Protein AF-A0A7Y5E797-F1 (afdb_monomer)

Foldseek 3Di:
DAAEAEEEEADPDPVLVVVLVVLQVVVRHDYDYDYDHDLVRLLVVVVVDDHQAYEYEQDDPHAGLLNSLVSCVVVVDQHAYEYEYADDDPVVLVVVVVSPHQYYYYSVPSNCVNVSSVVRSVVSVVVVVVVVVVVVVVVVVVVVVLVVLLVVLVVLLVCLLVVDPDPLSSVASNQVSCCVSVVFFKKWKKPDLALPDQWIFTQDMDGDPVQDDPPDHGDTHGRDNLNSVVSVVQVVDLWKDKAAPPDPRHDDPCCCPVRQFGMKTWHWQAQVDDHIMIIIGTHRPDTDDDDPSNRVSVSVSSPVSSPSCNVSVVCVVCCVVCCVVCVVVLVQQWKKFKAWLQQQTQDIDHNPPDFDQDDPVARHRDHCPVGPPPQVNVVVNVQSNCQLVPQDKDKDKDWGCGVNRIWIKMKIWGDPDNTMIMIIMDTPCVVVCVVVVVVVVVVVVLVCQQPDCWWKFWAFLVQQTQDTHVNCCQFQHPPVVVSHRPHLVRRDDFPCSVVVRVQQNVCSVVQDKDWDWGWGATHVRHTFIWIKIKGFDADPVRHGGTIMIITDGCRVVVVVVVVVLLVVLLVVLLVQLLVLLVPDLDLLVSQQSNQASCCVSNVFQKKWKWWQDPDPQRWTGTRYMDHQCVCLVVPLRAHLDPDDNNLAQFNCCQVVVDKRWFLALVPDPSNVVSSVVCVVSLFGIKMWHFQDDPNHGGIIMITTHSDRRPCDPVNRVSVNVSSPSSSVSSVVSVVVVVVVVVVVVVVVVVVVVLVCLQPDLDWDFDADLVRQTPFIHQNCCVVVVDGRVRRNPDDVPVVDDPVVVVVVVVVSVVQVVCVVVVNHDPPDD

Structure (mmCIF, N/CA/C/O backbone):
data_AF-A0A7Y5E797-F1
#
_entry.id   AF-A0A7Y5E797-F1
#
loop_
_atom_site.group_PDB
_atom_site.id
_atom_site.type_symbol
_atom_site.label_atom_id
_atom_site.label_alt_id
_atom_site.label_comp_id
_atom_site.label_asym_id
_atom_site.label_entity_id
_atom_site.label_seq_id
_atom_site.pdbx_PDB_ins_code
_atom_site.Cartn_x
_atom_site.Cartn_y
_atom_site.Cartn_z
_atom_site.occupancy
_atom_site.B_iso_or_equiv
_atom_site.auth_seq_id
_atom_site.auth_comp_id
_atom_site.auth_asym_id
_atom_site.auth_atom_id
_atom_site.pdbx_PDB_model_num
ATOM 1 N N . MET A 1 1 ? -8.271 8.818 -69.988 1.00 46.59 1 MET A N 1
ATOM 2 C CA . MET A 1 1 ? -8.352 10.265 -69.694 1.00 46.59 1 MET A CA 1
ATOM 3 C C . MET A 1 1 ? -6.922 10.756 -69.570 1.00 46.59 1 MET A C 1
ATOM 5 O O . MET A 1 1 ? -6.180 10.120 -68.831 1.00 46.59 1 MET A O 1
ATOM 9 N N . SER A 1 2 ? -6.507 11.766 -70.338 1.00 55.06 2 SER A N 1
ATOM 10 C CA . SER A 1 2 ? -5.173 12.365 -70.183 1.00 55.06 2 SER A CA 1
ATOM 11 C C . SER A 1 2 ? -5.066 12.980 -68.787 1.00 55.06 2 SER A C 1
ATOM 13 O O . SER A 1 2 ? -6.014 13.595 -68.298 1.00 55.06 2 SER A O 1
ATOM 15 N N . LYS A 1 3 ? -3.947 12.745 -68.101 1.00 75.38 3 LYS A N 1
ATOM 16 C CA . LYS A 1 3 ? -3.719 13.269 -66.752 1.00 75.38 3 LYS A CA 1
ATOM 17 C C . LYS A 1 3 ? -3.222 14.709 -66.891 1.00 75.38 3 LYS A C 1
ATOM 19 O O . LYS A 1 3 ? -2.207 14.920 -67.547 1.00 75.38 3 LYS A O 1
ATOM 24 N N . LEU A 1 4 ? -3.952 15.673 -66.328 1.00 86.50 4 LEU A N 1
ATOM 25 C CA . LEU A 1 4 ? -3.534 17.078 -66.310 1.00 86.50 4 LEU A CA 1
ATOM 26 C C . LEU A 1 4 ? -2.313 17.234 -65.391 1.00 86.50 4 LEU A C 1
ATOM 28 O O . LEU A 1 4 ? -2.355 16.758 -64.257 1.00 86.50 4 LEU A O 1
ATOM 32 N N . LEU A 1 5 ? -1.258 17.882 -65.880 1.00 90.06 5 LEU A N 1
ATOM 33 C CA . LEU A 1 5 ? -0.023 18.174 -65.161 1.00 90.06 5 LEU A CA 1
ATOM 34 C C . LEU A 1 5 ? 0.249 19.678 -65.191 1.00 90.06 5 LEU A C 1
ATOM 36 O O . LEU A 1 5 ? 0.372 20.268 -66.266 1.00 90.06 5 LEU A O 1
ATOM 40 N N . ARG A 1 6 ? 0.355 20.289 -64.011 1.00 92.94 6 ARG A N 1
ATOM 41 C CA . ARG A 1 6 ? 0.645 21.714 -63.849 1.00 92.94 6 ARG A CA 1
ATOM 42 C C . ARG A 1 6 ? 2.136 21.941 -63.661 1.00 92.94 6 ARG A C 1
ATOM 44 O O . ARG A 1 6 ? 2.687 21.557 -62.632 1.00 92.94 6 ARG A O 1
ATOM 51 N N . LEU A 1 7 ? 2.775 22.580 -64.630 1.00 93.25 7 LEU A N 1
ATOM 52 C CA . LEU A 1 7 ? 4.231 22.675 -64.721 1.00 93.25 7 LEU A CA 1
ATOM 53 C C . LEU A 1 7 ? 4.697 24.131 -64.641 1.00 93.25 7 LEU A C 1
ATOM 55 O O . LEU A 1 7 ? 4.333 24.934 -65.495 1.00 93.25 7 LEU A O 1
ATOM 59 N N . LEU A 1 8 ? 5.531 24.464 -63.659 1.00 93.12 8 LEU A N 1
ATOM 60 C CA . LEU A 1 8 ? 6.241 25.743 -63.660 1.00 93.12 8 LEU A CA 1
ATOM 61 C C . LEU A 1 8 ? 7.624 25.523 -64.275 1.00 93.12 8 LEU A C 1
ATOM 63 O O . LEU A 1 8 ? 8.401 24.720 -63.761 1.00 93.12 8 LEU A O 1
ATOM 67 N N . ILE A 1 9 ? 7.914 26.190 -65.389 1.00 92.94 9 ILE A N 1
ATOM 68 C CA . ILE A 1 9 ? 9.195 26.062 -66.090 1.00 92.94 9 ILE A CA 1
ATOM 69 C C . ILE A 1 9 ? 9.999 27.340 -65.872 1.00 92.94 9 ILE A C 1
ATOM 71 O O . ILE A 1 9 ? 9.542 28.423 -66.225 1.00 92.94 9 ILE A O 1
ATOM 75 N N . ILE A 1 10 ? 11.200 27.210 -65.326 1.00 92.50 10 ILE A N 1
ATOM 76 C CA . ILE A 1 10 ? 12.145 28.306 -65.129 1.00 92.50 10 ILE A CA 1
ATOM 77 C C . ILE A 1 10 ? 13.238 28.144 -66.180 1.00 92.50 10 ILE A C 1
ATOM 79 O O . ILE A 1 10 ? 14.090 27.269 -66.057 1.00 92.50 10 ILE A O 1
ATOM 83 N N . GLU A 1 11 ? 13.142 28.899 -67.268 1.00 89.81 11 GLU A N 1
ATOM 84 C CA . GLU A 1 11 ? 13.959 28.677 -68.466 1.00 89.81 11 GLU A CA 1
ATOM 85 C C . GLU A 1 11 ? 13.973 29.941 -69.331 1.00 89.81 11 GLU A C 1
ATOM 87 O O . GLU A 1 11 ? 12.909 30.491 -69.628 1.00 89.81 11 GLU A O 1
ATOM 92 N N . ASP A 1 12 ? 15.141 30.384 -69.802 1.00 87.62 12 ASP A N 1
ATOM 93 C CA . ASP A 1 12 ? 15.327 31.568 -70.656 1.00 87.62 12 ASP A CA 1
ATOM 94 C C . ASP A 1 12 ? 15.288 31.250 -72.165 1.00 87.62 12 ASP A C 1
ATOM 96 O O . ASP A 1 12 ? 15.010 32.148 -72.970 1.00 87.62 12 ASP A O 1
ATOM 100 N N . SER A 1 13 ? 15.352 29.968 -72.539 1.00 87.38 13 SER A N 1
ATOM 101 C CA . SER A 1 13 ? 15.115 29.475 -73.901 1.00 87.38 13 SER A CA 1
ATOM 102 C C . SER A 1 13 ? 13.679 28.966 -74.140 1.00 87.38 13 SER A C 1
ATOM 104 O O . SER A 1 13 ? 13.206 27.987 -73.551 1.00 87.38 13 SER A O 1
ATOM 106 N N . GLU A 1 14 ? 12.952 29.606 -75.063 1.00 85.88 14 GLU A N 1
ATOM 107 C CA . GLU A 1 14 ? 11.613 29.144 -75.472 1.00 85.88 14 GLU A CA 1
ATOM 108 C C . GLU A 1 14 ? 11.670 27.776 -76.174 1.00 85.88 14 GLU A C 1
ATOM 110 O O . GLU A 1 14 ? 10.827 26.914 -75.917 1.00 85.88 14 GLU A O 1
ATOM 115 N N . ASP A 1 15 ? 12.699 27.540 -76.989 1.00 84.06 15 ASP A N 1
ATOM 116 C CA . ASP A 1 15 ? 12.880 26.283 -77.719 1.00 84.06 15 ASP A CA 1
ATOM 117 C C . ASP A 1 15 ? 13.120 25.097 -76.770 1.00 84.06 15 ASP A C 1
ATOM 119 O O . ASP A 1 15 ? 12.527 24.028 -76.949 1.00 84.06 15 ASP A O 1
ATOM 123 N N . ASP A 1 16 ? 13.917 25.289 -75.712 1.00 83.31 16 ASP A N 1
ATOM 124 C CA . ASP A 1 16 ? 14.172 24.244 -74.711 1.00 83.31 16 ASP A CA 1
ATOM 125 C C . ASP A 1 16 ? 12.913 23.941 -73.886 1.00 83.31 16 ASP A C 1
ATOM 127 O O . ASP A 1 16 ? 12.594 22.774 -73.625 1.00 83.31 16 ASP A O 1
ATOM 131 N N . SER A 1 17 ? 12.132 24.976 -73.558 1.00 87.19 17 SER A N 1
ATOM 132 C CA . SER A 1 17 ? 10.821 24.823 -72.916 1.00 87.19 17 SER A CA 1
ATOM 133 C C . SER A 1 17 ? 9.865 23.998 -73.784 1.00 87.19 17 SER A C 1
ATOM 135 O O . SER A 1 17 ? 9.238 23.049 -73.302 1.00 87.19 17 SER A O 1
ATOM 137 N N . LEU A 1 18 ? 9.780 24.304 -75.084 1.00 86.69 18 LEU A N 1
ATOM 138 C CA . LEU A 1 18 ? 8.946 23.566 -76.036 1.00 86.69 18 LEU A CA 1
ATOM 139 C C . LEU A 1 18 ? 9.397 22.109 -76.194 1.00 86.69 18 LEU A 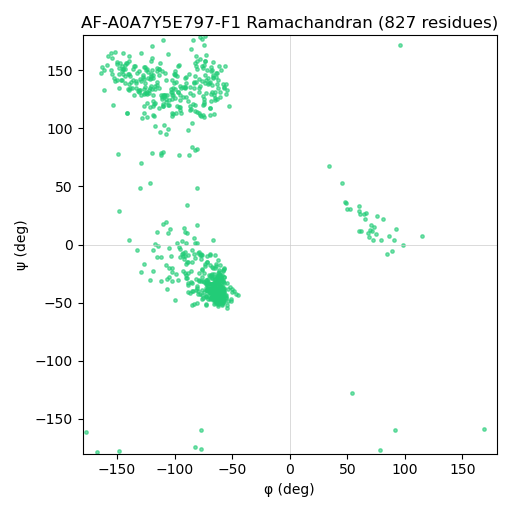C 1
ATOM 141 O O . LEU A 1 18 ? 8.550 21.215 -76.302 1.00 86.69 18 LEU A O 1
ATOM 145 N N . LEU A 1 19 ? 10.705 21.846 -76.160 1.00 84.94 19 LEU A N 1
ATOM 146 C CA . LEU A 1 19 ? 11.264 20.499 -76.244 1.00 84.94 19 LEU A CA 1
ATOM 147 C C . LEU A 1 19 ? 10.895 19.648 -75.017 1.00 84.94 19 LEU A C 1
ATOM 149 O O . LEU A 1 19 ? 10.468 18.497 -75.171 1.00 84.94 19 LEU A O 1
ATOM 153 N N . MET A 1 20 ? 10.989 20.218 -73.810 1.00 87.62 20 MET A N 1
ATOM 154 C CA . MET A 1 20 ? 10.548 19.565 -72.571 1.00 87.62 20 MET A CA 1
ATOM 155 C C . MET A 1 20 ? 9.040 19.275 -72.598 1.00 87.62 20 MET A C 1
ATOM 157 O O . MET A 1 20 ? 8.617 18.141 -72.354 1.00 87.62 20 MET A O 1
ATOM 161 N N . LEU A 1 21 ? 8.225 20.263 -72.985 1.00 89.25 21 LEU A N 1
ATOM 162 C CA . LEU A 1 21 ? 6.771 20.112 -73.110 1.00 89.25 21 LEU A CA 1
ATOM 163 C C . LEU A 1 21 ? 6.383 19.044 -74.140 1.00 89.25 21 LEU A C 1
ATOM 165 O O . LEU A 1 21 ? 5.455 18.267 -73.903 1.00 89.25 21 LEU A O 1
ATOM 169 N N . HIS A 1 22 ? 7.091 18.967 -75.270 1.00 86.38 22 HIS A N 1
ATOM 170 C CA . HIS A 1 22 ? 6.844 17.957 -76.297 1.00 86.38 22 HIS A CA 1
ATOM 171 C C . HIS A 1 22 ? 7.061 16.534 -75.765 1.00 86.38 22 HIS A C 1
ATOM 173 O O . HIS A 1 22 ? 6.216 15.664 -75.987 1.00 86.38 22 HIS A O 1
ATOM 179 N N . GLN A 1 23 ? 8.153 16.295 -75.030 1.00 85.50 23 GLN A N 1
ATOM 180 C CA . GLN A 1 23 ? 8.437 14.976 -74.452 1.00 85.50 23 GLN A CA 1
ATOM 181 C C . GLN A 1 23 ? 7.377 14.556 -73.427 1.00 85.50 23 GLN A C 1
ATOM 183 O O . GLN A 1 23 ? 6.928 13.410 -73.441 1.00 85.50 23 GLN A O 1
ATOM 188 N N . ILE A 1 24 ? 6.916 15.488 -72.591 1.00 88.19 24 ILE A N 1
ATOM 189 C CA . ILE A 1 24 ? 5.884 15.215 -71.582 1.00 88.19 24 ILE A CA 1
ATOM 190 C C . ILE A 1 24 ? 4.518 14.954 -72.247 1.00 88.19 24 ILE A C 1
ATOM 192 O O . ILE A 1 24 ? 3.826 14.001 -71.882 1.00 88.19 24 ILE A O 1
ATOM 196 N N . ARG A 1 25 ? 4.146 15.715 -73.290 1.00 88.38 25 ARG A N 1
ATOM 197 C CA . ARG A 1 25 ? 2.908 15.473 -74.064 1.00 88.38 25 ARG A CA 1
ATOM 198 C C . ARG A 1 25 ? 2.931 14.127 -74.780 1.00 88.38 25 ARG A C 1
ATOM 200 O O . ARG A 1 25 ? 1.913 13.440 -74.824 1.00 88.38 25 ARG A O 1
ATOM 207 N N . LYS A 1 26 ? 4.088 13.719 -75.311 1.00 85.44 26 LYS A N 1
ATOM 208 C CA . LYS A 1 26 ? 4.270 12.413 -75.965 1.00 85.44 26 LYS A CA 1
ATOM 209 C C . LYS A 1 26 ? 3.998 11.239 -75.016 1.00 85.44 26 LYS A C 1
ATOM 211 O O . LYS A 1 26 ? 3.555 10.189 -75.473 1.00 85.44 26 LYS A O 1
ATOM 216 N N . ALA A 1 27 ? 4.202 11.428 -73.713 1.00 82.94 27 ALA A N 1
ATOM 217 C CA . ALA A 1 27 ? 3.854 10.452 -72.682 1.00 82.94 27 ALA A CA 1
ATOM 218 C C . ALA A 1 27 ? 2.362 10.451 -72.280 1.00 82.94 27 ALA A C 1
ATOM 220 O O . ALA A 1 27 ? 1.960 9.661 -71.431 1.00 82.94 27 ALA A O 1
ATOM 221 N N . GLY A 1 28 ? 1.521 11.287 -72.901 1.00 83.69 28 GLY A N 1
ATOM 222 C CA . GLY A 1 28 ? 0.064 11.274 -72.712 1.00 83.69 28 GLY A CA 1
ATOM 223 C C . GLY A 1 28 ? -0.471 12.208 -71.619 1.00 83.69 28 GLY A C 1
ATOM 224 O O . GLY A 1 28 ? -1.642 12.089 -71.241 1.00 83.69 28 GLY A O 1
ATOM 225 N N . TYR A 1 29 ? 0.349 13.137 -71.121 1.00 86.38 29 TYR A N 1
ATOM 226 C CA . TYR A 1 29 ? -0.080 14.188 -70.195 1.00 86.38 29 TYR A CA 1
ATOM 227 C C . TYR A 1 29 ? -0.741 15.356 -70.931 1.00 86.38 29 TYR A C 1
ATOM 229 O O . TYR A 1 29 ? -0.267 15.797 -71.980 1.00 86.38 29 TYR A O 1
ATOM 237 N N . ASP A 1 30 ? -1.808 15.886 -70.339 1.00 88.94 30 ASP A N 1
ATOM 238 C CA . ASP A 1 30 ? -2.312 17.215 -70.682 1.00 88.94 30 ASP A CA 1
ATOM 239 C C . ASP A 1 30 ? -1.553 18.231 -69.822 1.00 88.94 30 ASP A C 1
ATOM 241 O O . ASP A 1 30 ? -1.409 18.002 -68.624 1.00 88.94 30 ASP A O 1
ATOM 245 N N . ILE A 1 31 ? -0.997 19.296 -70.399 1.00 90.69 31 ILE A N 1
ATOM 246 C CA . ILE A 1 31 ? -0.046 20.162 -69.680 1.00 90.69 31 ILE A CA 1
ATOM 247 C C . ILE A 1 31 ? -0.578 21.581 -69.585 1.00 90.69 31 ILE A C 1
ATOM 249 O O . ILE A 1 31 ? -0.790 22.248 -70.598 1.00 90.69 31 ILE A O 1
ATOM 253 N N . ASP A 1 32 ? -0.677 22.055 -68.352 1.00 91.62 32 ASP A N 1
ATOM 254 C CA . ASP A 1 32 ? -0.993 23.425 -67.986 1.00 91.62 32 ASP A CA 1
ATOM 255 C C . ASP A 1 32 ? 0.280 24.062 -67.413 1.00 91.62 32 ASP A C 1
ATOM 257 O O . ASP A 1 32 ? 0.688 23.739 -66.301 1.00 91.62 32 ASP A O 1
ATOM 261 N N . HIS A 1 33 ? 0.974 24.890 -68.194 1.00 93.19 33 HIS A N 1
ATOM 262 C CA . HIS A 1 33 ? 2.306 25.377 -67.835 1.00 93.19 33 HIS A CA 1
ATOM 263 C C . HIS A 1 33 ? 2.398 26.894 -67.868 1.00 93.19 33 HIS A C 1
ATOM 265 O O . HIS A 1 33 ? 1.697 27.540 -68.640 1.00 93.19 33 HIS A O 1
ATOM 271 N N . GLU A 1 34 ? 3.308 27.430 -67.063 1.00 94.56 34 GLU A N 1
ATOM 272 C CA . GLU A 1 34 ? 3.780 28.807 -67.175 1.00 94.56 34 GLU A CA 1
ATOM 273 C C . GLU A 1 34 ? 5.303 28.793 -67.197 1.00 94.56 34 GLU A C 1
ATOM 275 O O . GLU A 1 34 ? 5.944 28.004 -66.495 1.00 94.56 34 GLU A O 1
ATOM 280 N N . ARG A 1 35 ? 5.870 29.653 -68.038 1.00 93.12 35 ARG A N 1
ATOM 281 C CA . ARG A 1 35 ? 7.311 29.814 -68.186 1.00 93.12 35 ARG A CA 1
ATOM 282 C C . ARG A 1 35 ? 7.721 31.143 -67.567 1.00 93.12 35 ARG A C 1
ATOM 284 O O . ARG A 1 35 ? 7.146 32.171 -67.911 1.00 93.12 35 ARG A O 1
ATOM 291 N N . VAL A 1 36 ? 8.712 31.109 -66.687 1.00 92.38 36 VAL A N 1
ATOM 292 C CA . VAL A 1 36 ? 9.234 32.276 -65.968 1.00 92.38 36 VAL A CA 1
ATOM 293 C C . VAL A 1 36 ? 10.735 32.404 -66.189 1.00 92.38 36 VAL A C 1
ATOM 295 O O . VAL A 1 36 ? 11.423 31.404 -66.402 1.00 92.38 36 VAL A O 1
ATOM 298 N N . GLN A 1 37 ? 11.237 33.636 -66.155 1.00 90.06 37 GLN A N 1
ATOM 299 C CA . GLN A 1 37 ? 12.656 33.932 -66.385 1.00 90.06 37 GLN A CA 1
ATOM 300 C C . GLN A 1 37 ? 13.285 34.752 -65.256 1.00 90.06 37 GLN A C 1
ATOM 302 O O . GLN A 1 37 ? 14.511 34.802 -65.160 1.00 90.06 37 GLN A O 1
ATOM 307 N N . THR A 1 38 ? 12.478 35.385 -64.397 1.00 89.00 38 THR A N 1
ATOM 308 C CA . THR A 1 38 ? 12.975 36.215 -63.289 1.00 89.00 38 THR A CA 1
ATOM 309 C C . THR A 1 38 ? 12.498 35.717 -61.917 1.00 89.00 38 THR A C 1
ATOM 311 O O . THR A 1 38 ? 11.473 35.025 -61.830 1.00 89.00 38 THR A O 1
ATOM 314 N N . PRO A 1 39 ? 13.203 36.074 -60.823 1.00 88.12 39 PRO A N 1
ATOM 315 C CA . PRO A 1 39 ? 12.784 35.737 -59.462 1.00 88.12 39 PRO A CA 1
ATOM 316 C C . PRO A 1 39 ? 11.379 36.252 -59.117 1.00 88.12 39 PRO A C 1
ATOM 318 O O . PRO A 1 39 ? 10.593 35.537 -58.497 1.00 88.12 39 PRO A O 1
ATOM 321 N N . GLU A 1 40 ? 11.035 37.470 -59.547 1.00 90.25 40 GLU A N 1
ATOM 322 C CA . GLU A 1 40 ? 9.747 38.108 -59.249 1.00 90.25 40 GLU A CA 1
ATOM 323 C C . GLU A 1 40 ? 8.585 37.387 -59.943 1.00 90.25 40 GLU A C 1
ATOM 325 O O . GLU A 1 40 ? 7.513 37.209 -59.360 1.00 90.25 40 GLU A O 1
ATOM 330 N N . GLU A 1 41 ? 8.796 36.937 -61.185 1.00 90.19 41 GLU A N 1
ATOM 331 C CA . GLU A 1 41 ? 7.821 36.135 -61.925 1.00 90.19 41 GLU A CA 1
ATOM 332 C C . GLU A 1 41 ? 7.603 34.773 -61.263 1.00 90.19 41 GLU A C 1
ATOM 334 O O . GLU A 1 41 ? 6.459 34.329 -61.126 1.00 90.19 41 GLU A O 1
ATOM 339 N N . MET A 1 42 ? 8.687 34.124 -60.823 1.00 90.50 42 MET A N 1
ATOM 340 C CA . MET A 1 42 ? 8.616 32.856 -60.101 1.00 90.50 42 MET A CA 1
ATOM 341 C C . MET A 1 42 ? 7.833 33.012 -58.795 1.00 90.50 42 MET A C 1
ATOM 343 O O . MET A 1 42 ? 6.892 32.254 -58.563 1.00 90.50 42 MET A O 1
ATOM 347 N N . GLU A 1 43 ? 8.164 34.002 -57.966 1.00 89.50 43 GLU A N 1
ATOM 348 C CA . GLU A 1 43 ? 7.475 34.251 -56.695 1.00 89.50 43 GLU A CA 1
ATOM 349 C C . GLU A 1 43 ? 5.980 34.545 -56.908 1.00 89.50 43 GLU A C 1
ATOM 351 O O . GLU A 1 43 ? 5.117 33.965 -56.239 1.00 89.50 43 GLU A O 1
ATOM 356 N N . TYR A 1 44 ? 5.650 35.369 -57.909 1.00 90.50 44 TYR A N 1
ATOM 357 C CA . TYR A 1 44 ? 4.266 35.659 -58.279 1.00 90.50 44 TYR A CA 1
ATOM 358 C C . TYR A 1 44 ? 3.490 34.392 -58.670 1.00 90.50 44 TYR A C 1
ATOM 360 O O . TYR A 1 44 ? 2.388 34.146 -58.163 1.00 90.50 44 TYR A O 1
ATOM 368 N N . TRP A 1 45 ? 4.045 33.568 -59.563 1.00 91.88 45 TRP A N 1
ATOM 369 C CA . TRP A 1 45 ? 3.355 32.379 -60.059 1.00 91.88 45 TRP A CA 1
ATOM 370 C C . TRP A 1 45 ? 3.300 31.239 -59.044 1.00 91.88 45 TRP A C 1
ATOM 372 O O . TRP A 1 45 ? 2.288 30.532 -59.017 1.00 91.88 45 TRP A O 1
ATOM 382 N N . LEU A 1 46 ? 4.305 31.094 -58.176 1.00 88.81 46 LEU A N 1
ATOM 383 C CA . LEU A 1 46 ? 4.292 30.139 -57.062 1.00 88.81 46 LEU A CA 1
ATOM 384 C C . LEU A 1 46 ? 3.115 30.379 -56.104 1.00 88.81 46 LEU A C 1
ATOM 386 O O . LEU A 1 46 ? 2.523 29.419 -55.612 1.00 88.81 46 LEU A O 1
ATOM 390 N N . HIS A 1 47 ? 2.728 31.639 -55.873 1.00 86.62 47 HIS A N 1
ATOM 391 C CA . HIS A 1 47 ? 1.594 31.981 -55.005 1.00 86.62 47 HIS A CA 1
ATOM 392 C C . HIS A 1 47 ? 0.247 32.068 -55.732 1.00 86.62 47 HIS A C 1
ATOM 394 O O . HIS A 1 47 ? -0.799 31.808 -55.131 1.00 86.62 47 HIS A O 1
ATOM 400 N N . LYS A 1 48 ? 0.238 32.410 -57.025 1.00 88.69 48 LYS A N 1
ATOM 401 C CA . LYS A 1 48 ? -0.999 32.576 -57.806 1.00 88.69 48 LYS A CA 1
ATOM 402 C C . LYS A 1 48 ? -1.706 31.260 -58.119 1.00 88.69 48 LYS A C 1
ATOM 404 O O . LYS A 1 48 ? -2.931 31.242 -58.267 1.00 88.69 48 LYS A O 1
ATOM 409 N N . LYS A 1 49 ? -0.961 30.163 -58.263 1.00 85.94 49 LYS A N 1
ATOM 410 C CA . LYS A 1 49 ? -1.499 28.872 -58.706 1.00 85.94 49 LYS A CA 1
ATOM 411 C C . LYS A 1 49 ? -0.781 27.711 -58.029 1.00 85.94 49 LYS A C 1
ATOM 413 O O . LYS A 1 49 ? 0.371 27.818 -57.638 1.00 85.94 49 LYS A O 1
ATOM 418 N N . LYS A 1 50 ? -1.474 26.576 -57.909 1.00 87.56 50 LYS A N 1
ATOM 419 C CA . LYS A 1 50 ? -0.868 25.320 -57.453 1.00 87.56 50 LYS A CA 1
ATOM 420 C C . LYS A 1 50 ? -0.211 24.595 -58.621 1.00 87.56 50 LYS A C 1
ATOM 422 O O . LYS A 1 50 ? -0.916 24.234 -59.567 1.00 87.56 50 LYS A O 1
ATOM 427 N N . TRP A 1 51 ? 1.087 24.362 -58.498 1.00 92.31 51 TRP A N 1
ATOM 428 C CA . TRP A 1 51 ? 1.919 23.616 -59.439 1.00 92.31 51 TRP A CA 1
ATOM 429 C C . TRP A 1 51 ? 2.144 22.193 -58.937 1.00 92.31 51 TRP A C 1
ATOM 431 O O . TRP A 1 51 ? 2.206 21.972 -57.730 1.00 92.31 51 TRP A O 1
ATOM 441 N N . ASP A 1 52 ? 2.252 21.240 -59.857 1.00 89.69 52 ASP A N 1
ATOM 442 C CA . ASP A 1 52 ? 2.542 19.844 -59.524 1.00 89.69 52 ASP A CA 1
ATOM 443 C C . ASP A 1 52 ? 4.052 19.585 -59.498 1.00 89.69 52 ASP A C 1
ATOM 445 O O . ASP A 1 52 ? 4.508 18.711 -58.767 1.00 89.69 52 ASP A O 1
ATOM 449 N N . ILE A 1 53 ? 4.826 20.334 -60.288 1.00 91.50 53 ILE A N 1
ATOM 450 C CA . ILE A 1 53 ? 6.280 20.194 -60.400 1.00 91.50 53 ILE A CA 1
ATOM 451 C C . ILE A 1 53 ? 6.919 21.455 -61.004 1.00 91.50 53 ILE A C 1
ATOM 453 O O . ILE A 1 53 ? 6.300 22.153 -61.814 1.00 91.50 53 ILE A O 1
ATOM 457 N N . VAL A 1 54 ? 8.167 21.724 -60.617 1.00 93.06 54 VAL A N 1
ATOM 458 C CA . VAL A 1 54 ? 9.024 22.773 -61.174 1.00 93.06 54 VAL A CA 1
ATOM 459 C C . VAL A 1 54 ? 10.154 22.138 -61.980 1.00 93.06 54 VAL A C 1
ATOM 461 O O . VAL A 1 54 ? 10.854 21.257 -61.478 1.00 93.06 54 VAL A O 1
ATOM 464 N N . LEU A 1 55 ? 10.341 22.595 -63.217 1.00 92.25 55 LEU A N 1
ATOM 465 C CA . LEU A 1 55 ? 11.529 22.299 -64.017 1.00 92.25 55 LEU A CA 1
ATOM 466 C C . LEU A 1 55 ? 12.350 23.572 -64.132 1.00 92.25 55 LEU A C 1
ATOM 468 O O . LEU A 1 55 ? 11.813 24.594 -64.547 1.00 92.25 55 LEU A O 1
ATOM 472 N N . SER A 1 56 ? 13.627 23.514 -63.783 1.00 91.56 56 SER A N 1
ATOM 473 C CA . SER A 1 56 ? 14.505 24.681 -63.835 1.00 91.56 56 SER A CA 1
ATOM 474 C C . SER A 1 56 ? 15.720 24.396 -64.690 1.00 91.56 56 SER A C 1
ATOM 476 O O . SER A 1 56 ? 16.415 23.408 -64.442 1.00 91.56 56 SER A O 1
ATOM 478 N N . ASP A 1 57 ? 16.040 25.290 -65.622 1.00 88.06 57 ASP A N 1
ATOM 479 C CA . ASP A 1 57 ? 17.412 25.369 -66.103 1.00 88.06 57 ASP A CA 1
ATOM 480 C C . ASP A 1 57 ? 18.315 25.875 -64.982 1.00 88.06 57 ASP A C 1
ATOM 482 O O . ASP A 1 57 ? 17.908 26.593 -64.063 1.00 88.06 57 ASP A O 1
ATOM 486 N N . TYR A 1 58 ? 19.557 25.426 -65.032 1.00 81.31 58 TYR A N 1
ATOM 487 C CA . TYR A 1 58 ? 20.585 25.792 -64.087 1.00 81.31 58 TYR A CA 1
ATOM 488 C C . TYR A 1 58 ? 21.275 27.107 -64.461 1.00 81.31 58 TYR A C 1
ATOM 490 O O . TYR A 1 58 ? 21.531 27.912 -63.568 1.00 81.31 58 TYR A O 1
ATOM 498 N N . MET A 1 59 ? 21.555 27.344 -65.749 1.00 76.56 59 MET A N 1
ATOM 499 C CA . MET A 1 59 ? 22.286 28.530 -66.214 1.00 76.56 59 MET A CA 1
ATOM 500 C C . MET A 1 59 ? 21.379 29.445 -67.032 1.00 76.56 59 MET A C 1
ATOM 502 O O . MET A 1 59 ? 21.277 29.255 -68.237 1.00 76.56 59 MET A O 1
ATOM 506 N N . MET A 1 60 ? 20.812 30.481 -66.408 1.00 80.88 60 MET A N 1
ATOM 507 C CA . MET A 1 60 ? 20.177 31.581 -67.144 1.00 80.88 60 MET A CA 1
ATOM 508 C C . MET A 1 60 ? 20.886 32.912 -66.821 1.00 80.88 60 MET A C 1
ATOM 510 O O . MET A 1 60 ? 21.431 33.064 -65.722 1.00 80.88 60 MET A O 1
ATOM 514 N N . PRO A 1 61 ? 20.915 33.894 -67.744 1.00 71.81 61 PRO A N 1
ATOM 515 C CA . PRO A 1 61 ? 21.760 35.092 -67.647 1.00 71.81 61 PRO A CA 1
ATOM 516 C C . PRO A 1 61 ? 21.578 35.947 -66.384 1.00 71.81 61 PRO A C 1
ATOM 518 O O . PRO A 1 61 ? 22.508 36.647 -65.979 1.00 71.81 61 PRO A O 1
ATOM 521 N N . HIS A 1 62 ? 20.387 35.923 -65.778 1.00 72.19 62 HIS A N 1
ATOM 522 C CA . HIS A 1 62 ? 20.005 36.816 -64.675 1.00 72.19 62 HIS A CA 1
ATOM 523 C C . HIS A 1 62 ? 19.353 36.103 -63.481 1.00 72.19 62 HIS A C 1
ATOM 525 O O . HIS A 1 62 ? 19.085 36.743 -62.469 1.00 72.19 62 HIS A O 1
ATOM 531 N N . PHE A 1 63 ? 19.114 34.795 -63.582 1.00 83.31 63 PHE A N 1
ATOM 532 C CA . PHE A 1 63 ? 18.487 33.977 -62.548 1.00 83.31 63 PHE A CA 1
ATOM 533 C C . PHE A 1 63 ? 18.981 32.544 -62.728 1.00 83.31 63 PHE A C 1
ATOM 535 O O . PHE A 1 63 ? 18.831 31.990 -63.804 1.00 83.31 63 PHE A O 1
ATOM 542 N N . ASN A 1 64 ? 19.639 31.944 -61.744 1.00 82.94 64 ASN A N 1
ATOM 543 C CA . ASN A 1 64 ? 20.180 30.591 -61.905 1.00 82.94 64 ASN A CA 1
ATOM 544 C C . ASN A 1 64 ? 19.332 29.566 -61.134 1.00 82.94 64 ASN A C 1
ATOM 546 O O . ASN A 1 64 ? 18.539 29.911 -60.256 1.00 82.94 64 ASN A O 1
ATOM 550 N N . GLY A 1 65 ? 19.509 28.283 -61.453 1.00 82.56 65 GLY A N 1
ATOM 551 C CA . GLY A 1 65 ? 18.732 27.211 -60.827 1.00 82.56 65 GLY A CA 1
ATOM 552 C C . GLY A 1 65 ? 18.946 27.097 -59.312 1.00 82.56 65 GLY A C 1
ATOM 553 O O . GLY A 1 65 ? 18.033 26.669 -58.607 1.00 82.56 65 GLY A O 1
ATOM 554 N N . THR A 1 66 ? 20.120 27.489 -58.796 1.00 85.94 66 THR A N 1
ATOM 555 C CA . THR A 1 66 ? 20.392 27.562 -57.346 1.00 85.94 66 THR A CA 1
ATOM 556 C C . THR A 1 66 ? 19.492 28.590 -56.662 1.00 85.94 66 THR A C 1
ATOM 558 O O . THR A 1 66 ? 18.841 28.261 -55.671 1.00 85.94 66 THR A O 1
ATOM 561 N N . ASP A 1 67 ? 19.403 29.799 -57.218 1.00 87.81 67 ASP A N 1
ATOM 562 C CA . ASP A 1 67 ? 18.589 30.892 -56.682 1.00 87.81 67 ASP A CA 1
ATOM 563 C C . ASP A 1 67 ? 17.096 30.538 -56.755 1.00 87.81 67 ASP A C 1
ATOM 565 O O . ASP A 1 67 ? 16.337 30.805 -55.823 1.00 87.81 67 ASP A O 1
ATOM 569 N N . ALA A 1 68 ? 16.678 29.863 -57.830 1.00 88.44 68 ALA A N 1
ATOM 570 C CA . ALA A 1 68 ? 15.321 29.351 -57.987 1.00 88.44 68 ALA A CA 1
ATOM 571 C C . ALA A 1 68 ? 14.953 28.302 -56.925 1.00 88.44 68 ALA A C 1
ATOM 573 O O . ALA A 1 68 ? 13.874 28.363 -56.330 1.00 88.44 68 ALA A O 1
ATOM 574 N N . LEU A 1 69 ? 15.852 27.357 -56.644 1.00 89.12 69 LEU A N 1
ATOM 575 C CA . LEU A 1 69 ? 15.643 26.357 -55.599 1.00 89.12 69 LEU A CA 1
ATOM 576 C C . LEU A 1 69 ? 15.594 26.997 -54.204 1.00 89.12 69 LEU A C 1
ATOM 578 O O . LEU A 1 69 ? 14.763 26.616 -53.374 1.00 89.12 69 LEU A O 1
ATOM 582 N N . GLU A 1 70 ? 16.446 27.989 -53.943 1.00 88.38 70 GLU A N 1
ATOM 583 C CA . GLU A 1 70 ? 16.429 28.730 -52.682 1.00 88.38 70 GLU A CA 1
ATOM 584 C C . GLU A 1 70 ? 15.118 29.513 -52.516 1.00 88.38 70 GLU A C 1
ATOM 586 O O . GLU A 1 70 ? 14.527 29.498 -51.434 1.00 88.38 70 GLU A O 1
ATOM 591 N N . LEU A 1 71 ? 14.614 30.137 -53.585 1.00 88.75 71 LEU A N 1
ATOM 592 C CA . LEU A 1 71 ? 13.331 30.843 -53.590 1.00 88.75 71 LEU A CA 1
ATOM 593 C C . LEU A 1 71 ? 12.167 29.881 -53.323 1.00 88.75 71 LEU A C 1
ATOM 595 O O . LEU A 1 71 ? 11.322 30.156 -52.466 1.00 88.75 71 LEU A O 1
ATOM 599 N N . LEU A 1 72 ? 12.160 28.709 -53.966 1.00 88.69 72 LEU A N 1
ATOM 600 C CA . LEU A 1 72 ? 11.164 27.676 -53.688 1.00 88.69 72 LEU A CA 1
ATOM 601 C C . LEU A 1 72 ? 11.229 27.209 -52.226 1.00 88.69 72 LEU A C 1
ATOM 603 O O 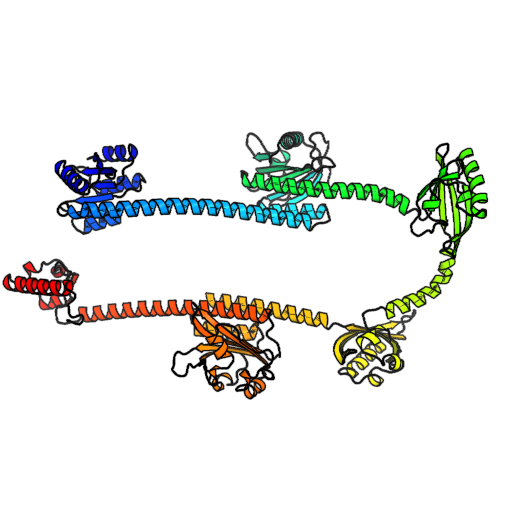. LEU A 1 72 ? 10.199 27.120 -51.557 1.00 88.69 72 LEU A O 1
ATOM 607 N N . THR A 1 73 ? 12.433 26.983 -51.701 1.00 85.88 73 THR A N 1
ATOM 608 C CA . THR A 1 73 ? 12.643 26.570 -50.306 1.00 85.88 73 THR A CA 1
ATOM 609 C C . THR A 1 73 ? 12.141 27.636 -49.328 1.00 85.88 73 THR A C 1
ATOM 611 O O . THR A 1 73 ? 11.438 27.311 -48.369 1.00 85.88 73 THR A O 1
ATOM 614 N N . LYS A 1 74 ? 12.422 28.920 -49.597 1.00 86.56 74 LYS A N 1
ATOM 615 C CA . LYS A 1 74 ? 11.928 30.061 -48.805 1.00 86.56 74 LYS A CA 1
ATOM 616 C C . LYS A 1 74 ? 10.408 30.207 -48.860 1.00 86.56 74 LYS A C 1
ATOM 618 O O . LYS A 1 74 ? 9.813 30.595 -47.858 1.00 86.56 74 LYS A O 1
ATOM 623 N N . SER A 1 75 ? 9.774 29.854 -49.980 1.00 84.50 75 SER A N 1
ATOM 624 C CA . SER A 1 75 ? 8.310 29.895 -50.117 1.00 84.50 75 SER A CA 1
ATOM 625 C C . SER A 1 75 ? 7.582 28.862 -49.238 1.00 84.50 75 SER A C 1
ATOM 627 O O . SER A 1 75 ? 6.386 29.000 -48.977 1.00 84.50 75 SER A O 1
ATOM 629 N N . GLY A 1 76 ? 8.287 27.819 -48.774 1.00 80.25 76 GLY A N 1
ATOM 630 C CA . GLY A 1 76 ? 7.728 26.743 -47.950 1.00 80.25 76 GLY A CA 1
ATOM 631 C C . GLY A 1 76 ? 6.794 25.781 -48.700 1.00 80.25 76 GLY A C 1
ATOM 632 O O . GLY A 1 76 ? 6.100 24.984 -48.063 1.00 80.25 76 GLY A O 1
ATOM 633 N N . ILE A 1 77 ? 6.754 25.850 -50.035 1.00 83.94 77 ILE A N 1
ATOM 634 C CA . ILE A 1 77 ? 5.916 25.006 -50.894 1.00 83.94 77 ILE A CA 1
ATOM 635 C C . ILE A 1 77 ? 6.660 23.698 -51.214 1.00 83.94 77 ILE A C 1
ATOM 637 O O . ILE A 1 77 ? 7.719 23.706 -51.830 1.00 83.94 77 ILE A O 1
ATOM 641 N N . ASP A 1 78 ? 6.084 22.561 -50.815 1.00 82.75 78 ASP A N 1
ATOM 642 C CA . ASP A 1 78 ? 6.650 21.219 -51.036 1.00 82.75 78 ASP A CA 1
ATOM 643 C C . ASP A 1 78 ? 6.218 20.662 -52.403 1.00 82.75 78 ASP A C 1
ATOM 645 O O . ASP A 1 78 ? 5.289 19.857 -52.500 1.00 82.75 78 ASP A O 1
ATOM 649 N N . ILE A 1 79 ? 6.859 21.148 -53.468 1.00 88.50 79 ILE A N 1
ATOM 650 C CA . ILE A 1 79 ? 6.688 20.663 -54.846 1.00 88.50 79 ILE A CA 1
ATOM 651 C C . ILE A 1 79 ? 8.021 20.133 -55.382 1.00 88.50 79 ILE A C 1
ATOM 653 O O . ILE A 1 79 ? 9.064 20.710 -55.073 1.00 88.50 79 ILE A O 1
ATOM 657 N N . PRO A 1 80 ? 8.019 19.053 -56.184 1.00 90.44 80 PRO A N 1
ATOM 658 C CA . PRO A 1 80 ? 9.235 18.554 -56.799 1.00 90.44 80 PRO A CA 1
ATOM 659 C C . PRO A 1 80 ? 9.941 19.611 -57.643 1.00 90.44 80 PRO A C 1
ATOM 661 O O . PRO A 1 80 ? 9.303 20.274 -58.461 1.00 90.44 80 PRO A O 1
ATOM 664 N N . PHE A 1 81 ? 11.255 19.711 -57.479 1.00 92.00 81 PHE A N 1
ATOM 665 C CA . PHE A 1 81 ? 12.118 20.592 -58.255 1.00 92.00 81 PHE A CA 1
ATOM 666 C C . PHE A 1 81 ? 13.150 19.759 -59.012 1.00 92.00 81 PHE A C 1
ATOM 668 O O . PHE A 1 81 ? 14.028 19.145 -58.400 1.00 92.00 81 PHE A O 1
ATOM 675 N N . ILE A 1 82 ? 13.035 19.710 -60.339 1.00 91.62 82 ILE A N 1
ATOM 676 C CA . ILE A 1 82 ? 13.969 18.986 -61.204 1.00 91.62 82 ILE A CA 1
ATOM 677 C C . ILE A 1 82 ? 14.799 19.989 -61.991 1.00 91.62 82 ILE A C 1
ATOM 679 O O . ILE A 1 82 ? 14.272 20.877 -62.661 1.00 91.62 82 ILE A O 1
ATOM 683 N N . VAL A 1 83 ? 16.111 19.810 -61.938 1.00 89.25 83 VAL A N 1
ATOM 684 C CA . VAL A 1 83 ? 17.062 20.663 -62.646 1.00 89.25 83 VAL A CA 1
ATOM 685 C C . VAL A 1 83 ? 17.368 20.037 -64.001 1.00 89.25 83 VAL A C 1
ATOM 687 O O . VAL A 1 83 ? 17.755 18.871 -64.063 1.00 89.25 83 VAL A O 1
ATOM 690 N N . VAL A 1 84 ? 17.218 20.794 -65.085 1.00 87.94 84 VAL A N 1
ATOM 691 C CA . VAL A 1 84 ? 17.446 20.327 -66.457 1.00 87.94 84 VAL A CA 1
ATOM 692 C C . VAL A 1 84 ? 18.468 21.229 -67.130 1.00 87.94 84 VAL A C 1
ATOM 694 O O . VAL A 1 84 ? 18.151 22.363 -67.449 1.00 87.94 84 VAL A O 1
ATOM 697 N N . SER A 1 85 ? 19.689 20.754 -67.384 1.00 82.62 85 SER A N 1
ATOM 698 C CA . SER A 1 85 ? 20.737 21.639 -67.920 1.00 82.62 85 SER A CA 1
ATOM 699 C C . SER A 1 85 ? 21.677 20.989 -68.929 1.00 82.62 85 SER A C 1
ATOM 701 O O . SER A 1 85 ? 21.847 19.773 -68.949 1.00 82.62 85 SER A O 1
ATOM 703 N N . GLY A 1 86 ? 22.269 21.801 -69.810 1.00 73.88 86 GLY A N 1
ATOM 704 C CA . GLY A 1 86 ? 23.116 21.348 -70.920 1.00 73.88 86 GLY A CA 1
ATOM 705 C C . GLY A 1 86 ? 24.608 21.234 -70.603 1.00 73.88 86 GLY A C 1
ATOM 706 O O . GLY A 1 86 ? 25.298 20.436 -71.233 1.00 73.88 86 GLY A O 1
ATOM 707 N N . THR A 1 87 ? 25.110 22.002 -69.633 1.00 65.50 87 THR A N 1
ATOM 708 C CA . THR A 1 87 ? 26.546 22.094 -69.317 1.00 65.50 87 THR A CA 1
ATOM 709 C C . THR A 1 87 ? 26.753 22.364 -67.833 1.00 65.50 87 THR A C 1
ATOM 711 O O . THR A 1 87 ? 27.035 23.493 -67.432 1.00 65.50 87 THR A O 1
ATOM 714 N N . ILE A 1 88 ? 26.624 21.326 -67.008 1.00 63.66 88 ILE A N 1
ATOM 715 C CA . ILE A 1 88 ? 26.999 21.407 -65.596 1.00 63.66 88 ILE A CA 1
ATOM 716 C C . ILE A 1 88 ? 27.981 20.289 -65.245 1.00 63.66 88 ILE A C 1
ATOM 718 O O . ILE A 1 88 ? 27.820 19.156 -65.694 1.00 63.66 88 ILE A O 1
ATOM 722 N N . GLY A 1 89 ? 29.003 20.605 -64.447 1.00 65.19 89 GLY A N 1
ATOM 723 C CA . GLY A 1 89 ? 29.895 19.608 -63.851 1.00 65.19 89 GLY A CA 1
ATOM 724 C C . GLY A 1 89 ? 29.229 18.856 -62.692 1.00 65.19 89 GLY A C 1
ATOM 725 O O . GLY A 1 89 ? 28.334 19.387 -62.033 1.00 65.19 89 GLY A O 1
ATOM 726 N N . GLU A 1 90 ? 29.686 17.632 -62.418 1.00 68.62 90 GLU A N 1
ATOM 727 C CA . GLU A 1 90 ? 29.140 16.765 -61.357 1.00 68.62 90 GLU A CA 1
ATOM 728 C C . GLU A 1 90 ? 29.107 17.445 -59.981 1.00 68.62 90 GLU A C 1
ATOM 730 O O . GLU A 1 90 ? 28.116 17.319 -59.266 1.00 68.62 90 GLU A O 1
ATOM 735 N N . ASP A 1 91 ? 30.129 18.236 -59.640 1.00 73.62 91 ASP A N 1
ATOM 736 C CA . ASP A 1 91 ? 30.222 18.938 -58.351 1.00 73.62 91 ASP A CA 1
ATOM 737 C C . ASP A 1 91 ? 29.045 19.887 -58.106 1.00 73.62 91 ASP A C 1
ATOM 739 O O . ASP A 1 91 ? 28.536 20.018 -56.990 1.00 73.62 91 ASP A O 1
ATOM 743 N N . VAL A 1 92 ? 28.573 20.527 -59.171 1.00 73.31 92 VAL A N 1
ATOM 744 C CA . VAL A 1 92 ? 27.477 21.487 -59.113 1.00 73.31 92 VAL A CA 1
ATOM 745 C C . VAL A 1 92 ? 26.125 20.768 -59.074 1.00 73.31 92 VAL A C 1
ATOM 747 O O . VAL A 1 92 ? 25.244 21.173 -58.316 1.00 73.31 92 VAL A O 1
ATOM 750 N N . ALA A 1 93 ? 25.971 19.655 -59.798 1.00 72.62 93 ALA A N 1
ATOM 751 C CA . ALA A 1 93 ? 24.790 18.799 -59.679 1.00 72.62 93 ALA A CA 1
ATOM 752 C C . ALA A 1 93 ? 24.658 18.219 -58.256 1.00 72.62 93 ALA A C 1
ATOM 754 O O . ALA A 1 93 ? 23.579 18.254 -57.667 1.00 72.62 93 ALA A O 1
ATOM 755 N N . VAL A 1 94 ? 25.765 17.771 -57.650 1.00 77.62 94 VAL A N 1
ATOM 756 C CA . VAL A 1 94 ? 25.803 17.316 -56.248 1.00 77.62 94 VAL A CA 1
ATOM 757 C C . VAL A 1 94 ? 25.467 18.456 -55.284 1.00 77.62 94 VAL A C 1
ATOM 759 O O . VAL A 1 94 ? 24.731 18.240 -54.319 1.00 77.62 94 VAL A O 1
ATOM 762 N N . GLY A 1 95 ? 25.964 19.670 -55.543 1.00 81.38 95 GLY A N 1
ATOM 763 C CA . GLY A 1 95 ? 25.607 20.870 -54.784 1.00 81.38 95 GLY A CA 1
ATOM 764 C C . GLY A 1 95 ? 24.102 21.151 -54.801 1.00 81.38 95 GLY A C 1
ATOM 765 O O . GLY A 1 95 ? 23.511 21.373 -53.747 1.00 81.38 95 GLY A O 1
ATOM 766 N N . MET A 1 96 ? 23.466 21.039 -55.969 1.00 80.94 96 MET A N 1
ATOM 767 C CA . MET A 1 96 ? 22.021 21.236 -56.138 1.00 80.94 96 MET A CA 1
ATOM 768 C C . MET A 1 96 ? 21.184 20.172 -55.423 1.00 80.94 96 MET A C 1
ATOM 770 O O . MET A 1 96 ? 20.204 20.502 -54.755 1.00 80.94 96 MET A O 1
ATOM 774 N N . MET A 1 97 ? 21.595 18.903 -55.484 1.00 85.69 97 MET A N 1
ATOM 775 C CA . MET A 1 97 ? 20.927 17.831 -54.736 1.00 85.69 97 MET A CA 1
ATOM 776 C C . MET A 1 97 ? 21.057 18.035 -53.219 1.00 85.69 97 MET A C 1
ATOM 778 O O . MET A 1 97 ? 20.089 17.849 -52.485 1.00 85.69 97 MET A O 1
ATOM 782 N N . LYS A 1 98 ? 22.228 18.481 -52.734 1.00 81.81 98 LYS A N 1
ATOM 783 C CA . LYS A 1 98 ? 22.430 18.844 -51.317 1.00 81.81 98 LYS A CA 1
ATOM 784 C C . LYS A 1 98 ? 21.604 20.060 -50.896 1.00 81.81 98 LYS A C 1
ATOM 786 O O . LYS A 1 98 ? 21.188 20.125 -49.743 1.00 81.81 98 LYS A O 1
ATOM 791 N N . ALA A 1 99 ? 21.369 20.998 -51.811 1.00 81.00 99 ALA A N 1
ATOM 792 C CA . ALA A 1 99 ? 20.549 22.184 -51.582 1.00 81.00 99 ALA A CA 1
ATOM 793 C C . ALA A 1 99 ? 19.034 21.898 -51.608 1.00 81.00 99 ALA A C 1
ATOM 795 O O . ALA A 1 99 ? 18.256 22.768 -51.230 1.00 81.00 99 ALA A O 1
ATOM 796 N N . GLY A 1 100 ? 18.611 20.691 -52.010 1.00 82.81 100 GLY A N 1
ATOM 797 C CA . GLY A 1 100 ? 17.214 20.252 -51.942 1.00 82.81 100 GLY A CA 1
ATOM 798 C C . GLY A 1 100 ? 16.529 19.986 -53.284 1.00 82.81 100 GLY A C 1
ATOM 799 O O . GLY A 1 100 ? 15.328 19.723 -53.282 1.00 82.81 100 GLY A O 1
ATOM 800 N N . ALA A 1 101 ? 17.246 20.019 -54.416 1.00 86.56 101 ALA A N 1
ATOM 801 C CA . ALA A 1 101 ? 16.689 19.577 -55.694 1.00 86.56 101 ALA A CA 1
ATOM 802 C C . ALA A 1 101 ? 16.322 18.085 -55.627 1.00 86.56 101 ALA A C 1
ATOM 804 O O . ALA A 1 101 ? 17.030 17.279 -55.020 1.00 86.56 101 ALA A O 1
ATOM 805 N N . ASN A 1 102 ? 15.204 17.715 -56.250 1.00 90.12 102 ASN A N 1
ATOM 806 C CA . ASN A 1 102 ? 14.671 16.357 -56.192 1.00 90.12 102 ASN A CA 1
ATOM 807 C C . ASN A 1 102 ? 15.277 15.430 -57.244 1.00 90.12 102 ASN A C 1
ATOM 809 O O . ASN A 1 102 ? 15.432 14.239 -56.989 1.00 90.12 102 ASN A O 1
ATOM 813 N N . ASP A 1 103 ? 15.629 15.965 -58.411 1.00 88.31 103 ASP A N 1
ATOM 814 C CA . ASP A 1 103 ? 16.365 15.223 -59.430 1.00 88.31 103 ASP A CA 1
ATOM 815 C C . ASP A 1 103 ? 17.143 16.173 -60.348 1.00 88.31 103 ASP A C 1
ATOM 817 O O . ASP A 1 103 ? 16.887 17.382 -60.400 1.00 88.31 103 ASP A O 1
ATOM 821 N N . TYR A 1 104 ? 18.076 15.605 -61.102 1.00 87.50 104 TYR A N 1
ATOM 822 C CA . TYR A 1 104 ? 18.901 16.313 -62.066 1.00 87.50 104 TYR A CA 1
ATOM 823 C C . TYR A 1 104 ? 18.960 15.568 -63.404 1.00 87.50 104 TYR A C 1
ATOM 825 O O . TYR A 1 104 ? 19.186 14.357 -63.464 1.00 87.50 104 TYR A O 1
ATOM 833 N N . LEU A 1 105 ? 18.794 16.311 -64.498 1.00 86.94 105 LEU A N 1
ATOM 834 C CA . LEU A 1 105 ? 18.778 15.792 -65.858 1.00 86.94 105 LEU A CA 1
ATOM 835 C C . LEU A 1 105 ? 19.646 16.635 -66.793 1.00 86.94 105 LEU A C 1
ATOM 837 O O . LEU A 1 105 ? 19.640 17.864 -66.769 1.00 86.94 105 LEU A O 1
ATOM 841 N N . MET A 1 106 ? 20.347 15.949 -67.692 1.00 83.38 106 MET A N 1
ATOM 842 C CA . MET A 1 106 ? 21.079 16.591 -68.780 1.00 83.38 106 MET A CA 1
ATOM 843 C C . MET A 1 106 ? 20.131 16.884 -69.956 1.00 83.38 106 MET A C 1
ATOM 845 O O . MET A 1 106 ? 19.384 15.992 -70.372 1.00 83.38 106 MET A O 1
ATOM 849 N N . LYS A 1 107 ? 20.193 18.088 -70.549 1.00 80.56 107 LYS A N 1
ATOM 850 C CA . LYS A 1 107 ? 19.362 18.499 -71.712 1.00 80.56 107 LYS A CA 1
ATOM 851 C C . LYS A 1 107 ? 19.531 17.572 -72.933 1.00 80.56 107 LYS A C 1
ATOM 853 O O . LYS A 1 107 ? 18.625 17.452 -73.750 1.00 80.56 107 LYS A O 1
ATOM 858 N N . ASN A 1 108 ? 20.644 16.840 -73.040 1.00 78.44 108 ASN A N 1
ATOM 859 C CA . ASN A 1 108 ? 20.870 15.839 -74.094 1.00 78.44 108 ASN A CA 1
ATOM 860 C C . ASN A 1 108 ? 20.180 14.476 -73.842 1.00 78.44 108 ASN A C 1
ATOM 862 O O . ASN A 1 108 ? 20.180 13.624 -74.729 1.00 78.44 108 ASN A O 1
ATOM 866 N N . ASN A 1 109 ? 19.574 14.265 -72.666 1.00 80.44 109 ASN A N 1
ATOM 867 C CA . ASN A 1 109 ? 18.925 13.012 -72.269 1.00 80.44 109 ASN A CA 1
ATOM 868 C C . ASN A 1 109 ? 17.503 13.229 -71.717 1.00 80.44 109 ASN A C 1
ATOM 870 O O . ASN A 1 109 ? 17.105 12.681 -70.686 1.00 80.44 109 ASN A O 1
ATOM 874 N N . LEU A 1 110 ? 16.696 14.004 -72.446 1.00 80.69 110 LEU A N 1
ATOM 875 C CA . LEU A 1 110 ? 15.298 14.282 -72.089 1.00 80.69 110 LEU A CA 1
ATOM 876 C C . LEU A 1 110 ? 14.382 13.047 -72.113 1.00 80.69 110 LEU A C 1
ATOM 878 O O . LEU A 1 110 ? 13.258 13.113 -71.627 1.00 80.69 110 LEU A O 1
ATOM 882 N N . GLN A 1 111 ? 14.843 11.895 -72.614 1.00 79.12 111 GLN A N 1
ATOM 883 C CA . GLN A 1 111 ? 14.091 10.636 -72.523 1.00 79.12 111 GLN A CA 1
ATOM 884 C C . GLN A 1 111 ? 13.864 10.201 -71.067 1.00 79.12 111 GLN A C 1
ATOM 886 O O . GLN A 1 111 ? 12.874 9.535 -70.769 1.00 79.12 111 GLN A O 1
ATOM 891 N N . ARG A 1 112 ? 14.751 10.607 -70.148 1.00 84.50 112 ARG A N 1
ATOM 892 C CA . ARG A 1 112 ? 14.623 10.341 -68.709 1.00 84.50 112 ARG A CA 1
ATOM 893 C C . ARG A 1 112 ? 13.714 11.326 -67.973 1.00 84.50 112 ARG A C 1
ATOM 895 O O . ARG A 1 112 ? 13.395 11.072 -66.815 1.00 84.50 112 ARG A O 1
ATOM 902 N N . LEU A 1 113 ? 13.269 12.398 -68.634 1.00 86.31 113 LEU A N 1
ATOM 903 C CA . LEU A 1 113 ? 12.444 13.438 -68.020 1.00 86.31 113 LEU A CA 1
ATOM 904 C C . LEU A 1 113 ? 11.118 12.879 -67.507 1.00 86.31 113 LEU A C 1
ATOM 906 O O . LEU A 1 113 ? 10.785 13.077 -66.348 1.00 86.31 113 LEU A O 1
ATOM 910 N N . VAL A 1 114 ? 10.391 12.120 -68.326 1.00 87.56 114 VAL A N 1
ATOM 911 C CA . VAL A 1 114 ? 9.085 11.573 -67.924 1.00 87.56 114 VAL A CA 1
ATOM 912 C C . VAL A 1 114 ? 9.204 10.582 -66.754 1.00 87.56 114 VAL A C 1
ATOM 914 O O . VAL A 1 114 ? 8.497 10.780 -65.768 1.00 87.56 114 VAL A O 1
ATOM 917 N N . PRO A 1 115 ? 10.115 9.583 -66.771 1.00 85.56 115 PRO A N 1
ATOM 918 C CA . PRO A 1 115 ? 10.334 8.720 -65.608 1.00 85.56 115 PRO A CA 1
ATOM 919 C C . PRO A 1 115 ? 10.726 9.474 -64.329 1.00 85.56 115 PRO A C 1
ATOM 921 O O . PRO A 1 115 ? 10.283 9.096 -63.246 1.00 85.56 115 PRO A O 1
ATOM 924 N N . ALA A 1 116 ? 11.534 10.535 -64.442 1.00 85.94 116 ALA A N 1
ATOM 925 C CA . ALA A 1 116 ? 11.912 11.369 -63.301 1.00 85.94 116 ALA A CA 1
ATOM 926 C C . ALA A 1 116 ? 10.699 12.130 -62.740 1.00 85.94 116 ALA A C 1
ATOM 928 O O . ALA A 1 116 ? 10.437 12.069 -61.543 1.00 85.94 116 ALA A O 1
ATOM 929 N N . ILE A 1 117 ? 9.892 12.752 -63.607 1.00 88.06 117 ILE A N 1
ATOM 930 C CA . ILE A 1 117 ? 8.636 13.413 -63.222 1.00 88.06 117 ILE A CA 1
ATOM 931 C C . ILE A 1 117 ? 7.695 12.416 -62.529 1.00 88.06 117 ILE A C 1
ATOM 933 O O . ILE A 1 117 ? 7.161 12.707 -61.463 1.00 88.06 117 ILE A O 1
ATOM 937 N N . GLU A 1 118 ? 7.491 11.225 -63.094 1.00 86.81 118 GLU A N 1
ATOM 938 C CA . GLU A 1 118 ? 6.602 10.212 -62.511 1.00 86.81 118 GLU A CA 1
ATOM 939 C C . GLU A 1 118 ? 7.068 9.729 -61.136 1.00 86.81 118 GLU A C 1
ATOM 941 O O . GLU A 1 118 ? 6.234 9.569 -60.236 1.00 86.81 118 GLU A O 1
ATOM 946 N N . ARG A 1 119 ? 8.379 9.509 -60.968 1.00 85.94 119 ARG A N 1
ATOM 947 C CA . ARG A 1 119 ? 8.971 9.132 -59.680 1.00 85.94 119 ARG A CA 1
ATOM 948 C C . ARG A 1 119 ? 8.750 10.234 -58.653 1.00 85.94 119 ARG A C 1
ATOM 950 O O . ARG A 1 119 ? 8.169 9.971 -57.604 1.00 85.94 119 ARG A O 1
ATOM 957 N N . GLU A 1 120 ? 9.124 11.465 -58.983 1.00 86.88 120 GLU A N 1
ATOM 958 C CA . GLU A 1 120 ? 9.073 12.566 -58.024 1.00 86.88 120 GLU A CA 1
ATOM 959 C C . GLU A 1 120 ? 7.644 12.999 -57.682 1.00 86.88 120 GLU A C 1
ATOM 961 O O . GLU A 1 120 ? 7.361 13.340 -56.534 1.00 86.88 120 GLU A O 1
ATOM 966 N N . LEU A 1 121 ? 6.698 12.915 -58.623 1.00 85.12 121 LEU A N 1
ATOM 967 C CA . LEU A 1 121 ? 5.281 13.125 -58.320 1.00 85.12 121 LEU A CA 1
ATOM 968 C C . LEU A 1 121 ? 4.740 12.037 -57.386 1.00 85.12 121 LEU A C 1
ATOM 970 O O . LEU A 1 121 ? 3.998 12.346 -56.453 1.00 85.12 121 LEU A O 1
ATOM 974 N N . ARG A 1 122 ? 5.100 10.765 -57.610 1.00 82.88 122 ARG A N 1
ATOM 975 C CA . ARG A 1 122 ? 4.686 9.658 -56.733 1.00 82.88 122 ARG A CA 1
ATOM 976 C C . ARG A 1 122 ? 5.273 9.824 -55.333 1.00 82.88 122 ARG A C 1
ATOM 978 O O . ARG A 1 122 ? 4.551 9.668 -54.349 1.00 82.88 122 ARG A O 1
ATOM 985 N N . ASP A 1 123 ? 6.544 10.192 -55.243 1.00 81.62 123 ASP A N 1
ATOM 986 C CA . ASP A 1 123 ? 7.221 10.410 -53.970 1.00 81.62 123 ASP A CA 1
ATOM 987 C C . ASP A 1 123 ? 6.687 11.652 -53.248 1.00 81.62 123 ASP A C 1
ATOM 989 O O . ASP A 1 123 ? 6.472 11.600 -52.038 1.00 81.62 123 ASP A O 1
ATOM 993 N N . SER A 1 124 ? 6.358 12.731 -53.963 1.00 79.44 124 SER A N 1
ATOM 994 C CA . SER A 1 124 ? 5.709 1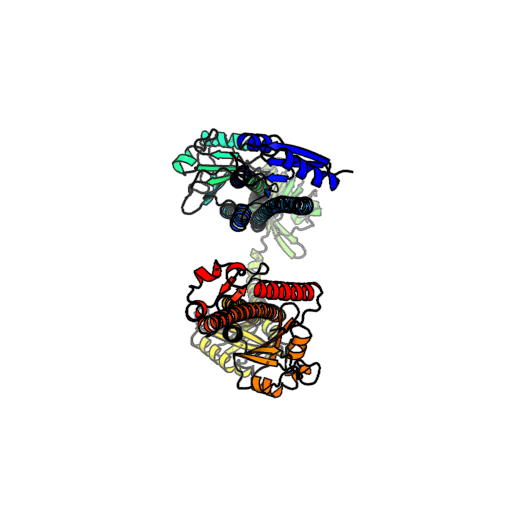3.919 -53.392 1.00 79.44 124 SER A CA 1
ATOM 995 C C . SER A 1 124 ? 4.310 13.627 -52.835 1.00 79.44 124 SER A C 1
ATOM 997 O O . SER A 1 124 ? 3.993 14.037 -51.712 1.00 79.44 124 SER A O 1
ATOM 999 N N . VAL A 1 125 ? 3.495 12.843 -53.552 1.00 77.50 125 VAL A N 1
ATOM 1000 C CA . VAL A 1 125 ? 2.180 12.390 -53.061 1.00 77.50 125 VAL A CA 1
ATOM 1001 C C . VAL A 1 125 ? 2.347 11.527 -51.810 1.00 77.50 125 VAL A C 1
ATOM 1003 O O . VAL A 1 125 ? 1.722 11.810 -50.789 1.00 77.50 125 VAL A O 1
ATOM 1006 N N . ASN A 1 126 ? 3.262 10.554 -51.834 1.00 78.88 126 ASN A N 1
ATOM 1007 C CA . ASN A 1 126 ? 3.554 9.704 -50.679 1.00 78.88 126 ASN A CA 1
ATOM 1008 C C . ASN A 1 126 ? 4.058 10.517 -49.470 1.00 78.88 126 ASN A C 1
ATOM 1010 O O . ASN A 1 126 ? 3.650 10.262 -48.334 1.00 78.88 126 ASN A O 1
ATOM 1014 N N . ARG A 1 127 ? 4.931 11.515 -49.684 1.00 76.88 127 ARG A N 1
ATOM 1015 C CA . ARG A 1 127 ? 5.411 12.429 -48.631 1.00 76.88 127 ARG A CA 1
ATOM 1016 C C . ARG A 1 127 ? 4.266 13.266 -48.056 1.00 76.88 127 ARG A C 1
ATOM 1018 O O . ARG A 1 127 ? 4.162 13.388 -46.835 1.00 76.88 127 ARG A O 1
ATOM 1025 N N . SER A 1 128 ? 3.387 13.792 -48.906 1.00 72.12 128 SER A N 1
ATOM 1026 C CA . SER A 1 128 ? 2.218 14.581 -48.500 1.00 72.12 128 SER A CA 1
ATOM 1027 C C . SER A 1 128 ? 1.208 13.754 -47.703 1.00 72.12 128 SER A C 1
ATOM 1029 O O . SER A 1 128 ? 0.770 14.178 -46.632 1.00 72.12 128 SER A O 1
ATOM 1031 N N . GLU A 1 129 ? 0.888 12.543 -48.163 1.00 76.94 129 GLU A N 1
ATOM 1032 C CA . GLU A 1 129 ? -0.009 11.617 -47.463 1.00 76.94 129 GLU A CA 1
ATOM 1033 C C . GLU A 1 129 ? 0.556 11.202 -46.103 1.00 76.94 129 GLU A C 1
ATOM 1035 O O . GLU A 1 129 ? -0.161 11.254 -45.101 1.00 76.94 129 GLU A O 1
ATOM 1040 N N . ARG A 1 130 ? 1.858 10.887 -46.026 1.00 76.94 130 ARG A N 1
ATOM 1041 C CA . ARG A 1 130 ? 2.537 10.591 -44.754 1.00 76.94 130 ARG A CA 1
ATOM 1042 C C . ARG A 1 130 ? 2.500 11.779 -43.793 1.00 76.94 130 ARG A C 1
ATOM 1044 O O . ARG A 1 130 ? 2.209 11.579 -42.618 1.00 76.94 130 ARG A O 1
ATOM 1051 N N . LYS A 1 131 ? 2.731 13.012 -44.264 1.00 74.00 131 LYS A N 1
ATOM 1052 C CA . LYS A 1 131 ? 2.647 14.230 -43.431 1.00 74.00 131 LYS A CA 1
ATOM 1053 C C . LYS A 1 131 ? 1.226 14.472 -42.909 1.00 74.00 131 LYS A C 1
ATOM 1055 O O . LYS A 1 131 ? 1.056 14.800 -41.735 1.00 74.00 131 LYS A O 1
ATOM 1060 N N . VAL A 1 132 ? 0.199 14.283 -43.743 1.00 76.25 132 VAL A N 1
ATOM 1061 C CA . VAL A 1 132 ? -1.210 14.432 -43.333 1.00 76.25 132 VAL A CA 1
ATOM 1062 C C . VAL A 1 132 ? -1.615 13.344 -42.341 1.00 76.25 132 VAL A C 1
ATOM 1064 O O . VAL A 1 132 ? -2.249 13.654 -41.330 1.00 76.25 132 VAL A O 1
ATOM 1067 N N . LEU A 1 133 ? -1.227 12.090 -42.591 1.00 76.50 133 LEU A N 1
ATOM 1068 C CA . LEU A 1 133 ? -1.513 10.970 -41.699 1.00 76.50 133 LEU A CA 1
ATOM 1069 C C . LEU A 1 133 ? -0.801 11.136 -40.353 1.00 76.50 133 LEU A C 1
ATOM 1071 O O . LEU A 1 133 ? -1.451 11.005 -39.322 1.00 76.50 133 LEU A O 1
ATOM 1075 N N . ALA A 1 134 ? 0.476 11.526 -40.351 1.00 73.94 134 ALA A N 1
ATOM 1076 C CA . ALA A 1 134 ? 1.231 11.817 -39.135 1.00 73.94 134 ALA A CA 1
ATOM 1077 C C . ALA A 1 134 ? 0.625 12.992 -38.350 1.00 73.94 134 ALA A C 1
ATOM 1079 O O . ALA A 1 134 ? 0.511 12.920 -37.130 1.00 73.94 134 ALA A O 1
ATOM 1080 N N . LYS A 1 135 ? 0.159 14.054 -39.026 1.00 74.44 135 LYS A N 1
ATOM 1081 C CA . LYS A 1 135 ? -0.520 15.185 -38.367 1.00 74.44 135 LYS A CA 1
ATOM 1082 C C . LYS A 1 135 ? -1.881 14.784 -37.785 1.00 74.44 135 LYS A C 1
ATOM 1084 O O . LYS A 1 135 ? -2.219 15.228 -36.690 1.00 74.44 135 LYS A O 1
ATOM 1089 N N . LYS A 1 136 ? -2.648 13.929 -38.476 1.00 73.88 136 LYS A N 1
ATOM 1090 C CA . LYS A 1 136 ? -3.902 13.354 -37.953 1.00 73.88 136 LYS A CA 1
ATOM 1091 C C . LYS A 1 136 ? -3.655 12.416 -36.773 1.00 73.88 136 LYS A C 1
ATOM 1093 O O . LYS A 1 136 ? -4.373 12.522 -35.788 1.00 73.88 136 LYS A O 1
ATOM 1098 N N . GLN A 1 137 ? -2.658 11.536 -36.858 1.00 74.75 137 GLN A N 1
ATOM 1099 C CA . GLN A 1 137 ? -2.287 10.626 -35.773 1.00 74.75 137 GLN A CA 1
ATOM 1100 C C . GLN A 1 137 ? -1.800 11.397 -34.553 1.00 74.75 137 GLN A C 1
ATOM 1102 O O . GLN A 1 137 ? -2.300 11.152 -33.464 1.00 74.75 137 GLN A O 1
ATOM 1107 N N . LYS A 1 138 ? -0.921 12.386 -34.738 1.00 72.81 138 LYS A N 1
ATOM 1108 C CA . LYS A 1 138 ? -0.442 13.239 -33.649 1.00 72.81 138 LYS A CA 1
ATOM 1109 C C . LYS A 1 138 ? -1.593 13.977 -32.962 1.00 72.81 138 LYS A C 1
ATOM 1111 O O . LYS A 1 138 ? -1.696 13.917 -31.745 1.00 72.81 138 LYS A O 1
ATOM 1116 N N . LYS A 1 139 ? -2.511 14.574 -33.733 1.00 71.50 139 LYS A N 1
ATOM 1117 C CA . LYS A 1 139 ? -3.699 15.238 -33.176 1.00 71.50 139 LYS A CA 1
ATOM 1118 C C . LYS A 1 139 ? -4.626 14.261 -32.436 1.00 71.50 139 LYS A C 1
ATOM 1120 O O . LYS A 1 139 ? -5.068 14.562 -31.336 1.00 71.50 139 LYS A O 1
ATOM 1125 N N . ALA A 1 140 ? -4.893 13.085 -33.006 1.00 73.94 140 ALA A N 1
ATOM 1126 C CA . ALA A 1 140 ? -5.728 12.067 -32.365 1.00 73.94 140 ALA A CA 1
ATOM 1127 C C . ALA A 1 140 ? -5.072 11.481 -31.102 1.00 73.94 140 ALA A C 1
ATOM 1129 O O . ALA A 1 140 ? -5.759 11.149 -30.141 1.00 73.94 140 ALA A O 1
ATOM 1130 N N . GLU A 1 141 ? -3.746 11.353 -31.083 1.00 74.44 141 GLU A N 1
ATOM 1131 C CA . GLU A 1 141 ? -3.000 10.888 -29.919 1.00 74.44 141 GLU A CA 1
ATOM 1132 C C . GLU A 1 141 ? -2.956 11.945 -28.811 1.00 74.44 141 GLU A C 1
ATOM 1134 O O . GLU A 1 141 ? -3.118 11.593 -27.645 1.00 74.44 141 GLU A O 1
ATOM 1139 N N . GLU A 1 142 ? -2.807 13.225 -29.159 1.00 73.38 142 GLU A N 1
ATOM 1140 C CA . GLU A 1 142 ? -2.920 14.354 -28.228 1.00 73.38 142 GLU A CA 1
ATOM 1141 C C . GLU A 1 142 ? -4.332 14.433 -27.620 1.00 73.38 142 GLU A C 1
ATOM 1143 O O . GLU A 1 142 ? -4.462 14.490 -26.398 1.00 73.38 142 GLU A O 1
ATOM 1148 N N . GLU A 1 143 ? -5.391 14.318 -28.432 1.00 74.19 143 GLU A N 1
ATOM 1149 C CA . GLU A 1 143 ? -6.785 14.268 -27.957 1.00 74.19 143 GLU A CA 1
ATOM 1150 C C . GLU A 1 143 ? -7.047 13.038 -27.069 1.00 74.19 143 GLU A C 1
ATOM 1152 O O . GLU A 1 143 ? -7.670 13.146 -26.011 1.00 74.19 143 GLU A O 1
ATOM 1157 N N . ARG A 1 144 ? -6.524 11.862 -27.444 1.00 77.44 144 ARG A N 1
ATOM 1158 C CA . ARG A 1 144 ? -6.656 10.636 -26.642 1.00 77.44 144 ARG A CA 1
ATOM 1159 C C . ARG A 1 144 ? -5.917 10.745 -25.311 1.00 77.44 144 ARG A C 1
ATOM 1161 O O . ARG A 1 144 ? -6.460 10.313 -24.299 1.00 77.44 144 ARG A O 1
ATOM 1168 N N . LYS A 1 145 ? -4.706 11.312 -25.296 1.00 75.00 145 LYS A N 1
ATOM 1169 C CA . LYS A 1 145 ? -3.938 11.553 -24.064 1.00 75.00 145 LYS A CA 1
ATOM 1170 C C . LYS A 1 145 ? -4.661 12.547 -23.158 1.00 75.00 145 LYS A C 1
ATOM 1172 O O . LYS A 1 145 ? -4.807 12.262 -21.976 1.00 75.00 145 LYS A O 1
ATOM 1177 N N . ALA A 1 146 ? -5.191 13.644 -23.702 1.00 73.12 146 ALA A N 1
ATOM 1178 C CA . ALA A 1 146 ? -5.972 14.613 -22.934 1.00 73.12 146 ALA A CA 1
ATOM 1179 C C . ALA A 1 146 ? -7.241 13.988 -22.323 1.00 73.12 146 ALA A C 1
ATOM 1181 O O . ALA A 1 146 ? -7.527 14.195 -21.145 1.00 73.12 146 ALA A O 1
ATOM 1182 N N . HIS A 1 147 ? -7.970 13.161 -23.085 1.00 79.19 147 HIS A N 1
ATOM 1183 C CA . HIS A 1 147 ? -9.119 12.418 -22.560 1.00 79.19 147 HIS A CA 1
ATOM 1184 C C . HIS A 1 147 ? -8.727 11.411 -21.475 1.00 79.19 147 HIS A C 1
ATOM 1186 O O . HIS A 1 147 ? -9.418 11.315 -20.465 1.00 79.19 147 HIS A O 1
ATOM 1192 N N . LEU A 1 148 ? -7.631 10.673 -21.660 1.00 79.81 148 LEU A N 1
ATOM 1193 C CA . LEU A 1 148 ? -7.165 9.689 -20.684 1.00 79.81 148 LEU A CA 1
ATOM 1194 C C . LEU A 1 148 ? -6.783 10.365 -19.360 1.00 79.81 148 LEU A C 1
ATOM 1196 O O . LEU A 1 148 ? -7.274 9.956 -18.315 1.00 79.81 148 LEU A O 1
ATOM 1200 N N . VAL A 1 149 ? -6.032 11.469 -19.418 1.00 81.88 149 VAL A N 1
ATOM 1201 C CA . VAL A 1 149 ? -5.678 12.277 -18.239 1.00 81.88 149 VAL A CA 1
ATOM 1202 C C . VAL A 1 149 ? -6.928 12.841 -17.551 1.00 81.88 149 VAL A C 1
ATOM 1204 O O . VAL A 1 149 ? -7.021 12.814 -16.326 1.00 81.88 149 VAL A O 1
ATOM 1207 N N . PHE A 1 150 ? -7.928 13.303 -18.313 1.00 84.31 150 PHE A N 1
ATOM 1208 C CA . PHE A 1 150 ? -9.210 13.740 -17.750 1.00 84.31 150 PHE A CA 1
ATOM 1209 C C . PHE A 1 150 ? -9.912 12.612 -16.978 1.00 84.31 150 PHE A C 1
ATOM 1211 O O . PHE A 1 150 ? -10.353 12.827 -15.849 1.00 84.31 150 PHE A O 1
ATOM 1218 N N . PHE A 1 151 ? -9.999 11.407 -17.555 1.00 83.38 151 PHE A N 1
ATOM 1219 C CA . PHE A 1 151 ? -10.630 10.259 -16.898 1.00 83.38 151 PHE A CA 1
ATOM 1220 C C . PHE A 1 151 ? -9.851 9.782 -15.674 1.00 83.38 151 PHE A C 1
ATOM 1222 O O . PHE A 1 151 ? -10.472 9.511 -14.652 1.00 83.38 151 PHE A O 1
ATOM 1229 N N . GLU A 1 152 ? -8.522 9.732 -15.736 1.00 86.62 152 GLU A N 1
ATOM 1230 C CA . GLU A 1 152 ? -7.677 9.375 -14.590 1.00 86.62 152 GLU A CA 1
ATOM 1231 C C . GLU A 1 152 ? -7.842 10.368 -13.436 1.00 86.62 152 GLU A C 1
ATOM 1233 O O . GLU A 1 152 ? -7.979 9.970 -12.280 1.00 86.62 152 GLU A O 1
ATOM 1238 N N . ASN A 1 153 ? -7.881 11.667 -13.738 1.00 89.12 153 ASN A N 1
ATOM 1239 C CA . ASN A 1 153 ? -8.100 12.706 -12.735 1.00 89.12 153 ASN A CA 1
ATOM 1240 C C . ASN A 1 153 ? -9.509 12.624 -12.130 1.00 89.12 153 ASN A C 1
ATOM 1242 O O . ASN A 1 153 ? -9.663 12.742 -10.914 1.00 89.12 153 ASN A O 1
ATOM 1246 N N . MET A 1 154 ? -10.531 12.360 -12.949 1.00 89.94 154 MET A N 1
ATOM 1247 C CA . MET A 1 154 ? -11.895 12.140 -12.462 1.00 89.94 154 MET A CA 1
ATOM 1248 C C . MET A 1 154 ? -12.027 10.867 -11.625 1.00 89.94 154 MET A C 1
ATOM 1250 O O . MET A 1 154 ? -12.741 10.877 -10.623 1.00 89.94 154 MET A O 1
ATOM 1254 N N . ASP A 1 155 ? -11.352 9.782 -12.004 1.00 86.62 155 ASP A N 1
ATOM 1255 C CA . ASP A 1 155 ? -11.370 8.532 -11.247 1.00 86.62 155 ASP A CA 1
ATOM 1256 C C . ASP A 1 155 ? -10.712 8.711 -9.877 1.00 86.62 155 ASP A C 1
ATOM 1258 O O . ASP A 1 155 ? -11.306 8.342 -8.867 1.00 86.62 155 ASP A O 1
ATOM 1262 N N . LYS A 1 156 ? -9.566 9.403 -9.813 1.00 87.00 156 LYS A N 1
ATOM 1263 C CA . LYS A 1 156 ? -8.928 9.783 -8.541 1.00 87.00 156 LYS A CA 1
ATOM 1264 C C . LYS A 1 156 ? -9.896 10.540 -7.630 1.00 87.00 156 LYS A C 1
ATOM 1266 O O . LYS A 1 156 ? -10.055 10.165 -6.474 1.00 87.00 156 LYS A O 1
ATOM 1271 N N . ILE A 1 157 ? -10.597 11.549 -8.152 1.00 90.44 157 ILE A N 1
ATOM 1272 C CA . ILE A 1 157 ? -11.587 12.315 -7.377 1.00 90.44 157 ILE A CA 1
ATOM 1273 C C . ILE A 1 157 ? -12.749 11.429 -6.913 1.00 90.44 157 ILE A C 1
ATOM 1275 O O . ILE A 1 157 ? -13.150 11.501 -5.753 1.00 90.44 157 ILE A O 1
ATOM 1279 N N . ASN A 1 158 ? -13.282 10.571 -7.785 1.00 86.88 158 ASN A N 1
ATOM 1280 C CA . ASN A 1 158 ? -14.384 9.676 -7.430 1.00 86.88 158 ASN A CA 1
ATOM 1281 C C . ASN A 1 158 ? -13.977 8.675 -6.345 1.00 86.88 158 ASN A C 1
ATOM 1283 O O . ASN A 1 158 ? -14.727 8.478 -5.390 1.00 86.88 158 ASN A O 1
ATOM 1287 N N . GLN A 1 159 ? -12.794 8.067 -6.461 1.00 83.81 159 GLN A N 1
ATOM 1288 C CA . GLN A 1 159 ? -12.272 7.159 -5.441 1.00 83.81 159 GLN A CA 1
ATOM 1289 C C . GLN A 1 159 ? -12.124 7.874 -4.098 1.00 83.81 159 GLN A C 1
ATOM 1291 O O . GLN A 1 159 ? -12.505 7.319 -3.069 1.00 83.81 159 GLN A O 1
ATOM 1296 N N . THR A 1 160 ? -11.641 9.116 -4.109 1.00 86.06 160 THR A N 1
ATOM 1297 C CA . THR A 1 160 ? -11.533 9.941 -2.906 1.00 86.06 160 THR A CA 1
ATOM 1298 C C . THR A 1 160 ? -12.896 10.231 -2.271 1.00 86.06 160 THR A C 1
ATOM 1300 O O . THR A 1 160 ? -13.044 10.117 -1.057 1.00 86.06 160 THR A O 1
ATOM 1303 N N . ILE A 1 161 ? -13.917 10.544 -3.075 1.00 85.25 161 ILE A N 1
ATOM 1304 C CA . ILE A 1 161 ? -15.275 10.812 -2.579 1.00 85.25 161 ILE A CA 1
ATOM 1305 C C . ILE A 1 161 ? -15.908 9.555 -1.969 1.00 85.25 161 ILE A C 1
ATOM 1307 O O . ILE A 1 161 ? -16.490 9.618 -0.891 1.00 85.25 161 ILE A O 1
ATOM 1311 N N . VAL A 1 162 ? -15.800 8.410 -2.649 1.00 79.94 162 VAL A N 1
ATOM 1312 C CA . VAL A 1 162 ? -16.470 7.163 -2.236 1.00 79.94 162 VAL A CA 1
ATOM 1313 C C . VAL A 1 162 ? -15.820 6.533 -1.004 1.00 79.94 162 VAL A C 1
ATOM 1315 O O . VAL A 1 162 ? -16.502 5.878 -0.220 1.00 79.94 162 VAL A O 1
ATOM 1318 N N . ARG A 1 163 ? -14.508 6.707 -0.817 1.00 75.56 163 ARG A N 1
ATOM 1319 C CA . ARG A 1 163 ? -13.782 6.107 0.314 1.00 75.56 163 ARG A CA 1
ATOM 1320 C C . ARG A 1 163 ? -14.063 6.786 1.654 1.00 75.56 163 ARG A C 1
ATOM 1322 O O . ARG A 1 163 ? -13.792 6.182 2.690 1.00 75.56 163 ARG A O 1
ATOM 1329 N N . SER A 1 164 ? -14.609 7.997 1.645 1.00 74.00 164 SER A N 1
ATOM 1330 C CA . SER A 1 164 ? -14.791 8.796 2.853 1.00 74.00 164 SER A CA 1
ATOM 1331 C C . SER A 1 164 ? -16.252 8.809 3.293 1.00 74.00 164 SER A C 1
ATOM 1333 O O . SER A 1 164 ? -17.130 9.283 2.583 1.00 74.00 164 SER A O 1
ATOM 1335 N N . ASN A 1 165 ? -16.508 8.318 4.507 1.00 70.75 165 ASN A N 1
ATOM 1336 C CA . ASN A 1 165 ? -17.834 8.351 5.147 1.00 70.75 165 ASN A CA 1
ATOM 1337 C C . ASN A 1 165 ? -18.034 9.578 6.050 1.00 70.75 165 ASN A C 1
ATOM 1339 O O . ASN A 1 165 ? -19.065 9.703 6.712 1.00 70.75 165 ASN A O 1
ATOM 1343 N N . ASP A 1 166 ? -17.039 10.459 6.093 1.00 81.94 166 ASP A N 1
ATOM 1344 C CA . ASP A 1 166 ? -17.047 11.692 6.860 1.00 81.94 166 ASP A CA 1
ATOM 1345 C C . ASP A 1 166 ? -16.879 12.889 5.922 1.00 81.94 166 ASP A C 1
ATOM 1347 O O . ASP A 1 166 ? -16.031 12.888 5.027 1.00 81.94 166 ASP A O 1
ATOM 1351 N N . LEU A 1 167 ? -17.710 13.908 6.136 1.00 83.94 167 LEU A N 1
ATOM 1352 C CA . LEU A 1 167 ? -17.783 15.091 5.286 1.00 83.94 167 LEU A CA 1
ATOM 1353 C C . LEU A 1 167 ? -16.473 15.890 5.298 1.00 83.94 167 LEU A C 1
ATOM 1355 O O . LEU A 1 167 ? -16.045 16.404 4.262 1.00 83.94 167 LEU A O 1
ATOM 1359 N N . GLU A 1 168 ? -15.841 16.013 6.463 1.00 84.88 168 GLU A N 1
ATOM 1360 C CA . GLU A 1 168 ? -14.620 16.792 6.626 1.00 84.88 168 GLU A CA 1
ATOM 1361 C C . GLU A 1 168 ? -13.437 16.070 5.978 1.00 84.88 168 GLU A C 1
ATOM 1363 O O . GLU A 1 168 ? -12.683 16.674 5.215 1.00 84.88 168 GLU A O 1
ATOM 1368 N N . GLN A 1 169 ? -13.323 14.760 6.194 1.00 85.94 169 GLN A N 1
ATOM 1369 C CA . GLN A 1 169 ? -12.278 13.958 5.563 1.00 85.94 169 GLN A CA 1
ATOM 1370 C C . GLN A 1 169 ? -12.443 13.905 4.038 1.00 85.94 169 GLN A C 1
ATOM 1372 O O . GLN A 1 169 ? -11.487 14.143 3.302 1.00 85.94 169 GLN A O 1
ATOM 1377 N N . MET A 1 170 ? -13.668 13.672 3.551 1.00 90.25 170 MET A N 1
ATOM 1378 C CA . MET A 1 170 ? -13.960 13.653 2.116 1.00 90.25 170 MET A CA 1
ATOM 1379 C C . MET A 1 170 ? -13.563 14.976 1.459 1.00 90.25 170 MET A C 1
ATOM 1381 O O . MET A 1 170 ? -12.873 14.983 0.441 1.00 90.25 170 MET A O 1
ATOM 1385 N N . THR A 1 171 ? -13.986 16.105 2.035 1.00 89.81 171 THR A N 1
ATOM 1386 C CA . THR A 1 171 ? -13.643 17.419 1.482 1.00 89.81 171 THR A CA 1
ATOM 1387 C C . THR A 1 171 ? -12.132 17.643 1.514 1.00 89.81 171 THR A C 1
ATOM 1389 O O . THR A 1 171 ? -11.558 17.951 0.472 1.00 89.81 171 THR A O 1
ATOM 1392 N N . ARG A 1 172 ? -11.455 17.392 2.642 1.00 91.00 172 ARG A N 1
ATOM 1393 C CA . ARG A 1 172 ? -9.990 17.500 2.766 1.00 91.00 172 ARG A CA 1
ATOM 1394 C C . ARG A 1 172 ? -9.245 16.742 1.670 1.00 91.00 172 ARG A C 1
ATOM 1396 O O . ARG A 1 172 ? -8.355 17.308 1.031 1.00 91.00 172 ARG A O 1
ATOM 1403 N N . ASP A 1 173 ? -9.613 15.491 1.430 1.00 90.94 173 ASP A N 1
ATOM 1404 C CA . ASP A 1 173 ? -8.917 14.654 0.460 1.00 90.94 173 ASP A CA 1
ATOM 1405 C C . ASP A 1 173 ? -9.198 15.100 -0.977 1.00 90.94 173 ASP A C 1
ATOM 1407 O O . ASP A 1 173 ? -8.283 15.131 -1.802 1.00 90.94 173 ASP A O 1
ATOM 1411 N N . VAL A 1 174 ? -10.436 15.507 -1.287 1.00 92.19 174 VAL A N 1
ATOM 1412 C CA . VAL A 1 174 ? -10.783 16.060 -2.608 1.00 92.19 174 VAL A CA 1
ATOM 1413 C C . VAL A 1 174 ? -9.976 17.329 -2.883 1.00 92.19 174 VAL A C 1
ATOM 1415 O O . VAL A 1 174 ? -9.348 17.440 -3.936 1.00 92.19 174 VAL A O 1
ATOM 1418 N N . LEU A 1 175 ? -9.934 18.259 -1.926 1.00 93.38 175 LEU A N 1
ATOM 1419 C CA . LEU A 1 175 ? -9.171 19.505 -2.028 1.00 93.38 175 LEU A CA 1
ATOM 1420 C C . LEU A 1 175 ? -7.658 19.238 -2.172 1.00 93.38 175 LEU A C 1
ATOM 1422 O O . LEU A 1 175 ? -6.995 19.821 -3.031 1.00 93.38 175 LEU A O 1
ATOM 1426 N N . THR A 1 176 ? -7.117 18.278 -1.418 1.00 93.12 176 THR A N 1
ATOM 1427 C CA . THR A 1 176 ? -5.708 17.856 -1.530 1.00 93.12 176 THR A CA 1
ATOM 1428 C C . THR A 1 176 ? -5.408 17.249 -2.900 1.00 93.12 176 THR A C 1
ATOM 1430 O O . THR A 1 176 ? -4.419 17.601 -3.545 1.00 93.12 176 THR A O 1
ATOM 1433 N N . THR A 1 177 ? -6.296 16.385 -3.391 1.00 93.06 177 THR A N 1
ATOM 1434 C CA . THR A 1 177 ? -6.181 15.779 -4.724 1.00 93.06 177 THR A CA 1
ATOM 1435 C C . THR A 1 177 ? -6.198 16.859 -5.807 1.00 93.06 177 THR A C 1
ATOM 1437 O O . THR A 1 177 ? -5.456 16.776 -6.784 1.00 93.06 177 THR A O 1
ATOM 1440 N N . MET A 1 178 ? -6.982 17.922 -5.622 1.00 93.50 178 MET A N 1
ATOM 1441 C CA . MET A 1 178 ? -7.049 19.026 -6.575 1.00 93.50 178 MET A CA 1
ATOM 1442 C C . MET A 1 178 ? -5.783 19.866 -6.661 1.00 93.50 178 MET A C 1
ATOM 1444 O O . MET A 1 178 ? -5.444 20.282 -7.767 1.00 93.50 178 MET A O 1
ATOM 1448 N N . ILE A 1 179 ? -5.051 20.062 -5.559 1.00 91.88 179 ILE A N 1
ATOM 1449 C CA . ILE A 1 179 ? -3.718 20.681 -5.628 1.00 91.88 179 ILE A CA 1
ATOM 1450 C C . ILE A 1 179 ? -2.824 19.883 -6.572 1.00 91.88 179 ILE A C 1
ATOM 1452 O O . ILE A 1 179 ? -2.154 20.470 -7.414 1.00 91.88 179 ILE A O 1
ATOM 1456 N N . SER A 1 180 ? -2.855 18.551 -6.487 1.00 90.62 180 SER A N 1
ATOM 1457 C CA . SER A 1 180 ? -2.056 17.702 -7.372 1.00 90.62 180 SER A CA 1
ATOM 1458 C C . SER A 1 180 ? -2.559 17.691 -8.818 1.00 90.62 180 SER A C 1
ATOM 1460 O O . SER A 1 180 ? -1.738 17.614 -9.725 1.00 90.62 180 SER A O 1
ATOM 1462 N N . ILE A 1 181 ? -3.876 17.723 -9.051 1.00 91.88 181 ILE A N 1
ATOM 1463 C CA . ILE A 1 181 ? -4.458 17.651 -10.404 1.00 91.88 181 ILE A CA 1
ATOM 1464 C C . ILE A 1 181 ? -4.247 18.955 -11.173 1.00 91.88 181 ILE A C 1
ATOM 1466 O O . ILE A 1 181 ? -3.893 18.925 -12.349 1.00 91.88 181 ILE A O 1
ATOM 1470 N N . PHE A 1 182 ? -4.498 20.094 -10.526 1.00 91.38 182 PHE A N 1
ATOM 1471 C CA . PHE A 1 182 ? -4.441 21.402 -11.175 1.00 91.38 182 PHE A CA 1
ATOM 1472 C C . PHE A 1 182 ? -3.095 22.100 -10.983 1.00 91.38 182 PHE A C 1
ATOM 1474 O O . PHE A 1 182 ? -2.874 23.126 -11.618 1.00 91.38 182 PHE A O 1
ATOM 1481 N N . ASP A 1 183 ? -2.212 21.603 -10.117 1.00 90.88 183 ASP A N 1
ATOM 1482 C CA . ASP A 1 183 ? -0.972 22.281 -9.705 1.00 90.88 183 ASP A CA 1
ATOM 1483 C C . ASP A 1 183 ? -1.204 23.724 -9.204 1.00 90.88 183 ASP A C 1
ATOM 1485 O O . ASP A 1 183 ? -0.382 24.627 -9.360 1.00 90.88 183 ASP A O 1
ATOM 1489 N N . CYS A 1 184 ? -2.373 23.969 -8.612 1.00 92.38 184 CYS A N 1
ATOM 1490 C CA . CYS A 1 184 ? -2.724 25.259 -8.027 1.00 92.38 184 CYS A CA 1
ATOM 1491 C C . CYS A 1 184 ? -2.123 25.419 -6.623 1.00 92.38 184 CYS A C 1
ATOM 1493 O O . CYS A 1 184 ? -1.753 24.444 -5.968 1.00 92.38 184 CYS A O 1
ATOM 1495 N N . ASP A 1 185 ? -2.060 26.655 -6.133 1.00 93.88 185 ASP A N 1
ATOM 1496 C CA . ASP A 1 185 ? -1.386 26.957 -4.866 1.00 93.88 185 ASP A CA 1
ATOM 1497 C C . ASP A 1 185 ? -2.297 26.740 -3.655 1.00 93.88 185 ASP A C 1
ATOM 1499 O O . ASP A 1 185 ? -1.828 26.333 -2.589 1.00 93.88 185 ASP A O 1
ATOM 1503 N N . ARG A 1 186 ? -3.604 26.986 -3.817 1.00 93.69 186 ARG A N 1
ATOM 1504 C CA . ARG A 1 186 ? -4.608 26.766 -2.771 1.00 93.69 186 ARG A CA 1
ATOM 1505 C C . ARG A 1 186 ? -5.907 26.246 -3.348 1.00 93.69 186 ARG A C 1
ATOM 1507 O O . ARG A 1 186 ? -6.332 26.675 -4.419 1.00 93.69 186 ARG A O 1
ATOM 1514 N N . THR A 1 187 ? -6.570 25.389 -2.592 1.00 94.62 187 THR A N 1
ATOM 1515 C CA . THR A 1 187 ? -7.944 24.962 -2.844 1.00 94.62 187 THR A CA 1
ATOM 1516 C C . THR A 1 187 ? -8.748 25.187 -1.576 1.00 94.62 187 THR A C 1
ATOM 1518 O O . THR A 1 187 ? -8.245 25.013 -0.464 1.00 94.62 187 THR A O 1
ATOM 1521 N N . TRP A 1 188 ? -9.994 25.610 -1.725 1.00 92.94 188 TRP A N 1
ATOM 1522 C CA . TRP A 1 188 ? -10.830 25.951 -0.584 1.00 92.94 188 TRP A CA 1
ATOM 1523 C C . TRP A 1 188 ? -12.299 25.698 -0.880 1.00 92.94 188 TRP A C 1
ATOM 1525 O O . TRP A 1 188 ? -12.760 25.662 -2.025 1.00 92.94 188 TRP A O 1
ATOM 1535 N N . LEU A 1 189 ? -13.037 25.522 0.203 1.00 92.75 189 LEU A N 1
ATOM 1536 C CA . LEU A 1 189 ? -14.476 25.385 0.209 1.00 92.75 189 LEU A CA 1
ATOM 1537 C C . LEU A 1 189 ? -15.013 26.338 1.272 1.00 92.75 189 LEU A C 1
ATOM 1539 O O . LEU A 1 189 ? -14.508 26.342 2.395 1.00 92.75 189 LEU A O 1
ATOM 1543 N N . PHE A 1 190 ? -16.025 27.137 0.937 1.00 91.06 190 PHE A N 1
ATOM 1544 C CA . PHE A 1 190 ? -16.655 28.031 1.905 1.00 91.06 190 PHE A CA 1
ATOM 1545 C C . PHE A 1 190 ? -18.180 27.996 1.850 1.00 91.06 190 PHE A C 1
ATOM 1547 O O . PHE A 1 190 ? -18.792 27.677 0.826 1.00 91.06 190 PHE A O 1
ATOM 1554 N N . TYR A 1 191 ? -18.785 28.324 2.990 1.00 90.44 191 TYR A N 1
ATOM 1555 C CA . TYR A 1 191 ? -20.222 28.263 3.218 1.00 90.44 191 TYR A CA 1
ATOM 1556 C C . TYR A 1 191 ? -20.699 29.397 4.147 1.00 90.44 191 TYR A C 1
ATOM 1558 O O . TYR A 1 191 ? -20.028 29.675 5.143 1.00 90.44 191 TYR A O 1
ATOM 1566 N N . PRO A 1 192 ? -21.879 29.999 3.904 1.00 91.38 192 PRO A N 1
ATOM 1567 C CA . PRO A 1 192 ? -22.725 29.827 2.720 1.00 91.38 192 PRO A CA 1
ATOM 1568 C C . PRO A 1 192 ? -22.235 30.663 1.527 1.00 91.38 192 PRO A C 1
ATOM 1570 O O . PRO A 1 192 ? -21.665 31.738 1.695 1.00 91.38 192 PRO A O 1
ATOM 1573 N N . CYS A 1 193 ? -22.499 30.193 0.308 1.00 91.94 193 CYS A N 1
ATOM 1574 C CA . CYS A 1 193 ? -22.451 31.015 -0.901 1.00 91.94 193 CYS A CA 1
ATOM 1575 C C . CYS A 1 193 ? -23.762 31.806 -0.998 1.00 91.94 193 CYS A C 1
ATOM 1577 O O . CYS A 1 193 ? -24.721 31.396 -1.648 1.00 91.94 193 CYS A O 1
ATOM 1579 N N . ASP A 1 194 ? -23.810 32.919 -0.272 1.00 92.06 194 ASP A N 1
ATOM 1580 C CA . ASP A 1 194 ? -24.953 33.824 -0.231 1.00 92.06 194 ASP A CA 1
ATOM 1581 C C . ASP A 1 194 ? -24.445 35.275 -0.177 1.00 92.06 194 ASP A C 1
ATOM 1583 O O . ASP A 1 194 ? -23.816 35.647 0.817 1.00 92.06 194 ASP A O 1
ATOM 1587 N N . PRO A 1 195 ? -24.671 36.089 -1.224 1.00 90.06 195 PRO A N 1
ATOM 1588 C CA . PRO A 1 195 ? -24.188 37.467 -1.276 1.00 90.06 195 PRO A CA 1
ATOM 1589 C C . PRO A 1 195 ? -24.816 38.381 -0.217 1.00 90.06 195 PRO A C 1
ATOM 1591 O O . PRO A 1 195 ? -24.236 39.420 0.084 1.00 90.06 195 PRO A O 1
ATOM 1594 N N . ASP A 1 196 ? -25.969 38.012 0.348 1.00 91.31 196 ASP A N 1
ATOM 1595 C CA . ASP A 1 196 ? -26.684 38.826 1.333 1.00 91.31 196 ASP A CA 1
ATOM 1596 C C . ASP A 1 196 ? -26.400 38.373 2.784 1.00 91.31 196 ASP A C 1
ATOM 1598 O O . ASP A 1 196 ? -26.931 38.943 3.742 1.00 91.31 196 ASP A O 1
ATOM 1602 N N . ALA A 1 197 ? -25.551 37.355 2.981 1.00 90.50 197 ALA A N 1
ATOM 1603 C CA . ALA A 1 197 ? -25.143 36.901 4.307 1.00 90.50 197 ALA A CA 1
ATOM 1604 C C . ALA A 1 197 ? -24.179 37.891 4.983 1.00 90.50 197 ALA A C 1
ATOM 1606 O O . ALA A 1 197 ? -23.276 38.436 4.356 1.00 90.50 197 ALA A O 1
ATOM 1607 N N . THR A 1 198 ? -24.322 38.080 6.300 1.00 89.62 198 THR A N 1
ATOM 1608 C CA . THR A 1 198 ? -23.438 38.965 7.084 1.00 89.62 198 THR A CA 1
ATOM 1609 C C . THR A 1 198 ? -22.029 38.399 7.249 1.00 89.62 198 THR A C 1
ATOM 1611 O O . THR A 1 198 ? -21.060 39.155 7.327 1.00 89.62 198 THR A O 1
ATOM 1614 N N . THR A 1 199 ? -21.914 37.073 7.323 1.00 91.12 199 THR A N 1
ATOM 1615 C CA . THR A 1 199 ? -20.651 36.348 7.466 1.00 91.12 199 THR A CA 1
ATOM 1616 C C . THR A 1 199 ? -20.662 35.070 6.630 1.00 91.12 199 THR A C 1
ATOM 1618 O O . THR A 1 199 ? -21.720 34.508 6.338 1.00 91.12 199 THR A O 1
ATOM 1621 N N . PHE A 1 200 ? -19.474 34.592 6.274 1.00 89.94 200 PHE A N 1
ATOM 1622 C CA . PHE A 1 200 ? -19.237 33.264 5.716 1.00 89.94 200 PHE A CA 1
ATOM 1623 C C . PHE A 1 200 ? -18.118 32.567 6.492 1.00 89.94 200 PHE A C 1
ATOM 1625 O O . PHE A 1 200 ? -17.384 33.194 7.252 1.00 89.94 200 PHE A O 1
ATOM 1632 N N . ARG A 1 201 ? -17.989 31.254 6.314 1.00 90.62 201 ARG A N 1
ATOM 1633 C CA . ARG A 1 201 ? -16.948 30.430 6.936 1.00 90.62 201 ARG A CA 1
ATOM 1634 C C . ARG A 1 201 ? -16.217 29.650 5.869 1.00 90.62 201 ARG A C 1
ATOM 1636 O O . ARG A 1 201 ? -16.829 29.296 4.866 1.00 90.62 201 ARG A O 1
ATOM 1643 N N . VAL A 1 202 ? -14.959 29.307 6.124 1.00 89.69 202 VAL A N 1
ATOM 1644 C CA . VAL A 1 202 ? -14.160 28.406 5.282 1.00 89.69 202 VAL A CA 1
ATOM 1645 C C . VAL A 1 202 ? -14.007 27.073 6.016 1.00 89.69 202 VAL A C 1
ATOM 1647 O O . VAL A 1 202 ? -13.145 26.968 6.893 1.00 89.69 202 VAL A O 1
ATOM 1650 N N . PRO A 1 203 ? -14.858 26.061 5.744 1.00 87.62 203 PRO A N 1
ATOM 1651 C CA . PRO A 1 203 ? -14.754 24.785 6.438 1.00 87.62 203 PRO A CA 1
ATOM 1652 C C . PRO A 1 203 ? -13.494 24.002 6.111 1.00 87.62 203 PRO A C 1
ATOM 1654 O O . PRO A 1 203 ? -13.025 23.239 6.950 1.00 87.62 203 PRO A O 1
ATOM 1657 N N . MET A 1 204 ? -12.947 24.190 4.910 1.00 91.44 204 MET A N 1
ATOM 1658 C CA . MET A 1 204 ? -11.744 23.495 4.483 1.00 91.44 204 MET A CA 1
ATOM 1659 C C . MET A 1 204 ? -10.920 24.364 3.542 1.00 91.44 204 MET A C 1
ATOM 1661 O O . MET A 1 204 ? -11.443 24.943 2.589 1.00 91.44 204 MET A O 1
ATOM 1665 N N . GLU A 1 205 ? -9.619 24.396 3.793 1.00 92.06 205 GLU A N 1
ATOM 1666 C CA . GLU A 1 205 ? -8.617 25.006 2.932 1.00 92.06 205 GLU A CA 1
ATOM 1667 C C . GLU A 1 205 ? -7.381 24.107 2.939 1.00 92.06 205 GLU A C 1
ATOM 1669 O O . GLU A 1 205 ? -6.940 23.660 4.000 1.00 92.06 205 GLU A O 1
ATOM 1674 N N . ILE A 1 206 ? -6.834 23.841 1.755 1.00 93.69 206 ILE A N 1
ATOM 1675 C CA . ILE A 1 206 ? -5.560 23.147 1.580 1.00 93.69 206 ILE A CA 1
ATOM 1676 C C . ILE A 1 206 ? -4.645 24.070 0.782 1.00 93.69 206 ILE A C 1
ATOM 1678 O O . ILE A 1 206 ? -5.034 24.596 -0.263 1.00 93.69 206 ILE A O 1
ATOM 1682 N N . THR A 1 207 ? -3.424 24.269 1.274 1.00 91.75 207 THR A N 1
ATOM 1683 C CA . THR A 1 207 ? -2.458 25.210 0.700 1.00 91.75 207 THR A CA 1
ATOM 1684 C C . THR A 1 207 ? -1.085 24.580 0.548 1.00 91.75 207 THR A C 1
ATOM 1686 O O . THR A 1 207 ? -0.668 23.793 1.400 1.00 91.75 207 THR A O 1
ATOM 1689 N N . LYS A 1 208 ? -0.340 24.986 -0.482 1.00 89.19 208 LYS A N 1
ATOM 1690 C CA . LYS A 1 208 ? 1.102 24.726 -0.545 1.00 89.19 208 LYS A CA 1
ATOM 1691 C C . LYS A 1 208 ? 1.833 25.520 0.557 1.00 89.19 208 LYS A C 1
ATOM 1693 O O . LYS A 1 208 ? 1.428 26.653 0.835 1.00 89.19 208 LYS A O 1
ATOM 1698 N N . PRO A 1 209 ? 2.886 24.972 1.191 1.00 83.38 209 PRO A N 1
ATOM 1699 C CA . PRO A 1 209 ? 3.603 25.638 2.285 1.00 83.38 209 PRO A CA 1
ATOM 1700 C C . PRO A 1 209 ? 4.125 27.041 1.944 1.00 83.38 209 PRO A C 1
ATOM 1702 O O . PRO A 1 209 ? 4.156 27.918 2.803 1.00 83.38 209 PRO A O 1
ATOM 1705 N N . GLU A 1 210 ? 4.510 27.264 0.687 1.00 84.56 210 GLU A N 1
ATOM 1706 C CA . GLU A 1 210 ? 5.060 28.524 0.178 1.00 84.56 210 GLU A CA 1
ATOM 1707 C C . GLU A 1 210 ? 3.993 29.621 0.027 1.00 84.56 210 GLU A C 1
ATOM 1709 O O . GLU A 1 210 ? 4.321 30.806 -0.036 1.00 84.56 210 GLU A O 1
ATOM 1714 N N . TYR A 1 211 ? 2.715 29.233 -0.008 1.00 85.62 211 TYR A N 1
ATOM 1715 C CA . TYR A 1 211 ? 1.568 30.118 -0.187 1.00 85.62 211 TYR A CA 1
ATOM 1716 C C . TYR A 1 211 ? 0.531 29.853 0.912 1.00 85.62 211 TYR A C 1
ATOM 1718 O O . TYR A 1 211 ? -0.548 29.329 0.627 1.00 85.62 211 TYR A O 1
ATOM 1726 N N . PRO A 1 212 ? 0.811 30.223 2.174 1.00 79.56 212 PRO A N 1
ATOM 1727 C CA . PRO A 1 212 ? -0.091 29.955 3.291 1.00 79.56 212 PRO A CA 1
ATOM 1728 C C . PRO A 1 212 ? -1.419 30.690 3.113 1.00 79.56 212 PRO A C 1
ATOM 1730 O O . PRO A 1 212 ? -1.443 31.836 2.661 1.00 79.56 212 PRO A O 1
ATOM 1733 N N . GLY A 1 213 ? -2.517 30.009 3.424 1.00 78.94 213 GLY A N 1
ATOM 1734 C CA . GLY A 1 213 ? -3.874 30.549 3.353 1.00 78.94 213 GLY A CA 1
ATOM 1735 C C . GLY A 1 213 ? -4.219 31.466 4.521 1.00 78.94 213 GLY A C 1
ATOM 1736 O O . GLY A 1 213 ? -3.343 31.962 5.230 1.00 78.94 213 GLY A O 1
ATOM 1737 N N . ALA A 1 214 ? -5.515 31.662 4.758 1.00 72.00 214 ALA A N 1
ATOM 1738 C CA . ALA A 1 214 ? -5.971 32.451 5.900 1.00 72.00 214 ALA A CA 1
ATOM 1739 C C . ALA A 1 214 ? -5.699 31.745 7.237 1.00 72.00 214 ALA A C 1
ATOM 1741 O O . ALA A 1 214 ? -5.534 32.414 8.253 1.00 72.00 214 ALA A O 1
ATOM 1742 N N . GLY A 1 215 ? -5.641 30.406 7.248 1.00 66.19 215 GLY A N 1
ATOM 1743 C CA . GLY A 1 215 ? -5.298 29.612 8.437 1.00 66.19 215 GLY A CA 1
ATOM 1744 C C . GLY A 1 215 ? -6.353 29.639 9.551 1.00 66.19 215 GLY A C 1
ATOM 1745 O O . GLY A 1 215 ? -6.128 29.091 10.628 1.00 66.19 215 GLY A O 1
ATOM 1746 N N . ILE A 1 216 ? -7.510 30.256 9.300 1.00 71.88 216 ILE A N 1
ATOM 1747 C CA . ILE A 1 216 ? -8.625 30.376 10.240 1.00 71.88 216 ILE A CA 1
ATOM 1748 C C . ILE A 1 216 ? -9.791 29.529 9.714 1.00 71.88 216 ILE A C 1
ATOM 1750 O O . ILE A 1 216 ? -10.736 30.034 9.105 1.00 71.88 216 ILE A O 1
ATOM 1754 N N . LEU A 1 217 ? -9.709 28.215 9.923 1.00 79.56 217 LEU A N 1
ATOM 1755 C CA . LEU A 1 217 ? -10.771 27.289 9.526 1.00 79.56 217 LEU A CA 1
ATOM 1756 C C . LEU A 1 217 ? -12.011 27.476 10.410 1.00 79.56 217 LEU A C 1
ATOM 1758 O O . LEU A 1 217 ? -11.906 27.626 11.627 1.00 79.56 217 LEU A O 1
ATOM 1762 N N . ASN A 1 218 ? -13.192 27.429 9.793 1.00 79.75 218 ASN A N 1
ATOM 1763 C CA . ASN A 1 218 ? -14.504 27.473 10.453 1.00 79.75 218 ASN A CA 1
ATOM 1764 C C . ASN A 1 218 ? -14.836 28.722 11.303 1.00 79.75 218 ASN A C 1
ATOM 1766 O O . ASN A 1 218 ? -15.861 28.712 11.988 1.00 79.75 218 ASN A O 1
ATOM 1770 N N . ALA A 1 219 ? -14.058 29.808 11.246 1.00 84.19 219 ALA A N 1
ATOM 1771 C CA . ALA A 1 219 ? -14.444 31.068 11.891 1.00 84.19 219 ALA A CA 1
ATOM 1772 C C . ALA A 1 219 ? -15.429 31.884 11.043 1.00 84.19 219 ALA A C 1
ATOM 1774 O O . ALA A 1 219 ? -15.433 31.787 9.816 1.00 84.19 219 ALA A O 1
ATOM 1775 N N . ASP A 1 220 ? -16.238 32.713 11.708 1.00 85.62 220 ASP A N 1
ATOM 1776 C CA . ASP A 1 220 ? -17.139 33.670 11.063 1.00 85.62 220 ASP A CA 1
ATOM 1777 C C . ASP A 1 220 ? -16.357 34.862 10.496 1.00 85.62 220 ASP A C 1
ATOM 1779 O O . ASP A 1 220 ? -15.845 35.702 11.238 1.00 85.62 220 ASP A O 1
ATOM 1783 N N . ILE A 1 221 ? -16.282 34.939 9.168 1.00 86.00 221 ILE A N 1
ATOM 1784 C CA . ILE A 1 221 ? -15.601 35.995 8.417 1.00 86.00 221 ILE A CA 1
ATOM 1785 C C . ILE A 1 221 ? -16.661 36.969 7.875 1.00 86.00 221 ILE A C 1
ATOM 1787 O O . ILE A 1 221 ? -17.586 36.517 7.198 1.00 86.00 221 ILE A O 1
ATOM 1791 N N . PRO A 1 222 ? -16.572 38.288 8.139 1.00 87.81 222 PRO A N 1
ATOM 1792 C CA . PRO A 1 222 ? -17.503 39.281 7.591 1.00 87.81 222 PRO A CA 1
ATOM 1793 C C . PRO A 1 222 ? -17.521 39.274 6.063 1.00 87.81 222 PRO A C 1
ATOM 1795 O O . PRO A 1 222 ? -16.452 39.211 5.465 1.00 87.81 222 PRO A O 1
ATOM 1798 N N . MET A 1 223 ? -18.704 39.378 5.445 1.00 87.88 223 MET A N 1
ATOM 1799 C CA . MET A 1 223 ? -18.877 39.378 3.984 1.00 87.88 223 MET A CA 1
ATOM 1800 C C . MET A 1 223 ? -18.466 40.726 3.357 1.00 87.88 223 MET A C 1
ATOM 1802 O O . MET A 1 223 ? -19.161 41.727 3.560 1.00 87.88 223 MET A O 1
ATOM 1806 N N . PRO A 1 224 ? -17.370 40.796 2.577 1.00 84.88 224 PRO A N 1
ATOM 1807 C CA . PRO A 1 224 ? -16.964 42.023 1.895 1.00 84.88 224 PRO A CA 1
ATOM 1808 C C . PRO A 1 224 ? -17.877 42.344 0.690 1.00 84.88 224 PRO A C 1
ATOM 1810 O O . PRO A 1 224 ? -18.309 41.419 -0.003 1.00 84.88 224 PRO A O 1
ATOM 1813 N N . PRO A 1 225 ? -18.150 43.628 0.369 1.00 83.50 225 PRO A N 1
ATOM 1814 C CA . PRO A 1 225 ? -19.025 43.994 -0.754 1.00 83.50 225 PRO A CA 1
ATOM 1815 C C . PRO A 1 225 ? -18.547 43.503 -2.131 1.00 83.50 225 PRO A C 1
ATOM 1817 O O . PRO A 1 225 ? -19.359 43.149 -2.981 1.00 83.50 225 PRO A O 1
ATOM 1820 N N . ASP A 1 226 ? -17.234 43.473 -2.357 1.00 81.62 226 ASP A N 1
ATOM 1821 C CA . ASP A 1 226 ? -16.608 42.961 -3.580 1.00 81.62 226 ASP A CA 1
ATOM 1822 C C . ASP A 1 226 ? -16.722 41.433 -3.688 1.00 81.62 226 ASP A C 1
ATOM 1824 O O . ASP A 1 226 ? -17.011 40.903 -4.758 1.00 81.62 226 ASP A O 1
ATOM 1828 N N . MET A 1 227 ? -16.594 40.716 -2.571 1.00 84.19 227 MET A N 1
ATOM 1829 C CA . MET A 1 227 ? -16.864 39.278 -2.534 1.00 84.19 227 MET A CA 1
ATOM 1830 C C . MET A 1 227 ? -18.337 38.966 -2.823 1.00 84.19 227 MET A C 1
ATOM 1832 O O . MET A 1 227 ? -18.613 38.063 -3.610 1.00 84.19 227 MET A O 1
ATOM 1836 N N . ALA A 1 228 ? -19.279 39.726 -2.253 1.00 86.62 228 ALA A N 1
ATOM 1837 C CA . ALA A 1 228 ? -20.710 39.552 -2.512 1.00 86.62 228 ALA A CA 1
ATOM 1838 C C . ALA A 1 228 ? -21.058 39.722 -4.003 1.00 86.62 228 ALA A C 1
ATOM 1840 O O . ALA A 1 228 ? -21.876 38.971 -4.535 1.00 86.62 228 ALA A O 1
ATOM 1841 N N . GLN A 1 229 ? -20.402 40.648 -4.709 1.00 84.69 229 GLN A N 1
ATOM 1842 C CA . GLN A 1 229 ? -20.564 40.792 -6.158 1.00 84.69 229 GLN A CA 1
ATOM 1843 C C . GLN A 1 229 ? -20.058 39.553 -6.920 1.00 84.69 229 GLN A C 1
ATOM 1845 O O . GLN A 1 229 ? -20.779 39.031 -7.771 1.00 84.69 229 GLN A O 1
ATOM 1850 N N . ASN A 1 230 ? -18.881 39.022 -6.569 1.00 86.62 230 ASN A N 1
ATOM 1851 C CA . ASN A 1 230 ? -18.356 37.794 -7.182 1.00 86.62 230 ASN A CA 1
ATOM 1852 C C . ASN A 1 230 ? -19.276 36.585 -6.936 1.00 86.62 230 ASN A C 1
ATOM 1854 O O . ASN A 1 230 ? -19.425 35.726 -7.804 1.00 86.62 230 ASN A O 1
ATOM 1858 N N . LEU A 1 231 ? -19.923 36.516 -5.765 1.00 89.44 231 LEU A N 1
ATOM 1859 C CA . LEU A 1 231 ? -20.919 35.482 -5.479 1.00 89.44 231 LEU A CA 1
ATOM 1860 C C . LEU A 1 231 ? -22.133 35.578 -6.410 1.00 89.44 231 LEU A C 1
ATOM 1862 O O . LEU A 1 231 ? -22.589 34.545 -6.893 1.00 89.44 231 LEU A O 1
ATOM 1866 N N . ARG A 1 232 ? -22.642 36.789 -6.687 1.00 90.00 232 ARG A N 1
ATOM 1867 C CA . ARG A 1 232 ? -23.783 36.992 -7.602 1.00 90.00 232 ARG A CA 1
ATOM 1868 C C . ARG A 1 232 ? -23.464 36.504 -9.009 1.00 90.00 232 ARG A C 1
ATOM 1870 O O . ARG A 1 232 ? -24.232 35.738 -9.577 1.00 90.00 232 ARG A O 1
ATOM 1877 N N . GLU A 1 233 ? -22.301 36.878 -9.529 1.00 88.06 233 GLU A N 1
ATOM 1878 C CA . GLU A 1 233 ? -21.855 36.441 -10.855 1.00 88.06 233 GLU A CA 1
ATOM 1879 C C . GLU A 1 233 ? -21.681 34.921 -10.942 1.00 88.06 233 GLU A C 1
ATOM 1881 O O . GLU A 1 233 ? -22.075 34.300 -11.928 1.00 88.06 233 GLU A O 1
ATOM 1886 N N . ALA A 1 234 ? -21.108 34.309 -9.904 1.00 89.75 234 ALA A N 1
ATOM 1887 C CA . ALA A 1 234 ? -20.947 32.863 -9.845 1.00 89.75 234 ALA A CA 1
ATOM 1888 C C . ALA A 1 234 ? -22.295 32.125 -9.762 1.00 89.75 234 ALA A C 1
ATOM 1890 O O . ALA A 1 234 ? -22.432 31.071 -10.373 1.00 89.75 234 ALA A O 1
ATOM 1891 N N . LEU A 1 235 ? -23.289 32.684 -9.060 1.00 91.25 235 LEU A N 1
ATOM 1892 C CA . LEU A 1 235 ? -24.642 32.122 -8.954 1.00 91.25 235 LEU A CA 1
ATOM 1893 C C . LEU A 1 235 ? -25.447 32.211 -10.262 1.00 91.25 235 LEU A C 1
ATOM 1895 O O . LEU A 1 235 ? -26.346 31.397 -10.471 1.00 91.25 235 LEU A O 1
ATOM 1899 N N . GLU A 1 236 ? -25.144 33.178 -11.131 1.00 90.56 236 GLU A N 1
ATOM 1900 C CA . GLU A 1 236 ? -25.772 33.334 -12.452 1.00 90.56 236 GLU A CA 1
ATOM 1901 C C . GLU A 1 236 ? -25.108 32.471 -13.542 1.00 90.56 236 GLU A C 1
ATOM 1903 O O . GLU A 1 236 ? -25.682 32.266 -14.616 1.00 90.56 236 GLU A O 1
ATOM 1908 N N . SER A 1 237 ? -23.906 31.945 -13.283 1.00 89.19 237 SER A N 1
ATOM 1909 C CA . SER A 1 237 ? -23.128 31.158 -14.242 1.00 89.19 237 SER A CA 1
ATOM 1910 C C . SER A 1 237 ? -23.340 29.651 -14.076 1.00 89.19 237 SER A C 1
ATOM 1912 O O . SER A 1 237 ? -23.285 29.112 -12.975 1.00 89.19 237 SER A O 1
ATOM 1914 N N . SER A 1 238 ? -23.502 28.938 -15.195 1.00 80.56 238 SER A N 1
ATOM 1915 C CA . SER A 1 238 ? -23.529 27.462 -15.222 1.00 80.56 238 SER A CA 1
ATOM 1916 C C . SER A 1 238 ? -22.148 26.823 -15.442 1.00 80.56 238 SER A C 1
ATOM 1918 O O . SER A 1 238 ? -21.988 25.610 -15.285 1.00 80.56 238 SER A O 1
ATOM 1920 N N . GLU A 1 239 ? -21.144 27.636 -15.775 1.00 90.19 239 GLU A N 1
ATOM 1921 C CA . GLU A 1 239 ? -19.744 27.241 -15.951 1.00 90.19 239 GLU A CA 1
ATOM 1922 C C . GLU A 1 239 ? -18.863 27.864 -14.853 1.00 90.19 239 GLU A C 1
ATOM 1924 O O . GLU A 1 239 ? -19.230 28.910 -14.302 1.00 90.19 239 GLU A O 1
ATOM 1929 N N . PRO A 1 240 ? -17.687 27.283 -14.538 1.00 94.06 240 PRO A N 1
ATOM 1930 C CA . PRO A 1 240 ? -16.753 27.896 -13.601 1.00 94.06 240 PRO A CA 1
ATOM 1931 C C . PRO A 1 240 ? -16.371 29.320 -14.002 1.00 94.06 240 PRO A C 1
ATOM 1933 O O . PRO A 1 240 ? -15.935 29.579 -15.130 1.00 94.06 240 PRO A O 1
ATOM 1936 N N . VAL A 1 241 ? -16.479 30.237 -13.045 1.00 92.75 241 VAL A N 1
ATOM 1937 C CA . VAL A 1 241 ? -16.118 31.641 -13.229 1.00 92.75 241 VAL A CA 1
ATOM 1938 C C . VAL A 1 241 ? -14.651 31.835 -12.868 1.00 92.75 241 VAL A C 1
ATOM 1940 O O . VAL A 1 241 ? -14.140 31.264 -11.901 1.00 92.75 241 VAL A O 1
ATOM 1943 N N . THR A 1 242 ? -13.962 32.639 -13.672 1.00 92.62 242 THR A N 1
ATOM 1944 C CA . THR A 1 242 ? -12.536 32.927 -13.511 1.00 92.62 242 THR A CA 1
ATOM 1945 C C . THR A 1 242 ? -12.299 34.416 -13.332 1.00 92.62 242 THR A C 1
ATOM 1947 O O . THR A 1 242 ? -12.821 35.208 -14.117 1.00 92.62 242 THR A O 1
ATOM 1950 N N . TYR A 1 243 ? -11.457 34.770 -12.364 1.00 89.31 243 TYR A N 1
ATOM 1951 C CA . TYR A 1 243 ? -11.046 36.143 -12.068 1.00 89.31 243 TYR A CA 1
ATOM 1952 C C . TYR A 1 243 ? -9.528 36.264 -12.197 1.00 89.31 243 TYR A C 1
ATOM 1954 O O . TYR A 1 243 ? -8.788 35.376 -11.758 1.00 89.31 243 TYR A O 1
ATOM 1962 N N . LEU A 1 244 ? -9.063 37.343 -12.823 1.00 87.12 244 LEU A N 1
ATOM 1963 C CA . LEU A 1 244 ? -7.642 37.603 -13.055 1.00 87.12 244 LEU A CA 1
ATOM 1964 C C . LEU A 1 244 ? -7.293 39.025 -12.614 1.00 87.12 244 LEU A C 1
ATOM 1966 O O . LEU A 1 244 ? -7.981 39.980 -12.986 1.00 87.12 244 LEU A O 1
ATOM 1970 N N . ALA A 1 245 ? -6.197 39.162 -11.866 1.00 78.12 245 ALA A N 1
ATOM 1971 C CA . ALA A 1 245 ? -5.669 40.456 -11.438 1.00 78.12 245 ALA A CA 1
ATOM 1972 C C . ALA A 1 245 ? -5.432 41.387 -12.646 1.00 78.12 245 ALA A C 1
ATOM 1974 O O . ALA A 1 245 ? -4.861 40.970 -13.656 1.00 78.12 245 ALA A O 1
ATOM 1975 N N . GLY A 1 246 ? -5.880 42.643 -12.552 1.00 69.31 246 GLY A N 1
ATOM 1976 C CA . GLY A 1 246 ? -5.673 43.664 -13.592 1.00 69.31 246 GLY A CA 1
ATOM 1977 C C . GLY A 1 246 ? -6.502 43.515 -14.879 1.00 69.31 246 GLY A C 1
ATOM 1978 O O . GLY A 1 246 ? -6.167 44.151 -15.877 1.00 69.31 246 GLY A O 1
ATOM 1979 N N . THR A 1 247 ? -7.562 42.698 -14.884 1.00 76.94 247 THR A N 1
ATOM 1980 C CA . THR A 1 247 ? -8.470 42.509 -16.039 1.00 76.94 247 THR A CA 1
ATOM 1981 C C . THR A 1 247 ? -9.866 43.104 -15.797 1.00 76.94 247 THR A C 1
ATOM 1983 O O . THR A 1 247 ? -10.155 43.579 -14.702 1.00 76.94 247 THR A O 1
ATOM 1986 N N . GLU A 1 248 ? -10.757 43.062 -16.801 1.00 65.00 248 GLU A N 1
ATOM 1987 C CA . GLU A 1 248 ? -12.159 43.517 -16.682 1.00 65.00 248 GLU A CA 1
ATOM 1988 C C . GLU A 1 248 ? -12.975 42.748 -15.620 1.00 65.00 248 GLU A C 1
ATOM 1990 O O . GLU A 1 248 ? -14.000 43.248 -15.162 1.00 65.00 248 GLU A O 1
ATOM 1995 N N . ARG A 1 249 ? -12.511 41.562 -15.189 1.00 74.62 249 ARG A N 1
ATOM 1996 C CA . ARG A 1 249 ? -13.048 40.800 -14.046 1.00 74.62 249 ARG A CA 1
ATOM 1997 C C . ARG A 1 249 ? -11.959 40.604 -12.977 1.00 74.62 249 ARG A C 1
ATOM 1999 O O . ARG A 1 249 ? -11.334 39.536 -12.932 1.00 74.62 249 ARG A O 1
ATOM 2006 N N . PRO A 1 250 ? -11.686 41.633 -12.153 1.00 77.19 250 PRO A N 1
ATOM 2007 C CA . PRO A 1 250 ? -10.595 41.612 -11.188 1.00 77.19 250 PRO A CA 1
ATOM 2008 C C . PRO A 1 250 ? -10.897 40.700 -9.994 1.00 77.19 250 PRO A C 1
ATOM 2010 O O . PRO A 1 250 ? -12.046 40.391 -9.681 1.00 77.19 250 PRO A O 1
ATOM 2013 N N . ILE A 1 251 ? -9.837 40.268 -9.316 1.00 82.06 251 ILE A N 1
ATOM 2014 C CA . ILE A 1 251 ? -9.940 39.519 -8.061 1.00 82.06 251 ILE A CA 1
ATOM 2015 C C . ILE A 1 251 ? -10.399 40.480 -6.955 1.00 82.06 251 ILE A C 1
ATOM 2017 O O . ILE A 1 251 ? -10.139 41.681 -7.017 1.00 82.06 251 ILE A O 1
ATOM 2021 N N . ASN A 1 252 ? -11.119 39.971 -5.951 1.00 81.12 252 ASN A N 1
ATOM 2022 C CA . ASN A 1 252 ? -11.525 40.802 -4.816 1.00 81.12 252 ASN A CA 1
ATOM 2023 C C . ASN A 1 252 ? -10.292 41.313 -4.047 1.00 81.12 252 ASN A C 1
ATOM 2025 O O . ASN A 1 252 ? -9.273 40.621 -3.949 1.00 81.12 252 ASN A O 1
ATOM 2029 N N . LYS A 1 253 ? -10.392 42.512 -3.470 1.00 76.81 253 LYS A N 1
ATOM 2030 C CA . LYS A 1 253 ? -9.233 43.225 -2.914 1.00 76.81 253 LYS A CA 1
ATOM 2031 C C . LYS A 1 253 ? -8.592 42.480 -1.759 1.00 76.81 253 LYS A C 1
ATOM 2033 O O . LYS A 1 253 ? -7.374 42.429 -1.666 1.00 76.81 253 LYS A O 1
ATOM 2038 N N . VAL A 1 254 ? -9.403 41.857 -0.907 1.00 77.25 254 VAL A N 1
ATOM 2039 C CA . VAL A 1 254 ? -8.904 41.078 0.233 1.00 77.25 254 VAL A CA 1
ATOM 2040 C C . VAL A 1 254 ? -8.042 39.908 -0.253 1.00 77.25 254 VAL A C 1
ATOM 2042 O O . VAL A 1 254 ? -6.948 39.684 0.253 1.00 77.25 254 VAL A O 1
ATOM 2045 N N . SER A 1 255 ? -8.491 39.185 -1.277 1.00 80.12 255 SER A N 1
ATOM 2046 C CA . SER A 1 255 ? -7.758 38.038 -1.826 1.00 80.12 255 SER A CA 1
ATOM 2047 C C . SER A 1 255 ? -6.483 38.463 -2.556 1.00 80.12 255 SER A C 1
ATOM 2049 O O . SER A 1 255 ? -5.454 37.800 -2.431 1.00 80.12 255 SER A O 1
ATOM 2051 N N . GLU A 1 256 ? -6.522 39.574 -3.289 1.00 81.50 256 GLU A N 1
ATOM 2052 C CA . GLU A 1 256 ? -5.358 40.091 -4.013 1.00 81.50 256 GLU A CA 1
ATOM 2053 C C . GLU A 1 256 ? -4.309 40.699 -3.062 1.00 81.50 256 GLU A C 1
ATOM 2055 O O . GLU A 1 256 ? -3.148 40.292 -3.090 1.00 81.50 256 GLU A O 1
ATOM 2060 N N . GLU A 1 257 ? -4.710 41.613 -2.174 1.00 80.00 257 GLU A N 1
ATOM 2061 C CA . GLU A 1 257 ? -3.797 42.391 -1.325 1.00 80.00 257 GLU A CA 1
ATOM 2062 C C . GLU A 1 257 ? -3.305 41.612 -0.095 1.00 80.00 257 GLU A C 1
ATOM 2064 O O . GLU A 1 257 ? -2.122 41.676 0.239 1.00 80.00 257 GLU A O 1
ATOM 2069 N N . GLN A 1 258 ? -4.183 40.865 0.585 1.00 79.94 258 GLN A N 1
ATOM 2070 C CA . GLN A 1 258 ? -3.831 40.165 1.829 1.00 79.94 258 GLN A CA 1
ATOM 2071 C C . GLN A 1 258 ? -3.261 38.767 1.572 1.00 79.94 258 GLN A C 1
ATOM 2073 O O . GLN A 1 258 ? -2.403 38.297 2.319 1.00 79.94 258 GLN A O 1
ATOM 2078 N N . PHE A 1 259 ? -3.733 38.099 0.519 1.00 82.75 259 PHE A N 1
ATOM 2079 C CA . PHE A 1 259 ? -3.432 36.689 0.264 1.00 82.75 259 PHE A CA 1
ATOM 2080 C C . PHE A 1 259 ? -2.651 36.447 -1.033 1.00 82.75 259 PHE A C 1
ATOM 2082 O O . PHE A 1 259 ? -2.322 35.291 -1.329 1.00 82.75 259 PHE A O 1
ATOM 2089 N N . GLY A 1 260 ? -2.318 37.508 -1.778 1.00 86.56 260 GLY A N 1
ATOM 2090 C CA . GLY A 1 260 ? -1.450 37.459 -2.954 1.00 86.56 260 GLY A CA 1
ATOM 2091 C C . GLY A 1 260 ? -2.035 36.677 -4.130 1.00 86.56 260 GLY A C 1
ATOM 2092 O O . GLY A 1 260 ? -1.282 36.083 -4.901 1.00 86.56 260 GLY A O 1
ATOM 2093 N N . VAL A 1 261 ? -3.362 36.598 -4.246 1.00 89.38 261 VAL A N 1
ATOM 2094 C CA . VAL A 1 261 ? -4.025 35.832 -5.309 1.00 89.38 261 VAL A CA 1
ATOM 2095 C C . VAL A 1 261 ? -3.905 36.581 -6.639 1.00 89.38 261 VAL A C 1
ATOM 2097 O O . VAL A 1 261 ? -4.315 37.731 -6.751 1.00 89.38 261 VAL A O 1
ATOM 2100 N N . LYS A 1 262 ? -3.368 35.909 -7.663 1.00 90.50 262 LYS A N 1
ATOM 2101 C CA . LYS A 1 262 ? -3.177 36.455 -9.021 1.00 90.50 262 LYS A CA 1
ATOM 2102 C C . LYS A 1 262 ? -4.184 35.907 -10.027 1.00 90.50 262 LYS A C 1
ATOM 2104 O O . LYS A 1 262 ? -4.503 36.567 -11.018 1.00 90.50 262 LYS A O 1
ATOM 2109 N N . SER A 1 263 ? -4.686 34.693 -9.805 1.00 93.25 263 SER A N 1
ATOM 2110 C CA . SER A 1 263 ? -5.755 34.090 -10.608 1.00 93.25 263 SER A CA 1
ATOM 2111 C C . SER A 1 263 ? -6.637 33.193 -9.751 1.00 93.25 263 SER A C 1
ATOM 2113 O O . SER A 1 263 ? -6.153 32.486 -8.870 1.00 93.25 263 SER A O 1
ATOM 2115 N N . GLN A 1 264 ? -7.937 33.214 -10.018 1.00 93.00 264 GLN A N 1
ATOM 2116 C CA . GLN A 1 264 ? -8.936 32.463 -9.265 1.00 93.00 264 GLN A CA 1
ATOM 2117 C C . GLN A 1 264 ? -9.884 31.761 -10.230 1.00 93.00 264 GLN A C 1
ATOM 2119 O O . GLN A 1 264 ? -10.293 32.344 -11.234 1.00 93.00 264 GLN A O 1
ATOM 2124 N N . MET A 1 265 ? -10.237 30.520 -9.910 1.00 94.69 265 MET A N 1
ATOM 2125 C CA . MET A 1 265 ? -11.306 29.779 -10.573 1.00 94.69 265 MET A CA 1
ATOM 2126 C C . MET A 1 265 ? -12.227 29.203 -9.505 1.00 94.69 265 MET A C 1
ATOM 2128 O O . MET A 1 265 ? -11.756 28.635 -8.519 1.00 94.69 265 MET A O 1
ATOM 2132 N N . MET A 1 266 ? -13.532 29.372 -9.686 1.00 94.00 266 MET A N 1
ATOM 2133 C CA . MET A 1 266 ? -14.531 28.940 -8.716 1.00 94.00 266 MET A CA 1
ATOM 2134 C C . MET A 1 266 ? -15.829 28.524 -9.399 1.00 94.00 266 MET A C 1
ATOM 2136 O O . MET A 1 266 ? -16.167 29.004 -10.480 1.00 94.00 266 MET A O 1
ATOM 2140 N N . ILE A 1 267 ? -16.555 27.623 -8.755 1.00 95.44 267 ILE A N 1
ATOM 2141 C CA . ILE A 1 267 ? -17.867 27.154 -9.175 1.00 95.44 267 ILE A CA 1
ATOM 2142 C C . ILE A 1 267 ? -18.770 27.035 -7.950 1.00 95.44 267 ILE A C 1
ATOM 2144 O O . ILE A 1 267 ? -18.325 26.682 -6.853 1.00 95.44 267 ILE A O 1
ATOM 2148 N N . VAL A 1 268 ? -20.052 27.327 -8.143 1.00 95.56 268 VAL A N 1
ATOM 2149 C CA . VAL A 1 268 ? -21.061 27.111 -7.112 1.00 95.56 268 VAL A CA 1
ATOM 2150 C C . VAL A 1 268 ? -21.430 25.636 -7.071 1.00 95.56 268 VAL A C 1
ATOM 2152 O O . VAL A 1 268 ? -21.734 25.016 -8.090 1.00 95.56 268 VAL A O 1
ATOM 2155 N N . LEU A 1 269 ? -21.427 25.076 -5.869 1.00 94.62 269 LEU A N 1
ATOM 2156 C CA . LEU A 1 269 ? -21.965 23.756 -5.603 1.00 94.62 269 LEU A CA 1
ATOM 2157 C C . LEU A 1 269 ? -23.400 23.912 -5.113 1.00 94.62 269 LEU A C 1
ATOM 2159 O O . LEU A 1 269 ? -23.664 24.653 -4.161 1.00 94.62 269 LEU A O 1
ATOM 2163 N N . TYR A 1 270 ? -24.315 23.182 -5.739 1.00 91.81 270 TYR A N 1
ATOM 2164 C CA . TYR A 1 270 ? -25.736 23.213 -5.409 1.00 91.81 270 TYR A CA 1
ATOM 2165 C C . TYR A 1 270 ? -26.138 21.897 -4.751 1.00 91.81 270 TYR A C 1
ATOM 2167 O O . TYR A 1 270 ? -26.686 21.016 -5.423 1.00 91.81 270 TYR A O 1
ATOM 2175 N N . PRO A 1 271 ? -25.863 21.719 -3.447 1.00 89.38 271 PRO A N 1
ATOM 2176 C CA . PRO A 1 271 ? -26.462 20.611 -2.743 1.00 89.38 271 PRO A CA 1
ATOM 2177 C C . PRO A 1 271 ? -27.986 20.786 -2.714 1.00 89.38 271 PRO A C 1
ATOM 2179 O O . PRO A 1 271 ? -28.493 21.906 -2.655 1.00 89.38 271 PRO A O 1
ATOM 2182 N N . LYS A 1 272 ? -28.745 19.687 -2.730 1.00 85.81 272 LYS A N 1
ATOM 2183 C CA . LYS A 1 272 ? -30.223 19.758 -2.715 1.00 85.81 272 LYS A CA 1
ATOM 2184 C C . LYS A 1 272 ? -30.802 20.255 -1.382 1.00 85.81 272 LYS A C 1
ATOM 2186 O O . LYS A 1 272 ? -32.005 20.489 -1.303 1.00 85.81 272 LYS A O 1
ATOM 2191 N N . THR A 1 273 ? -29.974 20.400 -0.346 1.00 79.19 273 THR A N 1
ATOM 2192 C CA . THR A 1 273 ? -30.344 20.937 0.970 1.00 79.19 273 THR A CA 1
ATOM 2193 C C . THR A 1 273 ? -29.299 21.912 1.490 1.00 79.19 273 THR A C 1
ATOM 2195 O O . THR A 1 273 ? -28.108 21.764 1.222 1.00 79.19 273 THR A O 1
ATOM 2198 N N . GLY A 1 274 ? -29.749 22.876 2.294 1.00 81.25 274 GLY A N 1
ATOM 2199 C CA . GLY A 1 274 ? -28.911 23.977 2.763 1.00 81.25 274 GLY A CA 1
ATOM 2200 C C . GLY A 1 274 ? -28.732 25.062 1.699 1.00 81.25 274 GLY A C 1
ATOM 2201 O O . GLY A 1 274 ? -29.341 25.019 0.630 1.00 81.25 274 GLY A O 1
ATOM 2202 N N . LYS A 1 275 ? -27.923 26.076 2.016 1.00 88.00 275 LYS A N 1
ATOM 2203 C CA . LYS A 1 275 ? -27.557 27.118 1.047 1.00 88.00 275 LYS A CA 1
ATOM 2204 C C . LYS A 1 275 ? -26.479 26.597 0.077 1.00 88.00 275 LYS A C 1
ATOM 2206 O O . LYS A 1 275 ? -25.790 25.630 0.415 1.00 88.00 275 LYS A O 1
ATOM 2211 N N . PRO A 1 276 ? -26.305 27.212 -1.106 1.00 92.44 276 PRO A N 1
ATOM 2212 C CA . PRO A 1 276 ? -25.220 26.855 -2.012 1.00 92.44 276 PRO A CA 1
ATOM 2213 C C . PRO A 1 276 ? -23.855 26.979 -1.329 1.00 92.44 276 PRO A C 1
ATOM 2215 O O . PRO A 1 276 ? -23.684 27.755 -0.384 1.00 92.44 276 PRO A O 1
ATOM 2218 N N . TRP A 1 277 ? -22.878 26.218 -1.806 1.00 94.00 277 TRP A N 1
ATOM 2219 C CA . TRP A 1 277 ? -21.494 26.290 -1.338 1.00 94.00 277 TRP A CA 1
ATOM 2220 C C . TRP A 1 277 ? -20.625 26.877 -2.436 1.00 94.00 277 TRP A C 1
ATOM 2222 O O . TRP A 1 277 ? -20.903 26.678 -3.617 1.00 94.00 277 TRP A O 1
ATOM 2232 N N . MET A 1 278 ? -19.559 27.575 -2.059 1.00 94.00 278 MET A N 1
ATOM 2233 C CA . MET A 1 278 ? -18.574 28.021 -3.033 1.00 94.00 278 MET A CA 1
ATOM 2234 C C . MET A 1 278 ? -17.357 27.122 -2.981 1.00 94.00 278 MET A C 1
ATOM 2236 O O . MET A 1 278 ? -16.791 26.893 -1.910 1.00 94.00 278 MET A O 1
ATOM 2240 N N . PHE A 1 279 ? -16.934 26.673 -4.154 1.00 95.31 279 PHE A N 1
ATOM 2241 C CA . PHE A 1 279 ? -15.773 25.827 -4.316 1.00 95.31 279 PHE A CA 1
ATOM 2242 C C . PHE A 1 279 ? -14.808 26.427 -5.314 1.00 95.31 279 PHE A C 1
ATOM 2244 O O . PHE A 1 279 ? -15.205 26.804 -6.416 1.00 95.31 279 PHE A O 1
ATOM 2251 N N . GLY A 1 280 ? -13.536 26.510 -4.950 1.00 93.69 280 GLY A N 1
ATOM 2252 C CA . GLY A 1 280 ? -12.579 27.139 -5.834 1.00 93.69 280 GLY A CA 1
ATOM 2253 C C . GLY A 1 280 ? -11.134 26.907 -5.464 1.00 93.69 280 GLY A C 1
ATOM 2254 O O . GLY A 1 280 ? -10.783 26.198 -4.520 1.00 93.69 280 GLY A O 1
ATOM 2255 N N . MET A 1 281 ? -10.292 27.518 -6.281 1.00 94.94 281 MET A N 1
ATOM 2256 C CA . MET A 1 281 ? -8.850 27.451 -6.163 1.00 94.94 281 MET A CA 1
ATOM 2257 C C . MET A 1 281 ? -8.209 28.792 -6.499 1.00 94.94 281 MET A C 1
ATOM 2259 O O . MET A 1 281 ? -8.770 29.617 -7.231 1.00 94.94 281 MET A O 1
ATOM 2263 N N . HIS A 1 282 ? -7.007 28.985 -5.970 1.00 94.12 282 HIS A N 1
ATOM 2264 C CA . HIS A 1 282 ? -6.180 30.163 -6.191 1.00 94.12 282 HIS A CA 1
ATOM 2265 C C . HIS A 1 282 ? -4.835 29.780 -6.804 1.00 94.12 282 HIS A C 1
ATOM 2267 O O . HIS A 1 282 ? -4.215 28.786 -6.420 1.00 94.12 282 HIS A O 1
ATOM 2273 N N . GLN A 1 283 ? -4.369 30.629 -7.717 1.00 94.31 283 GLN A N 1
ATOM 2274 C CA . GLN A 1 283 ? -2.978 30.710 -8.137 1.00 94.31 283 GLN A CA 1
ATOM 2275 C C . GLN A 1 283 ? -2.395 32.029 -7.620 1.00 94.31 283 GLN A C 1
ATOM 2277 O O . GLN A 1 283 ? -2.864 33.114 -7.975 1.00 94.31 283 GLN A O 1
ATOM 2282 N N . CYS A 1 284 ? -1.373 31.931 -6.780 1.00 91.44 284 CYS A N 1
ATOM 2283 C CA . CYS A 1 284 ? -0.680 33.048 -6.141 1.00 91.44 284 CYS A CA 1
ATOM 2284 C C . CYS A 1 284 ? 0.705 33.275 -6.765 1.00 91.44 284 CYS A C 1
ATOM 2286 O O . CYS A 1 284 ? 1.192 34.405 -6.841 1.00 91.44 284 CYS A O 1
ATOM 2288 N N . SER A 1 285 ? 1.345 32.219 -7.273 1.00 89.69 285 SER A N 1
ATOM 2289 C CA . SER A 1 285 ? 2.702 32.287 -7.817 1.00 89.69 285 SER A CA 1
ATOM 2290 C C . SER A 1 285 ? 2.809 33.153 -9.082 1.00 89.69 285 SER A C 1
ATOM 2292 O O . SER A 1 285 ? 3.714 33.982 -9.203 1.00 89.69 285 SER A O 1
ATOM 2294 N N . HIS A 1 286 ? 1.862 33.027 -10.016 1.00 90.19 286 HIS A N 1
ATOM 2295 C CA . HIS A 1 286 ? 1.864 33.702 -11.320 1.00 90.19 286 HIS A CA 1
ATOM 2296 C C . HIS A 1 286 ? 0.427 33.920 -11.824 1.00 90.19 286 HIS A C 1
ATOM 2298 O O . HIS A 1 286 ? -0.510 33.333 -11.289 1.00 90.19 286 HIS A O 1
ATOM 2304 N N . ILE A 1 287 ? 0.252 34.779 -12.836 1.00 88.56 287 ILE A N 1
ATOM 2305 C CA . ILE A 1 287 ? -1.045 34.948 -13.508 1.00 88.56 287 ILE A CA 1
ATOM 2306 C C . ILE A 1 287 ? -1.279 33.731 -14.404 1.00 88.56 287 ILE A C 1
ATOM 2308 O O . ILE A 1 287 ? -0.469 33.452 -15.287 1.00 88.56 287 ILE A O 1
ATOM 2312 N N . ARG A 1 288 ? -2.388 33.026 -14.185 1.00 90.88 288 ARG A N 1
ATOM 2313 C CA . ARG A 1 288 ? -2.786 31.817 -14.902 1.00 90.88 288 ARG A CA 1
ATOM 2314 C C . ARG A 1 288 ? -4.107 32.031 -15.630 1.00 90.88 288 ARG A C 1
ATOM 2316 O O . ARG A 1 288 ? -5.105 32.437 -15.039 1.00 90.88 288 ARG A O 1
ATOM 2323 N N . ILE A 1 289 ? -4.113 31.700 -16.917 1.00 90.25 289 ILE A N 1
ATOM 2324 C CA . ILE A 1 289 ? -5.327 31.649 -17.732 1.00 90.25 289 ILE A CA 1
ATOM 2325 C C . ILE A 1 289 ? -5.817 30.201 -17.733 1.00 90.25 289 ILE A C 1
ATOM 2327 O O . ILE A 1 289 ? -5.127 29.318 -18.232 1.00 90.25 289 ILE A O 1
ATOM 2331 N N . TRP A 1 290 ? -6.998 29.966 -17.167 1.00 90.81 290 TRP A N 1
ATOM 2332 C CA . TRP A 1 290 ? -7.595 28.632 -17.074 1.00 90.81 290 TRP A CA 1
ATOM 2333 C C . TRP A 1 290 ? -8.160 28.177 -18.424 1.00 90.81 290 TRP A C 1
ATOM 2335 O O . TRP A 1 290 ? -8.963 28.885 -19.043 1.00 90.81 290 TRP A O 1
ATOM 2345 N N . THR A 1 291 ? -7.752 26.988 -18.860 1.00 90.75 291 THR A N 1
ATOM 2346 C CA . THR A 1 291 ? -8.155 26.363 -20.129 1.00 90.75 291 THR A CA 1
ATOM 2347 C C . THR A 1 291 ? -9.606 25.869 -20.099 1.00 90.75 291 THR A C 1
ATOM 2349 O O . THR A 1 291 ? -10.218 25.728 -19.036 1.00 90.75 291 THR A O 1
ATOM 2352 N N . ALA A 1 292 ? -10.186 25.600 -21.273 1.00 88.00 292 ALA A N 1
ATOM 2353 C CA . ALA A 1 292 ? -11.548 25.069 -21.370 1.00 88.00 292 ALA A CA 1
ATOM 2354 C C . ALA A 1 292 ? -11.652 23.664 -20.750 1.00 88.00 292 ALA A C 1
ATOM 2356 O O . ALA A 1 292 ? -12.648 23.335 -20.104 1.00 88.00 292 ALA A O 1
ATOM 2357 N N . GLU A 1 293 ? -10.603 22.857 -20.896 1.00 86.88 293 GLU A N 1
ATOM 2358 C CA . GLU A 1 293 ? -10.483 21.520 -20.326 1.00 86.88 293 GLU A CA 1
ATOM 2359 C C . GLU A 1 293 ? -10.437 21.561 -18.793 1.00 86.88 293 GLU A C 1
ATOM 2361 O O . GLU A 1 293 ? -11.140 20.789 -18.142 1.00 86.88 293 GLU A O 1
ATOM 2366 N N . GLU A 1 294 ? -9.682 22.494 -18.205 1.00 91.19 294 GLU A N 1
ATOM 2367 C CA . GLU A 1 294 ? -9.615 22.683 -16.748 1.00 91.19 294 GLU A CA 1
ATOM 2368 C C . GLU A 1 294 ? -10.941 23.168 -16.166 1.00 91.19 294 GLU A C 1
ATOM 2370 O O . GLU A 1 294 ? -11.377 22.664 -15.129 1.00 91.19 294 GLU A O 1
ATOM 2375 N N . LYS A 1 295 ? -11.620 24.098 -16.850 1.00 93.00 295 LYS A N 1
ATOM 2376 C CA . LYS A 1 295 ? -12.973 24.525 -16.469 1.00 93.00 295 LYS A CA 1
ATOM 2377 C C . LYS A 1 295 ? -13.934 23.340 -16.499 1.00 93.00 295 LYS A C 1
ATOM 2379 O O . LYS A 1 295 ? -14.641 23.094 -15.526 1.00 93.00 295 LYS A O 1
ATOM 2384 N N . LYS A 1 296 ? -13.920 22.547 -17.572 1.00 91.31 296 LYS A N 1
ATOM 2385 C CA . LYS A 1 296 ? -14.767 21.353 -17.684 1.00 91.31 296 LYS A CA 1
ATOM 2386 C C . LYS A 1 296 ? -14.464 20.325 -16.589 1.00 91.31 296 LYS A C 1
ATOM 2388 O O . LYS A 1 296 ? -15.390 19.731 -16.039 1.00 91.31 296 LYS A O 1
ATOM 2393 N N . LEU A 1 297 ? -13.190 20.130 -16.249 1.00 91.38 297 LEU A N 1
ATOM 2394 C CA . LEU A 1 297 ? -12.780 19.233 -15.170 1.00 91.38 297 LEU A CA 1
ATOM 2395 C C . LEU A 1 297 ? -13.279 19.733 -13.811 1.00 91.38 297 LEU A C 1
ATOM 2397 O O . LEU A 1 297 ? -13.901 18.963 -13.085 1.00 91.38 297 LEU A O 1
ATOM 2401 N N . LEU A 1 298 ? -13.099 21.018 -13.486 1.00 94.06 298 LEU A N 1
ATOM 2402 C CA . LEU A 1 298 ? -13.624 21.583 -12.241 1.00 94.06 298 LEU A CA 1
ATOM 2403 C C . LEU A 1 298 ? -15.154 21.512 -12.184 1.00 94.06 298 LEU A C 1
ATOM 2405 O O . LEU A 1 298 ? -15.708 21.245 -11.122 1.00 94.06 298 LEU A O 1
ATOM 2409 N N . GLN A 1 299 ? -15.837 21.724 -13.309 1.00 93.94 299 GLN A N 1
ATOM 2410 C CA . GLN A 1 299 ? -17.292 21.623 -13.388 1.00 93.94 299 GLN A CA 1
ATOM 2411 C C . GLN A 1 299 ? -17.777 20.210 -13.051 1.00 93.94 299 GLN A C 1
ATOM 2413 O O . GLN A 1 299 ? -18.682 20.052 -12.233 1.00 93.94 299 GLN A O 1
ATOM 2418 N N . GLU A 1 300 ? -17.160 19.178 -13.631 1.00 93.00 300 GLU A N 1
ATOM 2419 C CA . GLU A 1 300 ? -17.541 17.792 -13.347 1.00 93.00 300 GLU A CA 1
ATOM 2420 C C . GLU A 1 300 ? -17.155 17.384 -11.915 1.00 93.00 300 GLU A C 1
ATOM 2422 O O . GLU A 1 300 ? -17.963 16.750 -11.236 1.00 93.00 300 GLU A O 1
ATOM 2427 N N . ILE A 1 301 ? -15.993 17.814 -11.405 1.00 93.50 301 ILE A N 1
ATOM 2428 C CA . ILE A 1 301 ? -15.621 17.629 -9.990 1.00 93.50 301 ILE A CA 1
ATOM 2429 C C . ILE A 1 301 ? -16.647 18.309 -9.077 1.00 93.50 301 ILE A C 1
ATOM 2431 O O . ILE A 1 301 ? -17.129 17.692 -8.131 1.00 93.50 301 ILE A O 1
ATOM 2435 N N . GLY A 1 302 ? -17.029 19.552 -9.373 1.00 91.88 302 GLY A N 1
ATOM 2436 C CA . GLY A 1 302 ? -18.028 20.305 -8.619 1.00 91.88 302 GLY A CA 1
ATOM 2437 C C . GLY A 1 302 ? -19.397 19.629 -8.638 1.00 91.88 302 GLY A C 1
ATOM 2438 O O . GLY A 1 302 ? -20.063 19.546 -7.606 1.00 91.88 302 GLY A O 1
ATOM 2439 N N . ARG A 1 303 ? -19.808 19.051 -9.769 1.00 91.31 303 ARG A N 1
ATOM 2440 C CA . ARG A 1 303 ? -21.048 18.269 -9.852 1.00 91.31 303 ARG A CA 1
ATOM 2441 C C . ARG A 1 303 ? -20.996 17.039 -8.943 1.00 91.31 303 ARG A C 1
ATOM 2443 O O . ARG A 1 303 ? -21.909 16.835 -8.147 1.00 91.31 303 ARG A O 1
ATOM 2450 N N . ARG A 1 304 ? -19.909 16.261 -9.004 1.00 90.25 304 ARG A N 1
ATOM 2451 C CA . ARG A 1 304 ? -19.706 15.084 -8.137 1.00 90.25 304 ARG A CA 1
ATOM 2452 C C . ARG A 1 304 ? -19.662 15.464 -6.663 1.00 90.25 304 ARG A C 1
ATOM 2454 O O . ARG A 1 304 ? -20.289 14.797 -5.844 1.00 90.25 304 ARG A O 1
ATOM 2461 N N . LEU A 1 305 ? -18.981 16.558 -6.339 1.00 90.44 305 LEU A N 1
ATOM 2462 C CA . LEU A 1 305 ? -18.897 17.067 -4.980 1.00 90.44 305 LEU A CA 1
ATOM 2463 C C . LEU A 1 305 ? -20.259 17.583 -4.495 1.00 90.44 305 LEU A C 1
ATOM 2465 O O . LEU A 1 305 ? -20.627 17.296 -3.368 1.00 90.44 305 LEU A O 1
ATOM 2469 N N . SER A 1 306 ? -21.058 18.248 -5.334 1.00 91.75 306 SER A N 1
ATOM 2470 C CA . SER A 1 306 ? -22.427 18.680 -4.989 1.00 91.75 306 SER A CA 1
ATOM 2471 C C . SER A 1 306 ? -23.348 17.496 -4.684 1.00 91.75 306 SER A C 1
ATOM 2473 O O . SER A 1 306 ? -24.109 17.537 -3.715 1.00 91.75 306 SER A O 1
ATOM 2475 N N . ASP A 1 307 ? -23.265 16.428 -5.482 1.00 89.12 307 ASP A N 1
ATOM 2476 C CA . ASP A 1 307 ? -24.031 15.195 -5.270 1.00 89.12 307 ASP A CA 1
ATOM 2477 C C . ASP A 1 307 ? -23.614 14.504 -3.955 1.00 89.12 307 ASP A C 1
ATOM 2479 O O . ASP A 1 307 ? -24.466 14.074 -3.165 1.00 89.12 307 ASP A O 1
ATOM 2483 N N . ALA A 1 308 ? -22.307 14.455 -3.681 1.00 86.56 308 ALA A N 1
ATOM 2484 C CA . ALA A 1 308 ? -21.762 13.904 -2.443 1.00 86.56 308 ALA A CA 1
ATOM 2485 C C . ALA A 1 308 ? -22.148 14.749 -1.216 1.00 86.56 308 ALA A C 1
ATOM 2487 O O . ALA A 1 308 ? -22.679 14.210 -0.245 1.00 86.56 308 ALA A O 1
ATOM 2488 N N . LEU A 1 309 ? -21.982 16.077 -1.289 1.00 87.19 309 LEU A N 1
ATOM 2489 C CA . LEU A 1 309 ? -22.386 17.031 -0.252 1.00 87.19 309 LEU A CA 1
ATOM 2490 C C . LEU A 1 309 ? -23.886 16.948 0.021 1.00 87.19 309 LEU A C 1
ATOM 2492 O O . LEU A 1 309 ? -24.279 16.927 1.179 1.00 87.19 309 LEU A O 1
ATOM 2496 N N . THR A 1 310 ? -24.727 16.850 -1.013 1.00 86.38 310 THR A N 1
ATOM 2497 C CA . THR A 1 310 ? -26.174 16.647 -0.845 1.00 86.38 310 THR A CA 1
ATOM 2498 C C . THR A 1 310 ? -26.444 15.423 0.012 1.00 86.38 310 THR A C 1
ATOM 2500 O O . THR A 1 310 ? -27.142 15.502 1.019 1.00 86.38 310 THR A O 1
ATOM 2503 N N . SER A 1 311 ? -25.887 14.285 -0.398 1.00 82.00 311 SER A N 1
ATOM 2504 C CA . SER A 1 311 ? -26.152 13.008 0.254 1.00 82.00 311 SER A CA 1
ATOM 2505 C C . SER A 1 311 ? -25.661 13.032 1.700 1.00 82.00 311 SER A C 1
ATOM 2507 O O . SER A 1 311 ? -26.391 12.634 2.603 1.00 82.00 311 SER A O 1
ATOM 2509 N N . MET A 1 312 ? -24.468 13.579 1.938 1.00 80.12 312 MET A N 1
ATOM 2510 C CA . MET A 1 312 ? -23.881 13.661 3.273 1.00 80.12 312 MET A CA 1
ATOM 2511 C C . MET A 1 312 ? -24.553 14.702 4.176 1.00 80.12 312 MET A C 1
ATOM 2513 O O . MET A 1 312 ? -24.716 14.430 5.360 1.00 80.12 312 MET A O 1
ATOM 2517 N N . LEU A 1 313 ? -24.973 15.864 3.663 1.00 80.25 313 LEU A N 1
ATOM 2518 C CA . LEU A 1 313 ? -25.649 16.902 4.452 1.00 80.25 313 LEU A CA 1
ATOM 2519 C C . LEU A 1 313 ? -27.075 16.495 4.815 1.00 80.25 313 LEU A C 1
ATOM 2521 O O . LEU A 1 313 ? -27.444 16.615 5.977 1.00 80.25 313 LEU A O 1
ATOM 2525 N N . ILE A 1 314 ? -27.843 15.945 3.867 1.00 79.88 314 ILE A N 1
ATOM 2526 C CA . ILE A 1 314 ? -29.172 15.386 4.161 1.00 79.88 314 ILE A CA 1
ATOM 2527 C C . ILE A 1 314 ? -29.043 14.295 5.212 1.00 79.88 314 ILE A C 1
ATOM 2529 O O . ILE A 1 314 ? -29.779 14.292 6.196 1.00 79.88 314 ILE A O 1
ATOM 2533 N N . TYR A 1 315 ? -28.090 13.381 5.015 1.00 74.69 315 TYR A N 1
ATOM 2534 C CA . TYR A 1 315 ? -27.866 12.302 5.959 1.00 74.69 315 TYR A CA 1
ATOM 2535 C C . TYR A 1 315 ? -27.448 12.837 7.328 1.00 74.69 315 TYR A C 1
ATOM 2537 O O . TYR A 1 315 ? -27.962 12.363 8.330 1.00 74.69 315 TYR A O 1
ATOM 2545 N N . ARG A 1 316 ? -26.581 13.852 7.397 1.00 74.62 316 ARG A N 1
ATOM 2546 C CA . ARG A 1 316 ? -26.145 14.455 8.659 1.00 74.62 316 ARG A CA 1
ATOM 2547 C C . ARG A 1 316 ? -27.264 15.210 9.365 1.00 74.62 316 ARG A C 1
ATOM 2549 O O . ARG A 1 316 ? -27.418 15.028 10.562 1.00 74.62 316 ARG A O 1
ATOM 2556 N N . ASP A 1 317 ? -28.032 16.038 8.670 1.00 73.69 317 ASP A N 1
ATOM 2557 C CA . ASP A 1 317 ? -29.081 16.855 9.287 1.00 73.69 317 ASP A CA 1
ATOM 2558 C C . ASP A 1 317 ? -30.262 15.987 9.733 1.00 73.69 317 ASP A C 1
ATOM 2560 O O . ASP A 1 317 ? -30.762 16.153 10.847 1.00 73.69 317 ASP A O 1
ATOM 2564 N N . LEU A 1 318 ? -30.646 14.995 8.918 1.00 71.25 318 LEU A N 1
ATOM 2565 C CA . LEU A 1 318 ? -31.621 13.980 9.314 1.00 71.25 318 LEU A CA 1
ATOM 2566 C C . LEU A 1 318 ? -31.094 13.175 10.496 1.00 71.25 318 LEU A C 1
ATOM 2568 O O . LEU A 1 318 ? -31.791 13.041 11.492 1.00 71.25 318 LEU A O 1
ATOM 2572 N N . ARG A 1 319 ? -29.850 12.698 10.429 1.00 67.88 319 ARG A N 1
ATOM 2573 C CA . ARG A 1 319 ? -29.244 11.945 11.523 1.00 67.88 319 ARG A CA 1
ATOM 2574 C C . ARG A 1 319 ? -29.086 12.791 12.773 1.00 67.88 319 ARG A C 1
ATOM 2576 O O . ARG A 1 319 ? -29.231 12.228 13.836 1.00 67.88 319 ARG A O 1
ATOM 2583 N N . ASN A 1 320 ? -28.833 14.092 12.693 1.00 70.81 320 ASN A N 1
ATOM 2584 C CA . ASN A 1 320 ? -28.690 14.958 13.861 1.00 70.81 320 ASN A CA 1
ATOM 2585 C C . ASN A 1 320 ? -30.044 15.290 14.480 1.00 70.81 320 ASN A C 1
ATOM 2587 O O . ASN A 1 320 ? -30.195 15.152 15.684 1.00 70.81 320 ASN A O 1
ATOM 2591 N N . SER A 1 321 ? -31.040 15.678 13.682 1.00 66.31 321 SER A N 1
ATOM 2592 C CA . SER A 1 321 ? -32.381 15.975 14.195 1.00 66.31 321 SER A CA 1
ATOM 2593 C C . SER A 1 321 ? -33.101 14.711 14.677 1.00 66.31 321 SER A C 1
ATOM 2595 O O . SER A 1 321 ? -33.764 14.727 15.718 1.00 66.31 321 SER A O 1
ATOM 2597 N N . GLU A 1 322 ? -32.932 13.591 13.965 1.00 66.25 322 GLU A N 1
ATOM 2598 C CA . GLU A 1 322 ? -33.378 12.282 14.428 1.00 66.25 322 GLU A CA 1
ATOM 2599 C C . GLU A 1 322 ? -32.579 11.882 15.658 1.00 66.25 322 GLU A C 1
ATOM 2601 O O . GLU A 1 322 ? -33.205 11.576 16.655 1.00 66.25 322 GLU A O 1
ATOM 2606 N N . ALA A 1 323 ? -31.245 11.933 15.660 1.00 60.47 323 ALA A N 1
ATOM 2607 C CA . ALA A 1 323 ? -30.455 11.538 16.823 1.00 60.47 323 ALA A CA 1
ATOM 2608 C C . ALA A 1 323 ? -30.679 12.440 18.030 1.00 60.47 323 ALA A C 1
ATOM 2610 O O . ALA A 1 323 ? -30.579 11.929 19.125 1.00 60.47 323 ALA A O 1
ATOM 2611 N N . GLU A 1 324 ? -31.003 13.721 17.893 1.00 68.31 324 GLU A N 1
ATOM 2612 C CA . GLU A 1 324 ? -31.284 14.598 19.032 1.00 68.31 324 GLU A CA 1
ATOM 2613 C C . GLU A 1 324 ? -32.637 14.251 19.660 1.00 68.31 324 GLU A C 1
ATOM 2615 O O . GLU A 1 324 ? -32.720 13.967 20.853 1.00 68.31 324 GLU A O 1
ATOM 2620 N N . ASN A 1 325 ? -33.697 14.162 18.855 1.00 65.62 325 ASN A N 1
ATOM 2621 C CA . ASN A 1 325 ? -35.029 13.807 19.350 1.00 65.62 325 ASN A CA 1
ATOM 2622 C C . ASN A 1 325 ? -35.117 12.334 19.776 1.00 65.62 325 ASN A C 1
ATOM 2624 O O . ASN A 1 325 ? -35.754 11.992 20.773 1.00 65.62 325 ASN A O 1
ATOM 2628 N N . ARG A 1 326 ? -34.456 11.446 19.032 1.00 64.81 326 ARG A N 1
ATOM 2629 C CA . ARG A 1 326 ? -34.275 10.036 19.371 1.00 64.81 326 ARG A CA 1
ATOM 2630 C C . ARG A 1 326 ? -33.383 9.910 20.593 1.00 64.81 326 ARG A C 1
ATOM 2632 O O . ARG A 1 326 ? -33.744 9.127 21.443 1.00 64.81 326 ARG A O 1
ATOM 2639 N N . ALA A 1 327 ? -32.327 10.701 20.776 1.00 62.00 327 ALA A N 1
ATOM 2640 C CA . ALA A 1 327 ? -31.551 10.675 22.015 1.00 62.00 327 ALA A CA 1
ATOM 2641 C C . ALA A 1 327 ? -32.398 11.147 23.188 1.00 62.00 327 ALA A C 1
ATOM 2643 O O . ALA A 1 327 ? -32.438 10.458 24.191 1.00 62.00 327 ALA A O 1
ATOM 2644 N N . ILE A 1 328 ? -33.133 12.253 23.088 1.00 66.25 328 ILE A N 1
ATOM 2645 C CA . ILE A 1 328 ? -33.949 12.737 24.209 1.00 66.25 328 ILE A CA 1
ATOM 2646 C C . ILE A 1 328 ? -35.008 11.705 24.614 1.00 66.25 328 ILE A C 1
ATOM 2648 O O . ILE A 1 328 ? -35.219 11.498 25.802 1.00 66.25 328 ILE A O 1
ATOM 2652 N N . VAL A 1 329 ? -35.641 11.013 23.664 1.00 65.38 329 VAL A N 1
ATOM 2653 C CA . VAL A 1 329 ? -36.692 10.036 23.988 1.00 65.38 329 VAL A CA 1
ATOM 2654 C C . VAL A 1 329 ? -36.152 8.620 24.246 1.00 65.38 329 VAL A C 1
ATOM 2656 O O . VAL A 1 329 ? -36.669 7.942 25.124 1.00 65.38 329 VAL A O 1
ATOM 2659 N N . ASP A 1 330 ? -35.096 8.174 23.562 1.00 60.88 330 ASP A N 1
ATOM 2660 C CA . ASP A 1 330 ? -34.442 6.872 23.800 1.00 60.88 330 ASP A CA 1
ATOM 2661 C C . ASP A 1 330 ? -33.566 6.897 25.063 1.00 60.88 330 ASP A C 1
ATOM 2663 O O . ASP A 1 330 ? -33.295 5.847 25.643 1.00 60.88 330 ASP A O 1
ATOM 2667 N N . THR A 1 331 ? -33.135 8.079 25.525 1.00 58.19 331 THR A N 1
ATOM 2668 C CA . THR A 1 331 ? -32.481 8.223 26.839 1.00 58.19 331 THR A CA 1
ATOM 2669 C C . THR A 1 331 ? -33.474 8.192 27.992 1.00 58.19 331 THR A C 1
ATOM 2671 O O . THR A 1 331 ? -33.042 8.018 29.130 1.00 58.19 331 THR A O 1
ATOM 2674 N N . VAL A 1 332 ? -34.785 8.300 27.737 1.00 67.00 332 VAL A N 1
ATOM 2675 C CA . VAL A 1 332 ? -35.802 8.020 28.755 1.00 67.00 332 VAL A CA 1
ATOM 2676 C C . VAL A 1 332 ? -35.943 6.496 28.868 1.00 67.00 332 VAL A C 1
ATOM 2678 O O . VAL A 1 332 ? -36.443 5.856 27.945 1.00 67.00 332 VAL A O 1
ATOM 2681 N N . PRO A 1 333 ? -35.527 5.872 29.987 1.00 62.78 333 PRO A N 1
ATOM 2682 C CA . PRO A 1 333 ? -35.424 4.415 30.099 1.00 62.78 333 PRO A CA 1
ATOM 2683 C C . PRO A 1 333 ? -36.772 3.724 30.392 1.00 62.78 333 PRO A C 1
ATOM 2685 O O . PRO A 1 333 ? -36.794 2.568 30.810 1.00 62.78 333 PRO A O 1
ATOM 2688 N N . ASP A 1 334 ? -37.893 4.418 30.168 1.00 79.44 334 ASP A N 1
ATOM 2689 C CA . ASP A 1 334 ? -39.228 4.054 30.650 1.00 79.44 334 ASP A CA 1
ATOM 2690 C C . ASP A 1 334 ? -40.285 4.021 29.522 1.00 79.44 334 ASP A C 1
ATOM 2692 O O . ASP A 1 334 ? -40.240 4.821 28.589 1.00 79.44 334 ASP A O 1
ATOM 2696 N N . LEU A 1 335 ? -41.244 3.088 29.598 1.00 82.56 335 LEU A N 1
ATOM 2697 C CA . LEU A 1 335 ? -42.312 2.834 28.620 1.00 82.56 335 LEU A CA 1
ATOM 2698 C C . LEU A 1 335 ? -43.292 3.991 28.519 1.00 82.56 335 LEU A C 1
ATOM 2700 O O . LEU A 1 335 ? -44.080 4.229 29.424 1.00 82.56 335 LEU A O 1
ATOM 2704 N N . LEU A 1 336 ? -43.303 4.674 27.388 1.00 84.62 336 LEU A N 1
ATOM 2705 C CA . LEU A 1 336 ? -44.214 5.772 27.136 1.00 84.62 336 LEU A CA 1
ATOM 2706 C C . LEU A 1 336 ? -45.482 5.282 26.425 1.00 84.62 336 LEU A C 1
ATOM 2708 O O . LEU A 1 336 ? -45.394 4.545 25.453 1.00 84.62 336 LEU A O 1
ATOM 2712 N N . PHE A 1 337 ? -46.662 5.719 26.850 1.00 86.69 337 PHE A N 1
ATOM 2713 C CA . PHE A 1 337 ? -47.924 5.567 26.119 1.00 86.69 337 PHE A CA 1
ATOM 2714 C C . PHE A 1 337 ? -48.606 6.923 25.991 1.00 86.69 337 PHE A C 1
ATOM 2716 O O . PHE A 1 337 ? -48.553 7.730 26.910 1.00 86.69 337 PHE A O 1
ATOM 2723 N N . ARG A 1 338 ? -49.305 7.165 24.888 1.00 90.00 338 ARG A N 1
ATOM 2724 C CA . ARG A 1 338 ? -50.231 8.284 24.726 1.00 90.00 338 ARG A CA 1
ATOM 2725 C C . ARG A 1 338 ? -51.649 7.739 24.668 1.00 90.00 338 ARG A C 1
ATOM 2727 O O . ARG A 1 338 ? -51.933 6.831 23.889 1.00 90.00 338 ARG A O 1
ATOM 2734 N N . VAL A 1 339 ? -52.524 8.264 25.514 1.00 90.25 339 VAL A N 1
ATOM 2735 C CA . VAL A 1 339 ? -53.850 7.693 25.780 1.00 90.25 339 VAL A CA 1
ATOM 2736 C C . VAL A 1 339 ? -54.880 8.821 25.858 1.00 90.25 339 VAL A C 1
ATOM 2738 O O . VAL A 1 339 ? -54.572 9.864 26.421 1.00 90.25 339 VAL A O 1
ATOM 2741 N N . ASN A 1 340 ? -56.088 8.653 25.316 1.00 90.56 340 ASN A N 1
ATOM 2742 C CA . ASN A 1 340 ? -57.147 9.670 25.440 1.00 90.56 340 ASN A CA 1
ATOM 2743 C C . ASN A 1 340 ? -57.940 9.566 26.761 1.00 90.56 340 ASN A C 1
ATOM 2745 O O . ASN A 1 340 ? -57.742 8.643 27.557 1.00 90.56 340 ASN A O 1
ATOM 2749 N N . ARG A 1 341 ? -58.859 10.511 26.991 1.00 86.69 341 ARG A N 1
ATOM 2750 C CA . ARG A 1 341 ? -59.699 10.618 28.195 1.00 86.69 341 ARG A CA 1
ATOM 2751 C C . ARG A 1 341 ? -60.571 9.390 28.464 1.00 86.69 341 ARG A C 1
ATOM 2753 O O . ARG A 1 341 ? -60.800 9.047 29.623 1.00 86.69 341 ARG A O 1
ATOM 2760 N N . GLU A 1 342 ? -61.004 8.690 27.422 1.00 86.94 342 GLU A N 1
ATOM 2761 C CA . GLU A 1 342 ? -61.755 7.432 27.511 1.00 86.94 342 GLU A CA 1
ATOM 2762 C C . GLU A 1 342 ? -60.846 6.202 27.710 1.00 86.94 342 GLU A C 1
ATOM 2764 O O . GLU A 1 342 ? -61.329 5.070 27.818 1.00 86.94 342 GLU A O 1
ATOM 2769 N N . GLY A 1 343 ? -59.527 6.402 27.799 1.00 83.44 343 GLY A N 1
ATOM 2770 C CA . GLY A 1 343 ? -58.534 5.369 28.081 1.00 83.44 343 GLY A CA 1
ATOM 2771 C C . GLY A 1 343 ? -58.127 4.529 26.871 1.00 83.44 343 GLY A C 1
ATOM 2772 O O . GLY A 1 343 ? -57.669 3.403 27.058 1.00 83.44 343 GLY A O 1
ATOM 2773 N N . ILE A 1 344 ? -58.312 5.035 25.650 1.00 90.00 344 ILE A N 1
ATOM 2774 C CA . ILE A 1 344 ? -57.875 4.409 24.395 1.00 90.00 344 ILE A CA 1
ATOM 2775 C C . ILE A 1 344 ? -56.413 4.756 24.134 1.00 90.00 344 ILE A C 1
ATOM 2777 O O . ILE A 1 344 ? -56.041 5.928 24.151 1.00 90.00 344 ILE A O 1
ATOM 2781 N N . ILE A 1 345 ? -55.586 3.742 23.876 1.00 88.12 345 ILE A N 1
ATOM 2782 C CA . ILE A 1 345 ? -54.159 3.914 23.593 1.00 88.12 345 ILE A CA 1
ATOM 2783 C C . ILE A 1 345 ? -54.002 4.369 22.146 1.00 88.12 345 ILE A C 1
ATOM 2785 O O . ILE A 1 345 ? -54.300 3.638 21.203 1.00 88.12 345 ILE A O 1
ATOM 2789 N N . ILE A 1 346 ? -53.541 5.598 21.982 1.00 85.25 346 ILE A N 1
ATOM 2790 C CA . ILE A 1 346 ? -53.412 6.270 20.691 1.00 85.25 346 ILE A CA 1
ATOM 2791 C C . ILE A 1 346 ? -52.056 5.969 20.075 1.00 85.25 346 ILE A C 1
ATOM 2793 O O . ILE A 1 346 ? -51.952 5.754 18.873 1.00 85.25 346 ILE A O 1
ATOM 2797 N N . ASP A 1 347 ? -51.022 5.975 20.909 1.00 82.81 347 ASP A N 1
ATOM 2798 C CA . ASP A 1 347 ? -49.651 5.713 20.505 1.00 82.81 347 ASP A CA 1
ATOM 2799 C C . ASP A 1 347 ? -48.867 5.176 21.701 1.00 82.81 347 ASP A C 1
ATOM 2801 O O . ASP A 1 347 ? -49.277 5.355 22.849 1.00 82.81 347 ASP A O 1
ATOM 2805 N N . PHE A 1 348 ? -47.742 4.515 21.474 1.00 81.12 348 PHE A N 1
ATOM 2806 C CA . PHE A 1 348 ? -46.837 4.168 22.558 1.00 81.12 348 PHE A CA 1
ATOM 2807 C C . PHE A 1 348 ? -45.413 4.013 22.053 1.00 81.12 348 PHE A C 1
ATOM 2809 O O . PHE A 1 348 ? -45.150 3.532 20.953 1.00 81.12 348 PHE A O 1
ATOM 2816 N N . ARG A 1 349 ? -44.471 4.3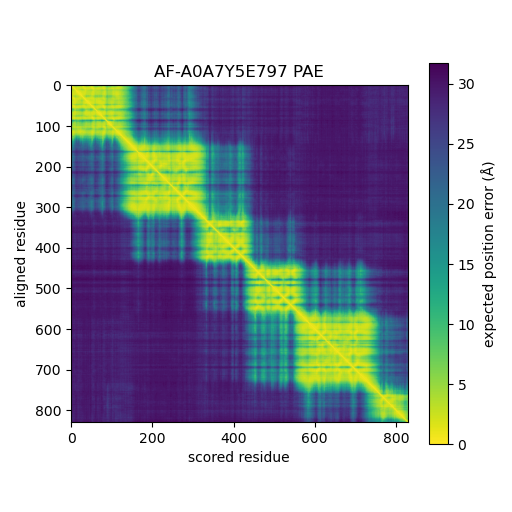85 22.908 1.00 75.00 349 ARG A N 1
ATOM 2817 C CA . ARG A 1 349 ? -43.053 4.238 22.664 1.00 75.00 349 ARG A CA 1
ATOM 2818 C C . ARG A 1 349 ? -42.421 3.524 23.835 1.00 75.00 349 ARG A C 1
ATOM 2820 O O . ARG A 1 349 ? -42.275 4.063 24.922 1.00 75.00 349 ARG A O 1
ATOM 2827 N N . LYS A 1 350 ? -42.030 2.284 23.600 1.00 72.12 350 LYS A N 1
ATOM 2828 C CA . LYS A 1 350 ? -41.326 1.490 24.594 1.00 72.12 350 LYS A CA 1
ATOM 2829 C C . LYS A 1 350 ? -39.816 1.688 24.431 1.00 72.12 350 LYS A C 1
ATOM 2831 O O . LYS A 1 350 ? -39.340 1.586 23.300 1.00 72.12 350 LYS A O 1
ATOM 2836 N N . PRO A 1 351 ? -39.045 1.885 25.508 1.00 67.06 351 PRO A N 1
ATOM 2837 C CA . PRO A 1 351 ? -37.639 1.539 25.496 1.00 67.06 351 PRO A CA 1
ATOM 2838 C C . PRO A 1 351 ? -37.577 0.064 25.147 1.00 67.06 351 PRO A C 1
ATOM 2840 O O . PRO A 1 351 ? -38.363 -0.747 25.644 1.00 67.06 351 PRO A O 1
ATOM 2843 N N . GLU A 1 352 ? -36.676 -0.314 24.261 1.00 55.38 352 GLU A N 1
ATOM 2844 C CA . GLU A 1 352 ? -36.689 -1.679 23.745 1.00 55.38 352 GLU A CA 1
ATOM 2845 C C . GLU A 1 352 ? -36.570 -2.726 24.843 1.00 55.38 352 GLU A C 1
ATOM 2847 O O . GLU A 1 352 ? -37.275 -3.734 24.800 1.00 55.38 352 GLU A O 1
ATOM 2852 N N . ARG A 1 353 ? -35.744 -2.416 25.851 1.00 48.75 353 ARG A N 1
ATOM 2853 C CA . ARG A 1 353 ? -35.433 -3.259 27.011 1.00 48.75 353 ARG A CA 1
ATOM 2854 C C . ARG A 1 353 ? -36.615 -3.498 27.946 1.00 48.75 353 ARG A C 1
ATOM 2856 O O . ARG A 1 353 ? -36.464 -4.137 28.980 1.00 48.75 353 ARG A O 1
ATOM 2863 N N . MET A 1 354 ? -37.787 -2.999 27.581 1.00 56.75 354 MET A N 1
ATOM 2864 C CA . MET A 1 354 ? -38.986 -3.086 28.377 1.00 56.75 354 MET A CA 1
ATOM 2865 C C . MET A 1 354 ? -40.089 -3.814 27.608 1.00 56.75 354 MET A C 1
ATOM 2867 O O . MET A 1 354 ? -40.496 -3.408 26.508 1.00 56.75 354 MET A O 1
ATOM 2871 N N . ASP A 1 355 ? -40.518 -4.946 28.177 1.00 57.88 355 ASP A N 1
ATOM 2872 C CA . ASP A 1 355 ? -41.497 -5.835 27.567 1.00 57.88 355 ASP A CA 1
ATOM 2873 C C . ASP A 1 355 ? -42.925 -5.372 27.836 1.00 57.88 355 ASP A C 1
ATOM 2875 O O . ASP A 1 355 ? -43.296 -4.933 28.924 1.00 57.88 355 ASP A O 1
ATOM 2879 N N . LEU A 1 356 ? -43.717 -5.487 26.779 1.00 66.12 356 LEU A N 1
ATOM 2880 C CA . LEU A 1 356 ? -45.113 -5.108 26.728 1.00 66.12 356 LEU A CA 1
ATOM 2881 C C . LEU A 1 356 ? -46.007 -6.325 26.915 1.00 66.12 356 LEU A C 1
ATOM 2883 O O . LEU A 1 356 ? -45.684 -7.410 26.435 1.00 66.12 356 LEU A O 1
ATOM 2887 N N . TYR A 1 357 ? -47.085 -6.146 27.682 1.00 69.69 357 TYR A N 1
ATOM 2888 C CA . TYR A 1 357 ? -47.841 -7.268 28.251 1.00 69.69 357 TYR A CA 1
ATOM 2889 C C . TYR A 1 357 ? -48.514 -8.132 27.195 1.00 69.69 357 TYR A C 1
ATOM 2891 O O . TYR A 1 357 ? -48.466 -9.358 27.240 1.00 69.69 357 TYR A O 1
ATOM 2899 N N . VAL A 1 358 ? -49.116 -7.449 26.238 1.00 67.00 358 VAL A N 1
ATOM 2900 C CA . VAL A 1 358 ? -49.768 -8.008 25.068 1.00 67.00 358 VAL A CA 1
ATOM 2901 C C . VAL A 1 358 ? -49.065 -7.476 23.837 1.00 67.00 358 VAL A C 1
ATOM 2903 O O . VAL A 1 358 ? -48.184 -6.615 23.907 1.00 67.00 358 VAL A O 1
ATOM 2906 N N . GLU A 1 359 ? -49.408 -8.030 22.687 1.00 62.97 359 GLU A N 1
ATOM 2907 C CA . GLU A 1 359 ? -48.783 -7.586 21.458 1.00 62.97 359 GLU A CA 1
ATOM 2908 C C . GLU A 1 359 ? -49.115 -6.125 21.167 1.00 62.97 359 GLU A C 1
ATOM 2910 O O . GLU A 1 359 ? -50.227 -5.649 21.398 1.00 62.97 359 GLU A O 1
ATOM 2915 N N . SER A 1 360 ? -48.135 -5.423 20.603 1.00 60.31 360 SER A N 1
ATOM 2916 C CA . SER A 1 360 ? -48.258 -4.035 20.148 1.00 60.31 360 SER A CA 1
ATOM 2917 C C . SER A 1 360 ? -49.532 -3.792 19.336 1.00 60.31 360 SER A C 1
ATOM 2919 O O . SER A 1 360 ? -50.235 -2.808 19.559 1.00 60.31 360 SER A O 1
ATOM 2921 N N . VAL A 1 361 ? -49.849 -4.731 18.438 1.00 56.97 361 VAL A N 1
ATOM 2922 C CA . VAL A 1 361 ? -51.018 -4.724 17.542 1.00 56.97 361 VAL A CA 1
ATOM 2923 C C . VAL A 1 361 ? -52.343 -4.725 18.304 1.00 56.97 361 VAL A C 1
ATOM 2925 O O . VAL A 1 361 ? -53.364 -4.291 17.778 1.00 56.97 361 VAL A O 1
ATOM 2928 N N . GLN A 1 362 ? -52.345 -5.194 19.547 1.00 63.06 362 GLN A N 1
ATOM 2929 C CA . GLN A 1 362 ? -53.539 -5.221 20.378 1.00 63.06 362 GLN A CA 1
ATOM 2930 C C . GLN A 1 362 ? -53.705 -3.940 21.206 1.00 63.06 362 GLN A C 1
ATOM 2932 O O . GLN A 1 362 ? -54.816 -3.675 21.656 1.00 63.06 362 GLN A O 1
ATOM 2937 N N . PHE A 1 363 ? -52.655 -3.124 21.373 1.00 72.06 363 PHE A N 1
ATOM 2938 C CA . PHE A 1 363 ? -52.719 -1.877 22.142 1.00 72.06 363 PHE A CA 1
ATOM 2939 C C . PHE A 1 363 ? -53.314 -0.712 21.357 1.00 72.06 363 PHE A C 1
ATOM 2941 O O . PHE A 1 363 ? -54.212 -0.035 21.850 1.00 72.06 363 PHE A O 1
ATOM 2948 N N . LEU A 1 364 ? -52.811 -0.467 20.147 1.00 76.81 364 LEU A N 1
ATOM 2949 C CA . LEU A 1 364 ? -53.166 0.718 19.366 1.00 76.81 364 LEU A CA 1
ATOM 2950 C C . LEU A 1 364 ? -54.657 0.723 19.005 1.00 76.81 364 LEU A C 1
ATOM 2952 O O . LEU A 1 364 ? -55.182 -0.222 18.417 1.00 76.81 364 LEU A O 1
ATOM 2956 N N . GLY A 1 365 ? -55.341 1.806 19.363 1.00 75.50 365 GLY A N 1
ATOM 2957 C CA . GLY A 1 365 ? -56.766 1.999 19.112 1.00 75.50 365 GLY A CA 1
ATOM 2958 C C . GLY A 1 365 ? -57.693 1.194 20.026 1.00 75.50 365 GLY A C 1
ATOM 2959 O O . GLY A 1 365 ? -58.900 1.183 19.786 1.00 75.50 365 GLY A O 1
ATOM 2960 N N . ARG A 1 366 ? -57.173 0.536 21.071 1.00 85.44 366 ARG A N 1
ATOM 2961 C CA . ARG A 1 366 ? -57.982 -0.193 22.060 1.00 85.44 366 ARG A CA 1
ATOM 2962 C C . ARG A 1 366 ? -57.919 0.452 23.437 1.00 85.44 366 ARG A C 1
ATOM 2964 O O . ARG A 1 366 ? -56.940 1.108 23.794 1.00 85.44 366 ARG A O 1
ATOM 2971 N N . ALA A 1 367 ? -58.989 0.284 24.209 1.00 83.69 367 ALA A N 1
ATOM 2972 C CA . ALA A 1 367 ? -59.058 0.797 25.567 1.00 83.69 367 ALA A CA 1
ATOM 2973 C C . ALA A 1 367 ? -58.176 -0.049 26.494 1.00 83.69 367 ALA A C 1
ATOM 2975 O O . ALA A 1 367 ? -58.181 -1.273 26.392 1.00 83.69 367 ALA A O 1
ATOM 2976 N N . ILE A 1 368 ? -57.445 0.575 27.425 1.00 86.56 368 ILE A N 1
ATOM 2977 C CA . ILE A 1 368 ? -56.503 -0.114 28.331 1.00 86.56 368 ILE A CA 1
ATOM 2978 C C . ILE A 1 368 ? -57.158 -1.320 29.022 1.00 86.56 368 ILE A C 1
ATOM 2980 O O . ILE A 1 368 ? -56.526 -2.361 29.162 1.00 86.56 368 ILE A O 1
ATOM 2984 N N . ARG A 1 369 ? -58.434 -1.212 29.415 1.00 82.75 369 ARG A N 1
ATOM 2985 C CA . ARG A 1 369 ? -59.196 -2.299 30.064 1.00 82.75 369 ARG A CA 1
ATOM 2986 C C . ARG A 1 369 ? -59.397 -3.552 29.210 1.00 82.75 369 ARG A C 1
ATOM 2988 O O . ARG A 1 369 ? -59.608 -4.620 29.766 1.00 82.75 369 ARG A O 1
ATOM 2995 N N . ASP A 1 370 ? -59.352 -3.415 27.890 1.00 82.12 370 ASP A N 1
ATOM 2996 C CA . ASP A 1 370 ? -59.613 -4.515 26.958 1.00 82.12 370 ASP A CA 1
ATOM 2997 C C . ASP A 1 370 ? -58.339 -5.294 26.619 1.00 82.12 370 ASP A C 1
ATOM 2999 O O . ASP A 1 370 ? -58.409 -6.385 26.055 1.00 82.12 370 ASP A O 1
ATOM 3003 N N . VAL A 1 371 ? -57.173 -4.720 26.930 1.00 80.62 371 VAL A N 1
ATOM 3004 C CA . VAL A 1 371 ? -55.863 -5.267 26.549 1.00 80.62 371 VAL A CA 1
ATOM 3005 C C . VAL A 1 371 ? -54.965 -5.558 27.745 1.00 80.62 371 VAL A C 1
ATOM 3007 O O . VAL A 1 371 ? -54.152 -6.476 27.696 1.00 80.62 371 VAL A O 1
ATOM 3010 N N . MET A 1 372 ? -55.106 -4.794 28.824 1.00 84.69 372 MET A N 1
ATOM 3011 C CA . MET A 1 372 ? -54.380 -5.010 30.069 1.00 84.69 372 MET A CA 1
ATOM 3012 C C . MET A 1 372 ? -55.262 -5.741 31.089 1.00 84.69 372 MET A C 1
ATOM 3014 O O . MET A 1 372 ? -56.478 -5.545 31.098 1.00 84.69 372 MET A O 1
ATOM 3018 N N . PRO A 1 373 ? -54.673 -6.556 31.979 1.00 83.19 373 PRO A N 1
ATOM 3019 C CA . PRO A 1 373 ? -55.417 -7.298 32.984 1.00 83.19 373 PRO A CA 1
ATOM 3020 C C . PRO A 1 373 ? -56.007 -6.344 34.029 1.00 83.19 373 PRO A C 1
ATOM 3022 O O . PRO A 1 373 ? -55.459 -5.270 34.280 1.00 83.19 373 PRO A O 1
ATOM 3025 N N . ALA A 1 374 ? -57.116 -6.753 34.653 1.00 80.56 374 ALA A N 1
ATOM 3026 C CA . ALA A 1 374 ? -57.950 -5.883 35.489 1.00 80.56 374 ALA A CA 1
ATOM 3027 C C . ALA A 1 374 ? -57.169 -5.132 36.582 1.00 80.56 374 ALA A C 1
ATOM 3029 O O . ALA A 1 374 ? -57.412 -3.955 36.816 1.00 80.56 374 ALA A O 1
ATOM 3030 N N . ASN A 1 375 ? -56.155 -5.766 37.182 1.00 79.56 375 ASN A N 1
ATOM 3031 C CA . ASN A 1 375 ? -55.306 -5.137 38.196 1.00 79.56 375 ASN A CA 1
ATOM 3032 C C . ASN A 1 375 ? -54.544 -3.896 37.688 1.00 79.56 375 ASN A C 1
ATOM 3034 O 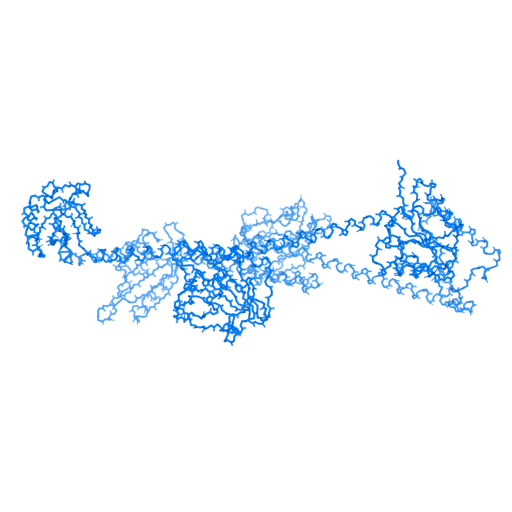O . ASN A 1 375 ? -54.238 -3.010 38.480 1.00 79.56 375 ASN A O 1
ATOM 3038 N N . VAL A 1 376 ? -54.235 -3.825 36.390 1.00 85.12 376 VAL A N 1
ATOM 3039 C CA . VAL A 1 376 ? -53.596 -2.664 35.751 1.00 85.12 376 VAL A CA 1
ATOM 3040 C C . VAL A 1 376 ? -54.643 -1.643 35.315 1.00 85.12 376 VAL A C 1
ATOM 3042 O O . VAL A 1 376 ? -54.454 -0.443 35.506 1.00 85.12 376 VAL A O 1
ATOM 3045 N N . SER A 1 377 ? -55.765 -2.098 34.755 1.00 84.06 377 SER A N 1
ATOM 3046 C CA . SER A 1 377 ? -56.844 -1.227 34.277 1.00 84.06 377 SER A CA 1
ATOM 3047 C C . SER A 1 377 ? -57.511 -0.461 35.425 1.00 84.06 377 SER A C 1
ATOM 3049 O O . SER A 1 377 ? -57.682 0.755 35.334 1.00 84.06 377 SER A O 1
ATOM 3051 N N . ASP A 1 378 ? -57.828 -1.147 36.525 1.00 83.94 378 ASP A N 1
ATOM 3052 C CA . ASP A 1 378 ? -58.469 -0.574 37.716 1.00 83.94 378 ASP A CA 1
ATOM 3053 C C . ASP A 1 378 ? -57.587 0.493 38.387 1.00 83.94 378 ASP A C 1
ATOM 3055 O O . ASP A 1 378 ? -58.099 1.443 38.983 1.00 83.94 378 ASP A O 1
ATOM 3059 N N . ALA A 1 379 ? -56.262 0.375 38.238 1.00 82.81 379 ALA A N 1
ATOM 3060 C CA . ALA A 1 379 ? -55.299 1.378 38.685 1.00 82.81 379 ALA A CA 1
ATOM 3061 C C . ALA A 1 379 ? -55.166 2.563 37.703 1.00 82.81 379 ALA A C 1
ATOM 3063 O O . ALA A 1 379 ? -55.007 3.705 38.133 1.00 82.81 379 ALA A O 1
ATOM 3064 N N . ALA A 1 380 ? -55.259 2.318 36.391 1.00 87.50 380 ALA A N 1
ATOM 3065 C CA . ALA A 1 380 ? -54.994 3.319 35.355 1.00 87.50 380 ALA A CA 1
ATOM 3066 C C . ALA A 1 380 ? -56.129 4.348 35.159 1.00 87.50 380 ALA A C 1
ATOM 3068 O O . ALA A 1 380 ? -55.858 5.541 35.044 1.00 87.50 380 ALA A O 1
ATOM 3069 N N . TYR A 1 381 ? -57.402 3.938 35.129 1.00 90.12 381 TYR A N 1
ATOM 3070 C CA . TYR A 1 381 ? -58.514 4.851 34.788 1.00 90.12 381 TYR A CA 1
ATOM 3071 C C . TYR A 1 381 ? -58.742 6.004 35.787 1.00 90.12 381 TYR A C 1
ATOM 3073 O O . TYR A 1 381 ? -58.873 7.148 35.342 1.00 90.12 381 TYR A O 1
ATOM 3081 N N . PRO A 1 382 ? -58.741 5.773 37.117 1.00 88.94 382 PRO A N 1
ATOM 3082 C CA . PRO A 1 382 ? -58.821 6.861 38.093 1.00 88.94 382 PRO A CA 1
ATOM 3083 C C . PRO A 1 382 ? -57.638 7.837 37.989 1.00 88.94 382 PRO A C 1
ATOM 3085 O O . PRO A 1 382 ? -57.794 9.028 38.268 1.00 88.94 382 PRO A O 1
ATOM 3088 N N . ALA A 1 383 ? -56.460 7.349 37.571 1.00 87.44 383 ALA A N 1
ATOM 3089 C CA . ALA A 1 383 ? -55.277 8.179 37.356 1.00 87.44 383 ALA A CA 1
ATOM 3090 C C . ALA A 1 383 ? -55.428 9.099 36.129 1.00 87.44 383 ALA A C 1
ATOM 3092 O O . ALA A 1 383 ? -55.044 10.265 36.212 1.00 87.44 383 ALA A O 1
ATOM 3093 N N . ILE A 1 384 ? -56.054 8.625 35.042 1.00 90.56 384 ILE A N 1
ATOM 3094 C CA . ILE A 1 384 ? -56.318 9.416 33.823 1.00 90.56 384 ILE A CA 1
ATOM 3095 C C . ILE A 1 384 ? -57.286 10.577 34.103 1.00 90.56 384 ILE A C 1
ATOM 3097 O O . ILE A 1 384 ? -56.980 11.725 33.777 1.00 90.56 384 ILE A O 1
ATOM 3101 N N . GLU A 1 385 ? -58.437 10.314 34.739 1.00 88.94 385 GLU A N 1
ATOM 3102 C CA . GLU A 1 385 ? -59.437 11.365 35.005 1.00 88.94 385 GLU A CA 1
ATOM 3103 C C . GLU A 1 385 ? -58.873 12.451 35.932 1.00 88.94 385 GLU A C 1
ATOM 3105 O O . GLU A 1 385 ? -59.088 13.648 35.715 1.00 88.94 385 GLU A O 1
ATOM 3110 N N . LYS A 1 386 ? -58.099 12.037 36.942 1.00 87.00 386 LYS A N 1
ATOM 3111 C CA . LYS A 1 386 ? -57.429 12.953 37.864 1.00 87.00 386 LYS A CA 1
ATOM 3112 C C . LYS A 1 386 ? -56.382 13.807 37.140 1.00 87.00 386 LYS A C 1
ATOM 3114 O O . LYS A 1 386 ? -56.428 15.023 37.297 1.00 87.00 386 LYS A O 1
ATOM 3119 N N . ALA A 1 387 ? -55.522 13.209 36.308 1.00 89.00 387 ALA A N 1
ATOM 3120 C CA . ALA A 1 387 ? -54.483 13.928 35.565 1.00 89.00 387 ALA A CA 1
ATOM 3121 C C . ALA A 1 387 ? -55.055 15.011 34.630 1.00 89.00 387 ALA A C 1
ATOM 3123 O O . ALA A 1 387 ? -54.517 16.113 34.589 1.00 89.00 387 ALA A O 1
ATOM 3124 N N . LEU A 1 388 ? -56.174 14.752 33.941 1.00 89.25 388 LEU A N 1
ATOM 3125 C CA . LEU A 1 388 ? -56.809 15.732 33.041 1.00 89.25 388 LEU A CA 1
ATOM 3126 C C . LEU A 1 388 ? -57.558 16.850 33.781 1.00 89.25 388 LEU A C 1
ATOM 3128 O O . LEU A 1 388 ? -57.643 17.974 33.293 1.00 89.25 388 LEU A O 1
ATOM 3132 N N . LYS A 1 389 ? -58.123 16.560 34.960 1.00 87.06 389 LYS A N 1
ATOM 3133 C CA . LYS A 1 389 ? -58.877 17.547 35.749 1.00 87.06 389 LYS A CA 1
ATOM 3134 C C . LYS A 1 389 ? -57.962 18.462 36.569 1.00 87.06 389 LYS A C 1
ATOM 3136 O O . LYS A 1 389 ? -58.350 19.597 36.838 1.00 87.06 389 LYS A O 1
ATOM 3141 N N . THR A 1 390 ? -56.787 17.971 36.982 1.00 84.56 390 THR A N 1
ATOM 3142 C CA . THR A 1 390 ? -55.827 18.717 37.819 1.00 84.56 390 THR A CA 1
ATOM 3143 C C . THR A 1 390 ? -54.577 19.192 37.076 1.00 84.56 390 THR A C 1
ATOM 3145 O O . THR A 1 390 ? -53.917 20.097 37.571 1.00 84.56 390 THR A O 1
ATOM 3148 N N . ASN A 1 391 ? -54.263 18.637 35.898 1.00 81.06 391 ASN A N 1
ATOM 3149 C CA . ASN A 1 391 ? -53.066 18.937 35.096 1.00 81.06 391 ASN A CA 1
ATOM 3150 C C . ASN A 1 391 ? -51.717 18.658 35.803 1.00 81.06 391 ASN A C 1
ATOM 3152 O O . ASN A 1 391 ? -50.703 19.282 35.495 1.00 81.06 391 ASN A O 1
ATOM 3156 N N . GLU A 1 392 ? -51.687 17.699 36.733 1.00 83.88 392 GLU A N 1
ATOM 3157 C CA . GLU A 1 392 ? -50.498 17.311 37.515 1.00 83.88 392 GLU A CA 1
ATOM 3158 C C . GLU A 1 392 ? -50.115 15.835 37.288 1.00 83.88 392 GLU A C 1
ATOM 3160 O O . GLU A 1 392 ? -50.945 15.034 36.855 1.00 83.88 392 GLU A O 1
ATOM 3165 N N . VAL A 1 393 ? -48.860 15.463 37.594 1.00 85.94 393 VAL A N 1
ATOM 3166 C CA . VAL A 1 393 ? -48.344 14.090 37.412 1.00 85.94 393 VAL A CA 1
ATOM 3167 C C . VAL A 1 393 ? -48.920 13.130 38.462 1.00 85.94 393 VAL A C 1
ATOM 3169 O O . VAL A 1 393 ? -48.835 13.396 39.660 1.00 85.94 393 VAL A O 1
ATOM 3172 N N . VAL A 1 394 ? -49.438 11.976 38.030 1.00 88.62 394 VAL A N 1
ATOM 3173 C CA . VAL A 1 394 ? -50.036 10.940 38.900 1.00 88.62 394 VAL A CA 1
ATOM 3174 C C . VAL A 1 394 ? -49.321 9.588 38.724 1.00 88.62 394 VAL A C 1
ATOM 3176 O O . VAL A 1 394 ? -49.124 9.172 37.588 1.00 88.62 394 VAL A O 1
ATOM 3179 N N . THR A 1 395 ? -48.960 8.884 39.814 1.00 88.75 395 THR A N 1
ATOM 3180 C CA . THR A 1 395 ? -48.106 7.662 39.806 1.00 88.75 395 THR A CA 1
ATOM 3181 C C . THR A 1 395 ? -48.770 6.436 40.461 1.00 88.75 395 THR A C 1
ATOM 3183 O O . THR A 1 395 ? -49.511 6.605 41.429 1.00 88.75 395 THR A O 1
ATOM 3186 N N . PHE A 1 396 ? -48.475 5.212 39.997 1.00 87.38 396 PHE A N 1
ATOM 3187 C CA . PHE A 1 396 ? -48.949 3.938 40.577 1.00 87.38 396 PHE A CA 1
ATOM 3188 C C . PHE A 1 396 ? -48.069 2.727 40.185 1.00 87.38 396 PHE A C 1
ATOM 3190 O O . PHE A 1 396 ? -47.440 2.748 39.135 1.00 87.38 396 PHE A O 1
ATOM 3197 N N . GLU A 1 397 ? -48.041 1.653 40.987 1.00 87.75 397 GLU A N 1
ATOM 3198 C CA . GLU A 1 397 ? -47.242 0.434 40.730 1.00 87.75 397 GLU A CA 1
ATOM 3199 C C . GLU A 1 397 ? -48.105 -0.807 40.485 1.00 87.75 397 GLU A C 1
ATOM 3201 O O . GLU A 1 397 ? -49.213 -0.930 41.008 1.00 87.75 397 GLU A O 1
ATOM 3206 N N . TYR A 1 398 ? -47.578 -1.754 39.712 1.00 85.94 398 TYR A N 1
ATOM 3207 C CA . TYR A 1 398 ? -48.249 -3.006 39.399 1.00 85.94 398 TYR A CA 1
ATOM 3208 C C . TYR A 1 398 ? -47.256 -4.090 38.978 1.00 85.94 398 TYR A C 1
ATOM 3210 O O . TYR A 1 398 ? -46.107 -3.832 38.620 1.00 85.94 398 TYR A O 1
ATOM 3218 N N . ASN A 1 399 ? -47.712 -5.338 39.026 1.00 80.94 399 ASN A N 1
ATOM 3219 C CA . ASN A 1 399 ? -46.964 -6.462 38.493 1.00 80.94 399 ASN A CA 1
ATOM 3220 C C . ASN A 1 399 ? -47.686 -7.057 37.297 1.00 80.94 399 ASN A C 1
ATOM 3222 O O . ASN A 1 399 ? -48.912 -6.999 37.166 1.00 80.94 399 ASN A O 1
ATOM 3226 N N . LEU A 1 400 ? -46.872 -7.623 36.426 1.00 82.81 400 LEU A N 1
ATOM 3227 C CA . LEU A 1 400 ? -47.320 -8.327 35.255 1.00 82.81 400 LEU A CA 1
ATOM 3228 C C . LEU A 1 400 ? -46.519 -9.604 35.125 1.00 82.81 400 LEU A C 1
ATOM 3230 O O . LEU A 1 400 ? -45.307 -9.639 35.340 1.00 82.81 400 LEU A O 1
ATOM 3234 N N . ILE A 1 401 ? -47.220 -10.645 34.700 1.00 73.56 401 ILE A N 1
ATOM 3235 C CA . ILE A 1 401 ? -46.580 -11.838 34.174 1.00 73.56 401 ILE A CA 1
ATOM 3236 C C . ILE A 1 401 ? -46.319 -11.557 32.704 1.00 73.56 401 ILE A C 1
ATOM 3238 O O . ILE A 1 401 ? -47.124 -11.856 31.826 1.00 73.56 401 ILE A O 1
ATOM 3242 N N . LEU A 1 402 ? -45.208 -10.887 32.458 1.00 69.25 402 LEU A N 1
ATOM 3243 C CA . LEU A 1 402 ? -44.797 -10.473 31.137 1.00 69.25 402 LEU A CA 1
ATOM 3244 C C . LEU A 1 402 ? -44.019 -11.602 30.492 1.00 69.25 402 LEU A C 1
ATOM 3246 O O . LEU A 1 402 ? -42.985 -12.030 31.003 1.00 69.25 402 LEU A O 1
ATOM 3250 N N . LYS A 1 403 ? -44.585 -12.130 29.402 1.00 59.50 403 LYS A N 1
ATOM 3251 C CA . LYS A 1 403 ? -44.039 -13.284 28.676 1.00 59.50 403 LYS A CA 1
ATOM 3252 C C . LYS A 1 403 ? -43.689 -14.469 29.603 1.00 59.50 403 LYS A C 1
ATOM 3254 O O . LYS A 1 403 ? -42.703 -15.162 29.387 1.00 59.50 403 LYS A O 1
ATOM 3259 N N . GLY A 1 404 ? -44.484 -14.699 30.653 1.00 62.16 404 GLY A N 1
ATOM 3260 C CA . GLY A 1 404 ? -44.304 -15.809 31.603 1.00 62.16 404 GLY A CA 1
ATOM 3261 C C . GLY A 1 404 ? -43.396 -15.525 32.808 1.00 62.16 404 GLY A C 1
ATOM 3262 O O . GLY A 1 404 ? -43.327 -16.361 33.707 1.00 62.16 404 GLY A O 1
ATOM 3263 N N . GLN A 1 405 ? -42.745 -14.360 32.880 1.00 67.62 405 GLN A N 1
ATOM 3264 C CA . GLN A 1 405 ? -41.925 -13.952 34.024 1.00 67.62 405 GLN A CA 1
ATOM 3265 C C . GLN A 1 405 ? -42.598 -12.859 34.846 1.00 67.62 405 GLN A C 1
ATOM 3267 O O . GLN A 1 405 ? -43.225 -11.943 34.318 1.00 67.62 405 GLN A O 1
ATOM 3272 N N . PHE A 1 406 ? -42.438 -12.955 36.161 1.00 73.44 406 PHE A N 1
ATOM 3273 C CA . PHE A 1 406 ? -42.986 -11.989 37.097 1.00 73.44 406 PHE A CA 1
ATOM 3274 C C . PHE A 1 406 ? -42.123 -10.727 37.094 1.00 73.44 406 PHE A C 1
ATOM 3276 O O . PHE A 1 406 ? -40.979 -10.749 37.547 1.00 73.44 406 PHE A O 1
ATOM 3283 N N . GLN A 1 407 ? -42.666 -9.639 36.564 1.00 82.00 407 GLN A N 1
ATOM 3284 C CA . GLN A 1 407 ? -41.977 -8.360 36.452 1.00 82.00 407 GLN A CA 1
ATOM 3285 C C . GLN A 1 407 ? -42.787 -7.255 37.142 1.00 82.00 407 GLN A C 1
ATOM 3287 O O . GLN A 1 407 ? -44.017 -7.326 37.232 1.00 82.00 407 GLN A O 1
ATOM 3292 N N . TYR A 1 408 ? -42.087 -6.238 37.643 1.00 80.25 408 TYR A N 1
ATOM 3293 C CA . TYR A 1 408 ? -42.654 -5.151 38.445 1.00 80.25 408 TYR A CA 1
ATOM 3294 C C . TYR A 1 408 ? -42.489 -3.806 37.742 1.00 80.25 408 TYR A C 1
ATOM 3296 O O . TYR A 1 408 ? -41.394 -3.481 37.277 1.00 80.25 408 TYR A O 1
ATOM 3304 N N . PHE A 1 409 ? -43.563 -3.021 37.705 1.00 85.31 409 PHE A N 1
ATOM 3305 C CA . PHE A 1 409 ? -43.643 -1.773 36.954 1.00 85.31 409 PHE A CA 1
ATOM 3306 C C . PHE A 1 409 ? -44.277 -0.640 37.761 1.00 85.31 409 PHE A C 1
ATOM 3308 O O . PHE A 1 409 ? -45.110 -0.870 38.632 1.00 85.31 409 PHE A O 1
ATOM 3315 N N . GLU A 1 410 ? -43.915 0.592 37.416 1.00 87.31 410 GLU A N 1
ATOM 3316 C CA . GLU A 1 410 ? -44.424 1.851 37.963 1.00 87.31 410 GLU A CA 1
ATOM 3317 C C . GLU A 1 410 ? -44.901 2.733 36.802 1.00 87.31 410 GLU A C 1
ATOM 3319 O O . GLU A 1 410 ? -44.092 3.085 35.958 1.00 87.31 410 GLU A O 1
ATOM 3324 N N . GLY A 1 411 ? -46.177 3.112 36.737 1.00 89.12 411 GLY A N 1
ATOM 3325 C CA . GLY A 1 411 ? -46.724 4.046 35.747 1.00 89.12 411 GLY A CA 1
ATOM 3326 C C . GLY A 1 411 ? -46.906 5.464 36.294 1.00 89.12 411 GLY A C 1
ATOM 3327 O O . GLY A 1 411 ? -47.386 5.635 37.410 1.00 89.12 411 GLY A O 1
ATOM 3328 N N . ARG A 1 412 ? -46.572 6.485 35.497 1.00 91.00 412 ARG A N 1
ATOM 3329 C CA . ARG A 1 412 ? -46.727 7.930 35.758 1.00 91.00 412 ARG A CA 1
ATOM 3330 C C . ARG A 1 412 ? -47.500 8.586 34.622 1.00 91.00 412 ARG A C 1
ATOM 3332 O O . ARG A 1 412 ? -47.183 8.317 33.475 1.00 91.00 412 ARG A O 1
ATOM 3339 N N . MET A 1 413 ? -48.468 9.456 34.895 1.00 91.81 413 MET A N 1
ATOM 3340 C CA . MET A 1 413 ? -49.323 10.071 33.867 1.00 91.81 413 MET A CA 1
ATOM 3341 C C . MET A 1 413 ? -49.413 11.588 34.006 1.00 91.81 413 MET A C 1
ATOM 3343 O O . MET A 1 413 ? -49.502 12.081 35.126 1.00 91.81 413 MET A O 1
ATOM 3347 N N . ILE A 1 414 ? -49.445 12.307 32.879 1.00 91.31 414 ILE A N 1
ATOM 3348 C CA . ILE A 1 414 ? -49.654 13.763 32.793 1.00 91.31 414 ILE A CA 1
ATOM 3349 C C . ILE A 1 414 ? -50.506 14.123 31.566 1.00 91.31 414 ILE A C 1
ATOM 3351 O O . ILE A 1 414 ? -50.454 13.424 30.557 1.00 91.31 414 ILE A O 1
ATOM 3355 N N . ALA A 1 415 ? -51.266 15.220 31.616 1.00 89.62 415 ALA A N 1
ATOM 3356 C CA . ALA A 1 415 ? -51.987 15.730 30.449 1.00 89.62 415 ALA A CA 1
ATOM 3357 C C . ALA A 1 415 ? -51.033 16.198 29.334 1.00 89.62 415 ALA A C 1
ATOM 3359 O O . ALA A 1 415 ? -50.092 16.953 29.574 1.00 89.62 415 ALA A O 1
ATOM 3360 N N . PHE A 1 416 ? -51.296 15.747 28.108 1.00 85.31 416 PHE A N 1
ATOM 3361 C CA . PHE A 1 416 ? -50.598 16.134 26.878 1.00 85.31 416 PHE A CA 1
ATOM 3362 C C . PHE A 1 416 ? -51.426 17.134 26.058 1.00 85.31 416 PHE A C 1
ATOM 3364 O O . PHE A 1 416 ? -50.883 18.014 25.393 1.00 85.31 416 PHE A O 1
ATOM 3371 N N . SER A 1 417 ? -52.752 17.021 26.138 1.00 78.81 417 SER A N 1
ATOM 3372 C CA . SER A 1 417 ? -53.718 17.955 25.562 1.00 78.81 417 SER A CA 1
ATOM 3373 C C . SER A 1 417 ? -54.981 17.998 26.435 1.00 78.81 417 SER A C 1
ATOM 3375 O O . SER A 1 417 ? -55.052 17.321 27.459 1.00 78.81 417 SER A O 1
ATOM 3377 N N . ASN A 1 418 ? -56.001 18.767 26.039 1.00 75.69 418 ASN A N 1
ATOM 3378 C CA . ASN A 1 418 ? -57.262 18.856 26.792 1.00 75.69 418 ASN A CA 1
ATOM 3379 C C . ASN A 1 418 ? -58.027 17.519 26.893 1.00 75.69 418 ASN A C 1
ATOM 3381 O O . ASN A 1 418 ? -58.957 17.431 27.693 1.00 75.69 418 ASN A O 1
ATOM 3385 N N . ASP A 1 419 ? -57.655 16.511 26.093 1.00 83.75 419 ASP A N 1
ATOM 3386 C CA . ASP A 1 419 ? -58.347 15.217 26.025 1.00 83.75 419 ASP A CA 1
ATOM 3387 C C . ASP A 1 419 ? -57.394 14.006 25.925 1.00 83.75 419 ASP A C 1
ATOM 3389 O O . ASP A 1 419 ? -57.846 12.869 25.812 1.00 83.75 419 ASP A O 1
ATOM 3393 N N . GLU A 1 420 ? -56.071 14.220 25.989 1.00 90.38 420 GLU A N 1
ATOM 3394 C CA . GLU A 1 420 ? -55.054 13.158 25.949 1.00 90.38 420 GLU A CA 1
ATOM 3395 C C . GLU A 1 420 ? -54.028 13.297 27.073 1.00 90.38 420 GLU A C 1
ATOM 3397 O O . GLU A 1 420 ? -53.660 14.400 27.479 1.00 90.38 420 GLU A O 1
ATOM 3402 N N . VAL A 1 421 ? -53.505 12.161 27.525 1.00 87.25 421 VAL A N 1
ATOM 3403 C CA . VAL A 1 421 ? -52.455 12.044 28.535 1.00 87.25 421 VAL A CA 1
ATOM 3404 C C . VAL A 1 421 ? -51.258 11.265 27.993 1.00 87.25 421 VAL A C 1
ATOM 3406 O O . VAL A 1 421 ? -51.405 10.292 27.250 1.00 87.25 421 VAL A O 1
ATOM 3409 N N . LEU A 1 422 ? -50.060 11.688 28.391 1.00 89.50 422 LEU A N 1
ATOM 3410 C CA . LEU A 1 422 ? -48.823 10.942 28.208 1.00 89.50 422 LEU A CA 1
ATOM 3411 C C . LEU A 1 422 ? -48.515 10.177 29.498 1.00 89.50 422 LEU A C 1
ATOM 3413 O O . LEU A 1 422 ? -48.547 10.725 30.600 1.00 89.50 422 LEU A O 1
ATOM 3417 N N . VAL A 1 423 ? -48.216 8.899 29.346 1.00 88.94 423 VAL A N 1
ATOM 3418 C CA . VAL A 1 423 ? -47.971 7.924 30.403 1.00 88.94 423 VAL A CA 1
ATOM 3419 C C . VAL A 1 423 ? -46.539 7.443 30.259 1.00 88.94 423 VAL A C 1
ATOM 3421 O O . VAL A 1 423 ? -46.141 7.143 29.149 1.00 88.94 423 VAL A O 1
ATOM 3424 N N . LEU A 1 424 ? -45.782 7.326 31.341 1.00 86.88 424 LEU A N 1
ATOM 3425 C CA . LEU A 1 424 ? -44.418 6.805 31.387 1.00 86.88 424 LEU A CA 1
ATOM 3426 C C . LEU A 1 424 ? -44.359 5.660 32.405 1.00 86.88 424 LEU A C 1
ATOM 3428 O O . LEU A 1 424 ? -44.825 5.825 33.525 1.00 86.88 424 LEU A O 1
ATOM 3432 N N . VAL A 1 425 ? -43.795 4.510 32.045 1.00 85.25 425 VAL A N 1
ATOM 3433 C CA . VAL A 1 425 ? -43.835 3.272 32.830 1.00 85.25 425 VAL A CA 1
ATOM 3434 C C . VAL A 1 425 ? -42.424 2.737 33.059 1.00 85.25 425 VAL A C 1
ATOM 3436 O O . VAL A 1 425 ? -41.768 2.292 32.128 1.00 85.25 425 VAL A O 1
ATOM 3439 N N . ARG A 1 426 ? -41.952 2.729 34.302 1.00 83.44 426 ARG A N 1
ATOM 3440 C CA . ARG A 1 426 ? -40.621 2.255 34.699 1.00 83.44 426 ARG A CA 1
ATOM 3441 C C . ARG A 1 426 ? -40.656 0.818 35.225 1.00 83.44 426 ARG A C 1
ATOM 3443 O O . ARG A 1 426 ? -41.597 0.440 35.904 1.00 83.44 426 ARG A O 1
ATOM 3450 N N . ASN A 1 427 ? -39.619 0.022 34.962 1.00 74.81 427 ASN A N 1
ATOM 3451 C CA . ASN A 1 427 ? -39.485 -1.381 35.366 1.00 74.81 427 ASN A CA 1
ATOM 3452 C C . ASN A 1 427 ? -38.454 -1.403 36.479 1.00 74.81 427 ASN A C 1
ATOM 3454 O O . ASN A 1 427 ? -37.341 -0.906 36.321 1.00 74.81 427 ASN A O 1
ATOM 3458 N N . ILE A 1 428 ? -38.832 -1.968 37.611 1.00 74.81 428 ILE A N 1
ATOM 3459 C CA . ILE A 1 428 ? -38.022 -1.937 38.827 1.00 74.81 428 ILE A CA 1
ATOM 3460 C C . ILE A 1 428 ? -37.400 -3.309 39.146 1.00 74.81 428 ILE A C 1
ATOM 3462 O O . ILE A 1 428 ? -36.966 -3.550 40.273 1.00 74.81 428 ILE A O 1
ATOM 3466 N N . SER A 1 429 ? -37.319 -4.205 38.153 1.00 70.62 429 SER A N 1
ATOM 3467 C CA . SER A 1 429 ? -36.845 -5.593 38.297 1.00 70.62 429 SER A CA 1
ATOM 3468 C C . SER A 1 429 ? -35.314 -5.741 38.366 1.00 70.62 429 SER A C 1
ATOM 3470 O O . SER A 1 429 ? -34.838 -6.616 39.080 1.00 70.62 429 SER A O 1
ATOM 3472 N N . GLU A 1 430 ? -34.513 -4.872 37.730 1.00 58.34 430 GLU A N 1
ATOM 3473 C CA . GLU A 1 430 ? -33.032 -4.917 37.813 1.00 58.34 430 GLU A CA 1
ATOM 3474 C C . GLU A 1 430 ? -32.519 -4.691 39.239 1.00 58.34 430 GLU A C 1
ATOM 3476 O O . GLU A 1 430 ? -31.617 -5.384 39.708 1.00 58.34 430 GLU A O 1
ATOM 3481 N N . ARG A 1 431 ? -33.163 -3.785 39.985 1.00 62.41 431 ARG A N 1
ATOM 3482 C CA . ARG A 1 431 ? -32.876 -3.582 41.412 1.00 62.41 431 ARG A CA 1
ATOM 3483 C C . ARG A 1 431 ? -33.128 -4.853 42.233 1.00 62.41 431 ARG A C 1
ATOM 3485 O O . ARG A 1 431 ? -32.519 -5.030 43.280 1.00 62.41 431 ARG A O 1
ATOM 3492 N N . LYS A 1 432 ? -34.017 -5.730 41.759 1.00 58.34 432 LYS A N 1
ATOM 3493 C CA . LYS A 1 432 ? -34.302 -7.055 42.330 1.00 58.34 432 LYS A CA 1
ATOM 3494 C C . LYS A 1 432 ? -33.392 -8.167 41.766 1.00 58.34 432 LYS A C 1
ATOM 3496 O O . LYS A 1 432 ? -33.325 -9.226 42.375 1.00 58.34 432 LYS A O 1
ATOM 3501 N N . GLN A 1 433 ? -32.687 -7.943 40.651 1.00 51.47 433 GLN A N 1
ATOM 3502 C CA . GLN A 1 433 ? -31.778 -8.896 39.987 1.00 51.47 433 GLN A CA 1
ATOM 3503 C C . GLN A 1 433 ? -30.285 -8.633 40.243 1.00 51.47 433 GLN A C 1
ATOM 3505 O O . GLN A 1 433 ? -29.497 -9.558 40.100 1.00 51.47 433 GLN A O 1
ATOM 3510 N N . ALA A 1 434 ? -29.861 -7.433 40.651 1.00 48.12 434 ALA A N 1
ATOM 3511 C CA . ALA A 1 434 ? -28.466 -7.160 41.032 1.00 48.12 434 ALA A CA 1
ATOM 3512 C C . ALA A 1 434 ? -27.976 -8.073 42.180 1.00 48.12 434 ALA A C 1
ATOM 3514 O O . ALA A 1 434 ? -26.825 -8.500 42.201 1.00 48.12 434 ALA A O 1
ATOM 3515 N N . GLU A 1 435 ? -28.881 -8.466 43.078 1.00 51.81 435 GLU A N 1
ATOM 3516 C CA . GLU A 1 435 ? -28.656 -9.526 44.076 1.00 51.81 435 GLU A CA 1
ATOM 3517 C C . GLU A 1 435 ? -28.398 -10.913 43.448 1.00 51.81 435 GLU A C 1
ATOM 3519 O O . GLU A 1 435 ? -27.677 -11.726 44.016 1.00 51.81 435 GLU A O 1
ATOM 3524 N N . HIS A 1 436 ? -28.938 -11.182 42.259 1.00 50.91 436 HIS A N 1
ATOM 3525 C CA . HIS A 1 436 ? -28.761 -12.420 41.493 1.00 50.91 436 HIS A CA 1
ATOM 3526 C C . HIS A 1 436 ? -27.522 -12.373 40.562 1.00 50.91 436 HIS A C 1
ATOM 3528 O O . HIS A 1 436 ? -26.938 -13.409 40.248 1.00 50.91 436 HIS A O 1
ATOM 3534 N N . GLN A 1 437 ? -27.069 -11.182 40.147 1.00 46.06 437 GLN A N 1
ATOM 3535 C CA . GLN A 1 437 ? -25.921 -10.959 39.246 1.00 46.06 437 GLN A CA 1
ATOM 3536 C C . GLN A 1 437 ? -24.559 -11.337 39.842 1.00 46.06 437 GLN A C 1
ATOM 3538 O O . GLN A 1 437 ? -23.637 -11.661 39.094 1.00 46.06 437 GLN A O 1
ATOM 3543 N N . LEU A 1 438 ? -24.410 -11.332 41.168 1.00 52.25 438 LEU A N 1
ATOM 3544 C CA . LEU A 1 438 ? -23.181 -11.797 41.819 1.00 52.25 438 LEU A CA 1
ATOM 3545 C C . LEU A 1 438 ? -22.899 -13.277 41.495 1.00 52.25 438 LEU A C 1
ATOM 3547 O O . LEU A 1 438 ? -21.759 -13.652 41.238 1.00 52.25 438 LEU A O 1
ATOM 3551 N N . ILE A 1 439 ? -23.956 -14.090 41.428 1.00 52.47 439 ILE A N 1
ATOM 3552 C CA . ILE A 1 439 ? -23.906 -15.515 41.070 1.00 52.47 439 ILE A CA 1
ATOM 3553 C C . ILE A 1 439 ? -23.617 -15.687 39.564 1.00 52.47 439 ILE A C 1
ATOM 3555 O O . ILE A 1 439 ? -22.898 -16.593 39.149 1.00 52.47 439 ILE A O 1
ATOM 3559 N N . GLU A 1 440 ? -24.130 -14.783 38.729 1.00 49.06 440 GLU A N 1
ATOM 3560 C CA . GLU A 1 440 ? -23.949 -14.810 37.271 1.00 49.06 440 GLU A CA 1
ATOM 3561 C C . GLU A 1 440 ? -22.554 -14.315 36.827 1.00 49.06 440 GLU A C 1
ATOM 3563 O O . GLU A 1 440 ? -21.998 -14.802 35.845 1.00 49.06 440 GLU A O 1
ATOM 3568 N N . SER A 1 441 ? -21.938 -13.388 37.569 1.00 51.81 441 SER A N 1
ATOM 3569 C CA . SER A 1 441 ? -20.560 -12.904 37.365 1.00 51.81 441 SER A CA 1
ATOM 3570 C C . SER A 1 441 ? -19.532 -14.042 37.406 1.00 51.81 441 SER A C 1
ATOM 3572 O O . SER A 1 441 ? -18.622 -14.108 36.577 1.00 51.81 441 SER A O 1
ATOM 3574 N N . GLU A 1 442 ? -19.708 -14.978 38.338 1.00 55.47 442 GLU A N 1
ATOM 3575 C CA . GLU A 1 442 ? -18.867 -16.169 38.478 1.00 55.47 442 GLU A CA 1
ATOM 3576 C C . GLU A 1 442 ? -19.002 -17.105 37.257 1.00 55.47 442 GLU A C 1
ATOM 3578 O O . GLU A 1 442 ? -18.013 -17.641 36.748 1.00 55.47 442 GLU A O 1
ATOM 3583 N N . GLN A 1 443 ? -20.216 -17.218 36.701 1.00 57.00 443 GLN A N 1
ATOM 3584 C CA . GLN A 1 443 ? -20.485 -17.949 35.455 1.00 57.00 443 GLN A CA 1
ATOM 3585 C C . GLN A 1 443 ? -19.959 -17.216 34.210 1.00 57.00 443 GLN A C 1
ATOM 3587 O O . GLN A 1 443 ? -19.491 -17.863 33.271 1.00 57.00 443 GLN A O 1
ATOM 3592 N N . LYS A 1 444 ? -19.982 -15.878 34.197 1.00 54.78 444 LYS A N 1
ATOM 3593 C CA . LYS A 1 444 ? -19.433 -15.037 33.119 1.00 54.78 444 LYS A CA 1
ATOM 3594 C C . LYS A 1 444 ? -17.916 -15.132 33.030 1.00 54.78 444 LYS A C 1
ATOM 3596 O O . LYS A 1 444 ? -17.405 -15.305 31.929 1.00 54.78 444 LYS A O 1
ATOM 3601 N N . PHE A 1 445 ? -17.201 -15.074 34.157 1.00 62.56 445 PHE A N 1
ATOM 3602 C CA . PHE A 1 445 ? -15.746 -15.268 34.172 1.00 62.56 445 PHE A CA 1
ATOM 3603 C C . PHE A 1 445 ? -15.368 -16.638 33.599 1.00 62.56 445 PHE A C 1
ATOM 3605 O O . PHE A 1 445 ? -14.508 -16.728 32.723 1.00 62.56 445 PHE A O 1
ATOM 3612 N N . ARG A 1 446 ? -16.078 -17.694 34.025 1.00 65.25 446 ARG A N 1
ATOM 3613 C CA . ARG A 1 446 ? -15.901 -19.039 33.470 1.00 65.25 446 ARG A CA 1
ATOM 3614 C C . ARG A 1 446 ? -16.207 -19.058 31.969 1.00 65.25 446 ARG A C 1
ATOM 3616 O O . ARG A 1 446 ? -15.369 -19.494 31.200 1.00 65.25 446 ARG A O 1
ATOM 3623 N N . SER A 1 447 ? -17.333 -18.501 31.527 1.00 66.75 447 SER A N 1
ATOM 3624 C CA . SER A 1 447 ? -17.707 -18.480 30.103 1.00 66.75 447 SER A CA 1
ATOM 3625 C C . SER A 1 447 ? -16.696 -17.734 29.224 1.00 66.75 447 SER A C 1
ATOM 3627 O O . SER A 1 447 ? -16.371 -18.212 28.144 1.00 66.75 447 SER A O 1
ATOM 3629 N N . LEU A 1 448 ? -16.156 -16.600 29.685 1.00 70.38 448 LEU A N 1
ATOM 3630 C CA . LEU A 1 448 ? -15.152 -15.825 28.950 1.00 70.38 448 LEU A CA 1
ATOM 3631 C C . LEU A 1 448 ? -13.853 -16.608 28.774 1.00 70.38 448 LEU A C 1
ATOM 3633 O O . LEU A 1 448 ? -13.368 -16.729 27.652 1.00 70.38 448 LEU A O 1
ATOM 3637 N N . ALA A 1 449 ? -13.331 -17.188 29.856 1.00 70.44 449 ALA A N 1
ATOM 3638 C CA . ALA A 1 449 ? -12.137 -18.019 29.786 1.00 70.44 449 ALA A CA 1
ATOM 3639 C C . ALA A 1 449 ? -12.364 -19.261 28.900 1.00 70.44 449 ALA A C 1
ATOM 3641 O O . ALA A 1 449 ? -11.499 -19.593 28.094 1.00 70.44 449 ALA A O 1
ATOM 3642 N N . GLU A 1 450 ? -13.536 -19.899 28.987 1.00 75.38 450 GLU A N 1
ATOM 3643 C CA . GLU A 1 450 ? -13.939 -21.065 28.177 1.00 75.38 450 GLU A CA 1
ATOM 3644 C C . GLU A 1 450 ? -14.165 -20.740 26.687 1.00 75.38 450 GLU A C 1
ATOM 3646 O O . GLU A 1 450 ? -14.011 -21.618 25.840 1.00 75.38 450 GLU A O 1
ATOM 3651 N N . SER A 1 451 ? -14.511 -19.491 26.360 1.00 70.50 451 SER A N 1
ATOM 3652 C CA . SER A 1 451 ? -14.718 -19.004 24.984 1.00 70.50 451 SER A CA 1
ATOM 3653 C C . SER A 1 451 ? -13.493 -18.327 24.358 1.00 70.50 451 SER A C 1
ATOM 3655 O O . SER A 1 451 ? -13.547 -17.933 23.194 1.00 70.50 451 SER A O 1
ATOM 3657 N N . SER A 1 452 ? -12.406 -18.163 25.120 1.00 81.94 452 SER A N 1
ATOM 3658 C CA . SER A 1 452 ? -11.164 -17.569 24.620 1.00 81.94 452 SER A CA 1
ATOM 3659 C C . SER A 1 452 ? -10.599 -18.408 23.467 1.00 81.94 452 SER A C 1
ATOM 3661 O O . SER A 1 452 ? -10.459 -19.618 23.640 1.00 81.94 452 SER A O 1
ATOM 3663 N N . PRO A 1 453 ? -10.219 -17.789 22.333 1.00 76.75 453 PRO A N 1
ATOM 3664 C CA . PRO A 1 453 ? -9.542 -18.491 21.242 1.00 76.75 453 PRO A CA 1
ATOM 3665 C C . PRO A 1 453 ? -8.090 -18.852 21.596 1.00 76.75 453 PRO A C 1
ATOM 3667 O O . PRO A 1 453 ? -7.478 -19.672 20.916 1.00 76.75 453 PRO A O 1
ATOM 3670 N N . ASP A 1 454 ? -7.543 -18.244 22.654 1.00 87.94 454 ASP A N 1
ATOM 3671 C CA . ASP A 1 454 ? -6.244 -18.595 23.220 1.00 87.94 454 ASP A CA 1
ATOM 3672 C C . ASP A 1 454 ? -6.404 -19.713 24.261 1.00 87.94 454 ASP A C 1
ATOM 3674 O O . ASP A 1 454 ? -7.385 -19.765 25.017 1.00 87.94 454 ASP A O 1
ATOM 3678 N N . ASN A 1 455 ? -5.398 -20.576 24.342 1.00 87.81 455 ASN A N 1
ATOM 3679 C CA . ASN A 1 455 ? -5.292 -21.624 25.345 1.00 87.81 455 ASN A CA 1
ATOM 3680 C C . ASN A 1 455 ? -4.901 -21.025 26.690 1.00 87.81 455 ASN A C 1
ATOM 3682 O O . ASN A 1 455 ? -3.851 -20.405 26.813 1.00 87.81 455 ASN A O 1
ATOM 3686 N N . ILE A 1 456 ? -5.732 -21.213 27.710 1.00 90.69 456 ILE A N 1
ATOM 3687 C CA . ILE A 1 456 ? -5.519 -20.636 29.035 1.00 90.69 456 ILE A CA 1
ATOM 3688 C C . ILE A 1 456 ? -5.344 -21.761 30.039 1.00 90.69 456 ILE A C 1
ATOM 3690 O O . ILE A 1 456 ? -6.252 -22.570 30.237 1.00 90.69 456 ILE A O 1
ATOM 3694 N N . ILE A 1 457 ? -4.200 -21.758 30.719 1.00 90.69 457 ILE A N 1
ATOM 3695 C CA . ILE A 1 457 ? -3.911 -22.653 31.836 1.00 90.69 457 ILE A CA 1
ATOM 3696 C C . ILE A 1 457 ? -3.550 -21.812 33.053 1.00 90.69 457 ILE A C 1
ATOM 3698 O O . ILE A 1 457 ? -2.686 -20.941 32.991 1.00 90.69 457 ILE A O 1
ATOM 3702 N N . ARG A 1 458 ? -4.190 -22.086 34.183 1.00 92.38 458 ARG A N 1
ATOM 3703 C CA . ARG A 1 458 ? -3.843 -21.504 35.478 1.00 92.38 458 ARG A CA 1
ATOM 3704 C C . ARG A 1 458 ? -3.095 -22.548 36.291 1.00 92.38 458 ARG A C 1
ATOM 3706 O O . ARG A 1 458 ? -3.576 -23.671 36.419 1.00 92.38 458 ARG A O 1
ATOM 3713 N N . TYR A 1 459 ? -1.963 -22.164 36.856 1.00 93.06 459 TYR A N 1
ATOM 3714 C CA . TYR A 1 459 ? -1.111 -22.993 37.698 1.00 93.06 459 TYR A CA 1
ATOM 3715 C C . TYR A 1 459 ? -1.096 -22.474 39.134 1.00 93.06 459 TYR A C 1
ATOM 3717 O O . TYR A 1 459 ? -1.144 -21.262 39.351 1.00 93.06 459 TYR A O 1
ATOM 3725 N N . ASP A 1 460 ? -1.000 -23.382 40.103 1.00 93.12 460 ASP A N 1
ATOM 3726 C CA . ASP A 1 460 ? -0.686 -23.041 41.494 1.00 93.12 460 ASP A CA 1
ATOM 3727 C C . ASP A 1 460 ? 0.816 -22.744 41.696 1.00 93.12 460 ASP A C 1
ATOM 3729 O O . ASP A 1 460 ? 1.603 -22.692 40.744 1.00 93.12 460 ASP A O 1
ATOM 3733 N N . LYS A 1 461 ? 1.225 -22.510 42.951 1.00 90.31 461 LYS A N 1
ATOM 3734 C CA . LYS A 1 461 ? 2.617 -22.190 43.313 1.00 90.31 461 LYS A CA 1
ATOM 3735 C C . LYS A 1 461 ? 3.582 -23.345 43.051 1.00 90.31 461 LYS A C 1
ATOM 3737 O O . LYS A 1 461 ? 4.768 -23.115 42.827 1.00 90.31 461 LYS A O 1
ATOM 3742 N N . GLU A 1 462 ? 3.082 -24.571 43.053 1.00 91.31 462 GLU A N 1
ATOM 3743 C CA . GLU A 1 462 ? 3.829 -25.799 42.813 1.00 91.31 462 GLU A CA 1
ATOM 3744 C C . GLU A 1 462 ? 3.872 -26.173 41.318 1.00 91.31 462 GLU A C 1
ATOM 3746 O O . GLU A 1 462 ? 4.362 -27.247 40.963 1.00 91.31 462 GLU A O 1
ATOM 3751 N N . CYS A 1 463 ? 3.425 -25.269 40.434 1.00 90.38 463 CYS A N 1
ATOM 3752 C CA . CYS A 1 463 ? 3.348 -25.448 38.981 1.00 90.38 463 CYS A CA 1
ATOM 3753 C C . CYS A 1 463 ? 2.376 -26.549 38.542 1.00 90.38 463 CYS A C 1
ATOM 3755 O O . CYS A 1 463 ? 2.549 -27.121 37.464 1.00 90.38 463 CYS A O 1
ATOM 3757 N N . ARG A 1 464 ? 1.353 -26.855 39.345 1.00 91.75 464 ARG A N 1
ATOM 3758 C CA . ARG A 1 464 ? 0.305 -27.815 38.985 1.00 91.75 464 ARG A CA 1
ATOM 3759 C C . ARG A 1 464 ? -0.886 -27.082 38.386 1.00 91.75 464 ARG A C 1
ATOM 3761 O O . ARG A 1 464 ? -1.305 -26.043 38.893 1.00 91.75 464 ARG A O 1
ATOM 3768 N N . ALA A 1 465 ? -1.418 -27.592 37.277 1.00 90.44 465 ALA A N 1
ATOM 3769 C CA . ALA A 1 465 ? -2.540 -26.944 36.603 1.00 90.44 465 ALA A CA 1
ATOM 3770 C C . ALA A 1 465 ? -3.817 -27.044 37.458 1.00 90.44 465 ALA A C 1
ATOM 3772 O O . ALA A 1 465 ? -4.254 -28.140 37.800 1.00 90.44 465 ALA A O 1
ATOM 3773 N N . VAL A 1 466 ? -4.432 -25.910 37.790 1.00 89.88 466 VAL A N 1
ATOM 3774 C CA . VAL A 1 466 ? -5.675 -25.821 38.582 1.00 89.88 466 VAL A CA 1
ATOM 3775 C C . VAL A 1 466 ? -6.897 -25.480 37.735 1.00 89.88 466 VAL A C 1
ATOM 3777 O O . VAL A 1 466 ? -8.030 -25.715 38.150 1.00 89.88 466 VAL A O 1
ATOM 3780 N N . TYR A 1 467 ? -6.684 -24.917 36.548 1.00 88.00 467 TYR A N 1
ATOM 3781 C CA . TYR A 1 467 ? -7.740 -24.622 35.590 1.00 88.00 467 TYR A CA 1
ATOM 3782 C C . TYR A 1 467 ? -7.176 -24.651 34.176 1.00 88.00 467 TYR A C 1
ATOM 3784 O O . TYR A 1 467 ? -6.069 -24.167 33.945 1.00 88.00 467 TYR A O 1
ATOM 3792 N N . ILE A 1 468 ? -7.952 -25.190 33.242 1.00 87.25 468 ILE A N 1
ATOM 3793 C CA . ILE A 1 468 ? -7.656 -25.177 31.814 1.00 87.25 468 ILE A CA 1
ATOM 3794 C C . ILE A 1 468 ? -8.962 -24.877 31.083 1.00 87.25 468 ILE A C 1
ATOM 3796 O O . ILE A 1 468 ? -9.992 -25.456 31.429 1.00 87.25 468 ILE A O 1
ATOM 3800 N N . ASN A 1 469 ? -8.932 -23.981 30.099 1.00 87.00 469 ASN A N 1
ATOM 3801 C CA . ASN A 1 469 ? -10.114 -23.678 29.300 1.00 87.00 469 ASN A CA 1
ATOM 3802 C C . ASN A 1 469 ? -10.370 -24.716 28.192 1.00 87.00 469 ASN A C 1
ATOM 3804 O O . ASN A 1 469 ? -9.466 -25.398 27.710 1.00 87.00 469 ASN A O 1
ATOM 3808 N N . ARG A 1 470 ? -11.618 -24.801 27.727 1.00 82.62 470 ARG A N 1
ATOM 3809 C CA . ARG A 1 470 ? -12.073 -25.734 26.688 1.00 82.62 470 ARG A CA 1
ATOM 3810 C C . ARG A 1 470 ? -11.321 -25.597 25.372 1.00 82.62 470 ARG A C 1
ATOM 3812 O O . ARG A 1 470 ? -11.148 -26.605 24.688 1.00 82.62 470 ARG A O 1
ATOM 3819 N N . ASN A 1 471 ? -10.851 -24.400 25.022 1.00 84.88 471 ASN A N 1
ATOM 3820 C CA . ASN A 1 471 ? -10.082 -24.188 23.796 1.00 84.88 471 ASN A CA 1
ATOM 3821 C C . ASN A 1 471 ? -8.823 -25.065 23.734 1.00 84.88 471 ASN A C 1
ATOM 3823 O O . ASN A 1 471 ? -8.486 -25.573 22.669 1.00 84.88 471 ASN A O 1
ATOM 3827 N N . MET A 1 472 ? -8.211 -25.365 24.884 1.00 79.94 472 MET A N 1
ATOM 3828 C CA . MET A 1 472 ? -7.073 -26.281 24.957 1.00 79.94 472 MET A CA 1
ATOM 3829 C C . MET A 1 472 ? -7.433 -27.703 24.502 1.00 79.94 472 MET A C 1
ATOM 3831 O O . MET A 1 472 ? -6.625 -28.388 23.886 1.00 79.94 472 MET A O 1
ATOM 3835 N N . THR A 1 473 ? -8.670 -28.144 24.754 1.00 76.25 473 THR A N 1
ATOM 3836 C CA . THR A 1 473 ? -9.161 -29.455 24.288 1.00 76.25 473 THR A CA 1
ATOM 3837 C C . THR A 1 473 ? -9.413 -29.461 22.781 1.00 76.25 473 THR A C 1
ATOM 3839 O O . THR A 1 473 ? -9.235 -30.490 22.137 1.00 76.25 473 THR A O 1
ATOM 3842 N N . LEU A 1 474 ? -9.829 -28.320 22.221 1.00 75.94 474 LEU A N 1
ATOM 3843 C CA . LEU A 1 474 ? -10.117 -28.169 20.793 1.00 75.94 474 LEU A CA 1
ATOM 3844 C C . LEU A 1 474 ? -8.857 -28.006 19.945 1.00 75.94 474 LEU A C 1
ATOM 3846 O O . LEU A 1 474 ? -8.868 -28.404 18.790 1.00 75.94 474 LEU A O 1
ATOM 3850 N N . THR A 1 475 ? -7.807 -27.401 20.496 1.00 74.25 475 THR A N 1
ATOM 3851 C CA . THR A 1 475 ? -6.587 -27.087 19.743 1.00 74.25 475 THR A CA 1
ATOM 3852 C C . THR A 1 475 ? -5.487 -28.120 19.924 1.00 74.25 475 THR A C 1
ATOM 3854 O O . THR A 1 475 ? -4.739 -28.319 18.985 1.00 74.25 475 THR A O 1
ATOM 3857 N N . VAL A 1 476 ? -5.386 -28.793 21.078 1.00 71.44 476 VAL A N 1
ATOM 3858 C CA . VAL A 1 476 ? -4.264 -29.707 21.398 1.00 71.44 476 VAL A CA 1
ATOM 3859 C C . VAL A 1 476 ? -4.709 -31.164 21.636 1.00 71.44 476 VAL A C 1
ATOM 3861 O O . VAL A 1 476 ? -3.882 -32.060 21.770 1.00 71.44 476 VAL A O 1
ATOM 3864 N N . GLY A 1 477 ? -6.016 -31.457 21.634 1.00 65.75 477 GLY A N 1
ATOM 3865 C CA . GLY A 1 477 ? -6.528 -32.837 21.696 1.00 65.75 477 GLY A CA 1
ATOM 3866 C C . GLY A 1 477 ? -6.900 -33.358 23.083 1.00 65.75 477 GLY A C 1
ATOM 3867 O O . GLY A 1 477 ? -6.736 -32.702 24.107 1.00 65.75 477 GLY A O 1
ATOM 3868 N N . SER A 1 478 ? -7.516 -34.544 23.109 1.00 51.22 478 SER A N 1
ATOM 3869 C CA . SER A 1 478 ? -8.332 -35.039 24.226 1.00 51.22 478 SER A CA 1
ATOM 3870 C C . SER A 1 478 ? -7.573 -35.946 25.204 1.00 51.22 478 SER A C 1
ATOM 3872 O O . SER A 1 478 ? -7.781 -37.152 25.241 1.00 51.22 478 SER A O 1
ATOM 3874 N N . ASP A 1 479 ? -6.763 -35.330 26.071 1.00 62.38 479 ASP A N 1
ATOM 3875 C CA . ASP A 1 479 ? -6.593 -35.762 27.474 1.00 62.38 479 ASP A CA 1
ATOM 3876 C C . ASP A 1 479 ? -6.288 -34.571 28.418 1.00 62.38 479 ASP A C 1
ATOM 3878 O O . ASP A 1 479 ? -5.632 -34.696 29.449 1.00 62.38 479 ASP A O 1
ATOM 3882 N N . VAL A 1 480 ? -6.783 -33.370 28.074 1.00 61.50 480 VAL A N 1
ATOM 3883 C CA . VAL A 1 480 ? -6.544 -32.116 28.827 1.00 61.50 480 VAL A CA 1
ATOM 3884 C C . VAL A 1 480 ? -7.049 -32.193 30.270 1.00 61.50 480 VAL A C 1
ATOM 3886 O O . VAL A 1 480 ? -6.470 -31.598 31.176 1.00 61.50 480 VAL A O 1
ATOM 3889 N N . VAL A 1 481 ? -8.109 -32.970 30.511 1.00 60.69 481 VAL A N 1
ATOM 3890 C CA . VAL A 1 481 ? -8.651 -33.189 31.859 1.00 60.69 481 VAL A CA 1
ATOM 3891 C C . VAL A 1 481 ? -7.645 -33.927 32.747 1.00 60.69 481 VAL A C 1
ATOM 3893 O O . VAL A 1 481 ? -7.600 -33.654 33.946 1.00 60.69 481 VAL A O 1
ATOM 3896 N N . SER A 1 482 ? -6.787 -34.793 32.189 1.00 68.06 482 SER A N 1
ATOM 3897 C CA . SER A 1 482 ? -5.740 -35.466 32.963 1.00 68.06 482 SER A CA 1
ATOM 3898 C C . SER A 1 482 ? -4.533 -34.571 33.264 1.00 68.06 482 SER A C 1
ATOM 3900 O O . SER A 1 482 ? -3.683 -34.974 34.058 1.00 68.06 482 SER A O 1
ATOM 3902 N N . LEU A 1 483 ? -4.453 -33.367 32.678 1.00 74.12 483 LEU A N 1
ATOM 3903 C CA . LEU A 1 483 ? -3.402 -32.382 32.961 1.00 74.12 483 LEU A CA 1
ATOM 3904 C C . LEU A 1 483 ? -3.664 -31.622 34.272 1.00 74.12 483 LEU A C 1
ATOM 3906 O O . LEU A 1 483 ? -2.718 -31.145 34.899 1.00 74.12 483 LEU A O 1
ATOM 3910 N N . ILE A 1 484 ? -4.926 -31.523 34.717 1.00 85.44 484 ILE A N 1
ATOM 3911 C CA . ILE A 1 484 ? -5.272 -30.885 35.995 1.00 85.44 484 ILE A CA 1
ATOM 3912 C C . ILE A 1 484 ? -4.590 -31.637 37.146 1.00 85.44 484 ILE A C 1
ATOM 3914 O O . ILE A 1 484 ? -4.711 -32.852 37.286 1.00 85.44 484 ILE A O 1
ATOM 3918 N N . GLY A 1 485 ? -3.857 -30.900 37.981 1.00 84.25 485 GLY A N 1
ATOM 3919 C CA . GLY A 1 485 ? -3.072 -31.422 39.099 1.00 84.25 485 GLY A CA 1
ATOM 3920 C C . GLY A 1 485 ? -1.668 -31.919 38.734 1.00 84.25 485 GLY A C 1
ATOM 3921 O O . GLY A 1 485 ? -0.877 -32.192 39.640 1.00 84.25 485 GLY A O 1
ATOM 3922 N N . LYS A 1 486 ? -1.313 -31.997 37.446 1.00 87.94 486 LYS A N 1
ATOM 3923 C CA . LYS A 1 486 ? 0.034 -32.365 36.984 1.00 87.94 486 LYS A CA 1
ATOM 3924 C C . LYS A 1 486 ? 0.866 -31.124 36.674 1.00 87.94 486 LYS A C 1
ATOM 3926 O O . LYS A 1 486 ? 0.335 -30.066 36.336 1.00 87.94 486 LYS A O 1
ATOM 3931 N N . THR A 1 487 ? 2.181 -31.261 36.788 1.00 87.69 487 THR A N 1
ATOM 3932 C CA . THR A 1 487 ? 3.130 -30.272 36.258 1.00 87.69 487 THR A CA 1
ATOM 3933 C C . THR A 1 487 ? 3.366 -30.498 34.759 1.00 87.69 487 THR A C 1
ATOM 3935 O O . THR A 1 487 ? 3.206 -31.633 34.302 1.00 87.69 487 THR A O 1
ATOM 3938 N N . PRO A 1 488 ? 3.785 -29.479 33.981 1.00 86.00 488 PRO A N 1
ATOM 3939 C CA . PRO A 1 488 ? 4.132 -29.644 32.567 1.00 86.00 488 PRO A CA 1
ATOM 3940 C C . PRO A 1 488 ? 5.003 -30.880 32.274 1.00 86.00 488 PRO A C 1
ATOM 3942 O O . PRO A 1 488 ? 4.666 -31.647 31.374 1.00 86.00 488 PRO A O 1
ATOM 3945 N N . MET A 1 489 ? 6.029 -31.147 33.096 1.00 82.56 489 MET A N 1
ATOM 3946 C CA . MET A 1 489 ? 6.906 -32.328 32.979 1.00 82.56 489 MET A CA 1
ATOM 3947 C C . MET A 1 489 ? 6.237 -33.682 33.274 1.00 82.56 489 MET A C 1
ATOM 3949 O O . MET A 1 489 ? 6.677 -34.701 32.757 1.00 82.56 489 MET A O 1
ATOM 3953 N N . GLU A 1 490 ? 5.207 -33.723 34.122 1.00 80.31 490 GLU A N 1
ATOM 3954 C CA . GLU A 1 490 ? 4.438 -34.947 34.422 1.00 80.31 490 GLU A CA 1
ATOM 3955 C C . GLU A 1 490 ? 3.363 -35.226 33.356 1.00 80.31 490 GLU A C 1
ATOM 3957 O O . GLU A 1 490 ? 2.725 -36.280 33.372 1.00 80.31 490 GLU A O 1
ATOM 3962 N N . SER A 1 491 ? 3.106 -34.249 32.484 1.00 71.12 491 SER A N 1
ATOM 3963 C CA . SER A 1 491 ? 1.887 -34.173 31.685 1.00 71.12 491 SER A CA 1
ATOM 3964 C C . SER A 1 491 ? 2.108 -34.385 30.186 1.00 71.12 491 SER A C 1
ATOM 3966 O O . SER A 1 491 ? 1.239 -34.964 29.547 1.00 71.12 491 SER A O 1
ATOM 3968 N N . ASN A 1 492 ? 3.267 -33.985 29.646 1.00 63.88 492 ASN A N 1
ATOM 3969 C CA . ASN A 1 492 ? 3.586 -34.043 28.218 1.00 63.88 492 ASN A CA 1
ATOM 3970 C C . ASN A 1 492 ? 5.071 -34.375 27.984 1.00 63.88 492 ASN A C 1
ATOM 3972 O O . ASN A 1 492 ? 5.921 -33.986 28.781 1.00 63.88 492 ASN A O 1
ATOM 3976 N N . ASP A 1 493 ? 5.384 -35.021 26.855 1.00 60.50 493 ASP A N 1
ATOM 3977 C CA . ASP A 1 493 ? 6.759 -35.254 26.372 1.00 60.50 493 ASP A CA 1
ATOM 3978 C C . ASP A 1 493 ? 6.951 -34.641 24.971 1.00 60.50 493 ASP A C 1
ATOM 3980 O O . ASP A 1 493 ? 7.316 -35.307 24.004 1.00 60.50 493 ASP A O 1
ATOM 3984 N N . TYR A 1 494 ? 6.612 -33.352 24.837 1.00 72.31 494 TYR A N 1
ATOM 3985 C CA . TYR A 1 494 ? 6.785 -32.600 23.589 1.00 72.31 494 TYR A CA 1
ATOM 3986 C C . TYR A 1 494 ? 8.092 -31.792 23.584 1.00 72.31 494 TYR A C 1
ATOM 3988 O O . TYR A 1 494 ? 8.573 -31.383 24.656 1.00 72.31 494 TYR A O 1
ATOM 3996 N N . PRO A 1 495 ? 8.652 -31.492 22.394 1.00 68.44 495 PRO A N 1
ATOM 3997 C CA . PRO A 1 495 ? 9.816 -30.625 22.259 1.00 68.44 495 PRO A CA 1
ATOM 3998 C C . PRO A 1 495 ? 9.606 -29.284 22.980 1.00 68.44 495 PRO A C 1
ATOM 4000 O O . PRO A 1 495 ? 8.689 -28.530 22.671 1.00 68.44 495 PRO A O 1
ATOM 4003 N N . GLY A 1 496 ? 10.460 -28.983 23.963 1.00 75.31 496 GLY A N 1
ATOM 4004 C CA . GLY A 1 496 ? 10.399 -27.728 24.726 1.00 75.31 496 GLY A CA 1
ATOM 4005 C C . GLY A 1 496 ? 9.690 -27.796 26.085 1.00 75.31 496 GLY A C 1
ATOM 4006 O O . GLY A 1 496 ? 9.708 -26.800 26.808 1.00 75.31 496 GLY A O 1
ATOM 4007 N N . THR A 1 497 ? 9.158 -28.951 26.508 1.00 82.69 497 THR A N 1
ATOM 4008 C CA . THR A 1 497 ? 8.463 -29.101 27.810 1.00 82.69 497 THR A CA 1
ATOM 4009 C C . THR A 1 497 ? 9.334 -28.700 29.015 1.00 82.69 497 THR A C 1
ATOM 4011 O O . THR A 1 497 ? 8.865 -28.038 29.942 1.00 82.69 497 THR A O 1
ATOM 4014 N N . VAL A 1 498 ? 10.633 -29.019 28.989 1.00 85.62 498 VAL A N 1
ATOM 4015 C CA . VAL A 1 498 ? 11.589 -28.626 30.047 1.00 85.62 498 VAL A CA 1
ATOM 4016 C C . VAL A 1 498 ? 11.757 -27.105 30.124 1.00 85.62 498 VAL A C 1
ATOM 4018 O O . VAL A 1 498 ? 11.786 -26.526 31.214 1.00 85.62 498 VAL A O 1
ATOM 4021 N N . ALA A 1 499 ? 11.849 -26.443 28.968 1.00 87.75 499 ALA A N 1
ATOM 4022 C CA . ALA A 1 499 ? 11.974 -24.991 28.890 1.00 87.75 499 ALA A CA 1
ATOM 4023 C C . ALA A 1 499 ? 10.686 -24.298 29.362 1.00 87.75 499 ALA A C 1
ATOM 4025 O O . ALA A 1 499 ? 10.756 -23.330 30.119 1.00 87.75 499 ALA A O 1
ATOM 4026 N N . TYR A 1 500 ? 9.523 -24.847 28.997 1.00 90.38 500 TYR A N 1
ATOM 4027 C CA . TYR A 1 500 ? 8.214 -24.390 29.464 1.00 90.38 500 TYR A CA 1
ATOM 4028 C C . TYR A 1 500 ? 8.100 -24.450 30.996 1.00 90.38 500 TYR A C 1
ATOM 4030 O O . TYR A 1 500 ? 7.780 -23.446 31.631 1.00 90.38 500 TYR A O 1
ATOM 4038 N N . GLN A 1 501 ? 8.420 -25.600 31.608 1.00 90.56 501 GLN A N 1
ATOM 4039 C CA . GLN A 1 501 ? 8.409 -25.772 33.069 1.00 90.56 501 GLN A CA 1
ATOM 4040 C C . GLN A 1 501 ? 9.348 -24.772 33.758 1.00 90.56 501 GLN A C 1
ATOM 4042 O O . GLN A 1 501 ? 8.982 -24.156 34.759 1.00 90.56 501 GLN A O 1
ATOM 4047 N N . THR A 1 502 ? 10.558 -24.607 33.221 1.00 91.25 502 THR A N 1
ATOM 4048 C CA . THR A 1 502 ? 11.587 -23.746 33.812 1.00 91.25 502 THR A CA 1
ATOM 4049 C C . THR A 1 502 ? 11.146 -22.282 33.809 1.00 91.25 502 THR A C 1
ATOM 4051 O O . THR A 1 502 ? 11.246 -21.612 34.838 1.00 91.25 502 THR A O 1
ATOM 4054 N N . LYS A 1 503 ? 10.599 -21.790 32.688 1.00 92.38 503 LYS A N 1
ATOM 4055 C CA . LYS A 1 503 ? 10.066 -20.423 32.598 1.00 92.38 503 LYS A CA 1
ATOM 4056 C C . LYS A 1 503 ? 8.867 -20.212 33.517 1.00 92.38 503 LYS A C 1
ATOM 4058 O O . LYS A 1 503 ? 8.828 -19.222 34.242 1.00 92.38 503 LYS A O 1
ATOM 4063 N N . LEU A 1 504 ? 7.935 -21.165 33.571 1.00 93.19 504 LEU A N 1
ATOM 4064 C CA . LEU A 1 504 ? 6.797 -21.110 34.493 1.00 93.19 504 LEU A CA 1
ATOM 4065 C C . LEU A 1 504 ? 7.256 -20.987 35.959 1.00 93.19 504 LEU A C 1
ATOM 4067 O O . LEU A 1 504 ? 6.773 -20.119 36.688 1.00 93.19 504 LEU A O 1
ATOM 4071 N N . GLN A 1 505 ? 8.233 -21.799 36.379 1.00 93.19 505 GLN A N 1
ATOM 4072 C CA . GLN A 1 505 ? 8.815 -21.719 37.723 1.00 93.19 505 GLN A CA 1
ATOM 4073 C C . GLN A 1 505 ? 9.484 -20.366 37.988 1.00 93.19 505 GLN A C 1
ATOM 4075 O O . GLN A 1 505 ? 9.300 -19.793 39.063 1.00 93.19 505 GLN A O 1
ATOM 4080 N N . GLN A 1 506 ? 10.223 -19.824 37.016 1.00 92.94 506 GLN A N 1
ATOM 4081 C CA . GLN A 1 506 ? 10.848 -18.504 37.135 1.00 92.94 506 GLN A CA 1
ATOM 4082 C C . GLN A 1 506 ? 9.813 -17.385 37.295 1.00 92.94 506 GLN A C 1
ATOM 4084 O O . GLN A 1 506 ? 10.007 -16.507 38.138 1.00 92.94 506 GLN A O 1
ATOM 4089 N N . VAL A 1 507 ? 8.699 -17.419 36.556 1.00 93.19 507 VAL A N 1
ATOM 4090 C CA . VAL A 1 507 ? 7.610 -16.436 36.698 1.00 93.19 507 VAL A CA 1
ATOM 4091 C C . VAL A 1 507 ? 6.949 -16.534 38.073 1.00 93.19 507 VAL A C 1
ATOM 4093 O O . VAL A 1 507 ? 6.704 -15.507 38.704 1.00 93.19 507 VAL A O 1
ATOM 4096 N N . ILE A 1 508 ? 6.715 -17.744 38.587 1.00 92.88 508 ILE A N 1
ATOM 4097 C CA . ILE A 1 508 ? 6.125 -17.940 39.922 1.00 92.88 508 ILE A CA 1
ATOM 4098 C C . ILE A 1 508 ? 7.071 -17.455 41.035 1.00 92.88 508 ILE A C 1
ATOM 4100 O O . ILE A 1 508 ? 6.610 -16.872 42.016 1.00 92.88 508 ILE A O 1
ATOM 4104 N N . GLN A 1 509 ? 8.387 -17.644 40.887 1.00 90.50 509 GLN A N 1
ATOM 4105 C CA . GLN A 1 509 ? 9.380 -17.214 41.882 1.00 90.50 509 GLN A CA 1
ATOM 4106 C C . GLN A 1 509 ? 9.675 -15.709 41.835 1.00 90.50 509 GLN A C 1
ATOM 4108 O O . GLN A 1 509 ? 9.796 -15.069 42.878 1.00 90.50 509 GLN A O 1
ATOM 4113 N N . SER A 1 510 ? 9.813 -15.139 40.637 1.00 90.94 510 SER A N 1
ATOM 4114 C CA . SER A 1 510 ? 10.211 -13.736 40.450 1.00 90.94 510 SER A CA 1
ATOM 4115 C C . SER A 1 510 ? 9.027 -12.770 40.380 1.00 90.94 510 SER A C 1
ATOM 4117 O O . SER A 1 510 ? 9.173 -11.577 40.655 1.00 90.94 510 SER A O 1
ATOM 4119 N N . GLY A 1 511 ? 7.850 -13.262 39.986 1.00 86.56 511 GLY A N 1
ATOM 4120 C CA . GLY A 1 511 ? 6.679 -12.450 39.676 1.00 86.56 511 GLY A CA 1
ATOM 4121 C C . GLY A 1 511 ? 6.770 -11.660 38.372 1.00 86.56 511 GLY A C 1
ATOM 4122 O O . GLY A 1 511 ? 5.861 -10.868 38.112 1.00 86.56 511 GLY A O 1
ATOM 4123 N N . GLN A 1 512 ? 7.843 -11.827 37.590 1.00 91.94 512 GLN A N 1
ATOM 4124 C CA . GLN A 1 512 ? 8.028 -11.160 36.303 1.00 91.94 512 GLN A CA 1
ATOM 4125 C C . GLN A 1 512 ? 7.461 -12.021 35.173 1.00 91.94 512 GLN A C 1
ATOM 4127 O O . GLN A 1 512 ? 7.679 -13.231 35.183 1.00 91.94 512 GLN A O 1
ATOM 4132 N N . PRO A 1 513 ? 6.724 -11.428 34.219 1.00 91.69 513 PRO A N 1
ATOM 4133 C CA . PRO A 1 513 ? 6.190 -12.167 33.087 1.00 91.69 513 PRO A CA 1
ATOM 4134 C C . PRO A 1 513 ? 7.314 -12.620 32.152 1.00 91.69 513 PRO A C 1
ATOM 4136 O O . PRO A 1 513 ? 8.322 -11.932 32.001 1.00 91.69 513 PRO A O 1
ATOM 4139 N N . ASP A 1 514 ? 7.100 -13.751 31.492 1.00 94.88 514 ASP A N 1
ATOM 4140 C CA . ASP A 1 514 ? 8.021 -14.302 30.498 1.00 94.88 514 ASP A CA 1
ATOM 4141 C C . ASP A 1 514 ? 7.230 -14.984 29.373 1.00 94.88 514 ASP A C 1
ATOM 4143 O O . ASP A 1 514 ? 6.030 -15.238 29.507 1.00 94.88 514 ASP A O 1
ATOM 4147 N N . GLU A 1 515 ? 7.888 -15.257 28.254 1.00 93.38 515 GLU A N 1
ATOM 4148 C CA . GLU A 1 515 ? 7.275 -15.757 27.027 1.00 93.38 515 GLU A CA 1
ATOM 4149 C C . GLU A 1 515 ? 8.145 -16.816 26.344 1.00 93.38 515 GLU A C 1
ATOM 4151 O O . GLU A 1 515 ? 9.379 -16.786 26.422 1.00 93.38 515 GLU A O 1
ATOM 4156 N N . ILE A 1 516 ? 7.506 -17.790 25.698 1.00 92.19 516 ILE A N 1
ATOM 4157 C CA . ILE A 1 516 ? 8.171 -18.848 24.936 1.00 92.19 516 ILE A CA 1
ATOM 4158 C C . ILE A 1 516 ? 7.290 -19.328 23.786 1.00 92.19 516 ILE A C 1
ATOM 4160 O O . ILE A 1 516 ? 6.087 -19.508 23.957 1.00 92.19 516 ILE A O 1
ATOM 4164 N N . ASP A 1 517 ? 7.911 -19.608 22.646 1.00 90.50 517 ASP A N 1
ATOM 4165 C CA . ASP A 1 517 ? 7.258 -20.301 21.539 1.00 90.50 517 ASP A CA 1
ATOM 4166 C C . ASP A 1 517 ? 7.441 -21.815 21.745 1.00 90.50 517 ASP A C 1
ATOM 4168 O O . ASP A 1 517 ? 8.566 -22.304 21.893 1.00 90.50 517 ASP A O 1
ATOM 4172 N N . VAL A 1 518 ? 6.337 -22.561 21.784 1.00 87.31 518 VAL A N 1
ATOM 4173 C CA . VAL A 1 518 ? 6.331 -24.026 21.897 1.00 87.31 518 VAL A CA 1
ATOM 4174 C C . VAL A 1 518 ? 5.628 -24.657 20.710 1.00 87.31 518 VAL A C 1
ATOM 4176 O O . VAL A 1 518 ? 4.635 -24.136 20.205 1.00 87.31 518 VAL A O 1
ATOM 4179 N N . ILE A 1 519 ? 6.156 -25.796 20.267 1.00 85.25 519 ILE A N 1
ATOM 4180 C CA . ILE A 1 519 ? 5.576 -26.574 19.176 1.00 85.25 519 ILE A CA 1
ATOM 4181 C C . ILE A 1 519 ? 4.748 -27.688 19.799 1.00 85.25 519 ILE A C 1
ATOM 4183 O O . ILE A 1 519 ? 5.277 -28.514 20.547 1.00 85.25 519 ILE A O 1
ATOM 4187 N N . VAL A 1 520 ? 3.454 -27.692 19.503 1.00 81.75 520 VAL A N 1
ATOM 4188 C CA . VAL A 1 520 ? 2.489 -28.628 20.080 1.00 81.75 520 VAL A CA 1
ATOM 4189 C C . VAL A 1 520 ? 1.655 -29.216 18.942 1.00 81.75 520 VAL A C 1
ATOM 4191 O O . VAL A 1 520 ? 1.218 -28.454 18.081 1.00 81.75 520 VAL A O 1
ATOM 4194 N N . PRO A 1 521 ? 1.459 -30.544 18.880 1.00 77.12 521 PRO A N 1
ATOM 4195 C CA . PRO A 1 521 ? 0.564 -31.134 17.894 1.00 77.12 521 PRO A CA 1
ATOM 4196 C C . PRO A 1 521 ? -0.888 -30.729 18.169 1.00 77.12 521 PRO A C 1
ATOM 4198 O O . PRO A 1 521 ? -1.296 -30.610 19.328 1.00 77.12 521 PRO A O 1
ATOM 4201 N N . ASP A 1 522 ? -1.658 -30.532 17.104 1.00 78.75 522 ASP A N 1
ATOM 4202 C CA . ASP A 1 522 ? -3.097 -30.328 17.181 1.00 78.75 522 ASP A CA 1
ATOM 4203 C C . ASP A 1 522 ? -3.877 -31.647 17.292 1.00 78.75 522 ASP A C 1
ATOM 4205 O O . ASP A 1 522 ? -3.305 -32.731 17.438 1.00 78.75 522 ASP A O 1
ATOM 4209 N N . THR A 1 523 ? -5.209 -31.564 17.252 1.00 72.44 523 THR A N 1
ATOM 4210 C CA . THR A 1 523 ? -6.103 -32.727 17.368 1.00 72.44 523 THR A CA 1
ATOM 4211 C C . THR A 1 523 ? -5.902 -33.775 16.276 1.00 72.44 523 THR A C 1
ATOM 4213 O O . THR A 1 523 ? -6.200 -34.945 16.517 1.00 72.44 523 THR A O 1
ATOM 4216 N N . ASP A 1 524 ? -5.411 -33.365 15.106 1.00 75.88 524 ASP A N 1
ATOM 4217 C CA . ASP A 1 524 ? -5.162 -34.228 13.950 1.00 75.88 524 ASP A CA 1
ATOM 4218 C C . ASP A 1 524 ? -3.693 -34.695 13.891 1.00 75.88 524 ASP A C 1
ATOM 4220 O O . ASP A 1 524 ? -3.326 -35.511 13.044 1.00 75.88 524 ASP A O 1
ATOM 4224 N N . GLY A 1 525 ? -2.863 -34.235 14.837 1.00 70.56 525 GLY A N 1
ATOM 4225 C CA . GLY A 1 525 ? -1.441 -34.555 14.951 1.00 70.56 525 GLY A CA 1
ATOM 4226 C C . GLY A 1 525 ? -0.514 -33.587 14.209 1.00 70.56 525 GLY A C 1
ATOM 4227 O O . GLY A 1 525 ? 0.699 -33.805 14.213 1.00 70.56 525 GLY A O 1
ATOM 4228 N N . GLU A 1 526 ? -1.045 -32.523 13.603 1.00 79.75 526 GLU A N 1
ATOM 4229 C CA . GLU A 1 526 ? -0.261 -31.520 12.876 1.00 79.75 526 GLU A CA 1
ATOM 4230 C C . GLU A 1 526 ? 0.421 -30.554 13.848 1.00 79.75 526 GLU A C 1
ATOM 4232 O O . GLU A 1 526 ? -0.175 -30.082 14.814 1.00 79.75 526 GLU A O 1
ATOM 4237 N N . LEU A 1 527 ? 1.694 -30.235 13.614 1.00 81.94 527 LEU A N 1
ATOM 4238 C CA . LEU A 1 527 ? 2.464 -29.390 14.529 1.00 81.94 527 LEU A CA 1
ATOM 4239 C C . LEU A 1 527 ? 2.057 -27.915 14.400 1.00 81.94 527 LEU A C 1
ATOM 4241 O O . LEU A 1 527 ? 2.238 -27.298 13.350 1.00 81.94 527 LEU A O 1
ATOM 4245 N N . ARG A 1 528 ? 1.576 -27.325 15.498 1.00 84.25 528 ARG A N 1
ATOM 4246 C CA . ARG A 1 528 ? 1.233 -25.901 15.618 1.00 84.25 528 ARG A CA 1
ATOM 4247 C C . ARG A 1 528 ? 2.243 -25.168 16.486 1.00 84.25 528 ARG A C 1
ATOM 4249 O O . ARG A 1 528 ? 2.790 -25.725 17.440 1.00 84.25 528 ARG A O 1
ATOM 4256 N N . ILE A 1 529 ? 2.474 -23.895 16.178 1.00 86.19 529 ILE A N 1
ATOM 4257 C CA . ILE A 1 529 ? 3.345 -23.022 16.970 1.00 86.19 529 ILE A CA 1
ATOM 4258 C C . ILE A 1 529 ? 2.472 -22.173 17.886 1.00 86.19 529 ILE A C 1
ATOM 4260 O O . ILE A 1 529 ? 1.738 -21.293 17.429 1.00 86.19 529 ILE A O 1
ATOM 4264 N N . HIS A 1 530 ? 2.594 -22.410 19.188 1.00 87.75 530 HIS A N 1
ATOM 4265 C CA . HIS A 1 530 ? 1.916 -21.629 20.209 1.00 87.75 530 HIS A CA 1
ATOM 4266 C C . HIS A 1 530 ? 2.902 -20.701 20.910 1.00 87.75 530 HIS A C 1
ATOM 4268 O O . HIS A 1 530 ? 3.851 -21.153 21.551 1.00 87.75 530 HIS A O 1
ATOM 4274 N N . GLN A 1 531 ? 2.643 -19.401 20.836 1.00 91.62 531 GLN A N 1
ATOM 4275 C CA . GLN A 1 531 ? 3.328 -18.415 21.658 1.00 91.62 531 GLN A CA 1
ATOM 4276 C C . GLN A 1 531 ? 2.653 -18.364 23.022 1.00 91.62 531 GLN A C 1
ATOM 4278 O O . GLN A 1 531 ? 1.477 -18.007 23.129 1.00 91.62 531 GLN A O 1
ATOM 4283 N N . VAL A 1 532 ? 3.385 -18.753 24.061 1.00 92.69 532 VAL A N 1
ATOM 4284 C CA . VAL A 1 532 ? 2.869 -18.845 25.423 1.00 92.69 532 VAL A CA 1
ATOM 4285 C C . VAL A 1 532 ? 3.473 -17.758 26.284 1.00 92.69 532 VAL A C 1
ATOM 4287 O O . VAL A 1 532 ? 4.677 -17.737 26.536 1.00 92.69 532 VAL A O 1
ATOM 4290 N N . ARG A 1 533 ? 2.601 -16.899 26.806 1.00 95.62 533 ARG A N 1
ATOM 4291 C CA . ARG A 1 533 ? 2.947 -15.870 27.777 1.00 95.62 533 ARG A CA 1
ATOM 4292 C C . ARG A 1 533 ? 2.532 -16.292 29.179 1.00 95.62 533 ARG A C 1
ATOM 4294 O O . ARG A 1 533 ? 1.372 -16.623 29.420 1.00 95.62 533 ARG A O 1
ATOM 4301 N N . PHE A 1 534 ? 3.468 -16.207 30.113 1.00 94.94 534 PHE A N 1
ATOM 4302 C CA . PHE A 1 534 ? 3.261 -16.469 31.531 1.00 94.94 534 PHE A CA 1
ATOM 4303 C C . PHE A 1 534 ? 3.137 -15.164 32.309 1.00 94.94 534 PHE A C 1
ATOM 4305 O O . PHE A 1 534 ? 3.939 -14.243 32.143 1.00 94.94 534 PHE A O 1
ATOM 4312 N N . VAL A 1 535 ? 2.155 -15.092 33.202 1.00 94.19 535 VAL A N 1
ATOM 4313 C CA . VAL A 1 535 ? 1.929 -13.942 34.082 1.00 94.19 535 VAL A CA 1
ATOM 4314 C C . VAL A 1 535 ? 1.655 -14.440 35.494 1.00 94.19 535 VAL A C 1
ATOM 4316 O O . VAL A 1 535 ? 0.794 -15.290 35.696 1.00 94.19 535 VAL A O 1
ATOM 4319 N N . ALA A 1 536 ? 2.365 -13.907 36.487 1.00 93.31 536 ALA A N 1
ATOM 4320 C CA . ALA A 1 536 ? 2.120 -14.251 37.883 1.00 93.31 536 ALA A CA 1
ATOM 4321 C C . ALA A 1 536 ? 0.750 -13.732 38.345 1.00 93.31 536 ALA A C 1
ATOM 4323 O O . ALA A 1 536 ? 0.420 -12.557 38.168 1.00 93.31 536 ALA A O 1
ATOM 4324 N N . GLU A 1 537 ? -0.031 -14.598 38.979 1.00 92.25 537 GLU A N 1
ATOM 4325 C CA . GLU A 1 537 ? -1.326 -14.247 39.546 1.00 92.25 537 GLU A CA 1
ATOM 4326 C C . GLU A 1 537 ? -1.158 -13.810 40.999 1.00 92.25 537 GLU A C 1
ATOM 4328 O O . GLU A 1 537 ? -0.456 -14.466 41.773 1.00 92.25 537 GLU A O 1
ATOM 4333 N N . ARG A 1 538 ? -1.807 -12.705 41.380 1.00 88.88 538 ARG A N 1
ATOM 4334 C CA . ARG A 1 538 ? -1.703 -12.115 42.717 1.00 88.88 538 ARG A CA 1
ATOM 4335 C C . ARG A 1 538 ? -3.063 -12.043 43.396 1.00 88.88 538 ARG A C 1
ATOM 4337 O O . ARG A 1 538 ? -4.069 -11.785 42.745 1.00 88.88 538 ARG A O 1
ATOM 4344 N N . ASN A 1 539 ? -3.077 -12.237 44.710 1.00 86.50 539 ASN A N 1
ATOM 4345 C CA . ASN A 1 539 ? -4.250 -11.930 45.527 1.00 86.50 539 ASN A CA 1
ATOM 4346 C C . ASN A 1 539 ? -4.370 -10.412 45.791 1.00 86.50 539 ASN A C 1
ATOM 4348 O O . ASN A 1 539 ? -3.508 -9.627 45.390 1.00 86.50 539 ASN A O 1
ATOM 4352 N N . ASN A 1 540 ? -5.424 -10.003 46.508 1.00 80.88 540 ASN A N 1
ATOM 4353 C CA . ASN A 1 540 ? -5.667 -8.600 46.877 1.00 80.88 540 ASN A CA 1
ATOM 4354 C C . ASN A 1 540 ? -4.517 -7.969 47.689 1.00 80.88 540 ASN A C 1
ATOM 4356 O O . ASN A 1 540 ? -4.340 -6.755 47.651 1.00 80.88 540 ASN A O 1
ATOM 4360 N N . ASP A 1 541 ? -3.694 -8.790 48.349 1.00 84.25 541 ASP A N 1
ATOM 4361 C CA . ASP A 1 541 ? -2.514 -8.369 49.114 1.00 84.25 541 ASP A CA 1
ATOM 4362 C C . ASP A 1 541 ? -1.219 -8.380 48.273 1.00 84.25 541 ASP A C 1
ATOM 4364 O O . ASP A 1 541 ? -0.112 -8.321 48.808 1.00 84.25 541 ASP A O 1
ATOM 4368 N N . SER A 1 542 ? -1.332 -8.469 46.941 1.00 80.00 542 SER A N 1
ATOM 4369 C CA . SER A 1 542 ? -0.219 -8.510 45.976 1.00 80.00 542 SER A CA 1
ATOM 4370 C C . SER A 1 542 ? 0.736 -9.706 46.105 1.00 80.00 542 SER A C 1
ATOM 4372 O O . SER A 1 542 ? 1.786 -9.733 45.448 1.00 80.00 542 SER A O 1
ATOM 4374 N N . GLN A 1 543 ? 0.381 -10.721 46.893 1.00 87.62 543 GLN A N 1
ATOM 4375 C CA . GLN A 1 543 ? 1.155 -11.952 47.025 1.00 87.62 543 GLN A CA 1
ATOM 4376 C C . GLN A 1 543 ? 0.886 -12.861 45.831 1.00 87.62 543 GLN A C 1
ATOM 4378 O O . GLN A 1 543 ? -0.267 -13.073 45.457 1.00 87.62 543 GLN A O 1
ATOM 4383 N N . ILE A 1 544 ? 1.948 -13.427 45.254 1.00 90.81 544 ILE A N 1
ATOM 4384 C CA . ILE A 1 544 ? 1.823 -14.394 44.161 1.00 90.81 544 ILE A CA 1
ATOM 4385 C C . ILE A 1 544 ? 1.122 -15.638 44.706 1.00 90.81 544 ILE A C 1
ATOM 4387 O O . ILE A 1 544 ? 1.552 -16.189 45.723 1.00 90.81 544 ILE A O 1
ATOM 4391 N N . ILE A 1 545 ? 0.041 -16.052 44.051 1.00 91.50 545 ILE A N 1
ATOM 4392 C CA 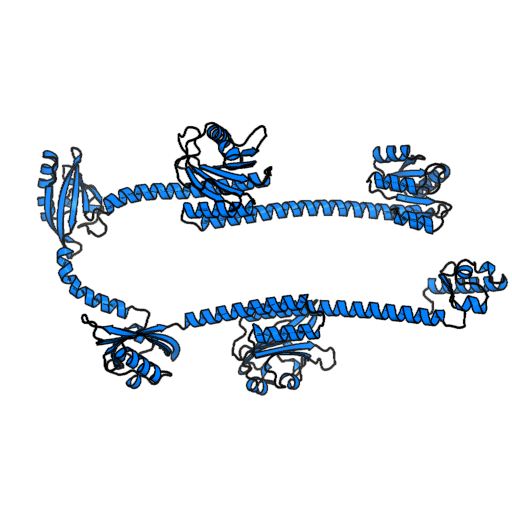. ILE A 1 545 ? -0.755 -17.246 44.371 1.00 91.50 545 ILE A CA 1
ATOM 4393 C C . ILE A 1 545 ? -0.640 -18.342 43.307 1.00 91.50 545 ILE A C 1
ATOM 4395 O O . ILE A 1 545 ? -1.047 -19.469 43.564 1.00 91.50 545 ILE A O 1
ATOM 4399 N N . GLY A 1 546 ? -0.043 -18.028 42.158 1.00 92.81 546 GLY A N 1
ATOM 4400 C CA . GLY A 1 546 ? 0.111 -18.939 41.032 1.00 92.81 546 GLY A CA 1
ATOM 4401 C C . GLY A 1 546 ? 0.576 -18.196 39.784 1.00 92.81 546 GLY A C 1
ATOM 4402 O O . GLY A 1 546 ? 1.101 -17.082 39.876 1.00 92.81 546 GLY A O 1
ATOM 4403 N N . ALA A 1 547 ? 0.352 -18.784 38.615 1.00 94.19 547 ALA A N 1
ATOM 4404 C CA . ALA A 1 547 ? 0.604 -18.132 37.336 1.00 94.19 547 ALA A CA 1
ATOM 4405 C C . ALA A 1 547 ? -0.426 -18.530 36.278 1.00 94.19 547 ALA A C 1
ATOM 4407 O O . ALA A 1 547 ? -0.903 -19.661 36.235 1.00 94.19 547 ALA A O 1
ATOM 4408 N N . LEU A 1 548 ? -0.742 -17.588 35.399 1.00 93.62 548 LEU A N 1
ATOM 4409 C CA . LEU A 1 548 ? -1.566 -17.785 34.221 1.00 93.62 548 LEU A CA 1
ATOM 4410 C C . LEU A 1 548 ? -0.657 -17.937 32.999 1.00 93.62 548 LEU A C 1
ATOM 4412 O O . LEU A 1 548 ? 0.178 -17.073 32.744 1.00 93.62 548 LEU A O 1
ATOM 4416 N N . ALA A 1 549 ? -0.830 -19.018 32.249 1.00 93.19 549 ALA A N 1
ATOM 4417 C CA . ALA A 1 549 ? -0.222 -19.234 30.946 1.00 93.19 549 ALA A CA 1
ATOM 4418 C C . ALA A 1 549 ? -1.288 -19.034 29.865 1.00 93.19 549 ALA A C 1
ATOM 4420 O O . ALA A 1 549 ? -2.336 -19.681 29.905 1.00 93.19 549 ALA A O 1
ATOM 4421 N N . ILE A 1 550 ? -1.022 -18.137 28.918 1.00 92.62 550 ILE A N 1
ATOM 4422 C CA . ILE A 1 550 ? -1.896 -17.854 27.779 1.00 92.62 550 ILE A CA 1
ATOM 4423 C C . ILE A 1 550 ? -1.122 -18.201 26.512 1.00 92.62 550 ILE A C 1
ATOM 4425 O O . ILE A 1 550 ? -0.144 -17.533 26.187 1.00 92.62 550 ILE A O 1
ATOM 4429 N N . GLY A 1 551 ? -1.540 -19.266 25.836 1.00 90.44 551 GLY A N 1
ATOM 4430 C CA . GLY A 1 551 ? -0.961 -19.767 24.598 1.00 90.44 551 GLY A CA 1
ATOM 4431 C C . GLY A 1 551 ? -1.800 -19.387 23.390 1.00 90.44 551 GLY A C 1
ATOM 4432 O O . GLY A 1 551 ? -2.901 -19.909 23.220 1.00 90.44 551 GLY A O 1
ATOM 4433 N N . ARG A 1 552 ? -1.269 -18.530 22.523 1.00 89.06 552 ARG A N 1
ATOM 4434 C CA . ARG A 1 552 ? -1.895 -18.181 21.246 1.00 89.06 552 ARG A CA 1
ATOM 4435 C C . ARG A 1 552 ? -1.303 -19.013 20.123 1.00 89.06 552 ARG A C 1
ATOM 4437 O O . ARG A 1 552 ? -0.084 -19.062 19.988 1.00 89.06 552 ARG A O 1
ATOM 4444 N N . ASP A 1 553 ? -2.157 -19.610 19.298 1.00 85.50 553 ASP A N 1
ATOM 4445 C CA . ASP A 1 553 ? -1.716 -20.194 18.032 1.00 85.50 553 ASP A CA 1
ATOM 4446 C C . ASP A 1 553 ? -1.312 -19.061 17.075 1.00 85.50 553 ASP A C 1
ATOM 4448 O O . ASP A 1 553 ? -2.143 -18.256 16.646 1.00 85.50 553 ASP A O 1
ATOM 4452 N N . ILE A 1 554 ? -0.017 -18.972 16.779 1.00 83.25 554 ILE A N 1
ATOM 4453 C CA . ILE A 1 554 ? 0.545 -17.979 15.859 1.00 83.25 554 ILE A CA 1
ATOM 4454 C C . ILE A 1 554 ? 0.929 -18.597 14.515 1.00 83.25 554 ILE A C 1
ATOM 4456 O O . ILE A 1 554 ? 1.562 -17.921 13.707 1.00 83.25 554 ILE A O 1
ATOM 4460 N N . THR A 1 555 ? 0.550 -19.850 14.251 1.00 81.06 555 THR A N 1
ATOM 4461 C CA . THR A 1 555 ? 0.963 -20.597 13.055 1.00 81.06 555 THR A CA 1
ATOM 4462 C C . THR A 1 555 ? 0.631 -19.815 11.781 1.00 81.06 555 THR A C 1
ATOM 4464 O O . THR A 1 555 ? 1.529 -19.496 11.007 1.00 81.06 555 THR A O 1
ATOM 4467 N N . ASN A 1 556 ? -0.622 -19.371 11.622 1.00 78.25 556 ASN A N 1
ATOM 4468 C CA . ASN A 1 556 ? -1.053 -18.598 10.448 1.00 78.25 556 ASN A CA 1
ATOM 4469 C C . ASN A 1 556 ? -0.348 -17.234 10.335 1.00 78.25 556 ASN A C 1
ATOM 4471 O O . ASN A 1 556 ? 0.000 -16.803 9.239 1.00 78.25 556 ASN A O 1
ATOM 4475 N N . SER A 1 557 ? -0.125 -16.553 11.464 1.00 76.00 557 SER A N 1
ATOM 4476 C CA . SER A 1 557 ? 0.540 -15.242 11.479 1.00 76.00 557 SER A CA 1
ATOM 4477 C C . SER A 1 557 ? 2.009 -15.363 11.080 1.00 76.00 557 SER A C 1
ATOM 4479 O O . SER A 1 557 ? 2.493 -14.594 10.254 1.00 76.00 557 SER A O 1
ATOM 4481 N N . ARG A 1 558 ? 2.708 -16.368 11.617 1.00 74.06 558 ARG A N 1
ATOM 4482 C CA . ARG A 1 558 ? 4.091 -16.685 11.246 1.00 74.06 558 ARG A CA 1
ATOM 4483 C C . ARG A 1 558 ? 4.194 -17.069 9.773 1.00 74.06 558 ARG A C 1
ATOM 4485 O O . ARG A 1 558 ? 5.139 -16.656 9.110 1.00 74.06 558 ARG A O 1
ATOM 4492 N N . GLN A 1 559 ? 3.220 -17.809 9.251 1.00 71.56 559 GLN A N 1
ATOM 4493 C CA . GLN A 1 559 ? 3.194 -18.208 7.846 1.00 71.56 559 GLN A CA 1
ATOM 4494 C C . GLN A 1 559 ? 3.033 -16.998 6.912 1.00 71.56 559 GLN A C 1
ATOM 4496 O O . GLN A 1 559 ? 3.807 -16.851 5.969 1.00 71.56 559 GLN A O 1
ATOM 4501 N N . ALA A 1 560 ? 2.125 -16.071 7.236 1.00 71.50 560 ALA A N 1
ATOM 4502 C CA . ALA A 1 560 ? 1.935 -14.833 6.478 1.00 71.50 560 ALA A CA 1
ATOM 4503 C C . ALA A 1 560 ? 3.170 -13.909 6.513 1.00 71.50 560 ALA A C 1
ATOM 4505 O O . ALA A 1 560 ? 3.536 -13.314 5.499 1.00 71.50 560 ALA A O 1
ATOM 4506 N N . GLU A 1 561 ? 3.853 -13.800 7.659 1.00 73.69 561 GLU A N 1
ATOM 4507 C CA . GLU A 1 561 ? 5.108 -13.040 7.769 1.00 73.69 561 GLU A CA 1
ATOM 4508 C C . GLU A 1 561 ? 6.209 -13.614 6.868 1.00 73.69 561 GLU A C 1
ATOM 4510 O O . GLU A 1 561 ? 6.921 -12.862 6.195 1.00 73.69 561 GLU A O 1
ATOM 4515 N N . ILE A 1 562 ? 6.324 -14.945 6.813 1.00 73.88 562 ILE A N 1
ATOM 4516 C CA . ILE A 1 562 ? 7.275 -15.639 5.939 1.00 73.88 562 ILE A CA 1
ATOM 4517 C C . ILE A 1 562 ? 6.930 -15.395 4.461 1.00 73.88 562 ILE A C 1
ATOM 4519 O O . ILE A 1 562 ? 7.834 -15.107 3.675 1.00 73.88 562 ILE A O 1
ATOM 4523 N N . GLU A 1 563 ? 5.652 -15.448 4.075 1.00 71.69 563 GLU A N 1
ATOM 4524 C CA . GLU A 1 563 ? 5.205 -15.169 2.700 1.00 71.69 563 GLU A CA 1
ATOM 4525 C C . GLU A 1 563 ? 5.517 -13.732 2.259 1.00 71.69 563 GLU A C 1
ATOM 4527 O O . GLU A 1 563 ? 6.062 -13.517 1.175 1.00 71.69 563 GLU A O 1
ATOM 4532 N N . ILE A 1 564 ? 5.252 -12.738 3.113 1.00 75.31 564 ILE A N 1
ATOM 4533 C CA . ILE A 1 564 ? 5.571 -11.330 2.825 1.00 75.31 564 ILE A CA 1
ATOM 4534 C C . ILE A 1 564 ? 7.084 -11.128 2.697 1.00 75.31 564 ILE A C 1
ATOM 4536 O O . ILE A 1 564 ? 7.551 -10.435 1.787 1.00 75.31 564 ILE A O 1
ATOM 4540 N N . ALA A 1 565 ? 7.871 -11.727 3.595 1.00 74.38 565 ALA A N 1
ATOM 4541 C CA . ALA A 1 565 ? 9.326 -11.660 3.526 1.00 74.38 565 ALA A CA 1
ATOM 4542 C C . ALA A 1 565 ? 9.858 -12.285 2.225 1.00 74.38 565 ALA A C 1
ATOM 4544 O O . ALA A 1 565 ? 10.742 -11.703 1.590 1.00 74.38 565 ALA A O 1
ATOM 4545 N N . ARG A 1 566 ? 9.278 -13.414 1.791 1.00 71.25 566 ARG A N 1
ATOM 4546 C CA . ARG A 1 566 ? 9.580 -14.049 0.499 1.00 71.25 566 ARG A CA 1
ATOM 4547 C C . ARG A 1 566 ? 9.224 -13.137 -0.673 1.00 71.25 566 ARG A C 1
ATOM 4549 O O . ARG A 1 566 ? 10.107 -12.834 -1.462 1.00 71.25 566 ARG A O 1
ATOM 4556 N N . MET A 1 567 ? 8.011 -12.591 -0.742 1.00 76.50 567 MET A N 1
ATOM 4557 C CA . MET A 1 567 ? 7.608 -11.688 -1.834 1.00 76.50 567 MET A CA 1
ATOM 4558 C C . MET A 1 567 ? 8.531 -10.454 -1.946 1.00 76.50 567 MET A C 1
ATOM 4560 O O . MET A 1 567 ? 8.945 -10.059 -3.036 1.00 76.50 567 MET A O 1
ATOM 4564 N N . ASN A 1 568 ? 8.928 -9.874 -0.809 1.00 78.44 568 ASN A N 1
ATOM 4565 C CA . ASN A 1 568 ? 9.811 -8.705 -0.769 1.00 78.44 568 ASN A CA 1
ATOM 4566 C C . ASN A 1 568 ? 11.271 -8.993 -1.163 1.00 78.44 568 ASN A C 1
ATOM 4568 O O . ASN A 1 568 ? 11.957 -8.082 -1.637 1.00 78.44 568 ASN A O 1
ATOM 4572 N N . ARG A 1 569 ? 11.790 -10.208 -0.922 1.00 82.81 569 ARG A N 1
ATOM 4573 C CA . ARG A 1 569 ? 13.137 -10.611 -1.389 1.00 82.81 569 ARG A CA 1
ATOM 4574 C C . ARG A 1 569 ? 13.154 -10.705 -2.916 1.00 82.81 569 ARG A C 1
ATOM 4576 O O . ARG A 1 569 ? 14.061 -10.230 -3.588 1.00 82.81 569 ARG A O 1
ATOM 4583 N N . SER A 1 570 ? 12.071 -11.256 -3.430 1.00 80.12 570 SER A N 1
ATOM 4584 C CA . SER A 1 570 ? 11.852 -11.637 -4.804 1.00 80.12 570 SER A CA 1
ATOM 4585 C C . SER A 1 570 ? 11.738 -10.423 -5.734 1.00 80.12 570 SER A C 1
ATOM 4587 O O . SER A 1 570 ? 12.452 -10.328 -6.731 1.00 80.12 570 SER A O 1
ATOM 4589 N N . LEU A 1 571 ? 10.961 -9.409 -5.334 1.00 79.00 571 LEU A N 1
ATOM 4590 C CA . LEU A 1 571 ? 10.886 -8.125 -6.046 1.00 79.00 571 LEU A CA 1
ATOM 4591 C C . LEU A 1 571 ? 12.228 -7.377 -6.085 1.00 79.00 571 LEU A C 1
ATOM 4593 O O . LEU A 1 571 ? 12.583 -6.787 -7.106 1.00 79.00 571 LEU A O 1
ATOM 4597 N N . ARG A 1 572 ? 12.992 -7.400 -4.984 1.00 85.12 572 ARG A N 1
ATOM 4598 C CA . ARG A 1 572 ? 14.327 -6.780 -4.936 1.00 85.12 572 ARG A CA 1
ATOM 4599 C C . ARG A 1 572 ? 15.296 -7.454 -5.900 1.00 85.12 572 ARG A C 1
ATOM 4601 O O . ARG A 1 572 ? 16.039 -6.766 -6.588 1.00 85.12 572 ARG A O 1
ATOM 4608 N N . MET A 1 573 ? 15.246 -8.780 -5.978 1.00 87.00 573 MET A N 1
ATOM 4609 C CA . MET A 1 573 ? 16.107 -9.550 -6.867 1.00 87.00 573 MET A CA 1
ATOM 4610 C C . MET A 1 573 ? 15.861 -9.207 -8.348 1.00 87.00 573 MET A C 1
ATOM 4612 O O . MET A 1 573 ? 16.826 -8.931 -9.058 1.00 87.00 573 MET A O 1
ATOM 4616 N N . LEU A 1 574 ? 14.598 -9.113 -8.787 1.00 85.69 574 LEU A N 1
ATOM 4617 C CA . LEU A 1 574 ? 14.251 -8.649 -10.141 1.00 85.69 574 LEU A CA 1
ATOM 4618 C C . LEU A 1 574 ? 14.780 -7.241 -10.436 1.00 85.69 574 LEU A C 1
ATOM 4620 O O . LEU A 1 574 ? 15.395 -7.007 -11.474 1.00 85.69 574 LEU A O 1
ATOM 4624 N N . SER A 1 575 ? 14.566 -6.304 -9.510 1.00 87.00 575 SER A N 1
ATOM 4625 C CA . SER A 1 575 ? 15.009 -4.917 -9.670 1.00 87.00 575 SER A CA 1
ATOM 4626 C C . SER A 1 575 ? 16.525 -4.814 -9.866 1.00 87.00 575 SER A C 1
ATOM 4628 O O . SER A 1 575 ? 16.984 -4.108 -10.765 1.00 87.00 575 SER A O 1
ATOM 4630 N N . ASP A 1 576 ? 17.308 -5.526 -9.055 1.00 86.00 576 ASP A N 1
ATOM 4631 C CA . ASP A 1 576 ? 18.771 -5.465 -9.120 1.00 86.00 576 ASP A CA 1
ATOM 4632 C C . ASP A 1 576 ? 19.317 -6.141 -10.382 1.00 86.00 576 ASP A C 1
ATOM 4634 O O . ASP A 1 576 ? 20.263 -5.644 -10.994 1.00 86.00 576 ASP A O 1
ATOM 4638 N N . VAL A 1 577 ? 18.687 -7.232 -10.832 1.00 84.56 577 VAL A N 1
ATOM 4639 C CA . VAL A 1 577 ? 18.991 -7.841 -12.137 1.00 84.56 577 VAL A CA 1
ATOM 4640 C C . VAL A 1 577 ? 18.712 -6.859 -13.277 1.00 84.56 577 VAL A C 1
ATOM 4642 O O . VAL A 1 577 ? 19.561 -6.680 -14.150 1.00 84.56 577 VAL A O 1
ATOM 4645 N N . ASN A 1 578 ? 17.590 -6.141 -13.230 1.00 83.88 578 ASN A N 1
ATOM 4646 C CA . ASN A 1 578 ? 17.254 -5.145 -14.246 1.00 83.88 578 ASN A CA 1
ATOM 4647 C C . ASN A 1 578 ? 18.214 -3.950 -14.256 1.00 83.88 578 ASN A C 1
ATOM 4649 O O . ASN A 1 578 ? 18.551 -3.444 -15.328 1.00 83.88 578 ASN A O 1
ATOM 4653 N N . GLN A 1 579 ? 18.749 -3.542 -13.104 1.00 85.38 579 GLN A N 1
ATOM 4654 C CA . GLN A 1 579 ? 19.830 -2.550 -13.063 1.00 85.38 579 GLN A CA 1
ATOM 4655 C C . GLN A 1 579 ? 21.151 -3.089 -13.626 1.00 85.38 579 GLN A C 1
ATOM 4657 O O . GLN A 1 579 ? 21.844 -2.377 -14.360 1.00 85.38 579 GLN A O 1
ATOM 4662 N N . ALA A 1 580 ? 21.493 -4.346 -13.336 1.00 85.06 580 ALA A N 1
ATOM 4663 C CA . ALA A 1 580 ? 22.691 -4.988 -13.868 1.00 85.06 580 ALA A CA 1
ATOM 4664 C C . ALA A 1 580 ? 22.684 -5.043 -15.406 1.00 85.06 580 ALA A C 1
ATOM 4666 O O . ALA A 1 580 ? 23.704 -4.745 -16.031 1.00 85.06 580 ALA A O 1
ATOM 4667 N N . LEU A 1 581 ? 21.526 -5.327 -16.017 1.00 82.06 581 LEU A N 1
ATOM 4668 C CA . LEU A 1 581 ? 21.341 -5.343 -17.476 1.00 82.06 581 LEU A CA 1
ATOM 4669 C C . LEU A 1 581 ? 21.645 -3.988 -18.141 1.00 82.06 581 LEU A C 1
ATOM 4671 O O . LEU A 1 581 ? 22.051 -3.948 -19.302 1.00 82.06 581 LEU A O 1
ATOM 4675 N N . ILE A 1 582 ? 21.469 -2.874 -17.422 1.00 81.88 582 ILE A N 1
ATOM 4676 C CA . ILE A 1 582 ? 21.715 -1.520 -17.943 1.00 81.88 582 ILE A CA 1
ATOM 4677 C C . ILE A 1 582 ? 23.205 -1.161 -17.892 1.00 81.88 582 ILE A C 1
ATOM 4679 O O . ILE A 1 582 ? 23.716 -0.504 -18.803 1.00 81.88 582 ILE A O 1
ATOM 4683 N N . HIS A 1 583 ? 23.898 -1.551 -16.822 1.00 80.75 583 HIS A N 1
ATOM 4684 C CA . HIS A 1 583 ? 25.243 -1.055 -16.524 1.00 80.75 583 HIS A CA 1
ATOM 4685 C C . HIS A 1 583 ? 26.373 -1.993 -16.949 1.00 80.75 583 HIS A C 1
ATOM 4687 O O . HIS A 1 583 ? 27.487 -1.524 -17.191 1.00 80.75 583 HIS A O 1
ATOM 4693 N N . ILE A 1 584 ? 26.116 -3.297 -17.048 1.00 85.44 584 ILE A N 1
ATOM 4694 C CA . ILE A 1 584 ? 27.144 -4.282 -17.382 1.00 85.44 584 ILE A CA 1
ATOM 4695 C C . ILE A 1 584 ? 27.220 -4.468 -18.898 1.00 85.44 584 ILE A C 1
ATOM 4697 O O . ILE A 1 584 ? 26.228 -4.758 -19.560 1.00 85.44 584 ILE A O 1
ATOM 4701 N N . THR A 1 585 ? 28.424 -4.319 -19.451 1.00 79.62 585 THR A N 1
ATOM 4702 C CA . THR A 1 585 ? 28.690 -4.444 -20.893 1.00 79.62 585 THR A CA 1
ATOM 4703 C C . THR A 1 585 ? 29.353 -5.764 -21.289 1.00 79.62 585 THR A C 1
ATOM 4705 O O . THR A 1 585 ? 29.450 -6.053 -22.478 1.00 79.62 585 THR A O 1
ATOM 4708 N N . ASP A 1 586 ? 29.799 -6.565 -20.319 1.00 87.38 586 ASP A N 1
ATOM 4709 C CA . ASP A 1 586 ? 30.381 -7.890 -20.543 1.00 87.38 586 ASP A CA 1
ATOM 4710 C C . ASP A 1 586 ? 29.362 -8.992 -20.229 1.00 87.38 586 ASP A C 1
ATOM 4712 O O . ASP A 1 586 ? 28.770 -9.035 -19.150 1.00 87.38 586 ASP A O 1
ATOM 4716 N N . GLU A 1 587 ? 29.180 -9.906 -21.179 1.00 88.56 587 GLU A N 1
ATOM 4717 C CA . GLU A 1 587 ? 28.189 -10.982 -21.104 1.00 88.56 587 GLU A CA 1
ATOM 4718 C C . GLU A 1 587 ? 28.432 -11.906 -19.900 1.00 88.56 587 GLU A C 1
ATOM 4720 O O . GLU A 1 587 ? 27.507 -12.225 -19.151 1.00 88.56 587 GLU A O 1
ATOM 4725 N N . LYS A 1 588 ? 29.690 -12.295 -19.651 1.00 88.31 588 LYS A N 1
ATOM 4726 C CA . LYS A 1 588 ? 30.032 -13.179 -18.527 1.00 88.31 588 LYS A CA 1
ATOM 4727 C C . LYS A 1 588 ? 29.843 -12.478 -17.188 1.00 88.31 588 LYS A C 1
ATOM 4729 O O . LYS A 1 588 ? 29.374 -13.105 -16.238 1.00 88.31 588 LYS A O 1
ATOM 4734 N N . ALA A 1 589 ? 30.207 -11.203 -17.092 1.00 89.31 589 ALA A N 1
ATOM 4735 C CA . ALA A 1 589 ? 29.994 -10.402 -15.895 1.00 89.31 589 ALA A CA 1
ATOM 4736 C C . ALA A 1 589 ? 28.500 -10.298 -15.562 1.00 89.31 589 ALA A C 1
ATOM 4738 O O . ALA A 1 589 ? 28.130 -10.510 -14.409 1.00 89.31 589 ALA A O 1
ATOM 4739 N N . LEU A 1 590 ? 27.645 -10.071 -16.565 1.00 91.31 590 LEU A N 1
ATOM 4740 C CA . LEU A 1 590 ? 26.197 -9.989 -16.381 1.00 91.31 590 LEU A CA 1
ATOM 4741 C C . LEU A 1 590 ? 25.621 -11.318 -15.883 1.00 91.31 590 LEU A C 1
ATOM 4743 O O . LEU A 1 590 ? 24.898 -11.351 -14.893 1.00 91.31 590 LEU A O 1
ATOM 4747 N N . LEU A 1 591 ? 25.972 -12.427 -16.533 1.00 93.00 591 LEU A N 1
ATOM 4748 C CA . LEU A 1 591 ? 25.487 -13.751 -16.141 1.00 93.00 591 LEU A CA 1
ATOM 4749 C C . LEU A 1 591 ? 25.898 -14.120 -14.707 1.00 93.00 591 LEU A C 1
ATOM 4751 O O . LEU A 1 591 ? 25.098 -14.686 -13.958 1.00 93.00 591 LEU A O 1
ATOM 4755 N N . ASN A 1 592 ? 27.125 -13.775 -14.305 1.00 93.00 592 ASN A N 1
ATOM 4756 C CA . ASN A 1 592 ? 27.596 -13.980 -12.935 1.00 93.00 592 ASN A CA 1
ATOM 4757 C C . ASN A 1 592 ? 26.863 -13.085 -11.929 1.00 93.00 592 ASN A C 1
ATOM 4759 O O . ASN A 1 592 ? 26.529 -13.552 -10.842 1.00 93.00 592 ASN A O 1
ATOM 4763 N N . GLU A 1 593 ? 26.585 -11.831 -12.289 1.00 92.56 593 GLU A N 1
ATOM 4764 C CA . GLU A 1 593 ? 25.810 -10.893 -11.472 1.00 92.56 593 GLU A CA 1
ATOM 4765 C C . GLU A 1 593 ? 24.401 -11.426 -11.201 1.00 92.56 593 GLU A C 1
ATOM 4767 O O . GLU A 1 593 ? 23.979 -11.515 -10.050 1.00 92.56 593 GLU A O 1
ATOM 4772 N N . VAL A 1 594 ? 23.700 -11.872 -12.247 1.00 93.12 594 VAL A N 1
ATOM 4773 C CA . VAL A 1 594 ? 22.348 -12.433 -12.119 1.00 93.12 594 VAL A CA 1
ATOM 4774 C C . VAL A 1 594 ? 22.352 -13.699 -11.272 1.00 93.12 594 VAL A C 1
ATOM 4776 O O . VAL A 1 594 ? 21.509 -13.856 -10.385 1.00 93.12 594 VAL A O 1
ATOM 4779 N N . CYS A 1 595 ? 23.336 -14.579 -11.479 1.00 93.94 595 CYS A N 1
ATOM 4780 C CA . CYS A 1 595 ? 23.502 -15.752 -10.629 1.00 93.94 595 CYS A CA 1
ATOM 4781 C C . CYS A 1 595 ? 23.725 -15.354 -9.160 1.00 93.94 595 CYS A C 1
ATOM 4783 O O . CYS A 1 595 ? 23.157 -15.957 -8.247 1.00 93.94 595 CYS A O 1
ATOM 4785 N N . ARG A 1 596 ? 24.543 -14.329 -8.905 1.00 94.12 596 ARG A N 1
ATOM 4786 C CA . ARG A 1 596 ? 24.802 -13.850 -7.547 1.00 94.12 596 ARG A CA 1
ATOM 4787 C C . ARG A 1 596 ? 23.544 -13.279 -6.899 1.00 94.12 596 ARG A C 1
ATOM 4789 O O . ARG A 1 596 ? 23.213 -13.708 -5.798 1.00 94.12 596 ARG A O 1
ATOM 4796 N N . ASN A 1 597 ? 22.803 -12.421 -7.595 1.00 92.75 597 ASN A N 1
ATOM 4797 C CA . ASN A 1 597 ? 21.580 -11.799 -7.080 1.00 92.75 597 ASN A CA 1
ATOM 4798 C C . ASN A 1 597 ? 20.505 -12.839 -6.739 1.00 92.75 597 ASN A C 1
ATOM 4800 O O . ASN A 1 597 ? 19.870 -12.755 -5.686 1.00 92.75 597 ASN A O 1
ATOM 4804 N N . ALA A 1 598 ? 20.343 -13.871 -7.570 1.00 92.06 598 ALA A N 1
ATOM 4805 C CA . ALA A 1 598 ? 19.414 -14.961 -7.286 1.00 92.06 598 ALA A CA 1
ATOM 4806 C C . ALA A 1 598 ? 19.773 -15.729 -5.993 1.00 92.06 598 ALA A C 1
ATOM 4808 O O . ALA A 1 598 ? 18.881 -16.145 -5.258 1.00 92.06 598 ALA A O 1
ATOM 4809 N N . VAL A 1 599 ? 21.056 -15.869 -5.653 1.00 93.31 599 VAL A N 1
ATOM 4810 C CA . VAL A 1 599 ? 21.485 -16.539 -4.411 1.00 93.31 599 VAL A CA 1
ATOM 4811 C C . VAL A 1 599 ? 21.454 -15.595 -3.209 1.00 93.31 599 VAL A C 1
ATOM 4813 O O . VAL A 1 599 ? 20.863 -15.931 -2.186 1.00 93.31 599 VAL A O 1
ATOM 4816 N N . GLU A 1 600 ? 22.067 -14.417 -3.315 1.00 92.50 600 GLU A N 1
ATOM 4817 C CA . GLU A 1 600 ? 22.246 -13.489 -2.189 1.00 92.50 600 GLU A CA 1
ATOM 4818 C C . GLU A 1 600 ? 20.949 -12.772 -1.800 1.00 92.50 600 GLU A C 1
ATOM 4820 O O . GLU A 1 600 ? 20.660 -12.622 -0.614 1.00 92.50 600 GLU A O 1
ATOM 4825 N N . ILE A 1 601 ? 20.155 -12.352 -2.790 1.00 89.38 601 ILE A N 1
ATOM 4826 C CA . ILE A 1 601 ? 18.913 -11.594 -2.581 1.00 89.38 601 ILE A CA 1
ATOM 4827 C C . ILE A 1 601 ? 17.705 -12.529 -2.668 1.00 89.38 601 ILE A C 1
ATOM 4829 O O . ILE A 1 601 ? 16.842 -12.511 -1.791 1.00 89.38 601 ILE A O 1
ATOM 4833 N N . GLY A 1 602 ? 17.663 -13.376 -3.703 1.00 85.44 602 GLY A N 1
ATOM 4834 C CA . GLY A 1 602 ? 16.603 -14.373 -3.891 1.00 85.44 602 GLY A CA 1
ATOM 4835 C C . GLY A 1 602 ? 16.611 -15.475 -2.824 1.00 85.44 602 GLY A C 1
ATOM 4836 O O . GLY A 1 602 ? 15.589 -16.114 -2.582 1.00 85.44 602 GLY A O 1
ATOM 4837 N N . GLY A 1 603 ? 17.737 -15.672 -2.131 1.00 88.56 603 GLY A N 1
ATOM 4838 C CA . GLY A 1 603 ? 17.872 -16.661 -1.061 1.00 88.56 603 GLY A CA 1
ATOM 4839 C C . GLY A 1 603 ? 17.868 -18.108 -1.556 1.00 88.56 603 GLY A C 1
ATOM 4840 O O . GLY A 1 603 ? 17.636 -19.021 -0.763 1.00 88.56 603 GLY A O 1
ATOM 4841 N N . TYR A 1 604 ? 18.090 -18.339 -2.853 1.00 92.19 604 TYR A N 1
ATOM 4842 C CA . TYR A 1 604 ? 18.168 -19.688 -3.401 1.00 92.19 604 TYR A CA 1
ATOM 4843 C C . TYR A 1 604 ? 19.495 -20.351 -3.052 1.00 92.19 604 TYR A C 1
ATOM 4845 O O . TYR A 1 604 ? 20.531 -19.705 -2.896 1.00 92.19 604 TYR A O 1
ATOM 4853 N N . ARG A 1 605 ? 19.477 -21.681 -2.957 1.00 93.31 605 ARG A N 1
ATOM 4854 C CA . ARG A 1 605 ? 20.656 -22.455 -2.562 1.00 93.31 605 ARG A CA 1
ATOM 4855 C C . ARG A 1 605 ? 21.756 -22.370 -3.615 1.00 93.31 605 ARG A C 1
ATOM 4857 O O . ARG A 1 605 ? 22.942 -22.370 -3.270 1.00 93.31 605 ARG A O 1
ATOM 4864 N N . MET A 1 606 ? 21.357 -22.369 -4.882 1.00 94.50 606 MET A N 1
ATOM 4865 C CA . MET A 1 606 ? 22.266 -22.416 -6.013 1.00 94.50 606 MET A CA 1
ATOM 4866 C C . MET A 1 606 ? 21.545 -22.007 -7.297 1.00 94.50 606 MET A C 1
ATOM 4868 O O . MET A 1 606 ? 20.355 -22.273 -7.462 1.00 94.50 606 MET A O 1
ATOM 4872 N N . THR A 1 607 ? 22.273 -21.374 -8.208 1.00 96.19 607 THR A N 1
ATOM 4873 C CA . THR A 1 607 ? 21.794 -21.070 -9.555 1.00 96.19 607 THR A CA 1
ATOM 4874 C C . THR A 1 607 ? 22.925 -21.173 -10.566 1.00 96.19 607 THR A C 1
ATOM 4876 O O . THR A 1 607 ? 24.093 -20.938 -10.236 1.00 96.19 607 THR A O 1
ATOM 4879 N N . TRP A 1 608 ? 22.592 -21.512 -11.804 1.00 96.00 608 TRP A N 1
ATOM 4880 C CA . TRP A 1 608 ? 23.524 -21.453 -12.920 1.00 96.00 608 TRP A CA 1
ATOM 4881 C C . TRP A 1 608 ? 22.815 -21.164 -14.235 1.00 96.00 608 TRP A C 1
ATOM 4883 O O . TRP A 1 608 ? 21.636 -21.465 -14.412 1.00 96.00 608 TRP A O 1
ATOM 4893 N N . VAL A 1 609 ? 23.569 -20.602 -15.173 1.00 95.69 609 VAL A N 1
ATOM 4894 C CA . VAL A 1 609 ? 23.133 -20.351 -16.547 1.00 95.69 609 VAL A CA 1
ATOM 4895 C C . VAL A 1 609 ? 23.970 -21.201 -17.489 1.00 95.69 609 VAL A C 1
ATOM 4897 O O . VAL A 1 609 ? 25.188 -21.298 -17.319 1.00 95.69 609 VAL A O 1
ATOM 4900 N N . GLY A 1 610 ? 23.332 -21.819 -18.482 1.00 93.88 610 GLY A N 1
ATOM 4901 C CA . GLY A 1 610 ? 24.023 -22.581 -19.517 1.00 93.88 610 GLY A CA 1
ATOM 4902 C C . GLY A 1 610 ? 23.448 -22.372 -20.911 1.00 93.88 610 GLY A C 1
ATOM 4903 O O . GLY A 1 610 ? 22.240 -22.204 -21.076 1.00 93.88 610 GLY A O 1
ATOM 4904 N N . TYR A 1 611 ? 24.322 -22.417 -21.916 1.00 93.31 611 TYR A N 1
ATOM 4905 C CA . TYR A 1 611 ? 23.950 -22.277 -23.322 1.00 93.31 611 TYR A CA 1
ATOM 4906 C C . TYR A 1 611 ? 23.636 -23.615 -23.976 1.00 93.31 611 TYR A C 1
ATOM 4908 O O . TYR A 1 611 ? 24.261 -24.634 -23.681 1.00 93.31 611 TYR A O 1
ATOM 4916 N N . ALA A 1 612 ? 22.651 -23.598 -24.872 1.00 93.31 612 ALA A N 1
ATOM 4917 C CA . ALA A 1 612 ? 22.277 -24.747 -25.681 1.00 93.31 612 ALA A CA 1
ATOM 4918 C C . ALA A 1 612 ? 23.166 -24.807 -26.932 1.00 93.31 612 ALA A C 1
ATOM 4920 O O . ALA A 1 612 ? 22.974 -24.053 -27.886 1.00 93.31 612 ALA A O 1
ATOM 4921 N N . GLU A 1 613 ? 24.134 -25.721 -26.943 1.00 92.06 613 GLU A N 1
ATOM 4922 C CA . GLU A 1 613 ? 25.071 -25.869 -28.056 1.00 92.06 613 GLU A CA 1
ATOM 4923 C C . GLU A 1 613 ? 24.414 -26.579 -29.241 1.00 92.06 613 GLU A C 1
ATOM 4925 O O . GLU A 1 613 ? 23.693 -27.569 -29.077 1.00 92.06 613 GLU A O 1
ATOM 4930 N N . GLN A 1 614 ? 24.732 -26.126 -30.455 1.00 87.94 614 GLN A N 1
ATOM 4931 C CA . GLN A 1 614 ? 24.255 -26.719 -31.713 1.00 87.94 614 GLN A CA 1
ATOM 4932 C C . GLN A 1 614 ? 25.186 -27.831 -32.235 1.00 87.94 614 GLN A C 1
ATOM 4934 O O . GLN A 1 614 ? 25.368 -27.993 -33.440 1.00 87.94 614 GLN A O 1
ATOM 4939 N N . ASN A 1 615 ? 25.814 -28.590 -31.334 1.00 89.69 615 ASN A N 1
ATOM 4940 C CA . ASN A 1 615 ? 26.642 -29.743 -31.695 1.00 89.69 615 ASN A CA 1
ATOM 4941 C C . ASN A 1 615 ? 25.797 -31.023 -31.858 1.00 89.69 615 ASN A C 1
ATOM 4943 O O . ASN A 1 615 ? 24.633 -31.067 -31.461 1.00 89.69 615 ASN A O 1
ATOM 4947 N N . GLU A 1 616 ? 26.375 -32.091 -32.423 1.00 85.06 616 GLU A N 1
ATOM 4948 C CA . GLU A 1 616 ? 25.657 -33.365 -32.637 1.00 85.06 616 GLU A CA 1
ATOM 4949 C C . GLU A 1 616 ? 25.080 -33.954 -31.338 1.00 85.06 616 GLU A C 1
ATOM 4951 O O . GLU A 1 616 ? 24.007 -34.555 -31.346 1.00 85.06 616 GLU A O 1
ATOM 4956 N N . ALA A 1 617 ? 25.764 -33.739 -30.209 1.00 85.12 617 ALA A N 1
ATOM 4957 C CA . ALA A 1 617 ? 25.334 -34.196 -28.889 1.00 85.12 617 ALA A CA 1
ATOM 4958 C C . ALA A 1 617 ? 24.232 -33.320 -28.258 1.00 85.12 617 ALA A C 1
ATOM 4960 O O . ALA A 1 617 ? 23.680 -33.693 -27.215 1.00 85.12 617 ALA A O 1
ATOM 4961 N N . LYS A 1 618 ? 23.918 -32.163 -28.863 1.00 92.62 618 LYS A N 1
ATOM 4962 C CA . LYS A 1 618 ? 23.023 -31.133 -28.323 1.00 92.62 618 LYS A CA 1
ATOM 4963 C C . LYS A 1 618 ? 23.332 -30.851 -26.852 1.00 92.62 618 LYS A C 1
ATOM 4965 O O . LYS A 1 618 ? 22.467 -31.012 -25.993 1.00 92.62 618 LYS A O 1
ATOM 4970 N N . SER A 1 619 ? 24.589 -30.557 -26.531 1.00 92.56 619 SER A N 1
ATOM 4971 C CA . SER A 1 619 ? 25.020 -30.367 -25.140 1.00 92.56 619 SER A CA 1
ATOM 4972 C C . SER A 1 619 ? 24.526 -29.043 -24.555 1.00 92.56 619 SER A C 1
ATOM 4974 O O . SER A 1 619 ? 24.233 -28.099 -25.286 1.00 92.56 619 SER A O 1
ATOM 4976 N N . ILE A 1 620 ? 24.454 -28.966 -23.225 1.00 94.38 620 ILE A N 1
ATOM 4977 C CA . ILE A 1 620 ? 24.234 -27.706 -22.502 1.00 94.38 620 ILE A CA 1
ATOM 4978 C C . ILE A 1 620 ? 25.532 -27.354 -21.771 1.00 94.38 620 ILE A C 1
ATOM 4980 O O . ILE A 1 620 ? 25.993 -28.151 -20.952 1.00 94.38 620 ILE A O 1
ATOM 4984 N N . THR A 1 621 ? 26.112 -26.188 -22.066 1.00 93.06 621 THR A N 1
ATOM 4985 C CA . THR A 1 621 ? 27.386 -25.724 -21.489 1.00 93.06 621 THR A CA 1
ATOM 4986 C C . THR A 1 621 ? 27.123 -24.696 -20.386 1.00 93.06 621 THR A C 1
ATOM 4988 O O . THR A 1 621 ? 26.669 -23.595 -20.698 1.00 93.06 621 THR A O 1
ATOM 4991 N N . PRO A 1 622 ? 27.406 -24.994 -19.105 1.00 93.38 622 PRO A N 1
ATOM 4992 C CA . PRO A 1 622 ? 27.295 -24.017 -18.022 1.00 93.38 622 PRO A CA 1
ATOM 4993 C C . PRO A 1 622 ? 28.323 -22.884 -18.181 1.00 93.38 622 PRO A C 1
ATOM 4995 O O . PRO A 1 622 ? 29.515 -23.147 -18.334 1.00 93.38 622 PRO A O 1
ATOM 4998 N N . VAL A 1 623 ? 27.874 -21.628 -18.120 1.00 92.62 623 VAL A N 1
ATOM 4999 C CA . VAL A 1 623 ? 28.702 -20.426 -18.357 1.00 92.62 623 VAL A CA 1
ATOM 5000 C C . VAL A 1 623 ? 28.798 -19.483 -17.158 1.00 92.62 623 VAL A C 1
ATOM 5002 O O . VAL A 1 623 ? 29.775 -18.745 -17.048 1.00 92.62 623 VAL A O 1
ATOM 5005 N N . ALA A 1 624 ? 27.836 -19.538 -16.239 1.00 94.00 624 ALA A N 1
ATOM 5006 C CA . ALA A 1 624 ? 27.854 -18.805 -14.975 1.00 94.00 624 ALA A CA 1
ATOM 5007 C C . ALA A 1 624 ? 27.176 -19.632 -13.884 1.00 94.00 624 ALA A C 1
ATOM 5009 O O . ALA A 1 624 ? 26.279 -20.425 -14.175 1.00 94.00 624 ALA A O 1
ATOM 5010 N N . ARG A 1 625 ? 27.613 -19.466 -12.635 1.00 95.00 625 ARG A N 1
ATOM 5011 C CA . ARG A 1 625 ? 27.054 -20.175 -11.477 1.00 95.00 625 ARG A CA 1
ATOM 5012 C C . ARG A 1 625 ? 27.281 -19.388 -10.189 1.00 95.00 625 ARG A C 1
ATOM 5014 O O . ARG A 1 625 ? 28.283 -18.691 -10.066 1.00 95.00 625 ARG A O 1
ATOM 5021 N N . SER A 1 626 ? 26.380 -19.533 -9.224 1.00 94.94 626 SER A N 1
ATOM 5022 C CA . SER A 1 626 ? 26.516 -18.991 -7.869 1.00 94.94 626 SER A CA 1
ATOM 5023 C C . SER A 1 626 ? 25.834 -19.905 -6.850 1.00 94.94 626 SER A C 1
ATOM 5025 O O . SER A 1 626 ? 24.907 -20.643 -7.185 1.00 94.94 626 SER A O 1
ATOM 5027 N N . GLY A 1 627 ? 26.267 -19.835 -5.592 1.00 92.00 627 GLY A N 1
ATOM 5028 C CA . GLY A 1 627 ? 25.744 -20.641 -4.489 1.00 92.00 627 GLY A CA 1
ATOM 5029 C C . GLY A 1 627 ? 26.505 -21.948 -4.277 1.00 92.00 627 GLY A C 1
ATOM 5030 O O . GLY A 1 627 ? 27.670 -22.088 -4.654 1.00 92.00 627 GLY A O 1
ATOM 5031 N N . TYR A 1 628 ? 25.867 -22.905 -3.605 1.00 86.62 628 TYR A N 1
ATOM 5032 C CA . TYR A 1 628 ? 26.535 -24.134 -3.175 1.00 86.62 628 TYR A CA 1
ATOM 5033 C C . TYR A 1 628 ? 26.609 -25.169 -4.303 1.00 86.62 628 TYR A C 1
ATOM 5035 O O . TYR A 1 628 ? 25.769 -26.056 -4.358 1.00 86.62 628 TYR A O 1
ATOM 5043 N N . ASP A 1 629 ? 27.586 -25.041 -5.204 1.00 82.69 629 ASP A N 1
ATOM 5044 C CA . ASP A 1 629 ? 27.833 -25.973 -6.322 1.00 82.69 629 ASP A CA 1
ATOM 5045 C C . ASP A 1 629 ? 28.700 -27.180 -5.918 1.00 82.69 629 ASP A C 1
ATOM 5047 O O . ASP A 1 629 ? 28.316 -28.317 -6.146 1.00 82.69 629 ASP A O 1
ATOM 5051 N N . ALA A 1 630 ? 29.870 -26.946 -5.308 1.00 77.25 630 ALA A N 1
ATOM 5052 C CA . ALA A 1 630 ? 30.829 -27.987 -4.896 1.00 77.25 630 ALA A CA 1
ATOM 5053 C C . ALA A 1 630 ? 31.194 -29.029 -5.990 1.00 77.25 630 ALA A C 1
ATOM 5055 O O . ALA A 1 630 ? 31.537 -30.168 -5.677 1.00 77.25 630 ALA A O 1
ATOM 5056 N N . GLY A 1 631 ? 31.184 -28.629 -7.270 1.00 78.31 631 GLY A N 1
ATOM 5057 C CA . GLY A 1 631 ? 31.510 -29.496 -8.412 1.00 78.31 631 GLY A CA 1
ATOM 5058 C C . GLY A 1 631 ? 30.329 -30.310 -8.950 1.00 78.31 631 GLY A C 1
ATOM 5059 O O . GLY A 1 631 ? 30.515 -31.147 -9.835 1.00 78.31 631 GLY A O 1
ATOM 5060 N N . TYR A 1 632 ? 29.116 -30.063 -8.451 1.00 84.56 632 TYR A N 1
ATOM 5061 C CA . TYR A 1 632 ? 27.888 -30.697 -8.916 1.00 84.56 632 TYR A CA 1
ATOM 5062 C C . TYR A 1 632 ? 27.633 -30.437 -10.403 1.00 84.56 632 TYR A C 1
ATOM 5064 O O . TYR A 1 632 ? 27.470 -31.391 -11.166 1.00 84.56 632 TYR A O 1
ATOM 5072 N N . VAL A 1 633 ? 27.655 -29.171 -10.837 1.00 85.25 633 VAL A N 1
ATOM 5073 C CA . VAL A 1 633 ? 27.295 -28.766 -12.209 1.00 85.25 633 VAL A CA 1
ATOM 5074 C C . VAL A 1 633 ? 28.167 -29.442 -13.264 1.00 85.25 633 VAL A C 1
ATOM 5076 O O . VAL A 1 633 ? 27.663 -29.892 -14.295 1.00 85.25 633 VAL A O 1
ATOM 5079 N N . ASP A 1 634 ? 29.462 -29.575 -12.987 1.00 83.31 634 ASP A N 1
ATOM 5080 C CA . ASP A 1 634 ? 30.423 -30.174 -13.916 1.00 83.31 634 ASP A CA 1
ATOM 5081 C C . ASP A 1 634 ? 30.204 -31.690 -14.092 1.00 83.31 634 ASP A C 1
ATOM 5083 O O . ASP A 1 634 ? 30.646 -32.275 -15.079 1.00 83.31 634 ASP A O 1
ATOM 5087 N N . SER A 1 635 ? 29.478 -32.336 -13.173 1.00 81.56 635 SER A N 1
ATOM 5088 C CA . SER A 1 635 ? 29.190 -33.776 -13.212 1.00 81.56 635 SER A CA 1
ATOM 5089 C C . SER A 1 635 ? 27.892 -34.150 -13.955 1.00 81.56 635 SER A C 1
ATOM 5091 O O . SER A 1 635 ? 27.622 -35.332 -14.201 1.00 81.56 635 SER A O 1
ATOM 5093 N N . LEU A 1 636 ? 27.092 -33.159 -14.374 1.00 81.06 636 LEU A N 1
ATOM 5094 C CA . LEU A 1 636 ? 25.726 -33.378 -14.867 1.00 81.06 636 LEU A CA 1
ATOM 5095 C C . LEU A 1 636 ? 25.632 -33.956 -16.294 1.00 81.06 636 LEU A C 1
ATOM 5097 O O . LEU A 1 636 ? 24.613 -34.573 -16.620 1.00 81.06 636 LEU A O 1
ATOM 5101 N N . ASN A 1 637 ? 26.670 -33.807 -17.133 1.00 82.62 637 ASN A N 1
ATOM 5102 C CA . ASN A 1 637 ? 26.696 -34.101 -18.585 1.00 82.62 637 ASN A CA 1
ATOM 5103 C C . ASN A 1 637 ? 25.346 -33.823 -19.274 1.00 82.62 637 ASN A C 1
ATOM 5105 O O . ASN A 1 637 ? 24.622 -34.740 -19.676 1.00 82.62 637 ASN A O 1
ATOM 5109 N N . LEU A 1 638 ? 24.983 -32.546 -19.334 1.00 88.25 638 LEU A N 1
ATOM 5110 C CA . LEU A 1 638 ? 23.666 -32.082 -19.753 1.00 88.25 638 LEU A CA 1
ATOM 5111 C C . LEU A 1 638 ? 23.505 -32.093 -21.281 1.00 88.25 638 LEU A C 1
ATOM 5113 O O . LEU A 1 638 ? 24.424 -31.749 -22.025 1.00 88.25 638 LEU A O 1
ATOM 5117 N N . SER A 1 639 ? 22.306 -32.444 -21.748 1.00 91.00 639 SER A N 1
ATOM 5118 C CA . SER A 1 639 ? 21.922 -32.411 -23.164 1.00 91.00 639 SER A CA 1
ATOM 5119 C C . SER A 1 639 ? 20.493 -31.886 -23.307 1.00 91.00 639 SER A C 1
ATOM 5121 O O . SER A 1 639 ? 19.707 -31.957 -22.364 1.00 91.00 639 SER A O 1
ATOM 5123 N N . TRP A 1 640 ? 20.149 -31.367 -24.482 1.00 93.06 640 TRP A N 1
ATOM 5124 C CA . TRP A 1 640 ? 18.791 -30.999 -24.887 1.00 93.06 640 TRP A CA 1
ATOM 5125 C C . TRP A 1 640 ? 18.275 -31.849 -26.064 1.00 93.06 640 TRP A C 1
ATOM 5127 O O . TRP A 1 640 ? 17.208 -31.570 -26.620 1.00 93.06 640 TRP A O 1
ATOM 5137 N N . ALA A 1 641 ? 18.985 -32.927 -26.426 1.00 90.62 641 ALA A N 1
ATOM 5138 C CA . ALA A 1 641 ? 18.498 -33.924 -27.378 1.00 90.62 641 ALA A CA 1
ATOM 5139 C C . ALA A 1 641 ? 17.193 -34.577 -26.899 1.00 90.62 641 ALA A C 1
ATOM 5141 O O . ALA A 1 641 ? 16.971 -34.753 -25.704 1.00 90.62 641 ALA A O 1
ATOM 5142 N N . ASP A 1 642 ? 16.340 -35.003 -27.828 1.00 88.81 642 ASP A N 1
ATOM 5143 C CA . ASP A 1 642 ? 15.129 -35.761 -27.488 1.00 88.81 642 ASP A CA 1
ATOM 5144 C C . ASP A 1 642 ? 15.442 -37.251 -27.237 1.00 88.81 642 ASP A C 1
ATOM 5146 O O . ASP A 1 642 ? 14.865 -38.150 -27.839 1.00 88.81 642 ASP A O 1
ATOM 5150 N N . ALA A 1 643 ? 16.461 -37.509 -26.412 1.00 85.12 643 ALA A N 1
ATOM 5151 C CA . ALA A 1 643 ? 16.933 -38.838 -26.041 1.00 85.12 643 ALA A CA 1
ATOM 5152 C C . ALA A 1 643 ? 17.813 -38.779 -24.779 1.00 85.12 643 ALA A C 1
ATOM 5154 O O . ALA A 1 643 ? 18.487 -37.780 -24.514 1.00 85.12 643 ALA A O 1
ATOM 5155 N N . GLY A 1 644 ? 17.857 -39.881 -24.021 1.00 84.69 644 GLY A N 1
ATOM 5156 C CA . GLY A 1 644 ? 18.763 -40.051 -22.880 1.00 84.69 644 GLY A CA 1
ATOM 5157 C C . GLY A 1 644 ? 18.655 -38.918 -21.851 1.00 84.69 644 GLY A C 1
ATOM 5158 O O . GLY A 1 644 ? 17.561 -38.572 -21.412 1.00 84.69 644 GLY A O 1
ATOM 5159 N N . ARG A 1 645 ? 19.795 -38.305 -21.492 1.00 83.31 645 ARG A N 1
ATOM 5160 C CA . ARG A 1 645 ? 19.854 -37.189 -20.524 1.00 83.31 645 ARG A CA 1
ATOM 5161 C C . ARG A 1 645 ? 19.118 -35.928 -20.989 1.00 83.31 645 ARG A C 1
ATOM 5163 O O . ARG A 1 645 ? 18.772 -35.100 -20.153 1.00 83.31 645 ARG A O 1
ATOM 5170 N N . GLY A 1 646 ? 18.828 -35.789 -22.283 1.00 83.25 646 GLY A N 1
ATOM 5171 C CA . GLY A 1 646 ? 18.073 -34.648 -22.794 1.00 83.25 646 GLY A CA 1
ATOM 5172 C C . GLY A 1 646 ? 16.560 -34.728 -22.587 1.00 83.25 646 GLY A C 1
ATOM 5173 O O . GLY A 1 646 ? 15.865 -33.734 -22.792 1.00 83.25 646 GLY A O 1
ATOM 5174 N N . GLN A 1 647 ? 16.033 -35.851 -22.094 1.00 87.00 647 GLN A N 1
ATOM 5175 C CA . GLN A 1 647 ? 14.664 -35.922 -21.563 1.00 87.00 647 GLN A CA 1
ATOM 5176 C C . GLN A 1 647 ? 14.559 -35.460 -20.100 1.00 87.00 647 GLN A C 1
ATOM 5178 O O . GLN A 1 647 ? 13.490 -35.543 -19.506 1.00 87.00 647 GLN A O 1
ATOM 5183 N N . GLY A 1 648 ? 15.650 -34.947 -19.525 1.00 88.38 648 GLY A N 1
ATOM 5184 C CA . GLY A 1 648 ? 15.620 -34.280 -18.230 1.00 88.38 648 GLY A CA 1
ATOM 5185 C C . GLY A 1 648 ? 15.003 -32.876 -18.276 1.00 88.38 648 GLY A C 1
ATOM 5186 O O . GLY A 1 648 ? 14.804 -32.313 -19.359 1.00 88.38 648 GLY A O 1
ATOM 5187 N N . PRO A 1 649 ? 14.778 -32.266 -17.098 1.00 91.44 649 PRO A N 1
ATOM 5188 C CA . PRO A 1 649 ? 14.097 -30.978 -16.952 1.00 91.44 649 PRO A CA 1
ATOM 5189 C C . PRO A 1 649 ? 14.652 -29.853 -17.837 1.00 91.44 649 PRO A C 1
ATOM 5191 O O . PRO A 1 649 ? 13.891 -29.185 -18.533 1.00 91.44 649 PRO A O 1
ATOM 5194 N N . CYS A 1 650 ? 15.979 -29.672 -17.876 1.00 92.81 650 CYS A N 1
ATOM 5195 C CA . CYS A 1 650 ? 16.612 -28.620 -18.682 1.00 92.81 650 CYS A CA 1
ATOM 5196 C C . CYS A 1 650 ? 16.389 -28.825 -20.186 1.00 92.81 650 CYS A C 1
ATOM 5198 O O . CYS A 1 650 ? 16.117 -27.873 -20.913 1.00 92.81 650 CYS A O 1
ATOM 5200 N N . GLY A 1 651 ? 16.488 -30.070 -20.662 1.00 92.12 651 GLY A N 1
ATOM 5201 C CA . GLY A 1 651 ? 16.285 -30.390 -22.072 1.00 92.12 651 GLY A CA 1
ATOM 5202 C C . GLY A 1 651 ? 14.830 -30.203 -22.503 1.00 92.12 651 GLY A C 1
ATOM 5203 O O . GLY A 1 651 ? 14.577 -29.687 -23.592 1.00 92.12 651 GLY A O 1
ATOM 5204 N N . ILE A 1 652 ? 13.875 -30.554 -21.633 1.00 92.12 652 ILE A N 1
ATOM 5205 C CA . ILE A 1 652 ? 12.447 -30.294 -21.857 1.00 92.12 652 ILE A CA 1
ATOM 5206 C C . ILE A 1 652 ? 12.177 -28.788 -21.899 1.00 92.12 652 ILE A C 1
ATOM 5208 O O . ILE A 1 652 ? 11.532 -28.326 -22.841 1.00 92.12 652 ILE A O 1
ATOM 5212 N N . ALA A 1 653 ? 12.695 -28.017 -20.939 1.00 94.81 653 ALA A N 1
ATOM 5213 C CA . ALA A 1 653 ? 12.515 -26.565 -20.902 1.00 94.81 653 ALA A CA 1
ATOM 5214 C C . ALA A 1 653 ? 13.034 -25.899 -22.188 1.00 94.81 653 ALA A C 1
ATOM 5216 O O . ALA A 1 653 ? 12.331 -25.099 -22.802 1.00 94.81 653 ALA A O 1
ATOM 5217 N N . ILE A 1 654 ? 14.218 -26.307 -22.664 1.00 94.62 654 ILE A N 1
ATOM 5218 C CA . ILE A 1 654 ? 14.806 -25.774 -23.901 1.00 94.62 654 ILE A CA 1
ATOM 5219 C C . ILE A 1 654 ? 13.952 -26.102 -25.134 1.00 94.62 654 ILE A C 1
ATOM 5221 O O . ILE A 1 654 ? 13.688 -25.211 -25.942 1.00 94.62 654 ILE A O 1
ATOM 5225 N N . ARG A 1 655 ? 13.501 -27.358 -25.282 1.00 93.06 655 ARG A N 1
ATOM 5226 C CA . ARG A 1 655 ? 12.703 -27.795 -26.446 1.00 93.06 655 ARG A CA 1
ATOM 5227 C C . ARG A 1 655 ? 11.299 -27.204 -26.476 1.00 93.06 655 ARG A C 1
ATOM 5229 O O . ARG A 1 655 ? 10.782 -26.934 -27.554 1.00 93.06 655 ARG A O 1
ATOM 5236 N N . THR A 1 656 ? 10.666 -27.080 -25.314 1.00 93.19 656 THR A N 1
ATOM 5237 C CA . THR A 1 656 ? 9.278 -26.606 -25.204 1.00 93.19 656 THR A CA 1
ATOM 5238 C C . THR A 1 656 ? 9.181 -25.087 -25.143 1.00 93.19 656 THR A C 1
ATOM 5240 O O . THR A 1 656 ? 8.123 -24.540 -25.448 1.00 93.19 656 THR A O 1
ATOM 5243 N N . GLY A 1 657 ? 10.254 -24.405 -24.729 1.00 91.12 657 GLY A N 1
ATOM 5244 C CA . GLY A 1 657 ? 10.215 -22.978 -24.429 1.00 91.12 657 GLY A CA 1
ATOM 5245 C C . GLY A 1 657 ? 9.325 -22.652 -23.225 1.00 91.12 657 GLY A C 1
ATOM 5246 O O . GLY A 1 657 ? 8.835 -21.533 -23.115 1.00 91.12 657 GLY A O 1
ATOM 5247 N N . GLN A 1 658 ? 9.071 -23.618 -22.336 1.00 93.19 658 GLN A N 1
ATOM 5248 C CA . GLN A 1 658 ? 8.291 -23.413 -21.114 1.00 93.19 658 GLN A CA 1
ATOM 5249 C C . GLN A 1 658 ? 9.133 -23.713 -19.868 1.00 93.19 658 GLN A C 1
ATOM 5251 O O . GLN A 1 658 ? 9.965 -24.624 -19.905 1.00 93.19 658 GLN A O 1
ATOM 5256 N N . PRO A 1 659 ? 8.919 -22.986 -18.754 1.00 95.75 659 PRO A N 1
ATOM 5257 C CA . PRO A 1 659 ? 9.516 -23.334 -17.472 1.00 95.75 659 PRO A CA 1
ATOM 5258 C C . PRO A 1 659 ? 9.171 -24.767 -17.053 1.00 95.75 659 PRO A C 1
ATOM 5260 O O . PRO A 1 659 ? 8.021 -25.193 -17.170 1.00 95.75 659 PRO A O 1
ATOM 5263 N N . PHE A 1 660 ? 10.152 -25.493 -16.518 1.00 95.06 660 PHE A N 1
ATOM 5264 C CA . PHE A 1 660 ? 9.952 -26.821 -15.941 1.00 95.06 660 PHE A CA 1
ATOM 5265 C C . PHE A 1 660 ? 10.213 -26.774 -14.435 1.00 95.06 660 PHE A C 1
ATOM 5267 O O . PHE A 1 660 ? 11.331 -26.483 -14.008 1.00 95.06 660 PHE A O 1
ATOM 5274 N N . VAL A 1 661 ? 9.185 -27.062 -13.636 1.00 95.56 661 VAL A N 1
ATOM 5275 C CA . VAL A 1 661 ? 9.214 -26.938 -12.172 1.00 95.56 661 VAL A CA 1
ATOM 5276 C C . VAL A 1 661 ? 9.152 -28.318 -11.536 1.00 95.56 661 VAL A C 1
ATOM 5278 O O . VAL A 1 661 ? 8.244 -29.095 -11.817 1.00 95.56 661 VAL A O 1
ATOM 5281 N N . VAL A 1 662 ? 10.085 -28.594 -10.630 1.00 93.62 662 VAL A N 1
ATOM 5282 C CA . VAL A 1 662 ? 10.114 -29.805 -9.813 1.00 93.62 662 VAL A CA 1
ATOM 5283 C C . VAL A 1 662 ? 9.968 -29.403 -8.353 1.00 93.62 662 VAL A C 1
ATOM 5285 O O . VAL A 1 662 ? 10.917 -28.945 -7.715 1.00 93.62 662 VAL A O 1
ATOM 5288 N N . ARG A 1 663 ? 8.757 -29.582 -7.819 1.00 91.19 663 ARG A N 1
ATOM 5289 C CA . ARG A 1 663 ? 8.418 -29.230 -6.431 1.00 91.19 663 ARG A CA 1
ATOM 5290 C C . ARG A 1 663 ? 9.116 -30.137 -5.420 1.00 91.19 663 ARG A C 1
ATOM 5292 O O . ARG A 1 663 ? 9.519 -29.677 -4.362 1.00 91.19 663 ARG A O 1
ATOM 5299 N N . ASN A 1 664 ? 9.320 -31.408 -5.747 1.00 91.69 664 ASN A N 1
ATOM 5300 C CA . ASN A 1 664 ? 10.112 -32.321 -4.929 1.00 91.69 664 ASN A CA 1
ATOM 5301 C C . ASN A 1 664 ? 10.942 -33.224 -5.840 1.00 91.69 664 ASN A C 1
ATOM 5303 O O . ASN A 1 664 ? 10.390 -34.065 -6.548 1.00 91.69 664 ASN A O 1
ATOM 5307 N N . ILE A 1 665 ? 12.267 -33.066 -5.802 1.00 90.44 665 ILE A N 1
ATOM 5308 C CA . ILE A 1 665 ? 13.171 -33.821 -6.682 1.00 90.44 665 ILE A CA 1
ATOM 5309 C C . ILE A 1 665 ? 13.118 -35.334 -6.440 1.00 90.44 665 ILE A C 1
ATOM 5311 O O . ILE A 1 665 ? 13.350 -36.103 -7.367 1.00 90.44 665 ILE A O 1
ATOM 5315 N N . GLN A 1 666 ? 12.777 -35.772 -5.223 1.00 88.00 666 GLN A N 1
ATOM 5316 C CA . GLN A 1 666 ? 12.663 -37.194 -4.877 1.00 88.00 666 GLN A CA 1
ATOM 5317 C C . GLN A 1 666 ? 11.401 -37.835 -5.457 1.00 88.00 666 GLN A C 1
ATOM 5319 O O . GLN A 1 666 ? 11.364 -39.048 -5.649 1.00 88.00 666 GLN A O 1
ATOM 5324 N N . ALA A 1 667 ? 10.374 -37.028 -5.729 1.00 86.38 667 ALA A N 1
ATOM 5325 C CA . ALA A 1 667 ? 9.089 -37.489 -6.240 1.00 86.38 667 ALA A CA 1
ATOM 5326 C C . ALA A 1 667 ? 8.999 -37.447 -7.775 1.00 86.38 667 ALA A C 1
ATOM 5328 O O . 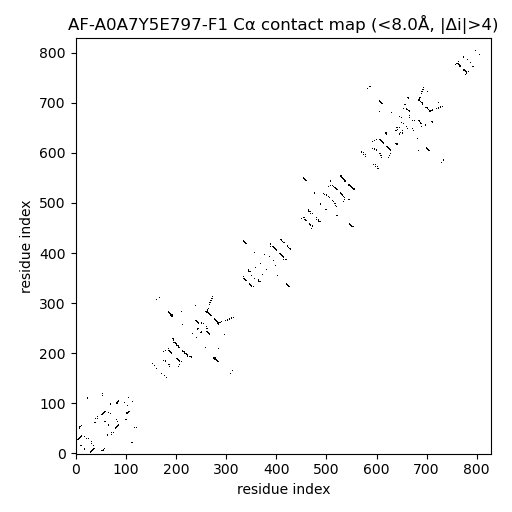ALA A 1 667 ? 8.025 -37.951 -8.328 1.00 86.38 667 ALA A O 1
ATOM 5329 N N . GLU A 1 668 ? 9.987 -36.862 -8.461 1.00 86.75 668 GLU A N 1
ATOM 5330 C CA . GLU A 1 668 ? 9.924 -36.595 -9.898 1.00 86.75 668 GLU A CA 1
ATOM 5331 C C . GLU A 1 668 ? 10.746 -37.611 -10.717 1.00 86.75 668 GLU A C 1
ATOM 5333 O O . GLU A 1 668 ? 11.983 -37.572 -10.698 1.00 86.75 668 GLU A O 1
ATOM 5338 N N . PRO A 1 669 ? 10.101 -38.505 -11.495 1.00 83.88 669 PRO A N 1
ATOM 5339 C CA . PRO A 1 669 ? 10.797 -39.567 -12.221 1.00 83.88 669 PRO A CA 1
ATOM 5340 C C . PRO A 1 669 ? 11.815 -39.056 -13.244 1.00 83.88 669 PRO A C 1
ATOM 5342 O O . PRO A 1 669 ? 12.870 -39.669 -13.418 1.00 83.88 669 PRO A O 1
ATOM 5345 N N . CYS A 1 670 ? 11.543 -37.924 -13.906 1.00 80.62 670 CYS A N 1
ATOM 5346 C CA . CYS A 1 670 ? 12.468 -37.369 -14.897 1.00 80.62 670 CYS A CA 1
ATOM 5347 C C . CYS A 1 670 ? 13.735 -36.760 -14.270 1.00 80.62 670 CYS A C 1
ATOM 5349 O O . CYS A 1 670 ? 14.675 -36.449 -14.999 1.00 80.62 670 CYS A O 1
ATOM 5351 N N . PHE A 1 671 ? 13.787 -36.607 -12.939 1.00 82.44 671 PHE A N 1
ATOM 5352 C CA . PHE A 1 671 ? 14.952 -36.113 -12.196 1.00 82.44 671 PHE A CA 1
ATOM 5353 C C . PHE A 1 671 ? 15.877 -37.237 -11.692 1.00 82.44 671 PHE A C 1
ATOM 5355 O O . PHE A 1 671 ? 17.002 -36.975 -11.262 1.00 82.44 671 PHE A O 1
ATOM 5362 N N . ALA A 1 672 ? 15.445 -38.501 -11.786 1.00 81.88 672 ALA A N 1
ATOM 5363 C CA . ALA A 1 672 ? 16.142 -39.660 -11.223 1.00 81.88 672 ALA A CA 1
ATOM 5364 C C . ALA A 1 672 ? 17.658 -39.748 -11.524 1.00 81.88 672 ALA A C 1
ATOM 5366 O O . ALA A 1 672 ? 18.403 -40.084 -10.602 1.00 81.88 672 ALA A O 1
ATOM 5367 N N . PRO A 1 673 ? 18.165 -39.415 -12.735 1.00 84.12 673 PRO A N 1
ATOM 5368 C CA . PRO A 1 673 ? 19.599 -39.506 -13.032 1.00 84.12 673 PRO A CA 1
ATOM 5369 C C . PRO A 1 673 ? 20.502 -38.607 -12.174 1.00 84.12 673 PRO A C 1
ATOM 5371 O O . PRO A 1 673 ? 21.695 -38.882 -12.078 1.00 84.12 673 PRO A O 1
ATOM 5374 N N . TRP A 1 674 ? 19.955 -37.542 -11.580 1.00 86.44 674 TRP A N 1
ATOM 5375 C CA . TRP A 1 674 ? 20.705 -36.533 -10.818 1.00 86.44 674 TRP A CA 1
ATOM 5376 C C . TRP A 1 674 ? 20.349 -36.514 -9.326 1.00 86.44 674 TRP A C 1
ATOM 5378 O O . TRP A 1 674 ? 20.922 -35.739 -8.562 1.00 86.44 674 TRP A O 1
ATOM 5388 N N . LEU A 1 675 ? 19.417 -37.371 -8.897 1.00 85.75 675 LEU A N 1
ATOM 5389 C CA . LEU A 1 675 ? 18.812 -37.316 -7.569 1.00 85.75 675 LEU A CA 1
ATOM 5390 C C . LEU A 1 675 ? 19.827 -37.491 -6.430 1.00 85.75 675 LEU A C 1
ATOM 5392 O O . LEU A 1 675 ? 19.838 -36.700 -5.491 1.00 85.75 675 LEU A O 1
ATOM 5396 N N . GLU A 1 676 ? 20.688 -38.507 -6.519 1.00 84.81 676 GLU A N 1
ATOM 5397 C CA . GLU A 1 676 ? 21.658 -38.833 -5.464 1.00 84.81 676 GLU A CA 1
ATOM 5398 C C . GLU A 1 676 ? 22.611 -37.661 -5.194 1.00 84.81 676 GLU A C 1
ATOM 5400 O O . GLU A 1 676 ? 22.800 -37.250 -4.048 1.00 84.81 676 GLU A O 1
ATOM 5405 N N . GLN A 1 677 ? 23.158 -37.075 -6.259 1.00 84.19 677 GLN A N 1
ATOM 5406 C CA . GLN A 1 677 ? 24.050 -35.927 -6.149 1.00 84.19 677 GLN A CA 1
ATOM 5407 C C . GLN A 1 677 ? 23.302 -34.673 -5.686 1.00 84.19 677 GLN A C 1
ATOM 5409 O O . GLN A 1 677 ? 23.815 -33.948 -4.838 1.00 84.19 677 GLN A O 1
ATOM 5414 N N . ALA A 1 678 ? 22.086 -34.423 -6.175 1.00 85.81 678 ALA A N 1
ATOM 5415 C CA . ALA A 1 678 ? 21.304 -33.255 -5.776 1.00 85.81 678 ALA A CA 1
ATOM 5416 C C . ALA A 1 678 ? 20.976 -33.254 -4.269 1.00 85.81 678 ALA A C 1
ATOM 5418 O O . ALA A 1 678 ? 21.114 -32.222 -3.609 1.00 85.81 678 ALA A O 1
ATOM 5419 N N . ILE A 1 679 ? 20.639 -34.418 -3.700 1.00 86.94 679 ILE A N 1
ATOM 5420 C CA . ILE A 1 679 ? 20.387 -34.572 -2.257 1.00 86.94 679 ILE A CA 1
ATOM 5421 C C . ILE A 1 679 ? 21.654 -34.289 -1.441 1.00 86.94 679 ILE A C 1
ATOM 5423 O O . ILE A 1 679 ? 21.588 -33.580 -0.438 1.00 86.94 679 ILE A O 1
ATOM 5427 N N . GLN A 1 680 ? 22.820 -34.785 -1.875 1.00 86.75 680 GLN A N 1
ATOM 5428 C CA . GLN A 1 680 ? 24.096 -34.533 -1.184 1.00 86.75 680 GLN A CA 1
ATOM 5429 C C . GLN A 1 680 ? 24.447 -33.038 -1.106 1.00 86.75 680 GLN A C 1
ATOM 5431 O O . GLN A 1 680 ? 25.093 -32.608 -0.152 1.00 86.75 680 GLN A O 1
ATOM 5436 N N . HIS A 1 681 ? 23.986 -32.238 -2.070 1.00 87.12 681 HIS A N 1
ATOM 5437 C CA . HIS A 1 681 ? 24.214 -30.790 -2.114 1.00 87.12 681 HIS A CA 1
ATOM 5438 C C . HIS A 1 681 ? 23.117 -29.980 -1.398 1.00 87.12 681 HIS A C 1
ATOM 5440 O O . HIS A 1 681 ? 23.189 -28.747 -1.310 1.00 87.12 681 HIS A O 1
ATOM 5446 N N . GLY A 1 682 ? 22.131 -30.676 -0.821 1.00 87.50 682 GLY A N 1
ATOM 5447 C CA . GLY A 1 682 ? 21.024 -30.091 -0.076 1.00 87.50 682 GLY A CA 1
ATOM 5448 C C . GLY A 1 682 ? 19.961 -29.458 -0.966 1.00 87.50 682 GLY A C 1
ATOM 5449 O O . GLY A 1 682 ? 19.280 -28.541 -0.511 1.00 87.50 682 GLY A O 1
ATOM 5450 N N . TYR A 1 683 ? 19.833 -29.892 -2.221 1.00 92.50 683 TYR A N 1
ATOM 5451 C CA . TYR A 1 683 ? 18.759 -29.451 -3.105 1.00 92.50 683 TYR A CA 1
ATOM 5452 C C . TYR A 1 683 ? 17.522 -30.317 -2.897 1.00 92.50 683 TYR A C 1
ATOM 5454 O O . TYR A 1 683 ? 17.620 -31.540 -2.843 1.00 92.50 683 TYR A O 1
ATOM 5462 N N . HIS A 1 684 ? 16.356 -29.684 -2.815 1.00 91.69 684 HIS A N 1
ATOM 5463 C CA . HIS A 1 684 ? 15.088 -30.373 -2.559 1.00 91.69 684 HIS A CA 1
ATOM 5464 C C . HIS A 1 684 ? 13.993 -30.009 -3.570 1.00 91.69 684 HIS A C 1
ATOM 5466 O O . HIS A 1 684 ? 13.095 -30.815 -3.822 1.00 91.69 684 HIS A O 1
ATOM 5472 N N . SER A 1 685 ? 14.101 -28.849 -4.217 1.00 94.56 685 SER A N 1
ATOM 5473 C CA . SER A 1 685 ? 13.270 -28.450 -5.354 1.00 94.56 685 SER A CA 1
ATOM 5474 C C . SER A 1 685 ? 14.102 -27.728 -6.412 1.00 94.56 685 SER A C 1
ATOM 5476 O O . SER A 1 685 ? 15.227 -27.283 -6.154 1.00 94.56 685 SER A O 1
ATOM 5478 N N . PHE A 1 686 ? 13.556 -27.645 -7.622 1.00 93.81 686 PHE A N 1
ATOM 5479 C CA . PHE A 1 686 ? 14.274 -27.198 -8.809 1.00 93.81 686 PHE A CA 1
ATOM 5480 C C . PHE A 1 686 ? 13.351 -26.470 -9.789 1.00 93.81 686 PHE A C 1
ATOM 5482 O O . PHE A 1 686 ? 12.196 -26.861 -9.969 1.00 93.81 686 PHE A O 1
ATOM 5489 N N . ILE A 1 687 ? 13.890 -25.479 -10.496 1.00 96.38 687 ILE A N 1
ATOM 5490 C CA . ILE A 1 687 ? 13.246 -24.881 -11.666 1.00 96.38 687 ILE A CA 1
ATOM 5491 C C . ILE A 1 687 ? 14.259 -24.664 -12.795 1.00 96.38 687 ILE A C 1
ATOM 5493 O O . ILE A 1 687 ? 15.365 -24.173 -12.568 1.00 96.38 687 ILE A O 1
ATOM 5497 N N . ALA A 1 688 ? 13.867 -25.026 -14.018 1.00 96.44 688 ALA A N 1
ATOM 5498 C CA . ALA A 1 688 ? 14.579 -24.703 -15.250 1.00 96.44 688 ALA A CA 1
ATOM 5499 C C . ALA A 1 688 ? 13.764 -23.709 -16.076 1.00 96.44 688 ALA A C 1
ATOM 5501 O O . ALA A 1 688 ? 12.611 -23.980 -16.416 1.00 96.44 688 ALA A O 1
ATOM 5502 N N . LEU A 1 689 ? 14.377 -22.583 -16.422 1.00 97.00 689 LEU A N 1
ATOM 5503 C CA . LEU A 1 689 ? 13.751 -21.476 -17.136 1.00 97.00 689 LEU A CA 1
ATOM 5504 C C . LEU A 1 689 ? 14.482 -21.266 -18.466 1.00 97.00 689 LEU A C 1
ATOM 5506 O O . LEU A 1 689 ? 15.691 -21.019 -18.466 1.00 97.00 689 LEU A O 1
ATOM 5510 N N . PRO A 1 690 ? 13.796 -21.406 -19.607 1.00 96.38 690 PRO A N 1
ATOM 5511 C CA . PRO A 1 690 ? 14.421 -21.233 -20.910 1.00 96.38 690 PRO A CA 1
ATOM 5512 C C . PRO A 1 690 ? 14.747 -19.758 -21.175 1.00 96.38 690 PRO A C 1
ATOM 5514 O O . PRO A 1 690 ? 13.926 -18.881 -20.930 1.00 96.38 690 PRO A O 1
ATOM 5517 N N . LEU A 1 691 ? 15.927 -19.489 -21.735 1.00 94.56 691 LEU A N 1
ATOM 5518 C CA . LEU A 1 691 ? 16.316 -18.153 -22.196 1.00 94.56 691 LEU A CA 1
ATOM 5519 C C . LEU A 1 691 ? 15.862 -17.978 -23.648 1.00 94.56 691 LEU A C 1
ATOM 5521 O O . LEU A 1 691 ? 16.513 -18.477 -24.573 1.00 94.56 691 LEU A O 1
ATOM 5525 N N . ILE A 1 692 ? 14.717 -17.324 -23.843 1.00 90.25 692 ILE A N 1
ATOM 5526 C CA . ILE A 1 692 ? 14.042 -17.217 -25.143 1.00 90.25 692 ILE A CA 1
ATOM 5527 C C . ILE A 1 692 ? 14.211 -15.809 -25.707 1.00 90.25 692 ILE A C 1
ATOM 5529 O O . ILE A 1 692 ? 13.875 -14.828 -25.054 1.00 90.25 692 ILE A O 1
ATOM 5533 N N . CYS A 1 693 ? 14.670 -15.718 -26.954 1.00 81.62 693 CYS A N 1
ATOM 5534 C CA . CYS A 1 693 ? 14.701 -14.473 -27.717 1.00 81.62 693 CYS A CA 1
ATOM 5535 C C . CYS A 1 693 ? 14.291 -14.762 -29.168 1.00 81.62 693 CYS A C 1
ATOM 5537 O O . CYS A 1 693 ? 14.657 -15.801 -29.709 1.00 81.62 693 CYS A O 1
ATOM 5539 N N . GLU A 1 694 ? 13.477 -13.895 -29.780 1.00 73.62 694 GLU A N 1
ATOM 5540 C CA . GLU A 1 694 ? 12.978 -14.035 -31.166 1.00 73.62 694 GLU A CA 1
ATOM 5541 C C . GLU A 1 694 ? 12.414 -15.434 -31.520 1.00 73.62 694 GLU A C 1
ATOM 5543 O O . GLU A 1 694 ? 12.520 -15.908 -32.647 1.00 73.62 694 GLU A O 1
ATOM 5548 N N . SER A 1 695 ? 11.745 -16.093 -30.566 1.00 75.69 695 SER A N 1
ATOM 5549 C CA . SER A 1 695 ? 11.187 -17.459 -30.694 1.00 75.69 695 SER A CA 1
ATOM 5550 C C . SER A 1 695 ? 12.217 -18.599 -30.765 1.00 75.69 695 SER A C 1
ATOM 5552 O O . SER A 1 695 ? 11.844 -19.738 -31.048 1.00 75.69 695 SER A O 1
ATOM 5554 N N . GLN A 1 696 ? 13.489 -18.326 -30.464 1.00 83.75 696 GLN A N 1
ATOM 5555 C CA . GLN A 1 696 ? 14.550 -19.323 -30.328 1.00 83.75 696 GLN A CA 1
ATOM 5556 C C . GLN A 1 696 ? 15.040 -19.404 -28.874 1.00 83.75 696 GLN A C 1
ATOM 5558 O O . GLN A 1 696 ? 15.295 -18.389 -28.220 1.00 83.75 696 GLN A O 1
ATOM 5563 N N . THR A 1 697 ? 15.193 -20.627 -28.360 1.00 88.25 697 THR A N 1
ATOM 5564 C CA . THR A 1 697 ? 15.774 -20.864 -27.033 1.00 88.25 697 THR A CA 1
ATOM 5565 C C . THR A 1 697 ? 17.296 -20.937 -27.134 1.00 88.25 697 THR A C 1
ATOM 5567 O O . THR A 1 697 ? 17.835 -21.837 -27.778 1.00 88.25 697 THR A O 1
ATOM 5570 N N . HIS A 1 698 ? 17.988 -19.999 -26.492 1.00 88.31 698 HIS A N 1
ATOM 5571 C CA . HIS A 1 698 ? 19.448 -19.863 -26.544 1.00 88.31 698 HIS A CA 1
ATOM 5572 C C . HIS A 1 698 ? 20.146 -20.605 -25.395 1.00 88.31 698 HIS A C 1
ATOM 5574 O O . HIS A 1 698 ? 21.309 -20.992 -25.496 1.00 88.31 698 HIS A O 1
ATOM 5580 N N . GLY A 1 699 ? 19.428 -20.852 -24.301 1.00 93.19 699 GLY A N 1
ATOM 5581 C CA . GLY A 1 699 ? 19.974 -21.499 -23.118 1.00 93.19 699 GLY A CA 1
ATOM 5582 C C . GLY A 1 699 ? 18.926 -21.720 -22.040 1.00 93.19 699 GLY A C 1
ATOM 5583 O O . GLY A 1 699 ? 17.722 -21.692 -22.301 1.00 93.19 699 GLY A O 1
ATOM 5584 N N . VAL A 1 700 ? 19.398 -21.941 -20.821 1.00 95.94 700 VAL A N 1
ATOM 5585 C CA . VAL A 1 700 ? 18.570 -22.167 -19.638 1.00 95.94 700 VAL A CA 1
ATOM 5586 C C . VAL A 1 700 ? 19.217 -21.507 -18.423 1.00 95.94 700 VAL A C 1
ATOM 5588 O O . VAL A 1 700 ? 20.435 -21.585 -18.251 1.00 95.94 700 VAL A O 1
ATOM 5591 N N . ILE A 1 701 ? 18.406 -20.877 -17.576 1.00 96.50 701 ILE A N 1
ATOM 5592 C CA . ILE A 1 701 ? 18.772 -20.539 -16.200 1.00 96.50 701 ILE A CA 1
ATOM 5593 C C . ILE A 1 701 ? 18.098 -21.531 -15.259 1.00 96.50 701 ILE A C 1
ATOM 5595 O O . ILE A 1 701 ? 16.926 -21.874 -15.414 1.00 96.50 701 ILE A O 1
ATOM 5599 N N . VAL A 1 702 ? 18.868 -22.048 -14.313 1.00 96.25 702 VAL A N 1
ATOM 5600 C CA . VAL A 1 702 ? 18.456 -23.130 -13.429 1.00 96.25 702 VAL A CA 1
ATOM 5601 C C . VAL A 1 702 ? 18.667 -22.711 -11.994 1.00 96.25 702 VAL A C 1
ATOM 5603 O O . VAL A 1 702 ? 19.762 -22.290 -11.639 1.00 96.25 702 VAL A O 1
ATOM 5606 N N . ILE A 1 703 ? 17.637 -22.873 -11.168 1.00 96.00 703 ILE A N 1
ATOM 5607 C CA . ILE A 1 703 ? 17.640 -22.446 -9.770 1.00 96.00 703 ILE A CA 1
ATOM 5608 C C . ILE A 1 703 ? 17.244 -23.627 -8.879 1.00 96.00 703 ILE A C 1
ATOM 5610 O O . ILE A 1 703 ? 16.276 -24.340 -9.152 1.00 96.00 703 ILE A O 1
ATOM 5614 N N . TYR A 1 704 ? 17.998 -23.819 -7.798 1.00 95.44 704 TYR A N 1
ATOM 5615 C CA . TYR A 1 704 ? 17.779 -24.849 -6.786 1.00 95.44 704 TYR A CA 1
ATOM 5616 C C . TYR A 1 704 ? 17.440 -24.216 -5.442 1.00 95.44 704 TYR A C 1
ATOM 5618 O O . TYR A 1 704 ? 18.085 -23.257 -5.007 1.00 95.44 704 TYR A O 1
ATOM 5626 N N . SER A 1 705 ? 16.489 -24.817 -4.732 1.00 94.31 705 SER A N 1
ATOM 5627 C CA . SER A 1 705 ? 16.178 -24.460 -3.349 1.00 94.31 705 SER A CA 1
ATOM 5628 C C . SER A 1 705 ? 16.492 -25.611 -2.399 1.00 94.31 705 SER A C 1
ATOM 5630 O O . SER A 1 705 ? 16.396 -26.789 -2.757 1.00 94.31 705 SER A O 1
ATOM 5632 N N . SER A 1 706 ? 16.864 -25.255 -1.168 1.00 91.88 706 SER A N 1
ATOM 5633 C CA . SER A 1 706 ? 17.017 -26.205 -0.066 1.00 91.88 706 SER A CA 1
ATOM 5634 C C . SER A 1 706 ? 15.690 -26.655 0.532 1.00 91.88 706 SER A C 1
ATOM 5636 O O . 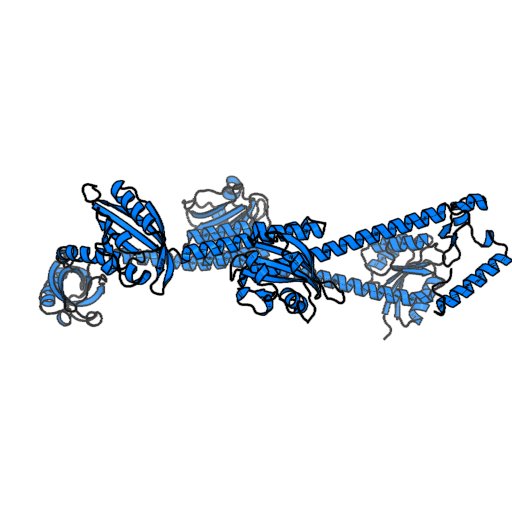SER A 1 706 ? 15.684 -27.574 1.342 1.00 91.88 706 SER A O 1
ATOM 5638 N N . GLU A 1 707 ? 14.581 -26.034 0.142 1.00 88.44 707 GLU A N 1
ATOM 5639 C CA . GLU A 1 707 ? 13.239 -26.402 0.577 1.00 88.44 707 GLU A CA 1
ATOM 5640 C C . GLU A 1 707 ? 12.529 -27.244 -0.490 1.00 88.44 707 GLU A C 1
ATOM 5642 O O . GLU A 1 707 ? 12.710 -27.032 -1.694 1.00 88.44 707 GLU A O 1
ATOM 5647 N N . THR A 1 708 ? 11.697 -28.190 -0.058 1.00 86.44 708 THR A N 1
ATOM 5648 C CA . THR A 1 708 ? 10.691 -28.806 -0.929 1.00 86.44 708 THR A CA 1
ATOM 5649 C C . THR A 1 708 ? 9.583 -27.796 -1.215 1.00 86.44 708 THR A C 1
ATOM 5651 O O . THR A 1 708 ? 9.199 -27.038 -0.334 1.00 86.44 708 THR A O 1
ATOM 5654 N N . ASP A 1 709 ? 9.050 -27.820 -2.429 1.00 86.94 709 ASP A N 1
ATOM 5655 C CA . ASP A 1 709 ? 7.951 -26.976 -2.903 1.00 86.94 709 ASP A CA 1
ATOM 5656 C C . ASP A 1 709 ? 8.226 -25.461 -2.850 1.00 86.94 709 ASP A C 1
ATOM 5658 O O . ASP A 1 709 ? 7.329 -24.652 -2.641 1.00 86.94 709 ASP A O 1
ATOM 5662 N N . ALA A 1 710 ? 9.481 -25.056 -3.067 1.00 86.56 710 ALA A N 1
ATOM 5663 C CA . ALA A 1 710 ? 9.880 -23.647 -3.003 1.00 86.56 710 ALA A CA 1
ATOM 5664 C C . ALA A 1 710 ? 9.373 -22.785 -4.176 1.00 86.56 710 ALA A C 1
ATOM 5666 O O . ALA A 1 710 ? 9.449 -21.561 -4.108 1.00 86.56 710 ALA A O 1
ATOM 5667 N N . PHE A 1 711 ? 8.908 -23.413 -5.260 1.00 90.50 711 PHE A N 1
ATOM 5668 C CA . PHE A 1 711 ? 8.533 -22.753 -6.512 1.00 90.50 711 PHE A CA 1
ATOM 5669 C C . PHE A 1 711 ? 7.021 -22.836 -6.729 1.00 90.50 711 PHE A C 1
ATOM 5671 O O . PHE A 1 711 ? 6.518 -23.649 -7.512 1.00 90.50 711 PHE A O 1
ATOM 5678 N N . ASP A 1 712 ? 6.290 -21.997 -6.003 1.00 87.06 712 ASP A N 1
ATOM 5679 C CA . ASP A 1 712 ? 4.860 -21.810 -6.215 1.00 87.06 712 ASP A CA 1
ATOM 5680 C C . ASP A 1 712 ? 4.568 -21.004 -7.499 1.00 87.06 712 ASP A C 1
ATOM 5682 O O . ASP A 1 712 ? 5.467 -20.597 -8.235 1.00 87.06 712 ASP A O 1
ATOM 5686 N N . ALA A 1 713 ? 3.288 -20.785 -7.806 1.00 86.12 713 ALA A N 1
ATOM 5687 C CA . ALA A 1 713 ? 2.893 -20.088 -9.030 1.00 86.12 713 ALA A CA 1
ATOM 5688 C C . ALA A 1 713 ? 3.414 -18.638 -9.109 1.00 86.12 713 ALA A C 1
ATOM 5690 O O . ALA A 1 713 ? 3.697 -18.160 -10.209 1.00 86.12 713 ALA A O 1
ATOM 5691 N N . ASN A 1 714 ? 3.554 -17.954 -7.970 1.00 84.19 714 ASN A N 1
ATOM 5692 C CA . ASN A 1 714 ? 4.043 -16.578 -7.920 1.00 84.19 714 ASN A CA 1
ATOM 5693 C C . ASN A 1 714 ? 5.557 -16.543 -8.146 1.00 84.19 714 ASN A C 1
ATOM 5695 O O . ASN A 1 714 ? 6.037 -15.763 -8.970 1.00 84.19 714 ASN A O 1
ATOM 5699 N N . GLU A 1 715 ? 6.297 -17.431 -7.477 1.00 87.50 715 GLU A N 1
ATOM 5700 C CA . GLU A 1 715 ? 7.750 -17.547 -7.631 1.00 87.50 715 GLU A CA 1
ATOM 5701 C C . GLU A 1 715 ? 8.119 -17.919 -9.078 1.00 87.50 715 GLU A C 1
ATOM 5703 O O . GLU A 1 715 ? 9.010 -17.323 -9.679 1.00 87.50 715 GLU A O 1
ATOM 5708 N N . VAL A 1 716 ? 7.374 -18.845 -9.692 1.00 92.06 716 VAL A N 1
ATOM 5709 C CA . VAL A 1 716 ? 7.570 -19.233 -11.098 1.00 92.06 716 VAL A CA 1
ATOM 5710 C C . VAL A 1 716 ? 7.334 -18.059 -12.050 1.00 92.06 716 VAL A C 1
ATOM 5712 O O . VAL A 1 716 ? 8.113 -17.875 -12.984 1.00 92.06 716 VAL A O 1
ATOM 5715 N N . GLY A 1 717 ? 6.276 -17.269 -11.836 1.00 89.69 717 GLY A N 1
ATOM 5716 C CA . GLY A 1 717 ? 5.943 -16.136 -12.705 1.00 89.69 717 GLY A CA 1
ATOM 5717 C C . GLY A 1 717 ? 7.036 -15.066 -12.728 1.00 89.69 717 GLY A C 1
ATOM 5718 O O . GLY A 1 717 ? 7.451 -14.617 -13.791 1.00 89.69 717 GLY A O 1
ATOM 5719 N N . MET A 1 718 ? 7.558 -14.729 -11.558 1.00 88.38 718 MET A N 1
ATOM 5720 C CA . MET A 1 718 ? 8.644 -13.766 -11.385 1.00 88.38 718 MET A CA 1
ATOM 5721 C C . MET A 1 718 ? 9.980 -14.261 -11.949 1.00 88.38 718 MET A C 1
ATOM 5723 O O . MET A 1 718 ? 10.674 -13.532 -12.647 1.00 88.38 718 MET A O 1
ATOM 5727 N N . LEU A 1 719 ? 10.356 -15.514 -11.688 1.00 91.94 719 LEU A N 1
ATOM 5728 C CA . LEU A 1 719 ? 11.595 -16.067 -12.238 1.00 91.94 719 LEU A CA 1
ATOM 5729 C C . LEU A 1 719 ? 11.537 -16.208 -13.764 1.00 91.94 719 LEU A C 1
ATOM 5731 O O . LEU A 1 719 ? 12.564 -16.129 -14.441 1.00 91.94 719 LEU A O 1
ATOM 5735 N N . LYS A 1 720 ? 10.335 -16.389 -14.316 1.00 92.12 720 LYS A N 1
ATOM 5736 C CA . LYS A 1 720 ? 10.110 -16.326 -15.757 1.00 92.12 720 LYS A CA 1
ATOM 5737 C C . LYS A 1 720 ? 10.384 -14.923 -16.300 1.00 92.12 720 LYS A C 1
ATOM 5739 O O . LYS A 1 720 ? 11.137 -14.821 -17.263 1.00 92.12 720 LYS A O 1
ATOM 5744 N N . GLU A 1 721 ? 9.863 -13.877 -15.662 1.00 91.12 721 GLU A N 1
ATOM 5745 C CA . GLU A 1 721 ? 10.156 -12.479 -16.022 1.00 91.12 721 GLU A CA 1
ATOM 5746 C C . GLU A 1 721 ? 11.670 -12.210 -16.012 1.00 91.12 721 GLU A C 1
ATOM 5748 O O . GLU A 1 721 ? 12.222 -11.751 -17.008 1.00 91.12 721 GLU A O 1
ATOM 5753 N N . LEU A 1 722 ? 12.377 -12.656 -14.965 1.00 91.19 722 LEU A N 1
ATOM 5754 C CA . LEU A 1 722 ? 13.842 -12.579 -14.901 1.00 91.19 722 LEU A CA 1
ATOM 5755 C C . LEU A 1 722 ? 14.526 -13.244 -16.101 1.00 91.19 722 LEU A C 1
ATOM 5757 O O . LEU A 1 722 ? 15.497 -12.719 -16.646 1.00 91.19 722 LEU A O 1
ATOM 5761 N N . SER A 1 723 ? 14.065 -14.438 -16.483 1.00 92.94 723 SER A N 1
ATOM 5762 C CA . SER A 1 723 ? 14.661 -15.193 -17.590 1.00 92.94 723 SER A CA 1
ATOM 5763 C C . SER A 1 723 ? 14.432 -14.522 -18.948 1.00 92.94 723 SER A C 1
ATOM 5765 O O . SER A 1 723 ? 15.314 -14.575 -19.807 1.00 92.94 723 SER A O 1
ATOM 5767 N N . GLU A 1 724 ? 13.286 -13.861 -19.123 1.00 89.75 724 GLU A N 1
ATOM 5768 C CA . GLU A 1 724 ? 12.938 -13.100 -20.325 1.00 89.75 724 GLU A CA 1
ATOM 5769 C C . GLU A 1 724 ? 13.785 -11.819 -20.422 1.00 89.75 724 GLU A C 1
ATOM 5771 O O . GLU A 1 724 ? 14.413 -11.578 -21.458 1.00 89.75 724 GLU A O 1
ATOM 5776 N N . ASP A 1 725 ? 13.902 -11.064 -19.324 1.00 88.56 725 ASP A N 1
ATOM 5777 C CA . ASP A 1 725 ? 14.731 -9.853 -19.241 1.00 88.56 725 ASP A CA 1
ATOM 5778 C C . ASP A 1 725 ? 16.218 -10.167 -19.484 1.00 88.56 725 ASP A C 1
ATOM 5780 O O . ASP A 1 725 ? 16.907 -9.477 -20.247 1.00 88.56 725 ASP A O 1
ATOM 5784 N N . LEU A 1 726 ? 16.712 -11.269 -18.908 1.00 90.56 726 LEU A N 1
ATOM 5785 C CA . LEU A 1 726 ? 18.078 -11.736 -19.129 1.00 90.56 726 LEU A CA 1
ATOM 5786 C C . LEU A 1 726 ? 18.322 -12.120 -20.594 1.00 90.56 726 LEU A C 1
ATOM 5788 O O . LEU A 1 726 ? 19.326 -11.706 -21.177 1.00 90.56 726 LEU A O 1
ATOM 5792 N N . ALA A 1 727 ? 17.419 -12.892 -21.206 1.00 89.88 727 ALA A N 1
ATOM 5793 C CA . ALA A 1 727 ? 17.550 -13.305 -22.604 1.00 89.88 727 ALA A CA 1
ATOM 5794 C C . ALA A 1 727 ? 17.594 -12.096 -23.557 1.00 89.88 727 ALA A C 1
ATOM 5796 O O . ALA A 1 727 ? 18.397 -12.060 -24.501 1.00 89.88 727 ALA A O 1
ATOM 5797 N N . PHE A 1 728 ? 16.782 -11.074 -23.277 1.00 86.06 728 PHE A N 1
ATOM 5798 C CA . PHE A 1 728 ? 16.788 -9.818 -24.020 1.00 86.06 728 PHE A CA 1
ATOM 5799 C C . PHE A 1 728 ? 18.109 -9.042 -23.856 1.00 86.06 728 PHE A C 1
ATOM 5801 O O . PHE A 1 728 ? 18.699 -8.585 -24.845 1.00 86.06 728 PHE A O 1
ATOM 5808 N N . GLY A 1 729 ? 18.622 -8.925 -22.626 1.00 86.50 729 GLY A N 1
ATOM 5809 C CA . GLY A 1 729 ? 19.885 -8.233 -22.357 1.00 86.50 729 GLY A CA 1
ATOM 5810 C C . GLY A 1 729 ? 21.099 -8.894 -23.011 1.00 86.50 729 GLY A C 1
ATOM 5811 O O . GLY A 1 729 ? 21.911 -8.200 -23.626 1.00 86.50 729 GLY A O 1
ATOM 5812 N N . LEU A 1 730 ? 21.193 -10.228 -22.972 1.00 84.94 730 LEU A N 1
ATOM 5813 C CA . LEU A 1 730 ? 22.280 -10.981 -23.620 1.00 84.94 730 LEU A CA 1
ATOM 5814 C C . LEU A 1 730 ? 22.312 -10.744 -25.132 1.00 84.94 730 LEU A C 1
ATOM 5816 O O . LEU A 1 730 ? 23.363 -10.434 -25.692 1.00 84.94 730 LEU A O 1
ATOM 5820 N N . THR A 1 731 ? 21.146 -10.784 -25.781 1.00 83.25 731 THR A N 1
ATOM 5821 C CA . THR A 1 731 ? 21.020 -10.512 -27.222 1.00 83.25 731 THR A CA 1
ATOM 5822 C C . THR A 1 731 ? 21.530 -9.110 -27.565 1.00 83.25 731 THR A C 1
ATOM 5824 O O . THR A 1 731 ? 22.267 -8.915 -28.535 1.00 83.25 731 THR A O 1
ATOM 5827 N N . THR A 1 732 ? 21.194 -8.127 -26.729 1.00 82.44 732 THR A N 1
ATOM 5828 C CA . THR A 1 732 ? 21.641 -6.740 -26.900 1.00 82.44 732 THR A CA 1
ATOM 5829 C C . THR A 1 732 ? 23.163 -6.610 -26.783 1.00 82.44 732 THR A C 1
ATOM 5831 O O . THR A 1 732 ? 23.778 -5.889 -27.575 1.00 82.44 732 THR A O 1
ATOM 5834 N N . LEU A 1 733 ? 23.790 -7.319 -25.838 1.00 83.44 733 LEU A N 1
ATOM 5835 C CA . LEU A 1 733 ? 25.248 -7.348 -25.691 1.00 83.44 733 LEU A CA 1
ATOM 5836 C C . LEU A 1 733 ? 25.930 -8.025 -26.887 1.00 83.44 733 LEU A C 1
ATOM 5838 O O . LEU A 1 733 ? 26.899 -7.481 -27.420 1.00 83.44 733 LEU A O 1
ATOM 5842 N N . GLN A 1 734 ? 25.385 -9.141 -27.378 1.00 78.00 734 GLN A N 1
ATOM 5843 C CA . GLN A 1 734 ? 25.923 -9.863 -28.536 1.00 78.00 734 GLN A CA 1
ATOM 5844 C C . GLN A 1 734 ? 25.913 -9.003 -29.808 1.00 78.00 734 GLN A C 1
ATOM 5846 O O . GLN A 1 734 ? 26.900 -8.956 -30.545 1.00 78.00 734 GLN A O 1
ATOM 5851 N N . ILE A 1 735 ? 24.812 -8.281 -30.057 1.00 80.69 735 ILE A N 1
ATOM 5852 C CA . ILE A 1 735 ? 24.682 -7.368 -31.204 1.00 80.69 735 ILE A CA 1
ATOM 5853 C C . ILE A 1 735 ? 25.726 -6.249 -31.123 1.00 80.69 735 ILE A C 1
ATOM 5855 O O . ILE A 1 735 ? 26.354 -5.920 -32.132 1.00 80.69 735 ILE A O 1
ATOM 5859 N N . ARG A 1 736 ? 25.939 -5.674 -29.931 1.00 80.56 736 ARG A N 1
ATOM 5860 C CA . ARG A 1 736 ? 26.952 -4.628 -29.722 1.00 80.56 736 ARG A CA 1
ATOM 5861 C C . ARG A 1 736 ? 28.367 -5.155 -29.959 1.00 80.56 736 ARG A C 1
ATOM 5863 O O . ARG A 1 736 ? 29.108 -4.535 -30.716 1.00 80.56 736 ARG A O 1
ATOM 5870 N N . ALA A 1 737 ? 28.708 -6.315 -29.398 1.00 78.31 737 ALA A N 1
ATOM 5871 C CA . ALA A 1 737 ? 30.025 -6.928 -29.565 1.00 78.31 737 ALA A CA 1
ATOM 5872 C C . ALA A 1 737 ? 30.324 -7.274 -31.036 1.00 78.31 737 ALA A C 1
ATOM 5874 O O . ALA A 1 737 ? 31.393 -6.943 -31.549 1.00 78.31 737 ALA A O 1
ATOM 5875 N N . ASN A 1 738 ? 29.361 -7.870 -31.750 1.00 79.94 738 ASN A N 1
ATOM 5876 C CA . ASN A 1 738 ? 29.504 -8.187 -33.175 1.00 79.94 738 ASN A CA 1
ATOM 5877 C C . ASN A 1 738 ? 29.711 -6.929 -34.024 1.00 79.94 738 ASN A C 1
ATOM 5879 O O . ASN A 1 738 ? 30.508 -6.937 -34.964 1.00 79.94 738 ASN A O 1
ATOM 5883 N N . ARG A 1 739 ? 29.014 -5.839 -33.685 1.00 81.19 739 ARG A N 1
ATOM 5884 C CA . ARG A 1 739 ? 29.176 -4.553 -34.361 1.00 81.19 739 ARG A CA 1
ATOM 5885 C C . ARG A 1 739 ? 30.572 -3.971 -34.143 1.00 81.19 739 ARG A C 1
ATOM 5887 O O . ARG A 1 739 ? 31.211 -3.595 -35.120 1.00 81.19 739 ARG A O 1
ATOM 5894 N N . GLU A 1 740 ? 31.066 -3.950 -32.906 1.00 80.31 740 GLU A N 1
ATOM 5895 C CA . GLU A 1 740 ? 32.417 -3.456 -32.602 1.00 80.31 740 GLU A CA 1
ATOM 5896 C C . GLU A 1 740 ? 33.507 -4.290 -33.289 1.00 80.31 740 GLU A C 1
ATOM 5898 O O . GLU A 1 740 ? 34.466 -3.737 -33.829 1.00 80.31 740 GLU A O 1
ATOM 5903 N N . MET A 1 741 ? 33.363 -5.619 -33.324 1.00 77.44 741 MET A N 1
ATOM 5904 C CA . MET A 1 741 ? 34.301 -6.491 -34.039 1.00 77.44 741 MET A CA 1
ATOM 5905 C C . MET A 1 741 ? 34.273 -6.249 -35.552 1.00 77.44 741 MET A C 1
ATOM 5907 O O . MET A 1 741 ? 35.335 -6.189 -36.170 1.00 77.44 741 MET A O 1
ATOM 5911 N N . ALA A 1 742 ? 33.091 -6.079 -36.151 1.00 77.56 742 ALA A N 1
ATOM 5912 C CA . ALA A 1 742 ? 32.959 -5.790 -37.578 1.00 77.56 742 ALA A CA 1
ATOM 5913 C C . ALA A 1 742 ? 33.562 -4.424 -37.947 1.00 77.56 742 ALA A C 1
ATOM 5915 O O . ALA A 1 742 ? 34.271 -4.316 -38.947 1.00 77.56 742 ALA A O 1
ATOM 5916 N N . GLU A 1 743 ? 33.333 -3.398 -37.122 1.00 81.81 743 GLU A N 1
ATOM 5917 C CA . GLU A 1 743 ? 33.910 -2.062 -37.304 1.00 81.81 743 GLU A CA 1
ATOM 5918 C C . GLU A 1 743 ? 35.444 -2.092 -37.161 1.00 81.81 743 GLU A C 1
ATOM 5920 O O . GLU A 1 743 ? 36.157 -1.531 -37.996 1.00 81.81 743 GLU A O 1
ATOM 5925 N N . ASN A 1 744 ? 35.975 -2.814 -36.167 1.00 79.75 744 ASN A N 1
ATOM 5926 C CA . ASN A 1 744 ? 37.420 -2.970 -35.983 1.00 79.75 744 ASN A CA 1
ATOM 5927 C C . ASN A 1 744 ? 38.083 -3.772 -37.112 1.00 79.75 744 ASN A C 1
ATOM 5929 O O . ASN A 1 744 ? 39.129 -3.357 -37.607 1.00 79.75 744 ASN A O 1
ATOM 5933 N N . ALA A 1 745 ? 37.476 -4.875 -37.558 1.00 79.12 745 ALA A N 1
ATOM 5934 C CA . ALA A 1 745 ? 37.997 -5.682 -38.661 1.00 79.12 745 ALA A CA 1
ATOM 5935 C C . ALA A 1 745 ? 37.994 -4.908 -39.989 1.00 79.12 745 ALA A C 1
ATOM 5937 O O . ALA A 1 745 ? 38.945 -5.010 -40.768 1.00 79.12 745 ALA A O 1
ATOM 5938 N N . LEU A 1 746 ? 36.955 -4.101 -40.234 1.00 77.81 746 LEU A N 1
ATOM 5939 C CA . LEU A 1 746 ? 36.906 -3.206 -41.387 1.00 77.81 746 LEU A CA 1
ATOM 5940 C C . LEU A 1 746 ? 38.044 -2.181 -41.322 1.00 77.81 746 LEU A C 1
ATOM 5942 O O . LEU A 1 746 ? 38.774 -2.026 -42.299 1.00 77.81 746 LEU A O 1
ATOM 5946 N N . ARG A 1 747 ? 38.256 -1.558 -40.155 1.00 80.12 747 ARG A N 1
ATOM 5947 C CA . ARG A 1 747 ? 39.340 -0.591 -39.941 1.00 80.12 747 ARG A CA 1
ATOM 5948 C C . ARG A 1 747 ? 40.728 -1.205 -40.147 1.00 80.12 747 ARG A C 1
ATOM 5950 O O . ARG A 1 747 ? 41.537 -0.638 -40.876 1.00 80.12 747 ARG A O 1
ATOM 5957 N N . GLU A 1 748 ? 41.004 -2.371 -39.563 1.00 77.19 748 GLU A N 1
ATOM 5958 C CA . GLU A 1 748 ? 42.289 -3.067 -39.744 1.00 77.19 748 GLU A CA 1
ATOM 5959 C C . GLU A 1 748 ? 42.518 -3.483 -41.203 1.00 77.19 748 GLU A C 1
ATOM 5961 O O . GLU A 1 748 ? 43.629 -3.362 -41.726 1.00 77.19 748 GLU A O 1
ATOM 5966 N N . SER A 1 749 ? 41.468 -3.943 -41.889 1.00 72.19 749 SER A N 1
ATOM 5967 C CA . SER A 1 749 ? 41.530 -4.260 -43.315 1.00 72.19 749 SER A CA 1
ATOM 5968 C C . SER A 1 749 ? 41.854 -3.013 -44.148 1.00 72.19 749 SER A C 1
ATOM 5970 O O . SER A 1 749 ? 42.748 -3.064 -44.994 1.00 72.19 749 SER A O 1
ATOM 5972 N N . GLU A 1 750 ? 41.195 -1.879 -43.891 1.00 79.31 750 GLU A N 1
ATOM 5973 C CA . GLU A 1 750 ? 41.464 -0.603 -44.569 1.00 79.31 750 GLU A CA 1
ATOM 5974 C C . GLU A 1 750 ? 42.898 -0.101 -44.340 1.00 79.31 750 GLU A C 1
ATOM 5976 O O . GLU A 1 750 ? 43.573 0.301 -45.293 1.00 79.31 750 GLU A O 1
ATOM 5981 N N . GLU A 1 751 ? 43.396 -0.151 -43.102 1.00 78.50 751 GLU A N 1
ATOM 5982 C CA . GLU A 1 751 ? 44.771 0.238 -42.764 1.00 78.50 751 GLU A CA 1
ATOM 5983 C C . GLU A 1 751 ? 45.801 -0.684 -43.431 1.00 78.50 751 GLU A C 1
ATOM 5985 O O . GLU A 1 751 ? 46.803 -0.212 -43.980 1.00 78.50 751 GLU A O 1
ATOM 5990 N N . ARG A 1 752 ? 45.535 -1.996 -43.473 1.00 77.38 752 ARG A N 1
ATOM 5991 C CA . ARG A 1 752 ? 46.394 -2.975 -44.149 1.00 77.38 752 ARG A CA 1
ATOM 5992 C C . ARG A 1 752 ? 46.433 -2.757 -45.661 1.00 77.38 752 ARG A C 1
ATOM 5994 O O . ARG A 1 752 ? 47.522 -2.778 -46.238 1.00 77.38 752 ARG A O 1
ATOM 6001 N N . PHE A 1 753 ? 45.287 -2.526 -46.307 1.00 72.31 753 PHE A N 1
ATOM 6002 C CA . PHE A 1 753 ? 45.241 -2.190 -47.735 1.00 72.31 753 PHE A CA 1
ATOM 6003 C C . PHE A 1 753 ? 46.002 -0.895 -48.028 1.00 72.31 753 PHE A C 1
ATOM 6005 O O . PHE A 1 753 ? 46.768 -0.852 -48.991 1.00 72.31 753 PHE A O 1
ATOM 6012 N N . ARG A 1 754 ? 45.868 0.123 -47.169 1.00 74.12 754 ARG A N 1
ATOM 6013 C CA . ARG A 1 754 ? 46.599 1.390 -47.297 1.00 74.12 754 ARG A CA 1
ATOM 6014 C C . ARG A 1 754 ? 48.112 1.195 -47.193 1.00 74.12 754 ARG A C 1
ATOM 6016 O O . ARG A 1 754 ? 48.833 1.642 -48.076 1.00 74.12 754 ARG A O 1
ATOM 6023 N N . LEU A 1 755 ? 48.595 0.459 -46.191 1.00 74.31 755 LEU A N 1
ATOM 6024 C CA . LEU A 1 755 ? 50.027 0.183 -46.005 1.00 74.31 755 LEU A CA 1
ATOM 6025 C C . LEU A 1 755 ? 50.645 -0.598 -47.171 1.00 74.31 755 LEU A C 1
ATOM 6027 O O . LEU A 1 755 ? 51.758 -0.278 -47.595 1.00 74.31 755 LEU A O 1
ATOM 6031 N N . ILE A 1 756 ? 49.938 -1.607 -47.693 1.00 75.94 756 ILE A N 1
ATOM 6032 C CA . ILE A 1 756 ? 50.389 -2.377 -48.862 1.00 75.94 756 ILE A CA 1
ATOM 6033 C C . ILE A 1 756 ? 50.434 -1.467 -50.089 1.00 75.94 756 ILE A C 1
ATOM 6035 O O . ILE A 1 756 ? 51.447 -1.433 -50.789 1.00 75.94 756 ILE A O 1
ATOM 6039 N N . ALA A 1 757 ? 49.374 -0.698 -50.338 1.00 71.00 757 ALA A N 1
ATOM 6040 C CA . ALA A 1 757 ? 49.308 0.177 -51.499 1.00 71.00 757 ALA A CA 1
ATOM 6041 C C . ALA A 1 757 ? 50.348 1.313 -51.442 1.00 71.00 757 ALA A C 1
ATOM 6043 O O . ALA A 1 757 ? 50.927 1.661 -52.468 1.00 71.00 757 ALA A O 1
ATOM 6044 N N . GLU A 1 758 ? 50.660 1.842 -50.255 1.00 71.00 758 GLU A N 1
ATOM 6045 C CA . GLU A 1 758 ? 51.645 2.916 -50.075 1.00 71.00 758 GLU A CA 1
ATOM 6046 C C . GLU A 1 758 ? 53.109 2.452 -50.164 1.00 71.00 758 GLU A C 1
ATOM 6048 O O . GLU A 1 758 ? 53.966 3.231 -50.587 1.00 71.00 758 GLU A O 1
ATOM 6053 N N . ASN A 1 759 ? 53.408 1.191 -49.821 1.00 70.19 759 ASN A N 1
ATOM 6054 C CA . ASN A 1 759 ? 54.779 0.657 -49.792 1.00 70.19 759 ASN A CA 1
ATOM 6055 C C . ASN A 1 759 ? 55.139 -0.279 -50.961 1.00 70.19 759 ASN A C 1
ATOM 6057 O O . ASN A 1 759 ? 56.286 -0.723 -51.054 1.00 70.19 759 ASN A O 1
ATOM 6061 N N . THR A 1 760 ? 54.201 -0.586 -51.860 1.00 75.75 760 THR A N 1
ATOM 6062 C CA . THR A 1 760 ? 54.473 -1.427 -53.038 1.00 75.75 760 THR A CA 1
ATOM 6063 C C . THR A 1 760 ? 55.368 -0.695 -54.046 1.00 75.75 760 THR A C 1
ATOM 6065 O O . THR A 1 760 ? 55.221 0.504 -54.269 1.00 75.75 760 THR A O 1
ATOM 6068 N N . ALA A 1 761 ? 56.320 -1.409 -54.661 1.00 75.25 761 ALA A N 1
ATOM 6069 C CA . ALA A 1 761 ? 57.230 -0.830 -55.654 1.00 75.25 761 ALA A CA 1
ATOM 6070 C C . ALA A 1 761 ? 56.532 -0.514 -56.989 1.00 75.25 761 ALA A C 1
ATOM 6072 O O . ALA A 1 761 ? 56.887 0.467 -57.636 1.00 75.25 761 ALA A O 1
ATOM 6073 N N . ASP A 1 762 ? 55.527 -1.307 -57.367 1.00 81.38 762 ASP A N 1
ATOM 6074 C CA . ASP A 1 762 ? 54.700 -1.108 -58.559 1.00 81.38 762 ASP A CA 1
ATOM 6075 C C . ASP A 1 762 ? 53.675 0.021 -58.371 1.00 81.38 762 ASP A C 1
ATOM 6077 O O . ASP A 1 762 ? 53.255 0.327 -57.254 1.00 81.38 762 ASP A O 1
ATOM 6081 N N . THR A 1 763 ? 53.256 0.655 -59.472 1.00 80.75 763 THR A N 1
ATOM 6082 C CA . THR A 1 763 ? 52.154 1.631 -59.452 1.00 80.75 763 THR A CA 1
ATOM 6083 C C . THR A 1 763 ? 50.811 0.907 -59.457 1.00 80.75 763 THR A C 1
ATOM 6085 O O . THR A 1 763 ? 50.445 0.284 -60.452 1.00 80.75 763 THR A O 1
ATOM 6088 N N . ILE A 1 764 ? 50.063 1.033 -58.363 1.00 84.94 764 ILE A N 1
ATOM 6089 C CA . ILE A 1 764 ? 48.677 0.585 -58.242 1.00 84.94 764 ILE A CA 1
ATOM 6090 C C . ILE A 1 764 ? 47.787 1.783 -58.544 1.00 84.94 764 ILE A C 1
ATOM 6092 O O . ILE A 1 764 ? 47.906 2.825 -57.905 1.00 84.94 764 ILE A O 1
ATOM 6096 N N . ALA A 1 765 ? 46.894 1.636 -59.514 1.00 84.44 765 ALA A N 1
ATOM 6097 C CA . ALA A 1 765 ? 45.924 2.657 -59.864 1.00 84.44 765 ALA A CA 1
ATOM 6098 C C . ALA A 1 765 ? 44.527 2.041 -59.916 1.00 84.44 765 ALA A C 1
ATOM 6100 O O . ALA A 1 765 ? 44.316 1.037 -60.594 1.00 84.44 765 ALA A O 1
ATOM 6101 N N . VAL A 1 766 ? 43.581 2.653 -59.211 1.00 84.38 766 VAL A N 1
ATOM 6102 C CA . VAL A 1 766 ? 42.156 2.338 -59.326 1.00 84.38 766 VAL A CA 1
ATOM 6103 C C . VAL A 1 766 ? 41.542 3.396 -60.223 1.00 84.38 766 VAL A C 1
ATOM 6105 O O . VAL A 1 766 ? 41.841 4.583 -60.077 1.00 84.38 766 VAL A O 1
ATOM 6108 N N . LEU A 1 767 ? 40.723 2.964 -61.177 1.00 84.75 767 LEU A N 1
ATOM 6109 C CA . LEU A 1 767 ? 40.004 3.855 -62.073 1.00 84.75 767 LEU A CA 1
ATOM 6110 C C . LEU A 1 767 ? 38.505 3.637 -61.921 1.00 84.75 767 LEU A C 1
ATOM 6112 O O . LEU A 1 767 ? 38.058 2.517 -61.673 1.00 84.75 767 LEU A O 1
ATOM 6116 N N . ASN A 1 768 ? 37.734 4.704 -62.089 1.00 82.50 768 ASN A N 1
ATOM 6117 C CA . ASN A 1 768 ? 36.285 4.606 -62.182 1.00 82.50 768 ASN A CA 1
ATOM 6118 C C . ASN A 1 768 ? 35.851 4.088 -63.571 1.00 82.50 768 ASN A C 1
ATOM 6120 O O . ASN A 1 768 ? 36.675 3.874 -64.466 1.00 82.50 768 ASN A O 1
ATOM 6124 N N . PHE A 1 769 ? 34.544 3.897 -63.768 1.00 81.19 769 PHE A N 1
ATOM 6125 C CA . PHE A 1 769 ? 34.001 3.376 -65.029 1.00 81.19 769 PHE A CA 1
ATOM 6126 C C . PHE A 1 769 ? 34.231 4.293 -66.247 1.00 81.19 769 PHE A C 1
ATOM 6128 O O . PHE A 1 769 ? 34.179 3.812 -67.377 1.00 81.19 769 PHE A O 1
ATOM 6135 N N . ASP A 1 770 ? 34.570 5.568 -66.030 1.00 79.56 770 ASP A N 1
ATOM 6136 C CA . ASP A 1 770 ? 34.946 6.531 -67.077 1.00 79.56 770 ASP A CA 1
ATOM 6137 C C . ASP A 1 770 ? 36.458 6.558 -67.351 1.00 79.56 770 ASP A C 1
ATOM 6139 O O . ASP A 1 770 ? 36.959 7.449 -68.039 1.00 79.56 770 ASP A O 1
ATOM 6143 N N . LEU A 1 771 ? 37.200 5.588 -66.803 1.00 79.69 771 LEU A N 1
ATOM 6144 C CA . LEU A 1 771 ? 38.650 5.459 -66.930 1.00 79.69 771 LEU A CA 1
ATOM 6145 C C . LEU A 1 771 ? 39.439 6.657 -66.367 1.00 79.69 771 LEU A C 1
ATOM 6147 O O . LEU A 1 771 ? 40.573 6.910 -66.783 1.00 79.69 771 LEU A O 1
ATOM 6151 N N . LYS A 1 772 ? 38.871 7.382 -65.397 1.00 81.69 772 LYS A N 1
ATOM 6152 C CA . LYS A 1 772 ? 39.588 8.392 -64.604 1.00 81.69 772 LYS A CA 1
ATOM 6153 C C . LYS A 1 772 ? 40.175 7.751 -63.353 1.00 81.69 772 LYS A C 1
ATOM 6155 O O . LYS A 1 772 ? 39.545 6.888 -62.747 1.00 81.69 772 LYS A O 1
ATOM 6160 N N . TYR A 1 773 ? 41.363 8.188 -62.947 1.00 85.12 773 TYR A N 1
ATOM 6161 C CA . TYR A 1 773 ? 42.004 7.707 -61.725 1.00 85.12 773 TYR A CA 1
ATOM 6162 C C . TYR A 1 773 ? 41.195 8.111 -60.480 1.00 85.12 773 TYR A C 1
ATOM 6164 O O . TYR A 1 773 ? 40.945 9.293 -60.263 1.00 85.12 773 TYR A O 1
ATOM 6172 N N . SER A 1 774 ? 40.808 7.140 -59.651 1.00 85.06 774 SER A N 1
ATOM 6173 C CA . SER A 1 774 ? 40.179 7.347 -58.337 1.00 85.06 774 SER A CA 1
ATOM 6174 C C . SER A 1 774 ? 41.161 7.148 -57.178 1.00 85.06 774 SER A C 1
ATOM 6176 O O . SER A 1 774 ? 40.962 7.689 -56.095 1.00 85.06 774 SER A O 1
ATOM 6178 N N . TYR A 1 775 ? 42.233 6.391 -57.405 1.00 85.06 775 TYR A N 1
ATOM 6179 C CA . TYR A 1 775 ? 43.349 6.221 -56.478 1.00 85.06 775 TYR A CA 1
ATOM 6180 C C . TYR A 1 775 ? 44.616 5.892 -57.266 1.00 85.06 775 TYR A C 1
ATOM 6182 O O . TYR A 1 775 ? 44.550 5.152 -58.247 1.00 85.06 775 TYR A O 1
ATOM 6190 N N . VAL A 1 776 ? 45.769 6.403 -56.830 1.00 85.06 776 VAL A N 1
ATOM 6191 C CA . VAL A 1 776 ? 47.085 6.022 -57.360 1.00 85.06 776 VAL A CA 1
ATOM 6192 C C . VAL A 1 776 ? 48.072 5.912 -56.202 1.00 85.06 776 VAL A C 1
ATOM 6194 O O . VAL A 1 776 ? 48.136 6.803 -55.356 1.00 85.06 776 VAL A O 1
ATOM 6197 N N . SER A 1 777 ? 48.854 4.835 -56.161 1.00 87.00 777 SER A N 1
ATOM 6198 C CA . SER A 1 777 ? 49.860 4.628 -55.122 1.00 87.00 777 SER A CA 1
ATOM 6199 C C . SER A 1 777 ? 51.013 5.649 -55.210 1.00 87.00 777 SER A C 1
ATOM 6201 O O . SER A 1 777 ? 51.453 5.999 -56.312 1.00 87.00 777 SER A O 1
ATOM 6203 N N . PRO A 1 778 ? 51.603 6.076 -54.074 1.00 83.69 778 PRO A N 1
ATOM 6204 C CA . PRO A 1 778 ? 52.745 7.000 -54.027 1.00 83.69 778 PRO A CA 1
ATOM 6205 C C . PRO A 1 778 ? 53.990 6.546 -54.804 1.00 83.69 778 PRO A C 1
ATOM 6207 O O . PRO A 1 778 ? 54.831 7.370 -55.172 1.00 83.69 778 PRO A O 1
ATOM 6210 N N . SER A 1 779 ? 54.118 5.247 -55.092 1.00 84.19 779 SER A N 1
ATOM 6211 C CA . SER A 1 779 ? 55.190 4.682 -55.922 1.00 84.19 779 SER A CA 1
ATOM 6212 C C . SER A 1 779 ? 55.266 5.295 -57.326 1.00 84.19 779 SER A C 1
ATOM 6214 O O . SER A 1 779 ? 56.345 5.303 -57.925 1.00 84.19 779 SER A O 1
ATOM 6216 N N . VAL A 1 780 ? 54.178 5.901 -57.822 1.00 85.06 780 VAL A N 1
ATOM 6217 C CA . VAL A 1 780 ? 54.151 6.617 -59.106 1.00 85.06 780 VAL A CA 1
ATOM 6218 C C . VAL A 1 780 ? 55.145 7.783 -59.164 1.00 85.06 780 VAL A C 1
ATOM 6220 O O . VAL A 1 780 ? 55.709 8.045 -60.227 1.00 85.06 780 VAL A O 1
ATOM 6223 N N . LEU A 1 781 ? 55.449 8.420 -58.026 1.00 82.94 781 LEU A N 1
ATOM 6224 C CA . LEU A 1 781 ? 56.455 9.482 -57.949 1.00 82.94 781 LEU A CA 1
ATOM 6225 C C . LEU A 1 781 ? 57.858 8.941 -58.212 1.00 82.94 781 LEU A C 1
ATOM 6227 O O . LEU A 1 781 ? 58.622 9.540 -58.962 1.00 82.94 781 LEU A O 1
ATOM 6231 N N . LYS A 1 782 ? 58.192 7.781 -57.642 1.00 80.44 782 LYS A N 1
ATOM 6232 C CA . LYS A 1 782 ? 59.500 7.144 -57.852 1.00 80.44 782 LYS A CA 1
ATOM 6233 C C . LYS A 1 782 ? 59.634 6.570 -59.264 1.00 80.44 782 LYS A C 1
ATOM 6235 O O . LYS A 1 782 ? 60.706 6.664 -59.849 1.00 80.44 782 LYS A O 1
ATOM 6240 N N . LEU A 1 783 ? 58.565 5.976 -59.800 1.00 82.31 783 LEU A N 1
ATOM 6241 C CA . LEU A 1 783 ? 58.592 5.283 -61.092 1.00 82.31 783 LEU A CA 1
ATOM 6242 C C . LEU A 1 783 ? 58.413 6.208 -62.298 1.00 82.31 783 LEU A C 1
ATOM 6244 O O . LEU A 1 783 ? 59.049 6.000 -63.329 1.00 82.31 783 LEU A O 1
ATOM 6248 N N . ARG A 1 784 ? 57.527 7.204 -62.200 1.00 83.31 784 ARG A N 1
ATOM 6249 C CA . ARG A 1 784 ? 57.176 8.101 -63.311 1.00 83.31 784 ARG A CA 1
ATOM 6250 C C . ARG A 1 784 ? 57.579 9.557 -63.080 1.00 83.31 784 ARG A C 1
ATOM 6252 O O . ARG A 1 784 ? 57.495 10.334 -64.023 1.00 83.31 784 ARG A O 1
ATOM 6259 N N . GLY A 1 785 ? 57.998 9.933 -61.870 1.00 80.94 785 GLY A N 1
ATOM 6260 C CA . GLY A 1 785 ? 58.410 11.303 -61.545 1.00 80.94 785 GLY A CA 1
ATOM 6261 C C . GLY A 1 785 ? 57.262 12.287 -61.295 1.00 80.94 785 GLY A C 1
ATOM 6262 O O . GLY A 1 785 ? 57.534 13.462 -61.075 1.00 80.94 785 GLY A O 1
ATOM 6263 N N . PHE A 1 786 ? 56.005 11.833 -61.312 1.00 84.31 786 PHE A N 1
ATOM 6264 C CA . PHE A 1 786 ? 54.825 12.671 -61.067 1.00 84.31 786 PHE A CA 1
ATOM 6265 C C . PHE A 1 786 ? 54.293 12.464 -59.651 1.00 84.31 786 PHE A C 1
ATOM 6267 O O . PHE A 1 786 ? 54.243 11.335 -59.162 1.00 84.31 786 PHE A O 1
ATOM 6274 N N . SER A 1 787 ? 53.846 13.535 -59.005 1.00 87.88 787 SER A N 1
ATOM 6275 C CA . SER A 1 787 ? 53.129 13.439 -57.732 1.00 87.88 787 SER A CA 1
ATOM 6276 C C . SER A 1 787 ? 51.764 12.759 -57.904 1.00 87.88 787 SER A C 1
ATOM 6278 O O . SER A 1 787 ? 51.181 12.758 -58.990 1.00 87.88 787 SER A O 1
ATOM 6280 N N . VAL A 1 788 ? 51.233 12.187 -56.819 1.00 84.69 788 VAL A N 1
ATOM 6281 C CA . VAL A 1 788 ? 49.910 11.533 -56.821 1.00 84.69 788 VAL A CA 1
ATOM 6282 C C . VAL A 1 788 ? 48.823 12.498 -57.314 1.00 84.69 788 VAL A C 1
ATOM 6284 O O . VAL A 1 788 ? 48.031 12.128 -58.179 1.00 84.69 788 VAL A O 1
ATOM 6287 N N . ASP A 1 789 ? 48.845 13.754 -56.859 1.00 86.00 789 ASP A N 1
ATOM 6288 C CA . ASP A 1 789 ? 47.873 14.783 -57.254 1.00 86.00 789 ASP A CA 1
ATOM 6289 C C . ASP A 1 789 ? 47.941 15.146 -58.742 1.00 86.00 789 ASP A C 1
ATOM 6291 O O . ASP A 1 789 ? 46.915 15.438 -59.360 1.00 86.00 789 ASP A O 1
ATOM 6295 N N . GLU A 1 790 ? 49.136 15.135 -59.337 1.00 85.44 790 GLU A N 1
ATOM 6296 C CA . GLU A 1 790 ? 49.299 15.373 -60.773 1.00 85.44 790 GLU A CA 1
ATOM 6297 C C . GLU A 1 790 ? 48.730 14.214 -61.587 1.00 85.44 790 GLU A C 1
ATOM 6299 O O . GLU A 1 790 ? 48.051 14.449 -62.585 1.00 85.44 790 GLU A O 1
ATOM 6304 N N . VAL A 1 791 ? 48.963 12.969 -61.161 1.00 84.19 791 VAL A N 1
ATOM 6305 C CA . VAL A 1 791 ? 48.461 11.786 -61.876 1.00 84.19 791 VAL A CA 1
ATOM 6306 C C . VAL A 1 791 ? 46.945 11.654 -61.742 1.00 84.19 791 VAL A C 1
ATOM 6308 O O . VAL A 1 791 ? 46.292 11.366 -62.742 1.00 84.19 791 VAL A O 1
ATOM 6311 N N . LEU A 1 792 ? 46.364 11.940 -60.571 1.00 84.94 792 LEU A N 1
ATOM 6312 C CA . LEU A 1 792 ? 44.905 11.944 -60.377 1.00 84.94 792 LEU A CA 1
ATOM 6313 C C . LEU A 1 792 ? 44.182 12.937 -61.307 1.00 84.94 792 LEU A C 1
ATOM 6315 O O . LEU A 1 792 ? 43.027 12.720 -61.664 1.00 84.94 792 LEU A O 1
ATOM 6319 N N . LYS A 1 793 ? 44.866 14.005 -61.741 1.00 84.69 793 LYS A N 1
ATOM 6320 C CA . LYS A 1 793 ? 44.337 15.019 -62.673 1.00 84.69 793 LYS A CA 1
ATOM 6321 C C . LYS A 1 793 ? 44.650 14.730 -64.147 1.00 84.69 793 LYS A C 1
ATOM 6323 O O . LYS A 1 793 ? 44.157 15.441 -65.022 1.00 84.69 793 LYS A O 1
ATOM 6328 N N . GLN A 1 794 ? 45.469 13.721 -64.450 1.00 83.06 794 GLN A N 1
ATOM 6329 C CA . GLN A 1 794 ? 45.806 13.346 -65.825 1.00 83.06 794 GLN A CA 1
ATOM 6330 C C . GLN A 1 794 ? 44.726 12.446 -66.442 1.00 83.06 794 GLN A C 1
ATOM 6332 O O . GLN A 1 794 ? 44.229 11.514 -65.817 1.00 83.06 794 GLN A O 1
ATOM 6337 N N . SER A 1 795 ? 44.418 12.681 -67.719 1.00 79.88 795 SER A N 1
ATOM 6338 C CA . SER A 1 795 ? 43.644 11.742 -68.541 1.00 79.88 795 SER A CA 1
ATOM 6339 C C . SER A 1 795 ? 44.553 10.640 -69.093 1.00 79.88 795 SER A C 1
ATOM 6341 O O . SER A 1 795 ? 45.696 10.914 -69.472 1.00 79.88 795 SER A O 1
ATOM 6343 N N . LEU A 1 796 ? 44.044 9.408 -69.211 1.00 80.06 796 LEU A N 1
ATOM 6344 C CA . LEU A 1 796 ? 44.777 8.294 -69.830 1.00 80.06 796 LEU A CA 1
ATOM 6345 C C . LEU A 1 796 ? 45.227 8.594 -71.264 1.00 80.06 796 LEU A C 1
ATOM 6347 O O . LEU A 1 796 ? 46.250 8.067 -71.700 1.00 80.06 796 LEU A O 1
ATOM 6351 N N . GLU A 1 797 ? 44.500 9.455 -71.975 1.00 77.31 797 GLU A N 1
ATOM 6352 C CA . GLU A 1 797 ? 44.817 9.878 -73.345 1.00 77.31 797 GLU A CA 1
ATOM 6353 C C . GLU A 1 797 ? 46.146 10.635 -73.435 1.00 77.31 797 GLU A C 1
ATOM 6355 O O . GLU A 1 797 ? 46.850 10.537 -74.437 1.00 77.31 797 GLU A O 1
ATOM 6360 N N . ASN A 1 798 ? 46.521 11.329 -72.357 1.00 73.50 798 ASN A N 1
ATOM 6361 C CA . ASN A 1 798 ? 47.776 12.073 -72.255 1.00 73.50 798 ASN A CA 1
ATOM 6362 C C . ASN A 1 798 ? 48.933 11.204 -71.733 1.00 73.50 798 ASN A C 1
ATOM 6364 O O . ASN A 1 798 ? 50.081 11.646 -71.725 1.00 73.50 798 ASN A O 1
ATOM 6368 N N . VAL A 1 799 ? 48.640 9.984 -71.272 1.00 77.62 799 VAL A N 1
ATOM 6369 C CA . VAL A 1 799 ? 49.610 9.071 -70.646 1.00 77.62 799 VAL A CA 1
ATOM 6370 C C . VAL A 1 799 ? 49.983 7.917 -71.576 1.00 77.62 799 VAL A C 1
ATOM 6372 O O . VAL A 1 799 ? 51.144 7.511 -71.626 1.00 77.62 799 VAL A O 1
ATOM 6375 N N . PHE A 1 800 ? 49.022 7.382 -72.327 1.00 80.62 800 PHE A N 1
ATOM 6376 C CA . PHE A 1 800 ? 49.236 6.266 -73.242 1.00 80.62 800 PHE A CA 1
ATOM 6377 C C . PHE A 1 800 ? 49.390 6.736 -74.688 1.00 80.62 800 PHE A C 1
ATOM 6379 O O . PHE A 1 800 ? 48.726 7.661 -75.138 1.00 80.62 800 PHE A O 1
ATOM 6386 N N . THR A 1 801 ? 50.215 6.032 -75.471 1.00 86.19 801 THR A N 1
ATOM 6387 C CA . THR A 1 801 ? 50.184 6.206 -76.932 1.00 86.19 801 THR A CA 1
ATOM 6388 C C . THR A 1 801 ? 48.805 5.823 -77.472 1.00 86.19 801 THR A C 1
ATOM 6390 O O . THR A 1 801 ? 48.141 4.949 -76.910 1.00 86.19 801 THR A O 1
ATOM 6393 N N . ILE A 1 802 ? 48.412 6.395 -78.614 1.00 80.94 802 ILE A N 1
ATOM 6394 C CA . ILE A 1 802 ? 47.130 6.099 -79.280 1.00 80.94 802 ILE A CA 1
ATOM 6395 C C . ILE A 1 802 ? 46.916 4.580 -79.429 1.00 80.94 802 ILE A C 1
ATOM 6397 O O . ILE A 1 802 ? 45.835 4.066 -79.147 1.00 80.94 802 ILE A O 1
ATOM 6401 N N . SER A 1 803 ? 47.970 3.834 -79.786 1.00 84.88 803 SER A N 1
ATOM 6402 C CA . SER A 1 803 ? 47.907 2.373 -79.938 1.00 84.88 803 SER A CA 1
ATOM 6403 C C . SER A 1 803 ? 47.667 1.616 -78.621 1.00 84.88 803 SER A C 1
ATOM 6405 O O . SER A 1 803 ? 46.996 0.582 -78.613 1.00 84.88 803 SER A O 1
ATOM 6407 N N . SER A 1 804 ? 48.194 2.118 -77.501 1.00 83.88 804 SER A N 1
ATOM 6408 C CA . SER A 1 804 ? 48.017 1.520 -76.174 1.00 83.88 804 SER A CA 1
ATOM 6409 C C . SER A 1 804 ? 46.660 1.883 -75.577 1.00 83.88 804 SER A C 1
ATOM 6411 O O . SER A 1 804 ? 45.989 1.010 -75.031 1.00 83.88 804 SER A O 1
ATOM 6413 N N . LEU A 1 805 ? 46.212 3.128 -75.751 1.00 82.00 805 LEU A N 1
ATOM 6414 C CA . LEU A 1 805 ? 44.898 3.587 -75.300 1.00 82.00 805 LEU A CA 1
ATOM 6415 C C . LEU A 1 805 ? 43.768 2.789 -75.968 1.00 82.00 805 LEU A C 1
ATOM 6417 O O . LEU A 1 805 ? 42.867 2.304 -75.288 1.00 82.00 805 LEU A O 1
ATOM 6421 N N . GLN A 1 806 ? 43.866 2.552 -77.281 1.00 83.44 806 GLN A N 1
ATOM 6422 C CA . GLN A 1 806 ? 42.910 1.712 -78.011 1.00 83.44 806 GLN A CA 1
ATOM 6423 C C . GLN A 1 806 ? 42.867 0.273 -77.475 1.00 83.44 806 GLN A C 1
ATOM 6425 O O . GLN A 1 806 ? 41.795 -0.332 -77.406 1.00 83.44 806 GLN A O 1
ATOM 6430 N N . LYS A 1 807 ? 44.012 -0.290 -77.061 1.00 84.56 807 LYS A N 1
ATOM 6431 C CA . LYS A 1 807 ? 44.056 -1.619 -76.427 1.00 84.56 807 LYS A CA 1
ATOM 6432 C C . LYS A 1 807 ? 43.369 -1.614 -75.061 1.00 84.56 807 LYS A C 1
ATOM 6434 O O . LYS A 1 807 ? 42.620 -2.551 -74.782 1.00 84.56 807 LYS A O 1
ATOM 6439 N N . VAL A 1 808 ? 43.582 -0.581 -74.243 1.00 82.94 808 VAL A N 1
ATOM 6440 C CA . VAL A 1 808 ? 42.923 -0.420 -72.934 1.00 82.94 808 VAL A CA 1
ATOM 6441 C C . VAL A 1 808 ? 41.409 -0.288 -73.110 1.00 82.94 808 VAL A C 1
ATOM 6443 O O . VAL A 1 808 ? 40.673 -1.089 -72.543 1.00 82.94 808 VAL A O 1
ATOM 6446 N N . GLN A 1 809 ? 40.938 0.616 -73.974 1.00 82.25 809 GLN A N 1
ATOM 6447 C CA . GLN A 1 809 ? 39.508 0.818 -74.248 1.00 82.25 809 GLN A CA 1
ATOM 6448 C C . GLN A 1 809 ? 38.831 -0.441 -74.804 1.00 82.25 809 GLN A C 1
ATOM 6450 O O . GLN A 1 809 ? 37.737 -0.805 -74.368 1.00 82.25 809 GLN A O 1
ATOM 6455 N N . LYS A 1 810 ? 39.487 -1.151 -75.734 1.00 84.38 810 LYS A N 1
ATOM 6456 C CA . LYS A 1 810 ? 38.976 -2.415 -76.287 1.00 84.38 810 LYS A CA 1
ATOM 6457 C C . LYS A 1 810 ? 38.878 -3.504 -75.219 1.00 84.38 810 LYS A C 1
ATOM 6459 O O . LYS A 1 810 ? 37.908 -4.260 -75.204 1.00 84.38 810 LYS A O 1
ATOM 6464 N N . THR A 1 811 ? 39.870 -3.587 -74.334 1.00 83.44 811 THR A N 1
ATOM 6465 C CA . THR A 1 811 ? 39.893 -4.563 -73.235 1.00 83.44 811 THR A CA 1
ATOM 6466 C C . THR A 1 811 ? 38.816 -4.231 -72.204 1.00 83.44 811 THR A C 1
ATOM 6468 O O . THR A 1 811 ? 38.020 -5.101 -71.865 1.00 83.44 811 THR A O 1
ATOM 6471 N N . PHE A 1 812 ? 38.710 -2.967 -71.791 1.00 83.75 812 PHE A N 1
ATOM 6472 C CA . PHE A 1 812 ? 37.674 -2.481 -70.880 1.00 83.75 812 PHE A CA 1
ATOM 6473 C C . PHE A 1 812 ? 36.263 -2.736 -71.429 1.00 83.75 812 PHE A C 1
ATOM 6475 O O . PHE A 1 812 ? 35.458 -3.382 -70.767 1.00 83.75 812 PHE A O 1
ATOM 6482 N N . SER A 1 813 ? 35.999 -2.366 -72.687 1.00 82.00 813 SER A N 1
ATOM 6483 C CA . SER A 1 813 ? 34.700 -2.589 -73.345 1.00 82.00 813 SER A CA 1
ATOM 6484 C C . SER A 1 813 ? 34.335 -4.073 -73.434 1.00 82.00 813 SER A C 1
ATOM 6486 O O . SER A 1 813 ? 33.188 -4.452 -73.206 1.00 82.00 813 SER A O 1
ATOM 6488 N N . LYS A 1 814 ? 35.315 -4.939 -73.732 1.00 82.94 814 LYS A N 1
ATOM 6489 C CA . LYS A 1 814 ? 35.119 -6.395 -73.747 1.00 82.94 814 LYS A CA 1
ATOM 6490 C C . LYS A 1 814 ? 34.709 -6.918 -72.368 1.00 82.94 814 LYS A C 1
ATOM 6492 O O . LYS A 1 814 ? 33.858 -7.799 -72.288 1.00 82.94 814 LYS A O 1
ATOM 6497 N N . HIS A 1 815 ? 35.307 -6.399 -71.300 1.00 78.56 815 HIS A N 1
ATOM 6498 C CA . HIS A 1 815 ? 35.004 -6.832 -69.938 1.00 78.56 815 HIS A CA 1
ATOM 6499 C C . HIS A 1 815 ? 33.683 -6.269 -69.409 1.00 78.56 815 HIS A C 1
ATOM 6501 O O . HIS A 1 815 ? 32.914 -7.035 -68.840 1.00 78.56 815 HIS A O 1
ATOM 6507 N N . MET A 1 816 ? 33.355 -5.011 -69.712 1.00 77.56 816 MET A N 1
ATOM 6508 C CA . MET A 1 816 ? 32.037 -4.431 -69.427 1.00 77.56 816 MET A CA 1
ATOM 6509 C C . MET A 1 816 ? 30.907 -5.213 -70.113 1.00 77.56 816 MET A C 1
ATOM 6511 O O . MET A 1 816 ? 29.866 -5.460 -69.514 1.00 77.56 816 MET A O 1
ATOM 6515 N N . ALA A 1 817 ? 31.119 -5.671 -71.353 1.00 79.75 817 ALA A N 1
ATOM 6516 C CA . ALA A 1 817 ? 30.147 -6.510 -72.056 1.00 79.75 817 ALA A CA 1
ATOM 6517 C C . ALA A 1 817 ? 29.976 -7.900 -71.411 1.00 79.75 817 ALA A C 1
ATOM 6519 O O . ALA A 1 817 ? 28.875 -8.450 -71.409 1.00 79.75 817 ALA A O 1
ATOM 6520 N N . LEU A 1 818 ? 31.049 -8.471 -70.851 1.00 76.50 818 LEU A N 1
ATOM 6521 C CA . LEU A 1 818 ? 30.991 -9.742 -70.123 1.00 76.50 818 LEU A CA 1
ATOM 6522 C C . LEU A 1 818 ? 30.236 -9.596 -68.795 1.00 76.50 818 LEU A C 1
ATOM 6524 O O . LEU A 1 818 ? 29.380 -10.438 -68.515 1.00 76.50 818 LEU A O 1
ATOM 6528 N N . GLU A 1 819 ? 30.479 -8.523 -68.038 1.00 72.31 819 GLU A N 1
ATOM 6529 C CA . GLU A 1 819 ? 29.712 -8.200 -66.824 1.00 72.31 819 GLU A CA 1
ATOM 6530 C C . GLU A 1 819 ? 28.234 -7.954 -67.128 1.00 72.31 819 GLU A C 1
ATOM 6532 O O . GLU A 1 819 ? 27.374 -8.582 -66.514 1.00 72.31 819 GLU A O 1
ATOM 6537 N N . ALA A 1 820 ? 27.924 -7.141 -68.143 1.00 74.44 820 ALA A N 1
ATOM 6538 C CA . ALA A 1 820 ? 26.546 -6.870 -68.557 1.00 74.44 820 ALA A CA 1
ATOM 6539 C C . ALA A 1 820 ? 25.798 -8.134 -69.025 1.00 74.44 820 ALA A C 1
ATOM 6541 O O . ALA A 1 820 ? 24.574 -8.201 -68.946 1.00 74.44 820 ALA A O 1
ATOM 6542 N N . SER A 1 821 ? 26.524 -9.150 -69.503 1.00 76.31 821 SER A N 1
ATOM 6543 C CA . SER A 1 821 ? 25.953 -10.441 -69.907 1.00 76.31 821 SER A CA 1
ATOM 6544 C C . SER A 1 821 ? 25.771 -11.443 -68.758 1.00 76.31 821 SER A C 1
ATOM 6546 O O . SER A 1 821 ? 25.260 -12.539 -68.995 1.00 76.31 821 SER A O 1
ATOM 6548 N N . GLY A 1 822 ? 26.224 -11.115 -67.540 1.00 69.88 822 GLY A N 1
ATOM 6549 C CA . GLY A 1 822 ? 26.179 -12.003 -66.370 1.00 69.88 822 GLY A CA 1
ATOM 6550 C C . GLY A 1 822 ? 27.099 -13.227 -66.457 1.00 69.88 822 GLY A C 1
ATOM 6551 O O . GLY A 1 822 ? 26.987 -14.136 -65.642 1.00 69.88 822 GLY A O 1
ATOM 6552 N N . LYS A 1 823 ? 27.997 -13.277 -67.452 1.00 69.81 823 LYS A N 1
ATOM 6553 C CA . LYS A 1 823 ? 28.964 -14.371 -67.679 1.00 69.81 823 LYS A CA 1
ATOM 6554 C C . LYS A 1 823 ?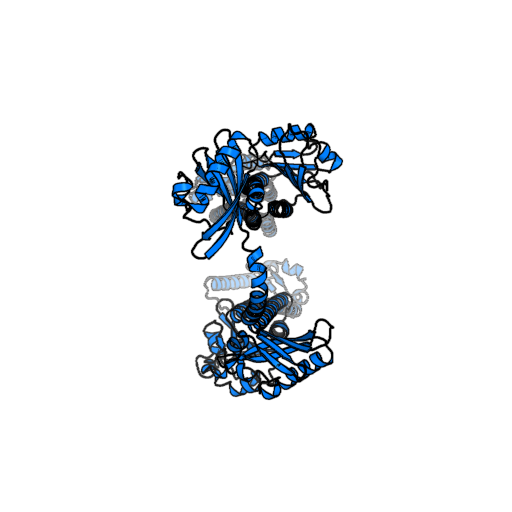 30.390 -14.009 -67.258 1.00 69.81 823 LYS A C 1
ATOM 6556 O O . LYS A 1 823 ? 31.339 -14.669 -67.680 1.00 69.81 823 LYS A O 1
ATOM 6561 N N . ALA A 1 824 ? 30.558 -12.925 -66.507 1.00 68.62 824 ALA A N 1
ATOM 6562 C CA . ALA A 1 824 ? 31.857 -12.551 -65.972 1.00 68.62 824 ALA A CA 1
ATOM 6563 C C . ALA A 1 824 ? 32.308 -13.575 -64.923 1.00 68.62 824 ALA A C 1
ATOM 6565 O O . ALA A 1 824 ? 31.511 -14.026 -64.105 1.00 68.62 824 ALA A O 1
ATOM 6566 N N . ASP A 1 825 ? 33.585 -13.946 -64.973 1.00 66.69 825 ASP A N 1
ATOM 6567 C CA . ASP A 1 825 ? 34.212 -14.753 -63.932 1.00 66.69 825 ASP A CA 1
ATOM 6568 C C . ASP A 1 825 ? 34.336 -13.905 -62.652 1.00 66.69 825 ASP A C 1
ATOM 6570 O O . ASP A 1 825 ? 35.026 -12.879 -62.689 1.00 66.69 825 ASP A O 1
ATOM 6574 N N . PRO A 1 826 ? 33.687 -14.292 -61.539 1.00 54.56 826 PRO A N 1
ATOM 6575 C CA . PRO A 1 826 ? 33.741 -13.545 -60.285 1.00 54.56 826 PRO A CA 1
ATOM 6576 C C . PRO A 1 826 ? 35.117 -13.592 -59.597 1.00 54.56 826 PRO A C 1
ATOM 6578 O O . PRO A 1 826 ? 35.331 -12.846 -58.646 1.00 54.56 826 PRO A O 1
ATOM 6581 N N . TYR A 1 827 ? 36.058 -14.425 -60.066 1.00 50.25 827 TYR A N 1
ATOM 6582 C CA . TYR A 1 827 ? 37.403 -14.579 -59.491 1.00 50.25 827 TYR A CA 1
ATOM 6583 C C . TYR A 1 827 ? 38.532 -14.032 -60.376 1.00 50.25 827 TYR A C 1
ATOM 6585 O O . TYR A 1 827 ? 39.703 -14.368 -60.188 1.00 50.25 827 TYR A O 1
ATOM 6593 N N . ARG A 1 828 ? 38.210 -13.182 -61.353 1.00 61.59 828 ARG A N 1
ATOM 6594 C CA . ARG A 1 828 ? 39.206 -12.560 -62.229 1.00 61.59 828 ARG A CA 1
ATOM 6595 C C . ARG A 1 828 ? 40.070 -11.547 -61.459 1.00 61.59 828 ARG A C 1
ATOM 6597 O O . ARG A 1 828 ? 39.556 -10.521 -61.026 1.00 61.59 828 ARG A O 1
ATOM 6604 N N . THR A 1 829 ? 41.376 -11.806 -61.373 1.00 39.47 829 THR A N 1
ATOM 6605 C CA . THR A 1 829 ? 42.411 -10.837 -60.948 1.00 39.47 829 THR A CA 1
ATOM 6606 C C . THR A 1 829 ? 42.817 -9.882 -62.058 1.00 39.47 829 THR A C 1
ATOM 6608 O O . THR A 1 829 ? 42.925 -10.354 -63.219 1.00 39.47 829 THR A O 1
#

Solvent-accessible surface area (backbone atoms only — not comparable to full-atom values): 44467 Å² total; per-residue (Å²): 131,66,51,78,42,32,38,40,35,38,50,81,48,69,67,60,52,51,53,54,50,49,56,44,42,73,73,49,39,38,77,52,70,52,77,28,64,46,69,69,51,44,56,52,49,64,72,74,45,87,59,60,32,37,41,25,32,46,85,38,100,88,41,35,31,67,59,52,50,52,50,41,60,72,69,70,62,95,53,45,35,34,38,43,34,82,82,77,57,69,71,57,55,52,49,41,47,74,74,65,42,69,46,78,44,48,61,92,50,57,83,52,47,56,62,48,52,54,50,43,49,52,50,48,50,52,52,51,52,50,52,52,50,51,52,50,50,51,51,53,48,52,53,49,49,53,51,50,52,51,50,53,54,49,47,54,47,49,53,40,50,72,74,37,95,43,73,68,60,20,49,52,49,43,37,51,50,43,34,71,74,70,69,42,38,30,24,40,36,33,42,55,53,49,57,86,43,72,49,32,25,33,74,43,73,41,54,41,87,94,48,66,70,88,86,61,67,62,43,85,39,74,55,49,74,61,54,26,52,54,44,51,56,35,72,73,42,95,60,54,44,70,28,33,60,94,48,101,48,53,53,41,64,65,48,34,74,77,59,45,40,27,15,36,42,35,39,67,24,68,28,89,59,80,67,34,30,37,38,37,37,31,27,46,93,51,79,64,85,84,49,74,67,57,39,53,49,50,44,52,52,39,52,53,48,15,55,49,48,22,56,51,47,54,50,46,53,50,49,47,58,46,47,50,56,47,43,63,56,66,66,39,84,34,34,31,35,32,28,36,76,88,39,31,26,71,45,72,48,63,32,83,96,53,88,64,78,54,60,71,85,57,43,58,79,28,40,46,67,81,60,40,61,64,82,54,27,73,58,46,55,66,44,51,57,48,11,63,76,68,66,43,80,39,75,54,75,51,73,42,68,43,90,82,41,87,42,41,37,36,41,35,33,30,50,73,49,100,53,31,30,42,32,40,32,38,72,62,47,60,82,70,38,59,79,54,44,67,65,48,50,60,51,47,56,50,50,51,53,42,66,31,90,40,28,40,38,33,25,38,80,86,48,23,27,76,45,70,28,56,34,39,41,69,51,51,24,93,59,56,77,71,34,53,70,30,33,55,72,78,60,53,93,50,72,56,33,70,59,51,42,52,52,52,52,48,18,54,74,69,56,48,66,52,75,48,80,39,56,45,44,26,64,88,62,52,79,38,41,26,43,31,38,36,38,45,35,59,50,99,84,70,47,74,61,14,29,37,36,44,29,35,77,40,46,70,60,56,50,51,53,52,51,52,53,49,54,58,29,45,55,50,26,50,53,51,43,57,50,43,58,72,72,49,81,49,70,64,60,40,46,35,47,45,19,39,36,42,23,77,46,48,64,31,44,24,26,35,31,26,40,56,43,92,51,98,71,21,36,45,49,77,74,29,60,28,60,66,52,94,67,50,74,83,70,60,75,46,20,48,33,100,48,80,64,7,63,20,56,61,11,45,7,40,75,68,66,41,72,33,77,37,44,40,45,91,79,36,77,63,42,57,95,50,39,73,63,37,50,77,63,47,41,27,13,42,38,24,33,30,21,46,47,100,93,42,58,54,19,37,41,36,44,29,26,63,41,63,55,67,69,45,78,66,54,48,55,53,56,45,51,49,29,43,53,49,27,50,43,51,52,55,45,50,54,50,53,53,49,54,52,52,55,48,52,50,50,53,49,53,53,51,52,48,53,50,46,54,68,36,81,63,71,50,70,44,59,49,99,84,61,42,50,77,44,61,23,60,23,34,33,79,77,72,70,40,52,54,75,58,54,52,71,44,57,56,77,84,73,39,56,74,75,53,43,52,51,50,54,54,51,51,53,55,49,52,53,30,50,76,66,73,70,49,69,93,81,73,127

Sequence (829 aa):
MSKLLRLLIIEDSEDDSLLMLHQIRKAGYDIDHERVQTPEEMEYWLHKKKWDIVLSDYMMPHFNGTDALELLTKSGIDIPFIVVSGTIGEDVAVGMMKAGANDYLMKNNLQRLVPAIERELRDSVNRSERKVLAKKQKKAEEERKAHLVFFENMDKINQTIVRSNDLEQMTRDVLTTMISIFDCDRTWLFYPCDPDATTFRVPMEITKPEYPGAGILNADIPMPPDMAQNLREALESSEPVTYLAGTERPINKVSEEQFGVKSQMMIVLYPKTGKPWMFGMHQCSHIRIWTAEEKKLLQEIGRRLSDALTSMLIYRDLRNSEAENRAIVDTVPDLLFRVNREGIIIDFRKPERMDLYVESVQFLGRAIRDVMPANVSDAAYPAIEKALKTNEVVTFEYNLILKGQFQYFEGRMIAFSNDEVLVLVRNISERKQAEHQLIESEQKFRSLAESSPDNIIRYDKECRAVYINRNMTLTVGSDVVSLIGKTPMESNDYPGTVAYQTKLQQVIQSGQPDEIDVIVPDTDGELRIHQVRFVAERNNDSQIIGALAIGRDITNSRQAEIEIARMNRSLRMLSDVNQALIHITDEKALLNEVCRNAVEIGGYRMTWVGYAEQNEAKSITPVARSGYDAGYVDSLNLSWADAGRGQGPCGIAIRTGQPFVVRNIQAEPCFAPWLEQAIQHGYHSFIALPLICESQTHGVIVIYSSETDAFDANEVGMLKELSEDLAFGLTTLQIRANREMAENALRESEERFRLIAENTADTIAVLNFDLKYSYVSPSVLKLRGFSVDEVLKQSLENVFTISSLQKVQKTFSKHMALEASGKADPYRT

Nearest PDB structures (foldseek):
  2gj3-assembly1_A  TM=7.475E-01  e=3.818E-07  Azotobacter vinelandii
  8vc9-assembly2_D  TM=3.297E-01  e=1.156E-09  Leptospira interrogans serovar Copenhageni
  8vc9-assembly1_B  TM=3.297E-01  e=9.821E-10  Leptospira interrogans serovar Copenhageni
  8vc9-assembly3_F  TM=3.255E-01  e=1.037E-09  Leptospira interrogans serovar Copenhageni
  8vc9-assembly3_E  TM=3.278E-01  e=1.689E-09  Leptospira interrogans serovar Copenhageni

pLDDT: mean 83.38, std 9.56, range [39.47, 97.0]

Radius of gyration: 49.45 Å; Cα contacts (8 Å, |Δi|>4): 1335; chains: 1; bounding box: 121×84×129 Å

Mean predicted aligned error: 22.15 Å

Secondary structure (DSSP, 8-state):
-PEEEEEEEE-S-HHHHHHHHHHHHHTTEEEEEEEE-SHHHHHHHHHHS--SEEEE-S--SS--HHHHHHHHHHHT----EEEEESS--HHHHHHHHHHT-SEEEEGGGGGGHHHHHHHHHHHHHHHHHHHHHHHHHHHHHHHHHHHHHHHHHHHHHHHHHHH--SHHHHHHHHHHHHHHHH--SEEEEEE---TT-SEEEEEEEEE-TTS-----TT--EE--HHHHHHHHHHHH-SS-EEEETTSSSPPPHIIIIIT---EEEEEEE--SSSS-EEEEEEE-SS-----HHHHHHHHHHHHHHHHHHHHHHHHHHHHHHHHHHHHHHHTS-SEEEEEETT-BEEEEE--TTS--SS-HHHHTTSBHHHHS-HHHHHHHHHHHHHHHHH-S-EEEEEEEEETTEEEEEEEEEEESSSSEEEEEEEE--HHHHHHHHHHHHHHHHHHHHHH-SSEEEEE-TTS-EEEE-HHHHHHH-TTGGGGBT--HHHH---TTHHHHHHHHHHHHHH---EEEEEEEE-TTS-EEEEEEEEEEEE-TTS-EEEEEEEEEE-HHHHHHHHHHHHHHHHHHHHHHHHHHHHH---HHHHHHHHHHHHHHTT--SEEEEEEE--STT-BEEEEEEEES-TTTGGGS--B-SSSGGGGSHHHHHHHHTS-EEES-TTT-GGGGGGHHHHHHTT--EEEEEEEEETTEEEEEEEEEESSTT---HHHHHHHHHHHHHHHHHHHHHHHHHHHHHHHHHHHHHHHHHHHHHHH-SS--EEE-TTS-EEEE-THHHHHHS--HHHHHT--GGGTS-HHHHHHHHHHHHHHHHHHHTT---TT--

=== Feature glossary ===
Each block in this record encodes a different view of the same protein. In brief:

Predicted aligned error. PAE(i, j) answers: if I align the predicted and true structures on residue i, how far off (in Å) do I expect residue j to be? A block-diagonal PAE matrix with low values on the blocks and high values off-diagonal is the signature of a multi-domain protein with confidently predicted domains but uncertain inter-domain orientation.

Contact-map, Ramachandran, and PAE plots. Plot images: a contact map (which residues are close in 3D, as an N×N binary image), a Ramachandran scatter (backbone torsion angles, revealing secondary-structure composition at a glance), and — for AlphaFold structures — a PAE heatmap (pairwise prediction confidence).

Backbone torsions (φ/ψ). φ (phi) and ψ (psi) are the two rotatable backbone dihedrals per residue: φ is the C(i-1)–N–Cα–C torsion, ψ is the N–Cα–C–N(i+1) torsion, both in degrees on (−180°, 180°]. α-helical residues cluster near (−60°, −45°); β-strand residues near (−120°, +130°). A Ramachandran plot is simply a scatter of (φ, ψ) for every residue.

Foldseek 3Di. A 3Di character summarizes, for each residue, the relative orientation of the Cα frame of its nearest spatial neighbor. Because it encodes fold topology rather than chemistry, 3Di alignments detect remote structural similarity that sequence alignment misses.

Radius of gyration, Cα contacts, bounding box. Three whole-structure scalars: the radius of gyration (RMS distance of Cα from centroid, in Å), the count of Cα–Cα contacts (pairs closer than 8 Å and separated by more than four residues in sequence — i.e. tertiary, not local, contacts), and the bounding-box dimensions. Together they distinguish compact globular folds from extended fibres or disordered chains.

Sequence. Sequence gives the chain of amino acids in standard one-letter code (A=alanine, C=cysteine, …, Y=tyrosine), read N→C. It is the only feature that is directly encoded by the gene; all structural features are derived from the folded form of this sequence.

mmCIF coordinates. Atomic coordinates in PDBx/mmCIF format — the same representation the Protein Data Bank distributes. Each line of the _atom_site loop places one backbone atom in Cartesian space (units: ångströms, origin: arbitrary).

Secondary structure (3-state, P-SEA). Three-state secondary structure (P-SEA) collapses the eight DSSP classes into helix (a), strand (b), and coil (c). P-SEA assigns these from Cα geometry alone — distances and angles — without requiring backbone oxygens, so it works on any Cα trace.

InterPro / GO / CATH / organism. Functional annotations link the protein to curated databases. InterPro entries identify conserved domains and families by matching the sequence against member-database signatures (Pfam, PROSITE, CDD, …). Gene Ontology (GO) terms describe molecular function, biological process, and cellular component in a controlled vocabulary. CATH places the structure in a hierarchical fold classification (Class/Architecture/Topology/Homologous-superfamily). The organism is the source species.

B-factor. B-factor (Debye–Waller factor) reflects atomic displacement in the crystal lattice. It is an experimental observable (units Å²), not a prediction; low values mean the atom is pinned down, high values mean it moves or is heterogeneous across the crystal.

Rendered structure images. Structure images are PyMOL renders from six orthogonal camera directions. Cartoon representation draws helices as coils and strands as arrows; sticks shows the backbone as bonds; surface shows the solvent-excluded envelope. Rainbow coloring maps sequence position to hue (blue→red, N→C); chain coloring assigns a distinct color per polypeptide.

Solvent-accessible surface area. Solvent-accessible surface area (SASA) is the area in Å² traced out by the centre of a 1.4 Å probe sphere (a water molecule) rolled over the protein's van der Waals surface (Shrake–Rupley / Lee–Richards construction). Buried residues have near-zero SASA; fully exposed residues can exceed 200 Å². The total SASA scales roughly with the number of surface residues.

Secondary structure (8-state, DSSP). The SS8 string is DSSP's per-residue secondary-structure call. α-helix (H) means an i→i+4 H-bond ladder; β-strand (E) means the residue participates in a β-sheet; 3₁₀ (G) and π (I) are tighter and wider helices; T/S are turns/bends; '-' is loop.

pLDDT. For AlphaFold models, the B-factor field carries pLDDT — the model's own estimate of local accuracy on a 0–100 scale. Regions with pLDDT<50 should be treated as essentially unmodeled; they often correspond to intrinsically disordered segments.

Nearest PDB structures. Nearest PDB neighbors are the top structural matches found by Foldseek when searching this structure against the entire Protein Data Bank. Each hit reports a TM-score (0 to 1; >0.5 almost always implies the same fold) and an E-value. These are *structural* homologs — they may share no detectable sequence similarity.